Protein AF-A0A9X0A1L8-F1 (afdb_monomer_lite)

Structure (mmCIF, N/CA/C/O backbone):
data_AF-A0A9X0A1L8-F1
#
_entry.id   AF-A0A9X0A1L8-F1
#
loop_
_atom_site.group_PDB
_atom_site.id
_atom_site.type_symbol
_atom_site.label_atom_id
_atom_site.label_alt_id
_atom_site.label_comp_id
_atom_site.label_asym_id
_atom_site.label_entity_id
_atom_site.label_seq_id
_atom_site.pdbx_PDB_ins_code
_atom_site.Cartn_x
_atom_site.Cartn_y
_atom_site.Cartn_z
_atom_site.occupancy
_atom_site.B_iso_or_equiv
_atom_site.auth_seq_id
_atom_site.auth_comp_id
_atom_site.auth_asym_id
_atom_site.auth_atom_id
_atom_site.pdbx_PDB_model_num
ATOM 1 N N . MET A 1 1 ? 36.050 -16.426 -40.624 1.00 38.41 1 MET A N 1
ATOM 2 C CA . MET A 1 1 ? 35.379 -16.280 -39.311 1.00 38.41 1 MET A CA 1
ATOM 3 C C . MET A 1 1 ? 35.092 -14.802 -39.084 1.00 38.41 1 MET A C 1
ATOM 5 O O . MET A 1 1 ? 36.038 -14.027 -39.160 1.00 38.41 1 MET A O 1
ATOM 9 N N . SER A 1 2 ? 33.839 -14.403 -38.843 1.00 51.69 2 SER A N 1
ATOM 10 C CA . SER A 1 2 ? 33.506 -13.002 -38.527 1.00 51.69 2 SER A CA 1
ATOM 11 C C . SER A 1 2 ? 33.969 -12.658 -37.108 1.00 51.69 2 SER A C 1
ATOM 13 O O . SER A 1 2 ? 33.548 -13.293 -36.137 1.00 51.69 2 SER A O 1
ATOM 15 N N . SER A 1 3 ? 34.875 -11.687 -36.966 1.00 78.06 3 SER A N 1
ATOM 16 C CA . SER A 1 3 ? 35.386 -11.295 -35.650 1.00 78.06 3 SER A CA 1
ATOM 17 C C . SER A 1 3 ? 34.346 -10.463 -34.907 1.00 78.06 3 SER A C 1
ATOM 19 O O . SER A 1 3 ? 33.904 -9.438 -35.418 1.00 78.06 3 SER A O 1
ATOM 21 N N . HIS A 1 4 ? 33.992 -10.876 -33.693 1.00 86.25 4 HIS A N 1
ATOM 22 C CA . HIS A 1 4 ? 33.031 -10.173 -32.845 1.00 86.25 4 HIS A CA 1
ATOM 23 C C . HIS A 1 4 ? 33.725 -9.477 -31.661 1.00 86.25 4 HIS A C 1
ATOM 25 O O . HIS A 1 4 ? 34.794 -9.899 -31.214 1.00 86.25 4 HIS A O 1
ATOM 31 N N . ILE A 1 5 ? 33.091 -8.430 -31.128 1.00 85.44 5 ILE A N 1
ATOM 32 C CA . ILE A 1 5 ? 33.357 -7.851 -29.796 1.00 85.44 5 ILE A CA 1
ATOM 33 C C . ILE A 1 5 ? 32.002 -7.762 -29.088 1.00 85.44 5 ILE A C 1
ATOM 35 O O . ILE A 1 5 ? 31.042 -7.291 -29.690 1.00 85.44 5 ILE A O 1
ATOM 39 N N . ASN A 1 6 ? 31.891 -8.242 -27.846 1.00 81.25 6 ASN A N 1
ATOM 40 C CA . ASN A 1 6 ? 30.647 -8.256 -27.049 1.00 81.25 6 ASN A CA 1
ATOM 41 C C . ASN A 1 6 ? 29.394 -8.830 -27.763 1.00 81.25 6 ASN A C 1
ATOM 43 O O . ASN A 1 6 ? 28.267 -8.455 -27.446 1.00 81.25 6 ASN A O 1
ATOM 47 N N . GLY A 1 7 ? 29.562 -9.725 -28.744 1.00 83.25 7 GLY A N 1
ATOM 48 C CA . GLY A 1 7 ? 28.441 -10.227 -29.553 1.00 83.25 7 GLY A CA 1
ATOM 49 C C . GLY A 1 7 ? 27.898 -9.217 -30.577 1.00 83.25 7 GLY A C 1
ATOM 50 O O . GLY A 1 7 ? 26.714 -9.259 -30.913 1.00 83.25 7 GLY A O 1
ATOM 51 N N . PHE A 1 8 ? 28.748 -8.313 -31.066 1.00 88.81 8 PHE A N 1
ATOM 52 C CA . PHE A 1 8 ? 28.502 -7.439 -32.215 1.00 88.81 8 PHE A CA 1
ATOM 53 C C . PHE A 1 8 ? 29.535 -7.736 -33.318 1.00 88.81 8 PHE A C 1
ATOM 55 O O . PHE A 1 8 ? 30.725 -7.835 -32.990 1.00 88.81 8 PHE A O 1
ATOM 62 N N . PRO A 1 9 ? 29.122 -7.874 -34.593 1.00 91.56 9 PRO A N 1
ATOM 63 C CA . PRO A 1 9 ? 30.043 -8.017 -35.718 1.00 91.56 9 PRO A CA 1
ATOM 64 C C . PRO A 1 9 ? 30.997 -6.825 -35.856 1.00 91.56 9 PRO A C 1
ATOM 66 O O . PRO A 1 9 ? 30.577 -5.672 -35.781 1.00 91.56 9 PRO A O 1
ATOM 69 N N . VAL A 1 10 ? 32.285 -7.089 -36.084 1.00 91.88 10 VAL A N 1
ATOM 70 C CA . VAL A 1 10 ? 33.300 -6.047 -36.308 1.00 91.88 10 VAL A CA 1
ATOM 71 C C . VAL A 1 10 ? 33.662 -6.006 -37.787 1.00 91.88 10 VAL A C 1
ATOM 73 O O . VAL A 1 10 ? 34.184 -6.979 -38.328 1.00 91.88 10 VAL A O 1
ATOM 76 N N . TYR A 1 11 ? 33.461 -4.853 -38.423 1.00 91.06 11 TYR A N 1
ATOM 77 C CA . TYR A 1 11 ? 33.870 -4.623 -39.810 1.00 91.06 11 TYR A CA 1
ATOM 78 C C . TYR A 1 11 ? 35.401 -4.611 -39.947 1.00 91.06 11 TYR A C 1
ATOM 80 O O . TYR A 1 11 ? 35.958 -5.244 -40.843 1.00 91.06 11 TYR A O 1
ATOM 88 N N . LYS A 1 12 ? 36.092 -3.899 -39.041 1.00 90.00 12 LYS A N 1
ATOM 89 C CA . LYS A 1 12 ? 37.550 -3.689 -39.084 1.00 90.00 12 LYS A CA 1
ATOM 90 C C . LYS A 1 12 ? 38.094 -3.375 -37.684 1.00 90.00 12 LYS A C 1
ATOM 92 O O . LYS A 1 12 ? 37.662 -2.413 -37.050 1.00 90.00 12 LYS A O 1
ATOM 97 N N . ARG A 1 13 ? 39.064 -4.146 -37.177 1.00 87.56 13 ARG A N 1
ATOM 98 C CA . ARG A 1 13 ? 39.822 -3.777 -35.962 1.00 87.56 13 ARG A CA 1
ATOM 99 C C . ARG A 1 13 ? 40.931 -2.793 -36.356 1.00 87.56 13 ARG A C 1
ATOM 101 O O . ARG A 1 13 ? 41.892 -3.190 -37.002 1.00 87.56 13 ARG A O 1
ATOM 108 N N . SER A 1 14 ? 40.804 -1.516 -35.983 1.00 82.62 14 SER A N 1
ATOM 109 C CA . SER A 1 14 ? 41.853 -0.506 -36.205 1.00 82.62 14 SER A CA 1
ATOM 110 C C . SER A 1 14 ? 41.910 0.551 -35.099 1.00 82.62 14 SER A C 1
ATOM 112 O O . SER A 1 14 ? 40.878 0.963 -34.565 1.00 82.62 14 SER A O 1
ATOM 114 N N . LYS A 1 15 ? 43.129 1.028 -34.810 1.00 79.06 15 LYS A N 1
ATOM 115 C CA . LYS A 1 15 ? 43.398 2.219 -33.985 1.00 79.06 15 LYS A CA 1
ATOM 116 C C . LYS A 1 15 ? 43.471 3.517 -34.809 1.00 79.06 15 LYS A C 1
ATOM 118 O O . LYS A 1 15 ? 43.296 4.597 -34.245 1.00 79.06 15 LYS A O 1
ATOM 123 N N . SER A 1 16 ? 43.701 3.440 -36.125 1.00 84.50 16 SER A N 1
ATOM 124 C CA . SER A 1 16 ? 43.616 4.607 -37.015 1.00 84.50 16 SER A CA 1
ATOM 125 C C . SER A 1 16 ? 42.158 5.036 -37.195 1.00 84.50 16 SER A C 1
ATOM 127 O O . SER A 1 16 ? 41.257 4.198 -37.211 1.00 84.50 16 SER A O 1
ATOM 129 N N . GLY A 1 17 ? 41.905 6.344 -37.297 1.00 82.50 17 GLY A N 1
ATOM 130 C CA . GLY A 1 17 ? 40.557 6.855 -37.560 1.00 82.50 17 GLY A CA 1
ATOM 131 C C . GLY A 1 17 ? 40.110 6.521 -38.984 1.00 82.50 17 GLY A C 1
ATOM 132 O O . GLY A 1 17 ? 40.901 6.678 -39.912 1.00 82.50 17 GLY A O 1
ATOM 133 N N . ILE A 1 18 ? 38.861 6.084 -39.156 1.00 90.06 18 ILE A N 1
ATOM 134 C CA . ILE A 1 18 ? 38.295 5.824 -40.487 1.00 90.06 18 ILE A CA 1
ATOM 135 C C . ILE A 1 18 ? 38.237 7.110 -41.335 1.00 90.06 18 ILE A C 1
ATOM 137 O O . ILE A 1 18 ? 37.942 8.198 -40.824 1.00 90.06 18 ILE A O 1
ATOM 141 N N . THR A 1 19 ? 38.563 7.000 -42.626 1.00 90.12 19 THR A N 1
ATOM 142 C CA . THR A 1 19 ? 38.645 8.151 -43.541 1.00 90.12 19 THR A CA 1
ATOM 143 C C . THR A 1 19 ? 37.266 8.558 -44.063 1.00 90.12 19 THR A C 1
ATOM 145 O O . THR A 1 19 ? 36.328 7.767 -44.052 1.00 90.12 19 THR A O 1
ATOM 148 N N . SER A 1 20 ? 37.119 9.800 -44.538 1.00 88.06 20 SER A N 1
ATOM 149 C CA . SER A 1 20 ? 35.848 10.256 -45.125 1.00 88.06 20 SER A CA 1
ATOM 150 C C . SER A 1 20 ? 35.503 9.516 -46.418 1.00 88.06 20 SER A C 1
ATOM 152 O O . SER A 1 20 ? 34.327 9.262 -46.648 1.00 88.06 20 SER A O 1
ATOM 154 N N . LYS A 1 21 ? 36.512 9.113 -47.208 1.00 85.81 21 LYS A N 1
ATOM 155 C CA . LYS A 1 21 ? 36.307 8.255 -48.379 1.00 85.81 21 LYS A CA 1
ATOM 156 C C . LYS A 1 21 ? 35.808 6.868 -47.959 1.00 85.81 21 LYS A C 1
ATOM 158 O O . LYS A 1 21 ? 34.728 6.493 -48.377 1.00 85.81 21 LYS A O 1
ATOM 163 N N . GLU A 1 22 ? 36.484 6.192 -47.024 1.00 89.25 22 GLU A N 1
ATOM 164 C CA . GLU A 1 22 ? 36.054 4.866 -46.536 1.00 89.25 22 GLU A CA 1
ATOM 165 C C . GLU A 1 22 ? 34.639 4.902 -45.909 1.00 89.25 22 GLU A C 1
ATOM 167 O O . GLU A 1 22 ? 33.899 3.928 -45.995 1.00 89.25 22 GLU A O 1
ATOM 172 N N . ILE A 1 23 ? 34.219 6.035 -45.328 1.00 91.94 23 ILE A N 1
ATOM 173 C CA . ILE A 1 23 ? 32.830 6.259 -44.885 1.00 91.94 23 ILE A CA 1
ATOM 174 C C . ILE A 1 23 ? 31.853 6.356 -46.069 1.00 91.94 23 ILE A C 1
ATOM 176 O O . ILE A 1 23 ? 30.787 5.749 -46.015 1.00 91.94 23 ILE A O 1
ATOM 180 N N . LEU A 1 24 ? 32.183 7.115 -47.118 1.00 89.94 24 LEU A N 1
ATOM 181 C CA . LEU A 1 24 ? 31.334 7.275 -48.305 1.00 89.94 24 LEU A CA 1
ATOM 182 C C . LEU A 1 24 ? 31.238 5.968 -49.106 1.00 89.94 24 LEU A C 1
ATOM 184 O O . LEU A 1 24 ? 30.130 5.560 -49.441 1.00 89.94 24 LEU A O 1
ATOM 188 N N . ASP A 1 25 ? 32.359 5.272 -49.309 1.00 87.81 25 ASP A N 1
ATOM 189 C CA . ASP A 1 25 ? 32.429 3.965 -49.975 1.00 87.81 25 ASP A CA 1
ATOM 190 C C . ASP A 1 25 ? 31.475 2.946 -49.308 1.00 87.81 25 ASP A C 1
ATOM 192 O O . ASP A 1 25 ? 30.737 2.242 -49.993 1.00 87.81 25 ASP A O 1
ATOM 196 N N . ILE A 1 26 ? 31.426 2.918 -47.968 1.00 89.75 26 ILE A N 1
ATOM 197 C CA . ILE A 1 26 ? 30.514 2.062 -47.185 1.00 89.75 26 ILE A CA 1
ATOM 198 C C . ILE A 1 26 ? 29.055 2.538 -47.273 1.00 89.75 26 ILE A C 1
ATOM 200 O O . ILE A 1 26 ? 28.150 1.733 -47.482 1.00 89.75 26 ILE A O 1
ATOM 204 N N . CYS A 1 27 ? 28.802 3.832 -47.058 1.00 89.25 27 CYS A N 1
ATOM 205 C CA . CYS A 1 27 ? 27.443 4.359 -46.895 1.00 89.25 27 CYS A CA 1
ATOM 206 C C . CYS A 1 27 ? 26.685 4.570 -48.215 1.00 89.25 27 CYS A C 1
ATOM 208 O O . CYS A 1 27 ? 25.456 4.591 -48.182 1.00 89.25 27 CYS A O 1
ATOM 210 N N . ILE A 1 28 ? 27.394 4.751 -49.333 1.00 85.81 28 ILE A N 1
ATOM 211 C CA . ILE A 1 28 ? 26.831 4.924 -50.683 1.00 85.81 28 ILE A CA 1
ATOM 212 C C . ILE A 1 28 ? 26.984 3.631 -51.490 1.00 85.81 28 ILE A C 1
ATOM 214 O O . ILE A 1 28 ? 26.018 3.172 -52.088 1.00 85.81 28 ILE A O 1
ATOM 218 N N . GLY A 1 29 ? 28.179 3.025 -51.491 1.00 76.88 29 GLY A N 1
ATOM 219 C CA . GLY A 1 29 ? 28.495 1.874 -52.343 1.00 76.88 29 GLY A CA 1
ATOM 220 C C . GLY A 1 29 ? 27.828 0.558 -51.933 1.00 76.88 29 GLY A C 1
ATOM 221 O O . GLY A 1 29 ? 27.852 -0.389 -52.712 1.00 76.88 29 GLY A O 1
ATOM 222 N N . GLY A 1 30 ? 27.255 0.467 -50.726 1.00 69.62 30 GLY A N 1
ATOM 223 C CA . GLY A 1 30 ? 26.345 -0.606 -50.291 1.00 69.62 30 GLY A CA 1
ATOM 224 C C . GLY A 1 30 ? 26.935 -2.016 -50.129 1.00 69.62 30 GLY A C 1
ATOM 225 O O . GLY A 1 30 ? 26.339 -2.834 -49.435 1.00 69.62 30 GLY A O 1
ATOM 226 N N . ASN A 1 31 ? 28.106 -2.298 -50.710 1.00 71.25 31 ASN A N 1
ATOM 227 C CA . ASN A 1 31 ? 28.764 -3.607 -50.782 1.00 71.25 31 ASN A CA 1
ATOM 228 C C . ASN A 1 31 ? 29.365 -4.067 -49.435 1.00 71.25 31 ASN A C 1
ATOM 230 O O . ASN A 1 31 ? 30.573 -4.270 -49.288 1.00 71.25 31 ASN A O 1
ATOM 234 N N . VAL A 1 32 ? 28.504 -4.242 -48.432 1.00 81.56 32 VAL A N 1
ATOM 235 C CA . VAL A 1 32 ? 28.828 -4.729 -47.089 1.00 81.56 32 VAL A CA 1
ATOM 236 C C . VAL A 1 32 ? 28.094 -6.047 -46.856 1.00 81.56 32 VAL A C 1
ATOM 238 O O . VAL A 1 32 ? 26.875 -6.103 -46.928 1.00 81.56 32 VAL A O 1
ATOM 241 N N . SER A 1 33 ? 28.837 -7.108 -46.542 1.00 84.00 33 SER A N 1
ATOM 242 C CA . SER A 1 33 ? 28.254 -8.405 -46.174 1.00 84.00 33 SER A CA 1
ATOM 243 C C . SER A 1 33 ? 27.512 -8.322 -44.834 1.00 84.00 33 SER A C 1
ATOM 245 O O . SER A 1 33 ? 28.068 -7.809 -43.856 1.00 84.00 33 SER A O 1
ATOM 247 N N . ASP A 1 34 ? 26.296 -8.874 -44.772 1.00 83.00 34 ASP A N 1
ATOM 248 C CA . ASP A 1 34 ? 25.415 -8.850 -43.592 1.00 83.00 34 ASP A CA 1
ATOM 249 C C . ASP A 1 34 ? 26.090 -9.397 -42.322 1.00 83.00 34 ASP A C 1
ATOM 251 O O . ASP A 1 34 ? 25.840 -8.908 -41.220 1.00 83.00 34 ASP A O 1
ATOM 255 N N . ASP A 1 35 ? 27.031 -10.344 -42.459 1.00 86.31 35 ASP A N 1
ATOM 256 C CA . ASP A 1 35 ? 27.820 -10.915 -41.351 1.00 86.31 35 ASP A CA 1
ATOM 257 C C . ASP A 1 35 ? 28.751 -9.909 -40.637 1.00 86.31 35 ASP A C 1
ATOM 259 O O . ASP A 1 35 ? 29.437 -10.271 -39.673 1.00 86.31 35 ASP A O 1
ATOM 263 N N . LYS A 1 36 ? 28.779 -8.653 -41.108 1.00 89.25 36 LYS A N 1
ATOM 264 C CA . LYS A 1 36 ? 29.526 -7.508 -40.560 1.00 89.25 36 LYS A CA 1
ATOM 265 C C . LYS A 1 36 ? 28.630 -6.323 -40.170 1.00 89.25 36 LYS A C 1
ATOM 267 O O . LYS A 1 36 ? 29.153 -5.323 -39.671 1.00 89.25 36 LYS A O 1
ATOM 272 N N . VAL A 1 37 ? 27.312 -6.415 -40.371 1.00 92.06 37 VAL A N 1
ATOM 273 C CA . VAL A 1 37 ? 26.352 -5.334 -40.096 1.00 92.06 37 VAL A CA 1
ATOM 274 C C . VAL A 1 37 ? 25.684 -5.535 -38.734 1.00 92.06 37 VAL A C 1
ATOM 276 O O . VAL A 1 37 ? 25.174 -6.600 -38.393 1.00 92.06 37 VAL A O 1
ATOM 279 N N . CYS A 1 38 ? 25.667 -4.485 -37.917 1.00 91.31 38 CYS A N 1
ATOM 280 C CA . CYS A 1 38 ? 25.019 -4.484 -36.613 1.00 91.31 38 CYS A CA 1
ATOM 281 C C . CYS A 1 38 ? 23.559 -4.018 -36.723 1.00 91.31 38 CYS A C 1
ATOM 283 O O . CYS A 1 38 ? 23.290 -2.824 -36.839 1.00 91.31 38 CYS A O 1
ATOM 285 N N . ALA A 1 39 ? 22.606 -4.937 -36.543 1.00 89.06 39 ALA A N 1
ATOM 286 C CA . ALA A 1 39 ? 21.176 -4.625 -36.388 1.00 89.06 39 ALA A CA 1
ATOM 287 C C . ALA A 1 39 ? 20.809 -3.970 -35.027 1.00 89.06 39 ALA A C 1
ATOM 289 O O . ALA A 1 39 ? 19.639 -3.797 -34.696 1.00 89.06 39 ALA A O 1
ATOM 290 N N . ARG A 1 40 ? 21.805 -3.639 -34.193 1.00 87.44 40 ARG A N 1
ATOM 291 C CA . ARG A 1 40 ? 21.659 -3.007 -32.870 1.00 87.44 40 ARG A CA 1
ATOM 292 C C . ARG A 1 40 ? 22.895 -2.167 -32.535 1.00 87.44 40 ARG A C 1
ATOM 294 O O . ARG A 1 40 ? 23.992 -2.508 -32.965 1.00 87.44 40 ARG A O 1
ATOM 301 N N . VAL A 1 41 ? 22.736 -1.099 -31.744 1.00 88.62 41 VAL A N 1
ATOM 302 C CA . VAL A 1 41 ? 23.856 -0.231 -31.312 1.00 88.62 41 VAL A CA 1
ATOM 303 C C . VAL A 1 41 ? 24.942 -1.069 -30.607 1.00 88.62 41 VAL A C 1
ATOM 305 O O . VAL A 1 41 ? 24.600 -1.721 -29.618 1.00 88.62 41 VAL A O 1
ATOM 308 N N . PRO A 1 42 ? 26.217 -1.039 -31.051 1.00 90.12 42 PRO A N 1
ATOM 309 C CA . PRO A 1 42 ? 27.335 -1.665 -30.340 1.00 90.12 42 PRO A CA 1
ATOM 310 C C . PRO A 1 42 ? 27.419 -1.178 -28.892 1.00 90.12 42 PRO A C 1
ATOM 312 O O . PRO A 1 42 ? 27.436 0.029 -28.655 1.00 90.12 42 PRO A O 1
ATOM 315 N N . ALA A 1 43 ? 27.450 -2.103 -27.928 1.00 86.12 43 ALA A N 1
ATOM 316 C CA . ALA A 1 43 ? 27.292 -1.788 -26.507 1.00 86.12 43 ALA A CA 1
ATOM 317 C C . ALA A 1 43 ? 28.416 -2.359 -25.623 1.00 86.12 43 ALA A C 1
ATOM 319 O O . ALA A 1 43 ? 28.944 -3.448 -25.869 1.00 86.12 43 ALA A O 1
ATOM 320 N N . GLY A 1 44 ? 28.785 -1.607 -24.581 1.00 83.25 44 GLY A N 1
ATOM 321 C CA . GLY A 1 44 ? 29.842 -1.954 -23.624 1.00 83.25 44 GLY A CA 1
ATOM 322 C C . GLY A 1 44 ? 31.243 -2.061 -24.241 1.00 83.25 44 GLY A C 1
ATOM 323 O O . GLY A 1 44 ? 32.091 -2.776 -23.710 1.00 83.25 44 GLY A O 1
ATOM 324 N N . ILE A 1 45 ? 31.469 -1.451 -25.411 1.00 88.19 45 ILE A N 1
ATOM 325 C CA . ILE A 1 45 ? 32.696 -1.637 -26.193 1.00 88.19 45 ILE A CA 1
ATOM 326 C C . ILE A 1 45 ? 33.874 -0.926 -25.512 1.00 88.19 45 ILE A C 1
ATOM 328 O O . ILE A 1 45 ? 33.966 0.303 -25.540 1.00 88.19 45 ILE A O 1
ATOM 332 N N . THR A 1 46 ? 34.794 -1.716 -24.951 1.00 85.94 46 THR A N 1
ATOM 333 C CA . THR A 1 46 ? 36.021 -1.265 -24.265 1.00 85.94 46 THR A CA 1
ATOM 334 C C . THR A 1 46 ? 37.313 -1.598 -25.023 1.00 85.94 46 THR A C 1
ATOM 336 O O . THR A 1 46 ? 38.402 -1.525 -24.461 1.00 85.94 46 THR A O 1
ATOM 339 N N . GLU A 1 47 ? 37.205 -1.940 -26.308 1.00 88.31 47 GLU A N 1
ATOM 340 C CA . GLU A 1 47 ? 38.315 -2.260 -27.218 1.00 88.31 47 GLU A CA 1
ATOM 341 C C . GLU A 1 47 ? 38.290 -1.370 -28.475 1.00 88.31 47 GLU A C 1
ATOM 343 O O . GLU A 1 47 ? 37.284 -0.734 -28.786 1.00 88.31 47 GLU A O 1
ATOM 348 N N . SER A 1 48 ? 39.392 -1.342 -29.236 1.00 91.94 48 SER A N 1
ATOM 349 C CA . SER A 1 48 ? 39.428 -0.647 -30.533 1.00 91.94 48 SER A CA 1
ATOM 350 C C . SER A 1 48 ? 38.754 -1.469 -31.638 1.00 91.94 48 SER A C 1
ATOM 352 O O . SER A 1 48 ? 39.163 -2.599 -31.912 1.00 91.94 48 SER A O 1
ATOM 354 N N . GLY A 1 49 ? 37.774 -0.882 -32.327 1.00 93.00 49 GLY A N 1
ATOM 355 C CA . GLY A 1 49 ? 37.017 -1.546 -33.391 1.00 93.00 49 GLY A CA 1
ATOM 356 C C . GLY A 1 49 ? 36.110 -0.592 -34.168 1.00 93.00 49 GLY A C 1
ATOM 357 O O . GLY A 1 49 ? 35.679 0.434 -33.641 1.00 93.00 49 GLY A O 1
ATOM 358 N N . ILE A 1 50 ? 35.841 -0.933 -35.428 1.00 94.69 50 ILE A N 1
ATOM 359 C CA . ILE A 1 50 ? 34.916 -0.240 -36.330 1.00 94.69 50 ILE A CA 1
ATOM 360 C C . ILE A 1 50 ? 33.730 -1.170 -36.599 1.00 94.69 50 ILE A C 1
ATOM 362 O O . ILE A 1 50 ? 33.915 -2.330 -36.975 1.00 94.69 50 ILE A O 1
ATOM 366 N N . PHE A 1 51 ? 32.527 -0.635 -36.424 1.00 95.12 51 PHE A N 1
ATOM 367 C CA . PHE A 1 51 ? 31.243 -1.315 -36.552 1.00 95.12 51 PHE A CA 1
ATOM 368 C C . PHE A 1 51 ? 30.389 -0.564 -37.577 1.00 95.12 51 PHE A C 1
ATOM 370 O O . PHE A 1 51 ? 30.292 0.664 -37.513 1.00 95.12 51 PHE A O 1
ATOM 377 N N . ILE A 1 52 ? 29.756 -1.294 -38.493 1.00 95.56 52 ILE A N 1
ATOM 378 C CA . ILE A 1 52 ? 28.726 -0.759 -39.391 1.00 95.56 52 ILE A CA 1
ATOM 379 C C . ILE A 1 52 ? 27.373 -1.053 -38.743 1.00 95.56 52 ILE A C 1
ATOM 381 O O . ILE A 1 52 ? 27.165 -2.154 -38.241 1.00 95.56 52 ILE A O 1
ATOM 385 N N . VAL A 1 53 ? 26.476 -0.072 -38.700 1.00 95.00 53 VAL A N 1
ATOM 386 C CA . VAL A 1 53 ? 25.168 -0.152 -38.036 1.00 95.00 53 VAL A CA 1
ATOM 387 C C . VAL A 1 53 ? 24.084 0.251 -39.027 1.00 95.00 53 VAL A C 1
ATOM 389 O O . VAL A 1 53 ? 24.189 1.306 -39.652 1.00 95.00 53 VAL A O 1
ATOM 392 N N . ASP A 1 54 ? 23.044 -0.567 -39.151 1.00 93.69 54 ASP A N 1
ATOM 393 C CA . ASP A 1 54 ? 21.910 -0.282 -40.033 1.00 93.69 54 ASP A CA 1
ATOM 394 C C . ASP A 1 54 ? 20.922 0.691 -39.363 1.00 93.69 54 ASP A C 1
ATOM 396 O O . ASP A 1 54 ? 20.388 0.413 -38.286 1.00 93.69 54 ASP A O 1
ATOM 400 N N . LEU A 1 55 ? 20.666 1.838 -39.999 1.00 92.00 55 LEU A N 1
ATOM 401 C CA . LEU A 1 55 ? 19.728 2.862 -39.539 1.00 92.00 55 LEU A CA 1
ATOM 402 C C . LEU A 1 55 ? 18.249 2.543 -39.817 1.00 92.00 55 LEU A C 1
ATOM 404 O O . LEU A 1 55 ? 17.383 3.187 -39.222 1.00 92.00 55 LEU A O 1
ATOM 408 N N . GLN A 1 56 ? 17.943 1.555 -40.663 1.00 90.19 56 GLN A N 1
ATOM 409 C CA . GLN A 1 56 ? 16.596 0.988 -40.785 1.00 90.19 56 GLN A CA 1
ATOM 410 C C . GLN A 1 56 ? 16.248 0.172 -39.529 1.00 90.19 56 GLN A C 1
ATOM 412 O O . GLN A 1 56 ? 15.135 0.270 -39.012 1.00 90.19 56 GLN A O 1
ATOM 417 N N . ALA A 1 57 ? 17.221 -0.568 -38.983 1.00 87.31 57 ALA A N 1
ATOM 418 C CA . ALA A 1 57 ? 17.077 -1.301 -37.723 1.00 87.31 57 ALA A CA 1
ATOM 419 C C . ALA A 1 57 ? 17.260 -0.411 -36.474 1.00 87.31 57 ALA A C 1
ATOM 421 O O . ALA A 1 57 ? 16.641 -0.652 -35.435 1.00 87.31 57 ALA A O 1
ATOM 422 N N . VAL A 1 58 ? 18.112 0.621 -36.547 1.00 88.50 58 VAL A N 1
ATOM 423 C CA . VAL A 1 58 ? 18.562 1.405 -35.385 1.00 88.50 58 VAL A CA 1
ATOM 424 C C . VAL A 1 58 ? 18.290 2.899 -35.553 1.00 88.50 58 VAL A C 1
ATOM 426 O O . VAL A 1 58 ? 18.874 3.573 -36.396 1.00 88.50 58 VAL A O 1
ATOM 429 N N . CYS A 1 59 ? 17.495 3.488 -34.653 1.00 88.31 59 CYS A N 1
ATOM 430 C CA . CYS A 1 59 ? 17.290 4.937 -34.652 1.00 88.31 59 CYS A CA 1
ATOM 431 C C . CYS A 1 59 ? 18.627 5.688 -34.486 1.00 88.31 59 CYS A C 1
ATOM 433 O O . CYS A 1 59 ? 19.275 5.594 -33.444 1.00 88.31 59 CYS A O 1
ATOM 435 N N . TYR A 1 60 ? 19.008 6.515 -35.468 1.00 88.56 60 TYR A N 1
ATOM 436 C CA . TYR A 1 60 ? 20.310 7.206 -35.511 1.00 88.56 60 TYR A CA 1
ATOM 437 C C . TYR A 1 60 ? 20.651 8.059 -34.271 1.00 88.56 60 TYR A C 1
ATOM 439 O O . TYR A 1 60 ? 21.812 8.400 -34.042 1.00 88.56 60 TYR A O 1
ATOM 447 N N . LYS A 1 61 ? 19.645 8.445 -33.474 1.00 89.12 61 LYS A N 1
ATOM 448 C CA . LYS A 1 61 ? 19.807 9.211 -32.224 1.00 89.12 61 LYS A CA 1
ATOM 449 C C . LYS A 1 61 ? 20.339 8.329 -31.085 1.00 89.12 61 LYS A C 1
ATOM 451 O O . LYS A 1 61 ? 21.039 8.822 -30.195 1.00 89.12 61 LYS A O 1
ATOM 456 N N . ASP A 1 62 ? 20.050 7.032 -31.135 1.00 90.25 62 ASP A N 1
ATOM 457 C CA . ASP A 1 62 ? 20.409 6.051 -30.114 1.00 90.25 62 ASP A CA 1
ATOM 458 C C . ASP A 1 62 ? 21.862 5.590 -30.215 1.00 90.25 62 ASP A C 1
ATOM 460 O O . ASP A 1 62 ? 22.419 5.200 -29.198 1.00 90.25 62 ASP A O 1
ATOM 464 N N . LEU A 1 63 ? 22.527 5.774 -31.364 1.00 90.44 63 LEU A N 1
ATOM 465 C CA . LEU A 1 63 ? 23.982 5.585 -31.518 1.00 90.44 63 LEU A CA 1
ATOM 466 C C . LEU A 1 63 ? 24.806 6.370 -30.480 1.00 90.44 63 LEU A C 1
ATOM 468 O O . LEU A 1 63 ? 25.951 6.036 -30.194 1.00 90.44 63 LEU A O 1
ATOM 472 N N . THR A 1 64 ? 24.231 7.429 -29.895 1.00 88.31 64 THR A N 1
ATOM 473 C CA . THR A 1 64 ? 24.873 8.205 -28.823 1.00 88.31 64 THR A CA 1
ATOM 474 C C . THR A 1 64 ? 24.907 7.492 -27.462 1.00 88.31 64 THR A C 1
ATOM 476 O O . THR A 1 64 ? 25.552 8.005 -26.539 1.00 88.31 64 THR A O 1
ATOM 479 N N . VAL A 1 65 ? 24.239 6.339 -27.340 1.00 86.94 65 VAL A N 1
ATOM 480 C CA . VAL A 1 65 ? 24.010 5.540 -26.130 1.00 86.94 65 VAL A CA 1
ATOM 481 C C . VAL A 1 65 ? 24.399 4.080 -26.389 1.00 86.94 65 VAL A C 1
ATOM 483 O O . VAL A 1 65 ? 23.683 3.334 -27.048 1.00 86.94 65 VAL A O 1
ATOM 486 N N . ASP A 1 66 ? 25.527 3.682 -25.816 1.00 84.94 66 ASP A N 1
ATOM 487 C CA . ASP A 1 66 ? 26.250 2.426 -26.051 1.00 84.94 66 ASP A CA 1
ATOM 488 C C . ASP A 1 66 ? 26.573 1.683 -24.743 1.00 84.94 66 ASP A C 1
ATOM 490 O O . ASP A 1 66 ? 27.540 0.933 -24.663 1.00 84.94 66 ASP A O 1
ATOM 494 N N . ASP A 1 67 ? 25.813 1.959 -23.681 1.00 81.44 67 ASP A N 1
ATOM 495 C CA . ASP A 1 67 ? 25.950 1.407 -22.323 1.00 81.44 67 ASP A CA 1
ATOM 496 C C . ASP A 1 67 ? 27.317 1.565 -21.626 1.00 81.44 67 ASP A C 1
ATOM 498 O O . ASP A 1 67 ? 27.419 1.269 -20.439 1.00 81.44 67 ASP A O 1
ATOM 502 N N . ASN A 1 68 ? 28.328 2.142 -22.284 1.00 77.75 68 ASN A N 1
ATOM 503 C CA . ASN A 1 68 ? 29.600 2.503 -21.659 1.00 77.75 68 ASN A CA 1
ATOM 504 C C . ASN A 1 68 ? 29.387 3.533 -20.538 1.00 77.75 68 ASN A C 1
ATOM 506 O O . ASN A 1 68 ? 29.927 3.378 -19.450 1.00 77.75 68 ASN A O 1
ATOM 510 N N . GLY A 1 69 ? 28.557 4.563 -20.753 1.00 74.94 69 GLY A N 1
ATOM 511 C CA . GLY A 1 69 ? 28.175 5.506 -19.695 1.00 74.94 69 GLY A CA 1
ATOM 512 C C . GLY A 1 69 ? 27.944 6.937 -20.179 1.00 74.94 69 GLY A C 1
ATOM 513 O O . GLY A 1 69 ? 27.138 7.186 -21.077 1.00 74.94 69 GLY A O 1
ATOM 514 N N . VAL A 1 70 ? 28.620 7.904 -19.546 1.00 73.56 70 VAL A N 1
ATOM 515 C CA . VAL A 1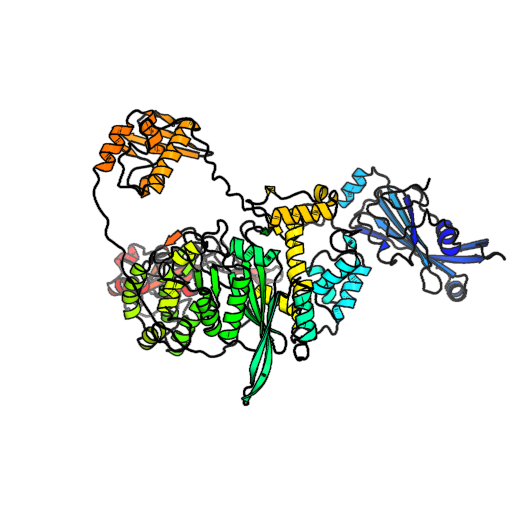 70 ? 28.484 9.340 -19.848 1.00 73.56 70 VAL A CA 1
ATOM 516 C C . VAL A 1 70 ? 29.800 9.912 -20.366 1.00 73.56 70 VAL A C 1
ATOM 518 O O . VAL A 1 70 ? 30.733 10.156 -19.605 1.00 73.56 70 VAL A O 1
ATOM 521 N N . TYR A 1 71 ? 29.838 10.201 -21.664 1.00 82.69 71 TYR A N 1
ATOM 522 C CA . TYR A 1 71 ? 30.893 11.000 -22.284 1.00 82.69 71 TYR A CA 1
ATOM 523 C C . TYR A 1 71 ? 30.801 12.457 -21.803 1.00 82.69 71 TYR A C 1
ATOM 525 O O . TYR A 1 71 ? 29.715 13.038 -21.779 1.00 82.69 71 TYR A O 1
ATOM 533 N N . GLY A 1 72 ? 31.933 13.029 -21.387 1.00 69.62 72 GLY A N 1
ATOM 534 C CA . GLY A 1 72 ? 32.006 14.370 -20.795 1.00 69.62 72 GLY A CA 1
ATOM 535 C C . GLY A 1 72 ? 32.258 15.477 -21.818 1.00 69.62 72 GLY A C 1
ATOM 536 O O . GLY A 1 72 ? 31.746 16.582 -21.665 1.00 69.62 72 GLY A O 1
ATOM 537 N N . SER A 1 73 ? 32.997 15.158 -22.882 1.00 74.50 73 SER A N 1
ATOM 538 C CA . SER A 1 73 ? 33.386 16.091 -23.944 1.00 74.50 73 SER A CA 1
ATOM 539 C C . SER A 1 73 ? 33.022 15.518 -25.317 1.00 74.50 73 SER A C 1
ATOM 541 O O . SER A 1 73 ? 33.057 14.301 -25.512 1.00 74.50 73 SER A O 1
ATOM 543 N N . HIS A 1 74 ? 32.682 16.379 -26.279 1.00 84.69 74 HIS A N 1
ATOM 544 C CA . HIS A 1 74 ? 32.331 15.982 -27.647 1.00 84.69 74 HIS A CA 1
ATOM 545 C C . HIS A 1 74 ? 32.689 17.070 -28.671 1.00 84.69 74 HIS A C 1
ATOM 547 O O . HIS A 1 74 ? 32.815 18.241 -28.320 1.00 84.69 74 HIS A O 1
ATOM 553 N N . SER A 1 75 ? 32.821 16.686 -29.940 1.00 86.38 75 SER A N 1
ATOM 554 C CA . SER A 1 75 ? 32.862 17.601 -31.090 1.00 86.38 75 SER A CA 1
ATOM 555 C C . SER A 1 75 ? 32.060 17.001 -32.246 1.00 86.38 75 SER A C 1
ATOM 557 O O . SER A 1 75 ? 31.902 15.781 -32.304 1.00 86.38 75 SER A O 1
ATOM 559 N N . SER A 1 76 ? 31.519 17.835 -33.141 1.00 88.44 76 SER A N 1
ATOM 560 C CA . SER A 1 76 ? 30.645 17.359 -34.230 1.00 88.44 76 SER A CA 1
ATOM 561 C C . SER A 1 76 ? 30.930 18.034 -35.584 1.00 88.44 76 SER A C 1
ATOM 563 O O . SER A 1 76 ? 30.116 18.838 -36.043 1.00 88.44 76 SER A O 1
ATOM 565 N N . PRO A 1 77 ? 32.099 17.791 -36.211 1.00 91.06 77 PRO A N 1
ATOM 566 C CA . PRO A 1 77 ? 32.416 18.361 -37.518 1.00 91.06 77 PRO A CA 1
ATOM 567 C C . PRO A 1 77 ? 31.558 17.755 -38.643 1.00 91.06 77 PRO A C 1
ATOM 569 O O . PRO A 1 77 ? 31.161 16.589 -38.599 1.00 91.06 77 PRO A O 1
ATOM 572 N N . SER A 1 78 ? 31.310 18.557 -39.679 1.00 89.00 78 SER A N 1
ATOM 573 C CA . SER A 1 78 ? 30.649 18.143 -40.922 1.00 89.00 78 SER A CA 1
ATOM 574 C C . SER A 1 78 ? 31.525 18.494 -42.119 1.00 89.00 78 SER A C 1
ATOM 576 O O . SER A 1 78 ? 32.018 19.621 -42.230 1.00 89.00 78 SER A O 1
ATOM 578 N N . GLU A 1 79 ? 31.717 17.519 -42.998 1.00 89.88 79 GLU A N 1
ATOM 579 C CA . GLU A 1 79 ? 32.486 17.648 -44.232 1.00 89.88 79 GLU A CA 1
ATOM 580 C C . GLU A 1 79 ? 31.562 17.380 -45.417 1.00 89.88 79 GLU A C 1
ATOM 582 O O . GLU A 1 79 ? 30.807 16.410 -45.398 1.00 89.88 79 GLU A O 1
ATOM 587 N N . ASP A 1 80 ? 31.630 18.242 -46.422 1.00 88.75 80 ASP A N 1
ATOM 588 C CA . ASP A 1 80 ? 30.747 18.227 -47.583 1.00 88.75 80 ASP A CA 1
ATOM 589 C C . ASP A 1 80 ? 31.545 17.745 -48.792 1.00 88.75 80 ASP A C 1
ATOM 591 O O . ASP A 1 80 ? 32.707 18.128 -48.966 1.00 88.75 80 ASP A O 1
ATOM 595 N N . PHE A 1 81 ? 30.934 16.886 -49.600 1.00 88.19 81 PHE A N 1
ATOM 596 C CA . PHE A 1 81 ? 31.578 16.226 -50.725 1.00 88.19 81 PHE A CA 1
ATOM 597 C C . PHE A 1 81 ? 30.696 16.265 -51.965 1.00 88.19 81 PHE A C 1
ATOM 599 O O . PHE A 1 81 ? 29.472 16.165 -51.867 1.00 88.19 81 PHE A O 1
ATOM 606 N N . GLN A 1 82 ? 31.344 16.353 -53.121 1.00 87.19 82 GLN A N 1
ATOM 607 C CA . GLN A 1 82 ? 30.755 16.020 -54.406 1.00 87.19 82 GLN A CA 1
ATOM 608 C C . GLN A 1 82 ? 31.231 14.614 -54.783 1.00 87.19 82 GLN A C 1
ATOM 610 O O . GLN A 1 82 ? 32.430 14.326 -54.755 1.00 87.19 82 GLN A O 1
ATOM 615 N N . VAL A 1 83 ? 30.286 13.719 -55.057 1.00 85.88 83 VAL A N 1
ATOM 616 C CA . VAL A 1 83 ? 30.550 12.315 -55.392 1.00 85.88 83 VAL A CA 1
ATOM 617 C C . VAL A 1 83 ? 30.170 12.082 -56.845 1.00 85.88 83 VAL A C 1
ATOM 619 O O . VAL A 1 83 ? 29.038 12.350 -57.251 1.00 85.88 83 VAL A O 1
ATOM 622 N N . PHE A 1 84 ? 31.131 11.581 -57.612 1.00 84.94 84 PHE A N 1
ATOM 623 C CA . PHE A 1 84 ? 30.970 11.200 -59.006 1.00 84.94 84 PHE A CA 1
ATOM 624 C C . PHE A 1 84 ? 30.851 9.680 -59.103 1.00 84.94 84 PHE A C 1
ATOM 626 O O . PHE A 1 84 ? 31.470 8.945 -58.326 1.00 84.94 84 PHE A O 1
ATOM 633 N N . PHE A 1 85 ? 30.057 9.223 -60.065 1.00 83.38 85 PHE A N 1
ATOM 634 C CA . PHE A 1 85 ? 29.778 7.810 -60.293 1.00 83.38 85 PHE A CA 1
ATOM 635 C C . PHE A 1 85 ? 30.381 7.343 -61.625 1.00 83.38 85 PHE A C 1
ATOM 637 O O . PHE A 1 85 ? 30.714 8.174 -62.473 1.00 83.38 85 PHE A O 1
ATOM 644 N N . ASP A 1 86 ? 30.588 6.039 -61.787 1.00 81.75 86 ASP A N 1
ATOM 645 C CA . ASP A 1 86 ? 30.860 5.407 -63.083 1.00 81.75 86 ASP A CA 1
ATOM 646 C C . ASP A 1 86 ? 29.557 4.945 -63.765 1.00 81.75 86 ASP A C 1
ATOM 648 O O . ASP A 1 86 ? 28.475 4.999 -63.175 1.00 81.75 86 ASP A O 1
ATOM 652 N N . ASP A 1 87 ? 29.658 4.460 -65.006 1.00 77.12 87 ASP A N 1
ATOM 653 C CA . ASP A 1 87 ? 28.518 3.951 -65.790 1.00 77.12 87 ASP A CA 1
ATOM 654 C C . ASP A 1 87 ? 27.848 2.701 -65.173 1.00 77.12 87 ASP A C 1
ATOM 656 O O . ASP A 1 87 ? 26.791 2.265 -65.629 1.00 77.12 87 ASP A O 1
ATOM 660 N N . LEU A 1 88 ? 28.452 2.119 -64.130 1.00 72.69 88 LEU A N 1
ATOM 661 C CA . LEU A 1 88 ? 27.945 0.979 -63.363 1.00 72.69 88 LEU A CA 1
ATOM 662 C C . LEU A 1 88 ? 27.350 1.403 -62.002 1.00 72.69 88 LEU A C 1
ATOM 664 O O . LEU A 1 88 ? 26.873 0.551 -61.253 1.00 72.69 88 LEU A O 1
ATOM 668 N N . GLY A 1 89 ? 27.357 2.701 -61.677 1.00 69.56 89 GLY A N 1
ATOM 669 C CA . GLY A 1 89 ? 26.828 3.261 -60.431 1.00 69.56 89 GLY A CA 1
ATOM 670 C C . GLY A 1 89 ? 27.764 3.175 -59.218 1.00 69.56 89 GLY A C 1
ATOM 671 O O . GLY A 1 89 ? 27.338 3.499 -58.108 1.00 69.56 89 GLY A O 1
ATOM 672 N N . ASN A 1 90 ? 29.027 2.773 -59.387 1.00 75.62 90 ASN A N 1
ATOM 673 C CA . ASN A 1 90 ? 30.029 2.806 -58.316 1.00 75.62 90 ASN A CA 1
ATOM 674 C C . ASN A 1 90 ? 30.653 4.201 -58.200 1.00 75.62 90 ASN A C 1
ATOM 676 O O . ASN A 1 90 ? 30.568 5.013 -59.114 1.00 75.62 90 ASN A O 1
ATOM 680 N N . ILE A 1 91 ? 31.325 4.482 -57.083 1.00 80.25 91 ILE A N 1
ATOM 681 C CA . ILE A 1 91 ? 32.009 5.763 -56.863 1.00 80.25 91 ILE A CA 1
ATOM 682 C C . ILE A 1 91 ? 33.288 5.835 -57.713 1.00 80.25 91 ILE A C 1
ATOM 684 O O . ILE A 1 91 ? 34.268 5.148 -57.417 1.00 80.25 91 ILE A O 1
ATOM 688 N N . SER A 1 92 ? 33.307 6.718 -58.713 1.00 80.62 92 SER A N 1
ATOM 689 C CA . SER A 1 92 ? 34.475 6.969 -59.569 1.00 80.62 92 SER A CA 1
ATOM 690 C C . SER A 1 92 ? 35.426 8.000 -58.951 1.00 80.62 92 SER A C 1
ATOM 692 O O . SER A 1 92 ? 36.636 7.770 -58.879 1.00 80.62 92 SER A O 1
ATOM 694 N N . ALA A 1 93 ? 34.891 9.104 -58.418 1.00 81.62 93 ALA A N 1
ATOM 695 C CA . ALA A 1 93 ? 35.660 10.148 -57.739 1.00 81.62 93 ALA A CA 1
ATOM 696 C C . ALA A 1 93 ? 34.894 10.775 -56.559 1.00 81.62 93 ALA A C 1
ATOM 698 O O . ALA A 1 93 ? 33.666 10.750 -56.495 1.00 81.62 93 ALA A O 1
ATOM 699 N N . VAL A 1 94 ? 35.641 11.343 -55.607 1.00 85.12 94 VAL A N 1
ATOM 700 C CA . VAL A 1 94 ? 35.106 12.027 -54.419 1.00 85.12 94 VAL A CA 1
ATOM 701 C C . VAL A 1 94 ? 35.925 13.284 -54.170 1.00 85.12 94 VAL A C 1
ATOM 703 O O . VAL A 1 94 ? 37.096 13.196 -53.799 1.00 85.12 94 VAL A O 1
ATOM 706 N N . GLU A 1 95 ? 35.298 14.445 -54.315 1.00 85.50 95 GLU A N 1
ATOM 707 C CA . GLU A 1 95 ? 35.927 15.747 -54.104 1.00 85.50 95 GLU A CA 1
ATOM 708 C C . GLU A 1 95 ? 35.352 16.432 -52.865 1.00 85.50 95 GLU A C 1
ATOM 710 O O . GLU A 1 95 ? 34.165 16.314 -52.561 1.00 85.50 95 GLU A O 1
ATOM 715 N N . LYS A 1 96 ? 36.201 17.129 -52.102 1.00 84.94 96 LYS A N 1
ATOM 716 C CA . LYS A 1 96 ? 35.803 17.782 -50.850 1.00 84.94 96 LYS A CA 1
ATOM 717 C C . LYS A 1 96 ? 35.509 19.260 -51.086 1.00 84.94 96 LYS A C 1
ATOM 719 O O . LYS A 1 96 ? 36.417 20.030 -51.389 1.00 84.94 96 LYS A O 1
ATOM 724 N N . ILE A 1 97 ? 34.267 19.660 -50.841 1.00 82.38 97 ILE A N 1
ATOM 725 C CA . ILE A 1 97 ? 33.792 21.031 -51.033 1.00 82.38 97 ILE A CA 1
ATOM 726 C C . ILE A 1 97 ? 34.378 21.930 -49.935 1.00 82.38 97 ILE A C 1
ATOM 728 O O . ILE A 1 97 ? 34.314 21.618 -48.738 1.00 82.38 97 ILE A O 1
ATOM 732 N N . ASN A 1 98 ? 34.963 23.060 -50.335 1.00 73.62 98 ASN A N 1
ATOM 733 C CA . ASN A 1 98 ? 35.560 24.027 -49.417 1.00 73.62 98 ASN A CA 1
ATOM 734 C C . ASN A 1 98 ? 34.529 25.087 -48.995 1.00 73.62 98 ASN A C 1
ATOM 736 O O . ASN A 1 98 ? 33.906 25.726 -49.834 1.00 73.62 98 ASN A O 1
ATOM 740 N N . LYS A 1 99 ? 34.364 25.314 -47.686 1.00 66.00 99 LYS A N 1
ATOM 741 C CA . LYS A 1 99 ? 33.265 26.131 -47.127 1.00 66.00 99 LYS A CA 1
ATOM 742 C C . LYS A 1 99 ? 33.489 27.652 -47.181 1.00 66.00 99 LYS A C 1
ATOM 744 O O . LYS A 1 99 ? 32.726 28.400 -46.573 1.00 66.00 99 LYS A O 1
ATOM 749 N N . ASN A 1 100 ? 34.531 28.099 -47.878 1.00 61.69 100 ASN A N 1
ATOM 750 C CA . ASN A 1 100 ? 34.933 29.506 -47.945 1.00 61.69 100 ASN A CA 1
ATOM 751 C C . ASN A 1 100 ? 34.356 30.263 -49.153 1.00 61.69 100 ASN A C 1
ATOM 753 O O . ASN A 1 100 ? 34.411 31.490 -49.154 1.00 61.69 100 ASN A O 1
ATOM 757 N N . ASP A 1 101 ? 33.810 29.560 -50.146 1.00 61.34 101 ASP A N 1
ATOM 758 C CA . ASP A 1 101 ? 33.277 30.143 -51.380 1.00 61.34 101 ASP A CA 1
ATOM 759 C C . ASP A 1 101 ? 31.759 29.927 -51.463 1.00 61.34 101 ASP A C 1
ATOM 761 O O . ASP A 1 101 ? 31.286 28.796 -51.403 1.00 61.34 101 ASP A O 1
ATOM 765 N N . LYS A 1 102 ? 30.977 31.009 -51.515 1.00 58.47 102 LYS A N 1
ATOM 766 C CA . LYS A 1 102 ? 29.528 30.961 -51.251 1.00 58.47 102 LYS A CA 1
ATOM 767 C C . LYS A 1 102 ? 28.669 30.685 -52.478 1.00 58.47 102 LYS A C 1
ATOM 769 O O . LYS A 1 102 ? 27.599 30.109 -52.305 1.00 58.47 102 LYS A O 1
ATOM 774 N N . GLU A 1 103 ? 29.108 31.093 -53.664 1.00 58.66 103 GLU A N 1
ATOM 775 C CA . GLU A 1 103 ? 28.352 30.888 -54.908 1.00 58.66 103 GLU A CA 1
ATOM 776 C C . GLU A 1 103 ? 28.483 29.421 -55.338 1.00 58.66 103 GLU A C 1
ATOM 778 O O . GLU A 1 103 ? 27.488 28.709 -55.447 1.00 58.66 103 GLU A O 1
ATOM 783 N N . THR A 1 104 ? 29.711 28.901 -55.361 1.00 58.50 104 THR A N 1
ATOM 784 C CA . THR A 1 104 ? 30.007 27.473 -55.566 1.00 58.50 104 THR A CA 1
ATOM 785 C C . THR A 1 104 ? 29.245 26.547 -54.600 1.00 58.50 104 THR A C 1
ATOM 787 O O . THR A 1 104 ? 28.796 25.468 -54.986 1.00 58.50 104 THR A O 1
ATOM 790 N N . ILE A 1 105 ? 29.038 26.952 -53.337 1.00 60.09 105 ILE A N 1
ATOM 791 C CA . ILE A 1 105 ? 28.230 26.175 -52.378 1.00 60.09 105 ILE A CA 1
ATOM 792 C C . ILE A 1 105 ? 26.746 26.141 -52.765 1.00 60.09 105 ILE A C 1
ATOM 794 O O . ILE A 1 105 ? 26.129 25.085 -52.613 1.00 60.09 105 ILE A O 1
ATOM 798 N N . SER A 1 106 ? 26.157 27.250 -53.229 1.00 61.16 106 SER A N 1
ATOM 799 C CA . SER A 1 106 ? 24.722 27.289 -53.543 1.00 61.16 106 SER A CA 1
ATOM 800 C C . SER A 1 106 ? 24.386 26.478 -54.792 1.00 61.16 106 SER A C 1
ATOM 802 O O . SER A 1 106 ? 23.368 25.788 -54.800 1.00 61.16 106 SER A O 1
ATOM 804 N N . GLU A 1 107 ? 25.257 26.481 -55.804 1.00 61.44 107 GLU A N 1
ATOM 805 C CA . GLU A 1 107 ? 25.089 25.646 -56.996 1.00 61.44 107 GLU A CA 1
ATOM 806 C C . GLU A 1 107 ? 25.247 24.156 -56.660 1.00 61.44 107 GLU A C 1
ATOM 808 O O . GLU A 1 107 ? 24.334 23.366 -56.921 1.00 61.44 107 GLU A O 1
ATOM 813 N N . ILE A 1 108 ? 26.344 23.758 -55.998 1.00 61.50 108 ILE A N 1
ATOM 814 C CA . ILE A 1 108 ? 26.612 22.339 -55.703 1.00 61.50 108 ILE A CA 1
ATOM 815 C C . ILE A 1 108 ? 25.546 21.737 -54.770 1.00 61.50 108 ILE A C 1
ATOM 817 O O . ILE A 1 108 ? 25.175 20.576 -54.959 1.00 61.50 108 ILE A O 1
ATOM 821 N N . GLN A 1 109 ? 24.976 22.511 -53.838 1.00 59.72 109 GLN A N 1
ATOM 822 C CA . GLN A 1 109 ? 23.862 22.070 -52.978 1.00 59.72 109 GLN A CA 1
ATOM 823 C C . GLN A 1 109 ? 22.568 21.726 -53.739 1.00 59.72 109 GLN A C 1
ATOM 825 O O . GLN A 1 109 ? 21.705 21.053 -53.179 1.00 59.72 109 GLN A O 1
ATOM 830 N N . THR A 1 110 ? 22.423 22.136 -55.004 1.00 57.88 110 THR A N 1
ATOM 831 C CA . THR A 1 110 ? 21.302 21.709 -55.866 1.00 57.88 110 THR A CA 1
ATOM 832 C C . THR A 1 110 ? 21.600 20.440 -56.674 1.00 57.88 110 THR A C 1
ATOM 834 O O . THR A 1 110 ? 20.702 19.883 -57.308 1.00 57.88 110 THR A O 1
ATOM 837 N N . THR A 1 111 ? 22.840 19.938 -56.644 1.00 64.06 111 THR A N 1
ATOM 838 C CA . THR A 1 111 ? 23.238 18.737 -57.391 1.00 64.06 111 THR A CA 1
ATOM 839 C C . THR A 1 111 ? 22.898 17.454 -56.631 1.00 64.06 111 THR A C 1
ATOM 841 O O . THR A 1 111 ? 23.157 17.323 -55.436 1.00 64.06 111 THR A O 1
ATOM 844 N N . ARG A 1 112 ? 22.412 16.430 -57.348 1.00 66.75 112 ARG A N 1
ATOM 845 C CA . ARG A 1 112 ? 22.195 15.077 -56.786 1.00 66.75 112 ARG A CA 1
ATOM 846 C C . ARG A 1 112 ? 23.485 14.385 -56.318 1.00 66.75 112 ARG A C 1
ATOM 848 O O . ARG A 1 112 ? 23.410 13.352 -55.660 1.00 66.75 112 ARG A O 1
ATOM 855 N N . SER A 1 113 ? 24.646 14.947 -56.650 1.00 79.75 113 SER A N 1
ATOM 856 C CA . SER A 1 113 ? 25.988 14.499 -56.268 1.00 79.75 113 SER A CA 1
ATOM 857 C C . SER A 1 113 ? 26.495 15.056 -54.927 1.00 79.75 113 SER A C 1
ATOM 859 O O . SER A 1 113 ? 27.616 14.725 -54.542 1.00 79.75 113 SER A O 1
ATOM 861 N N . HIS A 1 114 ? 25.735 15.898 -54.213 1.00 87.31 114 HIS A N 1
ATOM 862 C CA . HIS A 1 114 ? 26.155 16.465 -52.920 1.00 87.31 114 HIS A CA 1
ATOM 863 C C . HIS A 1 114 ? 25.861 15.527 -51.738 1.00 87.31 114 HIS A C 1
ATOM 865 O O . HIS A 1 114 ? 24.720 15.135 -51.504 1.00 87.31 114 HIS A O 1
ATOM 871 N N . PHE A 1 115 ? 26.895 15.200 -50.958 1.00 89.88 115 PHE A N 1
ATOM 872 C CA . PHE A 1 115 ? 26.807 14.351 -49.764 1.00 89.88 115 PHE A CA 1
ATOM 873 C C . PHE A 1 115 ? 27.496 15.008 -48.560 1.00 89.88 115 PHE A C 1
ATOM 875 O O . PHE A 1 115 ? 28.615 15.515 -48.663 1.00 89.88 115 PHE A O 1
ATOM 882 N N . ILE A 1 116 ? 26.869 14.946 -47.381 1.00 89.94 116 ILE A N 1
ATOM 883 C CA . ILE A 1 116 ? 27.407 15.521 -46.137 1.00 89.94 116 ILE A CA 1
ATOM 884 C C . ILE A 1 116 ? 27.795 14.407 -45.161 1.00 89.94 116 ILE A C 1
ATOM 886 O O . ILE A 1 116 ? 26.947 13.721 -44.588 1.00 89.94 116 ILE A O 1
ATOM 890 N N . VAL A 1 117 ? 29.092 14.263 -44.891 1.00 93.31 117 VAL A N 1
ATOM 891 C CA . VAL A 1 117 ? 29.617 13.357 -43.863 1.00 93.31 117 VAL A CA 1
ATOM 892 C C . VAL A 1 117 ? 29.563 14.063 -42.505 1.00 93.31 117 VAL A C 1
ATOM 894 O O . VAL A 1 117 ? 30.428 14.877 -42.163 1.00 93.31 117 VAL A O 1
ATOM 897 N N . ARG A 1 118 ? 28.552 13.742 -41.690 1.00 93.38 118 ARG A N 1
ATOM 898 C CA . ARG A 1 118 ? 28.436 14.236 -40.308 1.00 93.38 118 ARG A CA 1
ATOM 899 C C . ARG A 1 118 ? 29.138 13.286 -39.340 1.00 93.38 118 ARG A C 1
ATOM 901 O O . ARG A 1 118 ? 28.725 12.137 -39.175 1.00 93.38 118 ARG A O 1
ATOM 908 N N . LYS A 1 119 ? 30.166 13.786 -38.652 1.00 93.75 119 LYS A N 1
ATOM 909 C CA . LYS A 1 119 ? 30.939 13.055 -37.637 1.00 93.75 119 LYS A CA 1
ATOM 910 C C . LYS A 1 119 ? 30.625 13.598 -36.246 1.00 93.75 119 LYS A C 1
ATOM 912 O O . LYS A 1 119 ? 30.471 14.800 -36.071 1.00 93.75 119 LYS A O 1
ATOM 917 N N . GLN A 1 120 ? 30.582 12.725 -35.246 1.00 93.19 120 GLN A N 1
ATOM 918 C CA . GLN A 1 120 ? 30.456 13.071 -33.831 1.00 93.19 120 GLN A CA 1
ATOM 919 C C . GLN A 1 120 ? 31.511 12.306 -33.029 1.00 93.19 120 GLN A C 1
ATOM 921 O O . GLN A 1 120 ? 31.424 11.088 -32.882 1.00 93.19 120 GLN A O 1
ATOM 926 N N . TYR A 1 121 ? 32.487 13.022 -32.476 1.00 91.69 121 TYR A N 1
ATOM 927 C CA . TYR A 1 121 ? 33.485 12.475 -31.557 1.00 91.69 121 TYR A CA 1
ATOM 928 C C . TYR A 1 121 ? 33.012 12.613 -30.104 1.00 91.69 121 TYR A C 1
ATOM 930 O O . TYR A 1 121 ? 32.265 13.534 -29.764 1.00 91.69 121 TYR A O 1
ATOM 938 N N . SER A 1 122 ? 33.408 11.695 -29.224 1.00 90.25 122 SER A N 1
ATOM 939 C CA . SER A 1 122 ? 33.043 11.711 -27.800 1.00 90.25 122 SER A CA 1
ATOM 940 C C . SER A 1 122 ? 34.126 11.074 -26.923 1.00 90.25 122 SER A C 1
ATOM 942 O O . SER A 1 122 ? 34.676 10.031 -27.281 1.00 90.25 122 SER A O 1
ATOM 944 N N . TRP A 1 123 ? 34.391 11.684 -25.763 1.00 88.19 123 TRP A N 1
ATOM 945 C CA . TRP A 1 123 ? 35.449 11.299 -24.813 1.00 88.19 123 TRP A CA 1
ATOM 946 C C . TRP A 1 123 ? 34.933 11.276 -23.357 1.00 88.19 123 TRP A C 1
ATOM 948 O O . TRP A 1 123 ? 34.115 12.135 -22.997 1.00 88.19 123 TRP A O 1
ATOM 958 N N . PRO A 1 124 ? 35.363 10.330 -22.499 1.00 81.31 124 PRO A N 1
ATOM 959 C CA . PRO A 1 124 ? 35.051 10.352 -21.071 1.00 81.31 124 PRO A CA 1
ATOM 960 C C . PRO A 1 124 ? 35.817 11.489 -20.374 1.00 81.31 124 PRO A C 1
ATOM 962 O O . PRO A 1 124 ? 37.042 11.559 -20.410 1.00 81.31 124 PRO A O 1
ATOM 965 N N . GLY A 1 125 ? 35.089 12.417 -19.742 1.00 73.81 125 GLY A N 1
ATOM 966 C CA . GLY A 1 125 ? 35.686 13.574 -19.063 1.00 73.81 125 GLY A CA 1
ATOM 967 C C . GLY A 1 125 ? 36.613 14.398 -19.972 1.00 73.81 125 GLY A C 1
ATOM 968 O O . GLY A 1 125 ? 36.149 15.034 -20.923 1.00 73.81 125 GLY A O 1
ATOM 969 N N . LYS A 1 126 ? 37.914 14.388 -19.649 1.00 64.81 126 LYS A N 1
ATOM 970 C CA . LYS A 1 126 ? 39.008 14.993 -20.431 1.00 64.81 126 LYS A CA 1
ATOM 971 C C . LYS A 1 126 ? 39.940 13.961 -21.091 1.00 64.81 126 LYS A C 1
ATOM 973 O O . LYS A 1 126 ? 40.844 14.374 -21.817 1.00 64.81 126 LYS A O 1
ATOM 978 N N . ASP A 1 127 ? 39.768 12.664 -20.830 1.00 75.75 127 ASP A N 1
ATOM 979 C CA . ASP A 1 127 ? 40.696 11.642 -21.316 1.00 75.75 127 ASP A CA 1
ATOM 980 C C . ASP A 1 127 ? 40.474 11.370 -22.811 1.00 75.75 127 ASP A C 1
ATOM 982 O O . ASP A 1 127 ? 39.381 11.010 -23.243 1.00 75.75 127 ASP A O 1
ATOM 986 N N . LYS A 1 128 ? 41.528 11.559 -23.609 1.00 78.19 128 LYS A N 1
ATOM 987 C CA . LYS A 1 128 ? 41.521 11.349 -25.062 1.00 78.19 128 LYS A CA 1
ATOM 988 C C . LYS A 1 128 ? 41.933 9.930 -25.465 1.00 78.19 128 LYS A C 1
ATOM 990 O O . LYS A 1 128 ? 41.778 9.586 -26.637 1.00 78.19 128 LYS A O 1
ATOM 995 N N . ASN A 1 129 ? 42.434 9.120 -24.529 1.00 85.62 129 ASN A N 1
ATOM 996 C CA . ASN A 1 129 ? 42.879 7.750 -24.778 1.00 85.62 129 ASN A CA 1
ATOM 997 C C . ASN A 1 129 ? 41.704 6.797 -25.042 1.00 85.62 129 ASN A C 1
ATOM 999 O O . ASN A 1 129 ? 41.884 5.792 -25.726 1.00 85.62 129 ASN A O 1
ATOM 1003 N N . PHE A 1 130 ? 40.497 7.134 -24.576 1.00 89.75 130 PHE A N 1
ATOM 1004 C CA . PHE A 1 130 ? 39.249 6.539 -25.052 1.00 89.75 130 PHE A CA 1
ATOM 1005 C C . PHE A 1 130 ? 38.501 7.548 -25.931 1.00 89.75 130 PHE A C 1
ATOM 1007 O O . PHE A 1 130 ? 38.103 8.621 -25.474 1.00 89.75 130 PHE A O 1
ATOM 1014 N N . ARG A 1 131 ? 38.243 7.196 -27.192 1.00 90.50 131 ARG A N 1
ATOM 1015 C CA . ARG A 1 131 ? 37.492 8.028 -28.143 1.00 90.50 131 ARG A CA 1
ATOM 1016 C C . ARG A 1 131 ? 36.469 7.190 -28.895 1.00 90.50 131 ARG A C 1
ATOM 1018 O O . ARG A 1 131 ? 36.840 6.266 -29.614 1.00 90.50 131 ARG A O 1
ATOM 1025 N N . ARG A 1 132 ? 35.200 7.591 -28.828 1.00 93.06 132 ARG A N 1
ATOM 1026 C CA . ARG A 1 132 ? 34.159 7.134 -29.759 1.00 93.06 132 ARG A CA 1
ATOM 1027 C C . ARG A 1 132 ? 34.019 8.128 -30.913 1.00 93.06 132 ARG A C 1
ATOM 1029 O O . ARG A 1 132 ? 34.069 9.337 -30.688 1.00 93.06 132 ARG A O 1
ATOM 1036 N N . LEU A 1 133 ? 33.813 7.623 -32.122 1.00 93.94 133 LEU A N 1
ATOM 1037 C CA . LEU A 1 133 ? 33.356 8.347 -33.307 1.00 93.94 133 LEU A CA 1
ATOM 1038 C C . LEU A 1 133 ? 32.049 7.703 -33.782 1.00 93.94 133 LEU A C 1
ATOM 1040 O O . LEU A 1 133 ? 31.971 6.486 -33.898 1.00 93.94 133 LEU A O 1
ATOM 1044 N N . ILE A 1 134 ? 31.047 8.522 -34.083 1.00 95.25 134 ILE A N 1
ATOM 1045 C CA . ILE A 1 134 ? 29.855 8.138 -34.842 1.00 95.25 134 ILE A CA 1
ATOM 1046 C C . ILE A 1 134 ? 29.892 8.938 -36.145 1.00 95.25 134 ILE A C 1
ATOM 1048 O O . ILE A 1 134 ? 29.933 10.166 -36.097 1.00 95.25 134 ILE A O 1
ATOM 1052 N N . ALA A 1 135 ? 29.887 8.272 -37.294 1.00 95.56 135 ALA A N 1
ATOM 1053 C CA . ALA A 1 135 ? 29.826 8.894 -38.611 1.00 95.56 135 ALA A CA 1
ATOM 1054 C C . ALA A 1 135 ? 28.553 8.466 -39.348 1.00 95.56 135 ALA A C 1
ATOM 1056 O O . ALA A 1 135 ? 28.118 7.319 -39.241 1.00 95.56 135 ALA A O 1
ATOM 1057 N N . LYS A 1 136 ? 27.946 9.405 -40.074 1.00 95.31 136 LYS A N 1
ATOM 1058 C CA . LYS A 1 136 ? 26.749 9.202 -40.899 1.00 95.31 136 LYS A CA 1
ATOM 1059 C C . LYS A 1 136 ? 26.882 10.036 -42.168 1.00 95.31 136 LYS A C 1
ATOM 1061 O O . LYS A 1 136 ? 27.403 11.151 -42.092 1.00 95.31 136 LYS A O 1
ATOM 1066 N N . VAL A 1 137 ? 26.370 9.533 -43.283 1.00 94.12 137 VAL A N 1
ATOM 1067 C CA . VAL A 1 137 ? 26.268 10.286 -44.540 1.00 94.12 137 VAL A CA 1
ATOM 1068 C C . VAL A 1 137 ? 24.833 10.766 -44.720 1.00 94.12 137 VAL A C 1
ATOM 1070 O O . VAL A 1 137 ? 23.892 10.028 -44.427 1.00 94.12 137 VAL A O 1
ATOM 1073 N N . GLU A 1 138 ? 24.682 12.013 -45.151 1.00 92.00 138 GLU A N 1
ATOM 1074 C CA . GLU A 1 138 ? 23.408 12.672 -45.425 1.00 92.00 138 GLU A CA 1
ATOM 1075 C C . GLU A 1 138 ? 23.338 13.105 -46.895 1.00 92.00 138 GLU A C 1
ATOM 1077 O O . GLU A 1 138 ? 24.324 13.608 -47.434 1.00 92.00 138 GLU A O 1
ATOM 1082 N N . HIS A 1 139 ? 22.183 12.880 -47.519 1.00 89.25 139 HIS A N 1
ATOM 1083 C CA . HIS A 1 139 ? 21.859 13.142 -48.925 1.00 89.25 139 HIS A CA 1
ATOM 1084 C C . HIS A 1 139 ? 20.363 13.473 -49.009 1.00 89.25 139 HIS A C 1
ATOM 1086 O O . HIS A 1 139 ? 19.573 12.830 -48.317 1.00 89.25 139 HIS A O 1
ATOM 1092 N N . GLU A 1 140 ? 19.970 14.498 -49.773 1.00 85.50 140 GLU A N 1
ATOM 1093 C CA . GLU A 1 140 ? 18.568 14.967 -49.869 1.00 85.50 140 GLU A CA 1
ATOM 1094 C C . GLU A 1 140 ? 17.855 15.066 -48.491 1.00 85.50 140 GLU A C 1
ATOM 1096 O O . GLU A 1 140 ? 16.769 14.520 -48.275 1.00 85.50 140 GLU A O 1
ATOM 1101 N N . GLU A 1 141 ? 18.526 15.719 -47.528 1.00 82.44 141 GLU A N 1
ATOM 1102 C CA . GLU A 1 141 ? 18.134 15.893 -46.109 1.00 82.44 141 GLU A CA 1
ATOM 1103 C C . GLU A 1 141 ? 17.938 14.600 -45.278 1.00 82.44 141 GLU A C 1
ATOM 1105 O O . GLU A 1 141 ? 17.532 14.651 -44.111 1.00 82.44 141 GLU A O 1
ATOM 1110 N N . LYS A 1 142 ? 18.254 13.422 -45.828 1.00 87.75 142 LYS A N 1
ATOM 1111 C CA . LYS A 1 142 ? 18.072 12.105 -45.190 1.00 87.75 142 LYS A CA 1
ATOM 1112 C C . LYS A 1 142 ? 19.419 11.453 -44.892 1.00 87.75 142 LYS A C 1
ATOM 1114 O O . LYS A 1 142 ? 20.376 11.611 -45.641 1.00 87.75 142 LYS A O 1
ATOM 1119 N N . PHE A 1 143 ? 19.500 10.666 -43.817 1.00 91.62 143 PHE A N 1
ATOM 1120 C CA . PHE A 1 143 ? 20.660 9.793 -43.602 1.00 91.62 143 PHE A CA 1
ATOM 1121 C C . PHE A 1 143 ? 20.547 8.537 -44.473 1.00 91.62 143 PHE A C 1
ATOM 1123 O O . PHE A 1 143 ? 19.474 7.935 -44.532 1.00 91.62 143 PHE A O 1
ATOM 1130 N N . LEU A 1 144 ? 21.655 8.134 -45.101 1.00 91.94 144 LEU A N 1
ATOM 1131 C CA . LEU A 1 144 ? 21.765 6.860 -45.822 1.00 91.94 144 LEU A CA 1
ATOM 1132 C C . LEU A 1 144 ? 21.663 5.664 -44.855 1.00 91.94 144 LEU A C 1
ATOM 1134 O O . LEU A 1 144 ? 21.816 5.833 -43.644 1.00 91.94 144 LEU A O 1
ATOM 1138 N N . GLN A 1 145 ? 21.418 4.455 -45.379 1.00 92.06 145 GLN A N 1
ATOM 1139 C CA . GLN A 1 145 ? 21.139 3.258 -44.568 1.00 92.06 145 GLN A CA 1
ATOM 1140 C C . GLN A 1 145 ? 22.210 2.979 -43.507 1.00 92.06 145 GLN A C 1
ATOM 1142 O O . GLN A 1 145 ? 21.869 2.681 -42.366 1.00 92.06 145 GLN A O 1
ATOM 1147 N N . PHE A 1 146 ? 23.493 3.080 -43.850 1.00 94.88 146 PHE A N 1
ATOM 1148 C CA . PHE A 1 146 ? 24.562 2.711 -42.927 1.00 94.88 146 PHE A CA 1
ATOM 1149 C C . PHE A 1 146 ? 25.113 3.902 -42.141 1.00 94.88 146 PHE A C 1
ATOM 1151 O O . PHE A 1 146 ? 25.426 4.962 -42.684 1.00 94.88 146 PHE A O 1
ATOM 1158 N N . ALA A 1 147 ? 25.306 3.687 -40.841 1.00 95.38 147 ALA A N 1
ATOM 1159 C CA . ALA A 1 147 ? 26.120 4.522 -39.970 1.00 95.38 147 ALA A CA 1
ATOM 1160 C C . ALA A 1 147 ? 27.344 3.740 -39.489 1.00 95.38 147 ALA A C 1
ATOM 1162 O O . ALA A 1 147 ? 27.304 2.522 -39.337 1.00 95.38 147 ALA A O 1
ATOM 1163 N N . ILE A 1 148 ? 28.430 4.447 -39.193 1.00 95.31 148 ILE A N 1
ATOM 1164 C CA . ILE A 1 148 ? 29.672 3.841 -38.714 1.00 95.31 148 ILE A CA 1
ATOM 1165 C C . ILE A 1 148 ? 29.923 4.286 -37.278 1.00 95.31 148 ILE A C 1
ATOM 1167 O O . ILE A 1 148 ? 29.965 5.481 -36.982 1.00 95.31 148 ILE A O 1
ATOM 1171 N N . VAL A 1 149 ? 30.130 3.322 -36.384 1.00 95.62 149 VAL A N 1
ATOM 1172 C CA . VAL A 1 149 ? 30.565 3.565 -35.007 1.00 95.62 149 VAL A CA 1
ATOM 1173 C C . VAL A 1 149 ? 31.980 3.022 -34.856 1.00 95.62 149 VAL A C 1
ATOM 1175 O O . VAL A 1 149 ? 32.224 1.836 -35.057 1.00 95.62 149 VAL A O 1
ATOM 1178 N N . GLN A 1 150 ? 32.928 3.886 -34.503 1.00 94.75 150 GLN A N 1
ATOM 1179 C CA . GLN A 1 150 ? 34.309 3.506 -34.227 1.00 94.75 150 GLN A CA 1
ATOM 1180 C C . GLN A 1 150 ? 34.674 3.803 -32.774 1.00 94.75 150 GLN A C 1
ATOM 1182 O O . GLN A 1 150 ? 34.445 4.903 -32.271 1.00 94.75 150 GLN A O 1
ATOM 1187 N N . TYR A 1 151 ? 35.359 2.852 -32.147 1.00 93.38 151 TYR A N 1
ATOM 1188 C CA . TYR A 1 151 ? 36.062 3.028 -30.885 1.00 93.38 151 TYR A CA 1
ATOM 1189 C C . TYR A 1 151 ? 37.571 3.033 -31.144 1.00 93.38 151 TYR A C 1
ATOM 1191 O O . TYR A 1 151 ? 38.108 2.142 -31.802 1.00 93.38 151 TYR A O 1
ATOM 1199 N N . THR A 1 152 ? 38.263 4.053 -30.639 1.00 92.00 152 THR A N 1
ATOM 1200 C CA . THR A 1 152 ? 39.723 4.088 -30.503 1.00 92.00 152 THR A CA 1
ATOM 1201 C C . THR A 1 152 ? 40.045 4.031 -29.017 1.00 92.00 152 THR A C 1
ATOM 1203 O O . THR A 1 152 ? 39.624 4.913 -28.268 1.00 92.00 152 THR A O 1
ATOM 1206 N N . VAL A 1 153 ? 40.774 2.999 -28.598 1.00 89.62 153 VAL A N 1
ATOM 1207 C CA . VAL A 1 153 ? 41.113 2.734 -27.195 1.00 89.62 153 VAL A CA 1
ATOM 1208 C C . VAL A 1 153 ? 42.622 2.502 -27.081 1.00 89.62 153 VAL A C 1
ATOM 1210 O O . VAL A 1 153 ? 43.156 1.507 -27.578 1.00 89.62 153 VAL A O 1
ATOM 1213 N N . ASN A 1 154 ? 43.297 3.452 -26.435 1.00 87.38 154 ASN A N 1
ATOM 1214 C CA . ASN A 1 154 ? 44.744 3.515 -26.213 1.00 87.38 154 ASN A CA 1
ATOM 1215 C C . ASN A 1 154 ? 45.086 3.253 -24.732 1.00 87.38 154 ASN A C 1
ATOM 1217 O O . ASN A 1 154 ? 45.845 3.994 -24.118 1.00 87.38 154 ASN A O 1
ATOM 1221 N N . MET A 1 155 ? 44.468 2.221 -24.161 1.00 86.69 155 MET A N 1
ATOM 1222 C CA . MET A 1 155 ? 44.594 1.758 -22.771 1.00 86.69 155 MET A CA 1
ATOM 1223 C C . MET A 1 155 ? 44.208 0.271 -22.713 1.00 86.69 155 MET A C 1
ATOM 1225 O O . MET A 1 155 ? 43.741 -0.281 -23.716 1.00 86.69 155 MET A O 1
ATOM 1229 N N . THR A 1 156 ? 44.376 -0.383 -21.566 1.00 82.75 156 THR A N 1
ATOM 1230 C CA . THR A 1 156 ? 43.858 -1.742 -21.343 1.00 82.75 156 THR A CA 1
ATOM 1231 C C . THR A 1 156 ? 42.328 -1.751 -21.241 1.00 82.75 156 THR A C 1
ATOM 1233 O O . THR A 1 156 ? 41.690 -0.740 -20.934 1.00 82.75 156 THR A O 1
ATOM 1236 N N . SER A 1 157 ? 41.706 -2.914 -21.468 1.00 74.19 157 SER A N 1
ATOM 1237 C CA . SER A 1 157 ? 40.245 -3.026 -21.371 1.00 74.19 157 SER A CA 1
ATOM 1238 C C . SER A 1 157 ? 39.713 -2.796 -19.951 1.00 74.19 157 SER A C 1
ATOM 1240 O O . SER A 1 157 ? 38.535 -2.467 -19.821 1.00 74.19 157 SER A O 1
ATOM 1242 N N . ASP A 1 158 ? 40.516 -2.986 -18.904 1.00 76.06 158 ASP A N 1
ATOM 1243 C CA . ASP A 1 158 ? 40.059 -2.828 -17.519 1.00 76.06 158 ASP A CA 1
ATOM 1244 C C . ASP A 1 158 ? 40.200 -1.384 -17.029 1.00 76.06 158 ASP A C 1
ATOM 1246 O O . ASP A 1 158 ? 39.280 -0.875 -16.388 1.00 76.06 158 ASP A O 1
ATOM 1250 N N . GLU A 1 159 ? 41.238 -0.658 -17.457 1.00 80.75 159 GLU A N 1
ATOM 1251 C CA . GLU A 1 159 ? 41.279 0.810 -17.347 1.00 80.75 159 GLU A CA 1
ATOM 1252 C C . GLU A 1 159 ? 40.070 1.444 -18.054 1.00 80.75 159 GLU A C 1
ATOM 1254 O O . GLU A 1 159 ? 39.375 2.279 -17.470 1.00 80.75 159 GLU A O 1
ATOM 1259 N N . ALA A 1 160 ? 39.744 0.978 -19.267 1.00 77.69 160 ALA A N 1
ATOM 1260 C CA . ALA A 1 160 ? 38.584 1.452 -20.021 1.00 77.69 160 ALA A CA 1
ATOM 1261 C C . ALA A 1 160 ? 37.248 1.212 -19.290 1.00 77.69 160 ALA A C 1
ATOM 1263 O O . ALA A 1 160 ? 36.382 2.085 -19.320 1.00 77.69 160 ALA A O 1
ATOM 1264 N N . LYS A 1 161 ? 37.078 0.080 -18.588 1.00 74.19 161 LYS A N 1
ATOM 1265 C CA . LYS A 1 161 ? 35.904 -0.168 -17.722 1.00 74.19 161 LYS A CA 1
ATOM 1266 C C . LYS A 1 161 ? 35.890 0.785 -16.520 1.00 74.19 161 LYS A C 1
ATOM 1268 O O . LYS A 1 161 ? 34.851 1.365 -16.199 1.00 74.19 161 LYS A O 1
ATOM 1273 N N . MET A 1 162 ? 37.040 0.982 -15.874 1.00 74.81 162 MET A N 1
ATOM 1274 C CA . MET A 1 162 ? 37.172 1.817 -14.675 1.00 74.81 162 MET A CA 1
ATOM 1275 C C . MET A 1 162 ? 36.913 3.308 -14.945 1.00 74.81 162 MET A C 1
ATOM 1277 O O . MET A 1 162 ? 36.317 3.974 -14.095 1.00 74.81 162 MET A O 1
ATOM 1281 N N . LEU A 1 163 ? 37.253 3.824 -16.136 1.00 74.88 163 LEU A N 1
ATOM 1282 C CA . LEU A 1 163 ? 36.946 5.206 -16.543 1.00 74.88 163 LEU A CA 1
ATOM 1283 C C . LEU A 1 163 ? 35.454 5.557 -16.456 1.00 74.88 163 LEU A C 1
ATOM 1285 O O . LEU A 1 163 ? 35.106 6.684 -16.103 1.00 74.88 163 LEU A O 1
ATOM 1289 N N . PHE A 1 164 ? 34.563 4.614 -16.770 1.00 70.44 164 PHE A N 1
ATOM 1290 C CA . PHE A 1 164 ? 33.117 4.847 -16.717 1.00 70.44 164 PHE A CA 1
ATOM 1291 C C . PHE A 1 164 ? 32.482 4.481 -15.365 1.00 70.44 164 PHE A C 1
ATOM 1293 O O . PHE A 1 164 ? 31.359 4.907 -15.075 1.00 70.44 164 PHE A O 1
ATOM 1300 N N . ALA A 1 165 ? 33.199 3.738 -14.517 1.00 61.41 165 ALA A N 1
ATOM 1301 C CA . ALA A 1 165 ? 32.732 3.329 -13.196 1.00 61.41 165 ALA A CA 1
ATOM 1302 C C . ALA A 1 165 ? 32.767 4.457 -12.146 1.00 61.41 165 ALA A C 1
ATOM 1304 O O . ALA A 1 165 ? 32.047 4.375 -11.152 1.00 61.41 165 ALA A O 1
ATOM 1305 N N . ASN A 1 166 ? 33.582 5.504 -12.342 1.00 55.91 166 ASN A N 1
ATOM 1306 C CA . ASN A 1 166 ? 33.934 6.458 -11.285 1.00 55.91 166 ASN A CA 1
ATOM 1307 C C . ASN A 1 166 ? 33.334 7.876 -11.502 1.00 55.91 166 ASN A C 1
ATOM 1309 O O . ASN A 1 166 ? 33.837 8.653 -12.316 1.00 55.91 166 ASN A O 1
ATOM 1313 N N . PRO A 1 167 ? 32.241 8.260 -10.808 1.00 50.09 167 PRO A N 1
ATOM 1314 C CA . PRO A 1 167 ? 31.507 9.486 -11.116 1.00 50.09 167 PRO A CA 1
ATOM 1315 C C . PRO A 1 167 ? 31.955 10.698 -10.274 1.00 50.09 167 PRO A C 1
ATOM 1317 O O . PRO A 1 167 ? 31.251 11.077 -9.341 1.00 50.09 167 PRO A O 1
ATOM 1320 N N . GLU A 1 168 ? 33.008 11.427 -10.671 1.00 46.03 168 GLU A N 1
ATOM 1321 C CA . GLU A 1 168 ? 33.406 12.708 -10.023 1.00 46.03 168 GLU A CA 1
ATOM 1322 C C . GLU A 1 168 ? 32.228 13.698 -9.837 1.00 46.03 168 GLU A C 1
ATOM 1324 O O . GLU A 1 168 ? 32.159 14.478 -8.886 1.00 46.03 168 GLU A O 1
ATOM 1329 N N . ASN A 1 169 ? 31.222 13.610 -10.712 1.00 39.66 169 ASN A N 1
ATOM 1330 C CA . ASN A 1 169 ? 29.952 14.330 -10.627 1.00 39.66 169 ASN A CA 1
ATOM 1331 C C . ASN A 1 169 ? 28.929 13.716 -9.632 1.00 39.66 169 ASN A C 1
ATOM 1333 O O . ASN A 1 169 ? 27.718 13.722 -9.893 1.00 39.66 169 ASN A O 1
ATOM 1337 N N . SER A 1 170 ? 29.369 13.169 -8.493 1.00 42.22 170 SER A N 1
ATOM 1338 C CA . SER A 1 170 ? 28.507 12.709 -7.388 1.00 42.22 170 SER A CA 1
ATOM 1339 C C . SER A 1 170 ? 28.742 13.493 -6.089 1.00 42.22 170 SER A C 1
ATOM 1341 O O . SER A 1 170 ? 29.120 12.935 -5.061 1.00 42.22 170 SER A O 1
ATOM 1343 N N . ARG A 1 171 ? 28.415 14.796 -6.086 1.00 38.91 171 ARG A N 1
ATOM 1344 C CA . ARG A 1 171 ? 28.408 15.673 -4.886 1.00 38.91 171 ARG A CA 1
ATOM 1345 C C . ARG A 1 171 ? 27.336 15.314 -3.823 1.00 38.91 171 ARG A C 1
ATOM 1347 O O . ARG A 1 171 ? 26.824 16.190 -3.132 1.00 38.91 171 ARG A O 1
ATOM 1354 N N . LYS A 1 172 ? 26.966 14.038 -3.681 1.00 41.00 172 LYS A N 1
ATOM 1355 C CA . LYS A 1 172 ? 26.107 13.512 -2.608 1.00 41.00 172 LYS A CA 1
ATOM 1356 C C . LYS A 1 172 ? 26.788 12.300 -1.976 1.00 41.00 172 LYS A C 1
ATOM 1358 O O . LYS A 1 172 ? 26.802 11.226 -2.567 1.00 41.00 172 LYS A O 1
ATOM 1363 N N . ARG A 1 173 ? 27.356 12.503 -0.783 1.00 35.06 173 ARG A N 1
ATOM 1364 C CA . ARG A 1 173 ? 27.977 11.454 0.044 1.00 35.06 173 ARG A CA 1
ATOM 1365 C C . ARG A 1 173 ? 26.952 10.344 0.345 1.00 35.06 173 ARG A C 1
ATOM 1367 O O . ARG A 1 173 ? 25.789 10.659 0.585 1.00 35.06 173 ARG A O 1
ATOM 1374 N N . GLY A 1 174 ? 27.389 9.082 0.383 1.00 40.88 174 GLY A N 1
ATOM 1375 C CA . GLY A 1 174 ? 26.590 7.970 0.926 1.00 40.88 174 GLY A CA 1
ATOM 1376 C C . GLY A 1 174 ? 25.671 7.215 -0.049 1.00 40.88 174 GLY A C 1
ATOM 1377 O O . GLY A 1 174 ? 24.582 6.809 0.348 1.00 40.88 174 GLY A O 1
ATOM 1378 N N . ARG A 1 175 ? 26.080 6.997 -1.306 1.00 39.88 175 ARG A N 1
ATOM 1379 C CA . ARG A 1 175 ? 25.493 5.957 -2.179 1.00 39.88 175 ARG A CA 1
ATOM 1380 C C . ARG A 1 175 ? 26.593 5.121 -2.849 1.00 39.88 175 ARG A C 1
ATOM 1382 O O . ARG A 1 175 ? 27.661 5.682 -3.092 1.00 39.88 175 ARG A O 1
ATOM 1389 N N . PRO A 1 176 ? 26.335 3.839 -3.178 1.00 37.16 176 PRO A N 1
ATOM 1390 C CA . PRO A 1 176 ? 27.227 3.035 -4.012 1.00 37.16 176 PRO A CA 1
ATOM 1391 C C . PRO A 1 176 ? 27.512 3.694 -5.368 1.00 37.16 176 PRO A C 1
ATOM 1393 O O . PRO A 1 176 ? 26.657 4.383 -5.933 1.00 37.16 176 PRO A O 1
ATOM 1396 N N . SER A 1 177 ? 28.716 3.472 -5.890 1.00 48.53 177 SER A N 1
ATOM 1397 C CA . SER A 1 177 ? 29.199 4.005 -7.167 1.00 48.53 177 SER A CA 1
ATOM 1398 C C . SER A 1 177 ? 28.736 3.145 -8.349 1.00 48.53 177 SER A C 1
ATOM 1400 O O . SER A 1 177 ? 29.527 2.443 -8.972 1.00 48.53 177 SER A O 1
ATOM 1402 N N . GLU A 1 178 ? 27.438 3.183 -8.650 1.00 47.69 178 GLU A N 1
ATOM 1403 C CA . GLU A 1 178 ? 26.883 2.542 -9.849 1.00 47.69 178 GLU A CA 1
ATOM 1404 C C . GLU A 1 178 ? 27.093 3.421 -11.106 1.00 47.69 178 GLU A C 1
ATOM 1406 O O . GLU A 1 178 ? 26.851 4.638 -11.048 1.00 47.69 178 GLU A O 1
ATOM 1411 N N . PRO A 1 179 ? 27.496 2.845 -12.260 1.00 51.19 179 PRO A N 1
ATOM 1412 C CA . PRO A 1 179 ? 27.650 3.584 -13.513 1.00 51.19 179 PRO A CA 1
ATOM 1413 C C . PRO A 1 179 ? 26.356 4.276 -13.958 1.00 51.19 179 PRO A C 1
ATOM 1415 O O . PRO A 1 179 ? 25.268 3.696 -13.968 1.00 51.19 179 PRO A O 1
ATOM 1418 N N . LYS A 1 180 ? 26.459 5.536 -14.398 1.00 59.19 180 LYS A N 1
ATOM 1419 C CA . LYS A 1 180 ? 25.306 6.328 -14.861 1.00 59.19 180 LYS A CA 1
ATOM 1420 C C . LYS A 1 180 ? 24.904 5.969 -16.302 1.00 59.19 180 LYS A C 1
ATOM 1422 O O . LYS A 1 180 ? 25.005 6.811 -17.192 1.00 59.19 180 LYS A O 1
ATOM 1427 N N . LEU A 1 181 ? 24.382 4.758 -16.512 1.00 64.81 181 LEU A N 1
ATOM 1428 C CA . LEU A 1 181 ? 23.735 4.337 -17.769 1.00 64.81 181 LEU A CA 1
ATOM 1429 C C . LEU A 1 181 ? 22.677 5.361 -18.225 1.00 64.81 181 LEU A C 1
ATOM 1431 O O . LEU A 1 181 ? 22.105 6.080 -17.399 1.00 64.81 181 LEU A O 1
ATOM 1435 N N . ARG A 1 182 ? 22.385 5.465 -19.526 1.00 75.44 182 ARG A N 1
ATOM 1436 C CA . ARG A 1 182 ? 21.519 6.516 -20.098 1.00 75.44 182 ARG A CA 1
ATOM 1437 C C . ARG A 1 182 ? 20.456 5.911 -21.011 1.00 75.44 182 ARG A C 1
ATOM 1439 O O . ARG A 1 182 ? 20.786 5.472 -22.090 1.00 75.44 182 ARG A O 1
ATOM 1446 N N . THR A 1 183 ? 19.176 6.035 -20.660 1.00 84.25 183 THR A N 1
ATOM 1447 C CA . THR A 1 183 ? 18.059 5.646 -21.544 1.00 84.25 183 THR A CA 1
ATOM 1448 C C . THR A 1 183 ? 18.165 6.271 -22.939 1.00 84.25 183 THR A C 1
ATOM 1450 O O . THR A 1 183 ? 18.414 7.480 -23.067 1.00 84.25 183 THR A O 1
ATOM 1453 N N . LYS A 1 184 ? 17.934 5.451 -23.968 1.00 85.88 184 LYS A N 1
ATOM 1454 C CA . LYS A 1 184 ? 18.008 5.815 -25.386 1.00 85.88 184 LYS A CA 1
ATOM 1455 C C . LYS A 1 184 ? 17.010 6.931 -25.763 1.00 85.88 184 LYS A C 1
ATOM 1457 O O . LYS A 1 184 ? 15.876 6.942 -25.270 1.00 85.88 184 LYS A O 1
ATOM 1462 N N . PRO A 1 185 ? 17.400 7.902 -26.613 1.00 87.25 185 PRO A N 1
ATOM 1463 C CA . PRO A 1 185 ? 16.510 8.943 -27.132 1.00 87.25 185 PRO A CA 1
ATOM 1464 C C . PRO A 1 185 ? 15.180 8.461 -27.732 1.00 87.25 185 PRO A C 1
ATOM 1466 O O . PRO A 1 185 ? 14.177 9.149 -27.524 1.00 87.25 185 PRO A O 1
ATOM 1469 N N . SER A 1 186 ? 15.145 7.317 -28.422 1.00 87.44 186 SER A N 1
ATOM 1470 C CA . SER A 1 186 ? 13.914 6.700 -28.950 1.00 87.44 186 SER A CA 1
ATOM 1471 C C . SER A 1 186 ? 12.913 6.343 -27.845 1.00 87.44 186 SER A C 1
ATOM 1473 O O . SER A 1 186 ? 11.757 6.759 -27.890 1.00 87.44 186 SER A O 1
ATOM 1475 N N . VAL A 1 187 ? 13.371 5.671 -26.789 1.00 85.75 187 VAL A N 1
ATOM 1476 C CA . VAL A 1 187 ? 12.568 5.290 -25.617 1.00 85.75 187 VAL A CA 1
ATOM 1477 C C . VAL A 1 187 ? 12.038 6.541 -24.912 1.00 85.75 187 VAL A C 1
ATOM 1479 O O . VAL A 1 187 ? 10.854 6.634 -24.591 1.00 85.75 187 VAL A O 1
ATOM 1482 N N . LEU A 1 188 ? 12.882 7.570 -24.750 1.00 87.44 188 LEU A N 1
ATOM 1483 C CA . LEU A 1 188 ? 12.457 8.872 -24.220 1.00 87.44 188 LEU A CA 1
ATOM 1484 C C . LEU A 1 188 ? 11.426 9.580 -25.119 1.00 87.44 188 LEU A C 1
ATOM 1486 O O . LEU A 1 188 ? 10.692 10.435 -24.621 1.00 87.44 188 LEU A O 1
ATOM 1490 N N . TRP A 1 189 ? 11.382 9.278 -26.419 1.00 85.00 189 TRP A N 1
ATOM 1491 C CA . TRP A 1 189 ? 10.382 9.785 -27.361 1.00 85.00 189 TRP A CA 1
ATOM 1492 C C . TRP A 1 189 ? 9.069 8.988 -27.281 1.00 85.00 189 TRP A C 1
ATOM 1494 O O . TRP A 1 189 ? 8.035 9.626 -27.077 1.00 85.00 189 TRP A O 1
ATOM 1504 N N . ARG A 1 190 ? 9.102 7.643 -27.249 1.00 83.94 190 ARG A N 1
ATOM 1505 C CA . ARG A 1 190 ? 7.914 6.794 -26.981 1.00 83.94 190 ARG A CA 1
ATOM 1506 C C . ARG A 1 190 ? 7.219 7.174 -25.666 1.00 83.94 190 ARG A C 1
ATOM 1508 O O . ARG A 1 190 ? 5.995 7.273 -25.615 1.00 83.94 190 ARG A O 1
ATOM 1515 N N . MET A 1 191 ? 7.983 7.499 -24.612 1.00 86.56 191 MET A N 1
ATOM 1516 C CA . MET A 1 191 ? 7.432 8.024 -23.345 1.00 86.56 191 MET A CA 1
ATOM 1517 C C . MET A 1 191 ? 6.593 9.305 -23.512 1.00 86.56 191 MET A C 1
ATOM 1519 O O . MET A 1 191 ? 5.685 9.539 -22.717 1.00 86.56 191 MET A O 1
ATOM 1523 N N . ARG A 1 192 ? 6.912 10.168 -24.488 1.00 84.81 192 ARG A N 1
ATOM 1524 C CA . ARG A 1 192 ? 6.170 11.416 -24.753 1.00 84.81 192 ARG A CA 1
ATOM 1525 C C . ARG A 1 192 ? 4.973 11.172 -25.666 1.00 84.81 192 ARG A C 1
ATOM 1527 O O . ARG A 1 192 ? 3.902 11.696 -25.384 1.00 84.81 192 ARG A O 1
ATOM 1534 N N . GLU A 1 193 ? 5.146 10.342 -26.691 1.00 84.06 193 GLU A N 1
ATOM 1535 C CA . GLU A 1 193 ? 4.099 9.909 -27.622 1.00 84.06 193 GLU A CA 1
ATOM 1536 C C . GLU A 1 193 ? 2.930 9.232 -26.886 1.00 84.06 193 GLU A C 1
ATOM 1538 O O . GLU A 1 193 ? 1.812 9.756 -26.873 1.00 84.06 193 GLU A O 1
ATOM 1543 N N . MET A 1 194 ? 3.199 8.138 -26.161 1.00 79.56 194 MET A N 1
ATOM 1544 C CA . MET A 1 194 ? 2.198 7.474 -25.314 1.00 79.56 194 MET A CA 1
ATOM 1545 C C . MET A 1 194 ? 1.681 8.382 -24.188 1.00 79.56 194 MET A C 1
ATOM 1547 O O . MET A 1 194 ? 0.561 8.208 -23.709 1.00 79.56 194 MET A O 1
ATOM 1551 N N . GLY A 1 195 ? 2.464 9.393 -23.800 1.00 72.12 195 GLY A N 1
ATOM 1552 C CA . GLY A 1 195 ? 2.114 10.412 -22.809 1.00 72.12 195 GLY A CA 1
ATOM 1553 C C . GLY A 1 195 ? 0.873 11.249 -23.113 1.00 72.12 195 GLY A C 1
ATOM 1554 O O . GLY A 1 195 ? 0.355 11.915 -22.213 1.00 72.12 195 GLY A O 1
ATOM 1555 N N . SER A 1 196 ? 0.388 11.196 -24.354 1.00 66.38 196 SER A N 1
ATOM 1556 C CA . SER A 1 196 ? -0.884 11.781 -24.786 1.00 66.38 196 SER A CA 1
ATOM 1557 C C . SER A 1 196 ? -2.121 10.973 -24.355 1.00 66.38 196 SER A C 1
ATOM 1559 O O . SER A 1 196 ? -3.197 11.553 -24.203 1.00 66.38 196 SER A O 1
ATOM 1561 N N . LYS A 1 197 ? -1.980 9.653 -24.149 1.00 65.81 197 LYS A N 1
ATOM 1562 C CA . LYS A 1 197 ? -3.092 8.695 -23.966 1.00 65.81 197 LYS A CA 1
ATOM 1563 C C . LYS A 1 197 ? -3.022 7.907 -22.649 1.00 65.81 197 LYS A C 1
ATOM 1565 O O . LYS A 1 197 ? -4.067 7.621 -22.066 1.00 65.81 197 LYS A O 1
ATOM 1570 N N . SER A 1 198 ? -1.816 7.595 -22.174 1.00 65.19 198 SER A N 1
ATOM 1571 C CA . SER A 1 198 ? -1.574 6.604 -21.117 1.00 65.19 198 SER A CA 1
ATOM 1572 C C . SER A 1 198 ? -0.993 7.200 -19.829 1.00 65.19 198 SER A C 1
ATOM 1574 O O . SER A 1 198 ? -0.332 8.244 -19.826 1.00 65.19 198 SER A O 1
ATOM 1576 N N . SER A 1 199 ? -1.209 6.509 -18.707 1.00 64.94 199 SER A N 1
ATOM 1577 C CA . SER A 1 199 ? -0.627 6.859 -17.410 1.00 64.94 199 SER A CA 1
ATOM 1578 C C . SER A 1 199 ? 0.879 6.569 -17.351 1.00 64.94 199 SER A C 1
ATOM 1580 O O . SER A 1 199 ? 1.425 5.793 -18.136 1.00 64.94 199 SER A O 1
ATOM 1582 N N . ALA A 1 200 ? 1.582 7.170 -16.384 1.00 66.06 200 ALA A N 1
ATOM 1583 C CA . ALA A 1 200 ? 3.025 6.957 -16.236 1.00 66.06 200 ALA A CA 1
ATOM 1584 C C . ALA A 1 200 ? 3.375 5.491 -15.916 1.00 66.06 200 ALA A C 1
ATOM 1586 O O . ALA A 1 200 ? 4.476 5.054 -16.237 1.00 66.06 200 ALA A O 1
ATOM 1587 N N . LYS A 1 201 ? 2.445 4.740 -15.308 1.00 66.38 201 LYS A N 1
ATOM 1588 C CA . LYS A 1 201 ? 2.566 3.302 -15.033 1.00 66.38 201 LYS A CA 1
ATOM 1589 C C . LYS A 1 201 ? 2.375 2.465 -16.305 1.00 66.38 201 LYS A C 1
ATOM 1591 O O . LYS A 1 201 ? 3.256 1.682 -16.644 1.00 66.38 201 LYS A O 1
ATOM 1596 N N . GLN A 1 202 ? 1.301 2.717 -17.059 1.00 67.88 202 GLN A N 1
ATOM 1597 C CA . GLN A 1 202 ? 1.020 2.055 -18.343 1.00 67.88 202 GLN A CA 1
ATOM 1598 C C . GLN A 1 202 ? 2.160 2.250 -19.361 1.00 67.88 202 GLN A C 1
ATOM 1600 O O . GLN A 1 202 ? 2.523 1.319 -20.068 1.00 67.88 202 GLN A O 1
ATOM 1605 N N . ILE A 1 203 ? 2.778 3.437 -19.404 1.00 75.12 203 ILE A N 1
ATOM 1606 C CA . ILE A 1 203 ? 3.922 3.737 -20.288 1.00 75.12 203 ILE A CA 1
ATOM 1607 C C . ILE A 1 203 ? 5.141 2.860 -19.972 1.00 75.12 203 ILE A C 1
ATOM 1609 O O . ILE A 1 203 ? 5.821 2.405 -20.889 1.00 75.12 203 ILE A O 1
ATOM 1613 N N . ILE A 1 204 ? 5.408 2.600 -18.688 1.00 76.88 204 ILE A N 1
ATOM 1614 C CA . ILE A 1 204 ? 6.486 1.699 -18.257 1.00 76.88 204 ILE A CA 1
ATOM 1615 C C . ILE A 1 204 ? 6.143 0.261 -18.658 1.00 76.88 204 ILE A C 1
ATOM 1617 O O . ILE A 1 204 ? 6.977 -0.419 -19.252 1.00 76.88 204 ILE A O 1
ATOM 1621 N N . ASN A 1 205 ? 4.911 -0.178 -18.385 1.00 70.31 205 ASN A N 1
ATOM 1622 C CA . ASN A 1 205 ? 4.450 -1.536 -18.676 1.00 70.31 205 ASN A CA 1
ATOM 1623 C C . ASN A 1 205 ? 4.455 -1.842 -20.187 1.00 70.31 205 ASN A C 1
ATOM 1625 O O . ASN A 1 205 ? 4.918 -2.910 -20.584 1.00 70.31 205 ASN A O 1
ATOM 1629 N N . ASN A 1 206 ? 4.022 -0.898 -21.030 1.00 78.38 206 ASN A N 1
ATOM 1630 C CA . ASN A 1 206 ? 4.057 -1.028 -22.489 1.00 78.38 206 ASN A CA 1
ATOM 1631 C C . ASN A 1 206 ? 5.492 -1.165 -23.016 1.00 78.38 206 ASN A C 1
ATOM 1633 O O . ASN A 1 206 ? 5.777 -2.151 -23.689 1.00 78.38 206 ASN A O 1
ATOM 1637 N N . ILE A 1 207 ? 6.410 -0.260 -22.639 1.00 81.56 207 ILE A N 1
ATOM 1638 C CA . ILE A 1 207 ? 7.821 -0.341 -23.065 1.00 81.56 207 ILE A CA 1
ATOM 1639 C C . ILE A 1 207 ? 8.447 -1.660 -22.599 1.00 81.56 207 ILE A C 1
ATOM 1641 O O . ILE A 1 207 ? 9.111 -2.327 -23.385 1.00 81.56 207 ILE A O 1
ATOM 1645 N N . HIS A 1 208 ? 8.197 -2.085 -21.354 1.00 75.44 208 HIS A N 1
ATOM 1646 C CA . HIS A 1 208 ? 8.677 -3.384 -20.878 1.00 75.44 208 HIS A CA 1
ATOM 1647 C C . HIS A 1 208 ? 8.116 -4.553 -2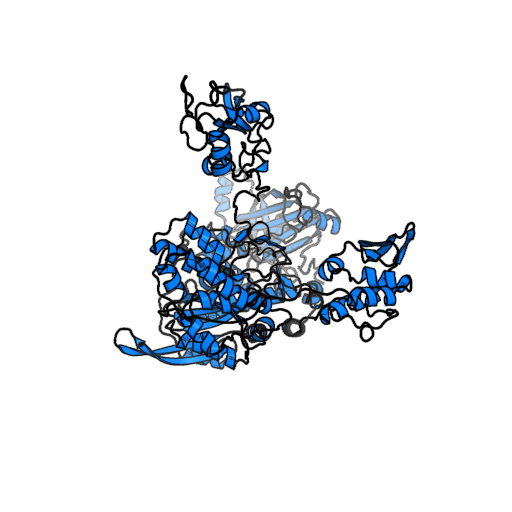1.694 1.00 75.44 208 HIS A C 1
ATOM 1649 O O . HIS A 1 208 ? 8.873 -5.457 -22.023 1.00 75.44 208 HIS A O 1
ATOM 1655 N N . ARG A 1 209 ? 6.826 -4.554 -22.053 1.00 75.06 209 ARG A N 1
ATOM 1656 C CA . ARG A 1 209 ? 6.234 -5.611 -22.891 1.00 75.06 209 ARG A CA 1
ATOM 1657 C C . ARG A 1 209 ? 6.819 -5.612 -24.308 1.00 75.06 209 ARG A C 1
ATOM 1659 O O . ARG A 1 209 ? 7.108 -6.684 -24.826 1.00 75.06 209 ARG A O 1
ATOM 1666 N N . GLU A 1 210 ? 7.042 -4.437 -24.896 1.00 75.31 210 GLU A N 1
ATOM 1667 C CA . GLU A 1 210 ? 7.666 -4.265 -26.218 1.00 75.31 210 GLU A CA 1
ATOM 1668 C C . GLU A 1 210 ? 9.097 -4.830 -26.284 1.00 75.31 210 GLU A C 1
ATOM 1670 O O . GLU A 1 210 ? 9.486 -5.348 -27.325 1.00 75.31 210 GLU A O 1
ATOM 1675 N N . VAL A 1 211 ? 9.866 -4.790 -25.185 1.00 69.12 211 VAL A N 1
ATOM 1676 C CA . VAL A 1 211 ? 11.234 -5.353 -25.112 1.00 69.12 211 VAL A CA 1
ATOM 1677 C C . VAL A 1 211 ? 11.294 -6.792 -24.563 1.00 69.12 211 VAL A C 1
ATOM 1679 O O . VAL A 1 211 ? 12.330 -7.228 -24.062 1.00 69.12 211 VAL A O 1
ATOM 1682 N N . GLY A 1 212 ? 10.188 -7.542 -24.628 1.00 61.06 212 GLY A N 1
ATOM 1683 C CA . GLY A 1 212 ? 10.131 -8.945 -24.186 1.00 61.06 212 GLY A CA 1
ATOM 1684 C C . GLY A 1 212 ? 10.005 -9.138 -22.665 1.00 61.06 212 GLY A C 1
ATOM 1685 O O . GLY A 1 212 ? 10.383 -10.169 -22.111 1.00 61.06 212 GLY A O 1
ATOM 1686 N N . GLY A 1 213 ? 9.462 -8.150 -21.956 1.00 64.75 213 GLY A N 1
ATOM 1687 C CA . GLY A 1 213 ? 9.135 -8.226 -20.534 1.00 64.75 213 GLY A CA 1
ATOM 1688 C C . GLY A 1 213 ? 10.310 -7.903 -19.607 1.00 64.75 213 GLY A C 1
ATOM 1689 O O . GLY A 1 213 ? 11.042 -6.935 -19.799 1.00 64.75 213 GLY A O 1
ATOM 1690 N N . VAL A 1 214 ? 10.443 -8.681 -18.529 1.00 56.50 214 VAL A N 1
ATOM 1691 C CA . VAL A 1 214 ? 11.512 -8.525 -17.518 1.00 56.50 214 VAL A CA 1
ATOM 1692 C C . VAL A 1 214 ? 12.700 -9.461 -17.795 1.00 56.50 214 VAL A C 1
ATOM 1694 O O . VAL A 1 214 ? 13.787 -9.230 -17.276 1.00 56.50 214 VAL A O 1
ATOM 1697 N N . VAL A 1 215 ? 12.502 -10.503 -18.610 1.00 45.69 215 VAL A N 1
ATOM 1698 C CA . VAL A 1 215 ? 13.453 -11.618 -18.785 1.00 45.69 215 VAL A CA 1
ATOM 1699 C C . VAL A 1 215 ? 14.307 -11.477 -20.056 1.00 45.69 215 VAL A C 1
ATOM 1701 O O . VAL A 1 215 ? 15.428 -11.971 -20.082 1.00 45.69 215 VAL A O 1
ATOM 1704 N N . SER A 1 216 ? 13.827 -10.764 -21.083 1.00 57.41 216 SER A N 1
ATOM 1705 C CA . SER A 1 216 ? 14.457 -10.709 -22.420 1.00 57.41 216 SER A CA 1
ATOM 1706 C C . SER A 1 216 ? 15.121 -9.366 -22.777 1.00 57.41 216 SER A C 1
ATOM 1708 O O . SER A 1 216 ? 15.431 -9.113 -23.941 1.00 57.41 216 SER A O 1
ATOM 1710 N N . ILE A 1 217 ? 15.336 -8.484 -21.795 1.00 59.94 217 ILE A N 1
ATOM 1711 C CA . ILE A 1 217 ? 15.816 -7.110 -22.020 1.00 59.94 217 ILE A CA 1
ATOM 1712 C C . ILE A 1 217 ? 17.270 -7.116 -22.523 1.00 59.94 217 ILE A C 1
ATOM 1714 O O . ILE A 1 217 ? 18.181 -7.493 -21.789 1.00 59.94 217 ILE A O 1
ATOM 1718 N N . SER A 1 218 ? 17.497 -6.641 -23.753 1.00 62.88 218 SER A N 1
ATOM 1719 C CA . SER A 1 218 ? 18.831 -6.624 -24.384 1.00 62.88 218 SER A CA 1
ATOM 1720 C C . SER A 1 218 ? 19.772 -5.523 -23.872 1.00 62.88 218 SER A C 1
ATOM 1722 O O . SER A 1 218 ? 20.985 -5.713 -23.896 1.00 62.88 218 SER A O 1
ATOM 1724 N N . SER A 1 219 ? 19.248 -4.385 -23.404 1.00 69.50 219 SER A N 1
ATOM 1725 C CA . SER A 1 219 ? 20.031 -3.320 -22.759 1.00 69.50 219 SER A CA 1
ATOM 1726 C C . SER A 1 219 ? 19.206 -2.597 -21.682 1.00 69.50 219 SER A C 1
ATOM 1728 O O . SER A 1 219 ? 18.038 -2.274 -21.917 1.00 69.50 219 SER A O 1
ATOM 1730 N N . PRO A 1 220 ? 19.789 -2.238 -20.518 1.00 69.88 220 PRO A N 1
ATOM 1731 C CA . PRO A 1 220 ? 19.127 -1.381 -19.529 1.00 69.88 220 PRO A CA 1
ATOM 1732 C C . PRO A 1 220 ? 18.763 0.016 -20.062 1.00 69.88 220 PRO A C 1
ATOM 1734 O O . PRO A 1 220 ? 17.955 0.718 -19.454 1.00 69.88 220 PRO A O 1
ATOM 1737 N N . SER A 1 221 ? 19.349 0.442 -21.185 1.00 79.06 221 SER A N 1
ATOM 1738 C CA . SER A 1 221 ? 19.048 1.721 -21.831 1.00 79.06 221 SER A CA 1
ATOM 1739 C C . SER A 1 221 ? 17.828 1.665 -22.764 1.00 79.06 221 SER A C 1
ATOM 1741 O O . SER A 1 221 ? 17.359 2.729 -23.179 1.00 79.06 221 SER A O 1
ATOM 1743 N N . ASP A 1 222 ? 17.278 0.475 -23.043 1.00 79.19 222 ASP A N 1
ATOM 1744 C CA . ASP A 1 222 ? 16.013 0.285 -23.777 1.00 79.19 222 ASP A CA 1
ATOM 1745 C C . ASP A 1 222 ? 14.759 0.546 -22.916 1.00 79.19 222 ASP A C 1
ATOM 1747 O O . ASP A 1 222 ? 13.655 0.668 -23.443 1.00 79.19 222 ASP A O 1
ATOM 1751 N N . ILE A 1 223 ? 14.912 0.675 -21.592 1.00 80.00 223 ILE A N 1
ATOM 1752 C CA . ILE A 1 223 ? 13.801 0.822 -20.639 1.00 80.00 223 ILE A CA 1
ATOM 1753 C C . ILE A 1 223 ? 13.822 2.166 -19.881 1.00 80.00 223 ILE A C 1
ATOM 1755 O O . ILE A 1 223 ? 14.853 2.851 -19.808 1.00 80.00 223 ILE A O 1
ATOM 1759 N N . PRO A 1 224 ? 12.686 2.585 -19.285 1.00 79.62 224 PRO A N 1
ATOM 1760 C CA . PRO A 1 224 ? 12.670 3.687 -18.331 1.00 79.62 224 PRO A CA 1
ATOM 1761 C C . PRO A 1 224 ? 13.445 3.293 -17.067 1.00 79.62 224 PRO A C 1
ATOM 1763 O O . PRO A 1 224 ? 13.205 2.233 -16.500 1.00 79.62 224 PRO A O 1
ATOM 1766 N N . LYS A 1 225 ? 14.328 4.169 -16.578 1.00 70.88 225 LYS A N 1
ATOM 1767 C CA . LYS A 1 225 ? 15.093 3.934 -15.337 1.00 70.88 225 LYS A CA 1
ATOM 1768 C C . LYS A 1 225 ? 14.201 3.842 -14.108 1.00 70.88 225 LYS A C 1
ATOM 1770 O O . LYS A 1 225 ? 14.438 3.048 -13.207 1.00 70.88 225 LYS A O 1
ATOM 1775 N N . ASP A 1 226 ? 13.240 4.757 -14.044 1.00 68.50 226 ASP A N 1
ATOM 1776 C CA . ASP A 1 226 ? 12.353 4.955 -12.912 1.00 68.50 226 ASP A CA 1
ATOM 1777 C C . ASP A 1 226 ? 11.103 5.740 -13.346 1.00 68.50 226 ASP A C 1
ATOM 1779 O O . ASP A 1 226 ? 11.030 6.349 -14.422 1.00 68.50 226 ASP A O 1
ATOM 1783 N N . ARG A 1 227 ? 10.098 5.757 -12.469 1.00 66.31 227 ARG A N 1
ATOM 1784 C CA . ARG A 1 227 ? 8.828 6.457 -12.697 1.00 66.31 227 ARG A CA 1
ATOM 1785 C C . ARG A 1 227 ? 8.973 7.987 -12.734 1.00 66.31 227 ARG A C 1
ATOM 1787 O O . ARG A 1 227 ? 8.155 8.667 -13.357 1.00 66.31 227 ARG A O 1
ATOM 1794 N N . GLN A 1 228 ? 10.014 8.546 -12.115 1.00 70.94 228 GLN A N 1
ATOM 1795 C CA . GLN A 1 228 ? 10.289 9.983 -12.123 1.00 70.94 228 GLN A CA 1
ATOM 1796 C C . GLN A 1 228 ? 10.839 10.448 -13.480 1.00 70.94 228 GLN A C 1
ATOM 1798 O O . GLN A 1 228 ? 10.498 11.544 -13.924 1.00 70.94 228 GLN A O 1
ATOM 1803 N N . GLN A 1 229 ? 11.618 9.623 -14.183 1.00 79.50 229 GLN A N 1
ATOM 1804 C CA . GLN A 1 229 ? 12.075 9.876 -15.548 1.00 79.50 229 GLN A CA 1
ATOM 1805 C C . GLN A 1 229 ? 10.885 10.004 -16.503 1.00 79.50 229 GLN A C 1
ATOM 1807 O O . GLN A 1 229 ? 10.827 10.972 -17.266 1.00 79.50 229 GLN A O 1
ATOM 1812 N N . VAL A 1 230 ? 9.909 9.093 -16.406 1.00 78.94 230 VAL A N 1
ATOM 1813 C CA . VAL A 1 230 ? 8.661 9.163 -17.181 1.00 78.94 230 VAL A CA 1
ATOM 1814 C C . VAL A 1 230 ? 7.904 10.445 -16.837 1.00 78.94 230 VAL A C 1
ATOM 1816 O O . VAL A 1 230 ? 7.622 11.237 -17.733 1.00 78.94 230 VAL A O 1
ATOM 1819 N N . TYR A 1 231 ? 7.680 10.753 -15.552 1.00 74.06 231 TYR A N 1
ATOM 1820 C CA . TYR A 1 231 ? 7.070 12.032 -15.158 1.00 74.06 231 TYR A CA 1
ATOM 1821 C C . TYR A 1 231 ? 7.827 13.266 -15.679 1.00 74.06 231 TYR A C 1
ATOM 1823 O O . TYR A 1 231 ? 7.189 14.263 -16.012 1.00 74.06 231 TYR A O 1
ATOM 1831 N N . ASN A 1 232 ? 9.156 13.215 -15.784 1.00 80.25 232 ASN A N 1
ATOM 1832 C CA . ASN A 1 232 ? 9.973 14.305 -16.319 1.00 80.25 232 ASN A CA 1
ATOM 1833 C C . ASN A 1 232 ? 9.849 14.447 -17.848 1.00 80.25 232 ASN A C 1
ATOM 1835 O O . ASN A 1 232 ? 9.932 15.569 -18.345 1.00 80.25 232 ASN A O 1
ATOM 1839 N N . GLN A 1 233 ? 9.608 13.362 -18.596 1.00 81.81 233 GLN A N 1
ATOM 1840 C CA . GLN A 1 233 ? 9.241 13.448 -20.018 1.00 81.81 233 GLN A CA 1
ATOM 1841 C C . GLN A 1 233 ? 7.804 13.953 -20.195 1.00 81.81 233 GLN A C 1
ATOM 1843 O O . GLN A 1 233 ? 7.569 14.853 -20.995 1.00 81.81 233 GLN A O 1
ATOM 1848 N N . LEU A 1 234 ? 6.859 13.470 -19.382 1.00 77.19 234 LEU A N 1
ATOM 1849 C CA . LEU A 1 234 ? 5.443 13.869 -19.403 1.00 77.19 234 LEU A CA 1
ATOM 1850 C C . LEU A 1 234 ? 5.164 15.303 -18.907 1.00 77.19 234 LEU A C 1
ATOM 1852 O O . LEU A 1 234 ? 4.008 15.730 -18.885 1.00 77.19 234 LEU A O 1
ATOM 1856 N N . ARG A 1 235 ? 6.195 16.039 -18.473 1.00 76.38 235 ARG A N 1
ATOM 1857 C CA . ARG A 1 235 ? 6.152 17.499 -18.257 1.00 76.38 235 ARG A CA 1
ATOM 1858 C C . ARG A 1 235 ? 6.424 18.299 -19.535 1.00 76.38 235 ARG A C 1
ATOM 1860 O O . ARG A 1 235 ? 6.160 19.491 -19.542 1.00 76.38 235 ARG A O 1
ATOM 1867 N N . LYS A 1 236 ? 6.949 17.656 -20.584 1.00 78.62 236 LYS A N 1
ATOM 1868 C CA . LYS A 1 236 ? 7.277 18.248 -21.894 1.00 78.62 236 LYS A CA 1
ATOM 1869 C C . LYS A 1 236 ? 6.213 17.958 -22.963 1.00 78.62 236 LYS A C 1
ATOM 1871 O O . LYS A 1 236 ? 6.500 18.056 -24.149 1.00 78.62 236 LYS A O 1
ATOM 1876 N N . VAL A 1 237 ? 5.030 17.511 -22.541 1.00 77.94 237 VAL A N 1
ATOM 1877 C CA . VAL A 1 237 ? 3.894 17.189 -23.411 1.00 77.94 237 VAL A CA 1
ATOM 1878 C C . VAL A 1 237 ? 2.790 18.188 -23.092 1.00 77.94 237 VAL A C 1
ATOM 1880 O O . VAL A 1 237 ? 2.234 18.176 -21.991 1.00 77.94 237 VAL A O 1
ATOM 1883 N N . GLU A 1 238 ? 2.520 19.081 -24.038 1.00 63.06 238 GLU A N 1
ATOM 1884 C CA . GLU A 1 238 ? 1.459 20.083 -23.931 1.00 63.06 238 GLU A CA 1
ATOM 1885 C C . GLU A 1 238 ? 0.071 19.446 -24.106 1.00 63.06 238 GLU A C 1
ATOM 1887 O O . GLU A 1 238 ? -0.053 18.267 -24.436 1.00 63.06 238 GLU A O 1
ATOM 1892 N N . GLY A 1 239 ? -0.996 20.178 -23.772 1.00 58.06 239 GLY A N 1
ATOM 1893 C CA . GLY A 1 239 ? -2.378 19.672 -23.839 1.00 58.06 239 GLY A CA 1
ATOM 1894 C C . GLY A 1 239 ? -2.723 18.509 -22.886 1.00 58.06 239 GLY A C 1
ATOM 1895 O O . GLY A 1 239 ? -3.880 18.092 -22.824 1.00 58.06 239 GLY A O 1
ATOM 1896 N N . ARG A 1 240 ? -1.758 17.983 -22.114 1.00 59.56 240 ARG A N 1
ATOM 1897 C CA . ARG A 1 240 ? -1.924 16.793 -21.263 1.00 59.56 240 ARG A CA 1
ATOM 1898 C C . ARG A 1 240 ? -3.094 16.929 -20.277 1.00 59.56 240 ARG A C 1
ATOM 1900 O O . ARG A 1 240 ? -3.010 17.664 -19.288 1.00 59.56 240 ARG A O 1
ATOM 1907 N N . LYS A 1 241 ? -4.148 16.131 -20.491 1.00 50.06 241 LYS A N 1
ATOM 1908 C CA . LYS A 1 241 ? -5.301 16.009 -19.582 1.00 50.06 241 LYS A CA 1
ATOM 1909 C C . LYS A 1 241 ? -4.839 15.607 -18.174 1.00 50.06 241 LYS A C 1
ATOM 1911 O O . LYS A 1 241 ? -4.217 14.566 -17.975 1.00 50.06 241 LYS A O 1
ATOM 1916 N N . LYS A 1 242 ? -5.161 16.432 -17.173 1.00 46.41 242 LYS A N 1
ATOM 1917 C CA . LYS A 1 242 ? -4.841 16.184 -15.756 1.00 46.41 242 LYS A CA 1
ATOM 1918 C C . LYS A 1 242 ? -5.983 15.425 -15.066 1.00 46.41 242 LYS A C 1
ATOM 1920 O O . LYS A 1 242 ? -6.784 16.042 -14.371 1.00 46.41 242 LYS A O 1
ATOM 1925 N N . SER A 1 243 ? -6.018 14.109 -15.293 1.00 44.75 243 SER A N 1
ATOM 1926 C CA . SER A 1 243 ? -6.686 13.046 -14.509 1.00 44.75 243 SER A CA 1
ATOM 1927 C C . SER A 1 243 ? -7.814 13.472 -13.549 1.00 44.75 243 SER A C 1
ATOM 1929 O O . SER A 1 243 ? -7.526 13.959 -12.450 1.00 44.75 243 SER A O 1
ATOM 1931 N N . ARG A 1 244 ? -9.090 13.260 -13.940 1.00 42.66 244 ARG A N 1
ATOM 1932 C CA . ARG A 1 244 ? -10.283 13.426 -13.065 1.00 42.66 244 ARG A CA 1
ATOM 1933 C C . ARG A 1 244 ? -11.548 12.608 -13.403 1.00 42.66 244 ARG A C 1
ATOM 1935 O O . ARG A 1 244 ? -12.522 12.753 -12.668 1.00 42.66 244 ARG A O 1
ATOM 1942 N N . SER A 1 245 ? -11.579 11.761 -14.434 1.00 42.97 245 SER A N 1
ATOM 1943 C CA . SER A 1 245 ? -12.806 11.040 -14.832 1.00 42.97 245 SER A CA 1
ATOM 1944 C C . SER A 1 245 ? -12.558 9.590 -15.241 1.00 42.97 245 SER A C 1
ATOM 1946 O O . SER A 1 245 ? -11.728 9.324 -16.107 1.00 42.97 245 SER A O 1
ATOM 1948 N N . THR A 1 246 ? -13.349 8.672 -14.684 1.00 47.28 246 THR A N 1
ATOM 1949 C CA . THR A 1 246 ? -13.602 7.353 -15.283 1.00 47.28 246 THR A CA 1
ATOM 1950 C C . THR A 1 246 ? -14.329 7.508 -16.626 1.00 47.28 246 THR A C 1
ATOM 1952 O O . THR A 1 246 ? -14.945 8.545 -16.885 1.00 47.28 246 THR A O 1
ATOM 1955 N N . GLY A 1 247 ? -14.237 6.495 -17.495 1.00 47.44 247 GLY A N 1
ATOM 1956 C CA . GLY A 1 247 ? -14.884 6.503 -18.810 1.00 47.44 247 GLY A CA 1
ATOM 1957 C C . GLY A 1 247 ? -16.422 6.475 -18.759 1.00 47.44 247 GLY A C 1
ATOM 1958 O O . GLY A 1 247 ? -17.014 6.351 -17.681 1.00 47.44 247 GLY A O 1
ATOM 1959 N N . PRO A 1 248 ? -17.095 6.584 -19.923 1.00 41.06 248 PRO A N 1
ATOM 1960 C CA . PRO A 1 248 ? -18.550 6.489 -20.004 1.00 41.06 248 PRO A CA 1
ATOM 1961 C C . PRO A 1 248 ? -19.035 5.123 -19.499 1.00 41.06 248 PRO A C 1
ATOM 1963 O O . PRO A 1 248 ? -18.503 4.078 -19.873 1.00 41.06 248 PRO A O 1
ATOM 1966 N N . ALA A 1 249 ? -20.056 5.138 -18.642 1.00 49.41 249 ALA A N 1
ATOM 1967 C CA . ALA A 1 249 ? -20.603 3.933 -18.030 1.00 49.41 249 ALA A CA 1
ATOM 1968 C C . ALA A 1 249 ? -21.332 3.054 -19.059 1.00 49.41 249 ALA A C 1
ATOM 1970 O O . ALA A 1 249 ? -22.237 3.525 -19.748 1.00 49.41 249 ALA A O 1
ATOM 1971 N N . LYS A 1 250 ? -20.990 1.761 -19.101 1.00 55.69 250 LYS A N 1
ATOM 1972 C CA . LYS A 1 250 ? -21.743 0.725 -19.823 1.00 55.69 250 LYS A CA 1
ATOM 1973 C C . LYS A 1 250 ? -22.470 -0.205 -18.846 1.00 55.69 250 LYS A C 1
ATOM 1975 O O . LYS A 1 250 ? -22.155 -0.258 -17.658 1.00 55.69 250 LYS A O 1
ATOM 1980 N N . SER A 1 251 ? -23.456 -0.944 -19.351 1.00 52.16 251 SER A N 1
ATOM 1981 C CA . SER A 1 251 ? -23.999 -2.122 -18.664 1.00 52.16 251 SER A CA 1
ATOM 1982 C C . SER A 1 251 ? -22.936 -3.222 -18.536 1.00 52.16 251 SER A C 1
ATOM 1984 O O . SER A 1 251 ? -22.053 -3.290 -19.390 1.00 52.16 251 SER A O 1
ATOM 1986 N N . PRO A 1 252 ? -23.010 -4.094 -17.513 1.00 58.59 252 PRO A N 1
ATOM 1987 C CA . PRO A 1 252 ? -22.135 -5.259 -17.437 1.00 58.59 252 PRO A CA 1
ATOM 1988 C C . PRO A 1 252 ? -22.433 -6.217 -18.596 1.00 58.59 252 PRO A C 1
ATOM 1990 O O . PRO A 1 252 ? -23.593 -6.549 -18.843 1.00 58.59 252 PRO A O 1
ATOM 1993 N N . ASP A 1 253 ? -21.385 -6.662 -19.286 1.00 71.19 253 ASP A N 1
ATOM 1994 C CA . ASP A 1 253 ? -21.460 -7.765 -20.241 1.00 71.19 253 ASP A CA 1
ATOM 1995 C C . ASP A 1 253 ? -21.428 -9.087 -19.461 1.00 71.19 253 ASP A C 1
ATOM 1997 O O . ASP A 1 253 ? -20.382 -9.518 -18.970 1.00 71.19 253 ASP A O 1
ATOM 2001 N N . ILE A 1 254 ? -22.604 -9.690 -19.281 1.00 70.44 254 ILE A N 1
ATOM 2002 C CA . ILE A 1 254 ? -22.767 -10.924 -18.503 1.00 70.44 254 ILE A CA 1
ATOM 2003 C C . ILE A 1 254 ? -22.114 -12.111 -19.227 1.00 70.44 254 ILE A C 1
ATOM 2005 O O . ILE A 1 254 ? -21.488 -12.942 -18.575 1.00 70.44 254 ILE A O 1
ATOM 2009 N N . THR A 1 255 ? -22.185 -12.168 -20.559 1.00 71.62 255 THR A N 1
ATOM 2010 C CA . THR A 1 255 ? -21.569 -13.238 -21.358 1.00 71.62 255 THR A CA 1
ATOM 2011 C C . THR A 1 255 ? -20.048 -13.211 -21.219 1.00 71.62 255 THR A C 1
ATOM 2013 O O . THR A 1 255 ? -19.423 -14.243 -20.958 1.00 71.62 255 THR A O 1
ATOM 2016 N N . LYS A 1 256 ? -19.442 -12.020 -21.309 1.00 80.88 256 LYS A N 1
ATOM 2017 C CA . LYS A 1 256 ? -18.001 -11.836 -21.105 1.00 80.88 256 LYS A CA 1
ATOM 2018 C C . LYS A 1 256 ? -17.582 -12.128 -19.659 1.00 80.88 256 LYS A C 1
ATOM 2020 O O . LYS A 1 256 ? -16.555 -12.768 -19.456 1.00 80.88 256 LYS A O 1
ATOM 2025 N N . LEU A 1 257 ? -18.380 -11.741 -18.657 1.00 78.25 257 LEU A N 1
ATOM 2026 C CA . LEU A 1 257 ? -18.129 -12.107 -17.253 1.00 78.25 257 LEU A CA 1
ATOM 2027 C C . LEU A 1 257 ? -18.126 -13.627 -17.032 1.00 78.25 257 LEU A C 1
ATOM 2029 O O . LEU A 1 257 ? -17.205 -14.141 -16.402 1.00 78.25 257 LEU A O 1
ATOM 2033 N N . LEU A 1 258 ? -19.116 -14.344 -17.571 1.00 76.94 258 LEU A N 1
ATOM 2034 C CA . LEU A 1 258 ? -19.188 -15.804 -17.464 1.00 76.94 258 LEU A CA 1
ATOM 2035 C C . LEU A 1 258 ? -18.028 -16.483 -18.208 1.00 76.94 258 LEU A C 1
ATOM 2037 O O . LEU A 1 258 ? -17.470 -17.450 -17.702 1.00 76.94 258 LEU A O 1
ATOM 2041 N N . SER A 1 259 ? -17.590 -15.934 -19.344 1.00 80.31 259 SER A N 1
ATOM 2042 C CA . SER A 1 259 ? -16.397 -16.416 -20.061 1.00 80.31 259 SER A CA 1
ATOM 2043 C C . SER A 1 259 ? -15.110 -16.229 -19.239 1.00 80.31 259 SER A C 1
ATOM 2045 O O . SER A 1 259 ? -14.270 -17.125 -19.190 1.00 80.31 259 SER A O 1
ATOM 2047 N N . LEU A 1 260 ? -14.962 -15.094 -18.540 1.00 83.62 260 LEU A N 1
ATOM 2048 C CA . LEU A 1 260 ? -13.834 -14.852 -17.627 1.00 83.62 260 LEU A CA 1
ATOM 2049 C C . LEU A 1 260 ? -13.859 -15.786 -16.405 1.00 83.62 260 LEU A C 1
ATOM 2051 O O . LEU A 1 260 ? -12.797 -16.216 -15.957 1.00 83.62 260 LEU A O 1
ATOM 2055 N N . GLN A 1 261 ? -15.046 -16.130 -15.894 1.00 84.19 261 GLN A N 1
ATOM 2056 C CA . GLN A 1 261 ? -15.209 -17.123 -14.826 1.00 84.19 261 GLN A CA 1
ATOM 2057 C C . GLN A 1 261 ? -14.854 -18.537 -15.309 1.00 84.19 261 GLN A C 1
ATOM 2059 O O . GLN A 1 261 ? -14.099 -19.240 -14.645 1.00 84.19 261 GLN A O 1
ATOM 2064 N N . GLN A 1 262 ? -15.341 -18.944 -16.487 1.00 79.94 262 GLN A N 1
ATOM 2065 C CA . GLN A 1 262 ? -15.036 -20.246 -17.097 1.00 79.94 262 GLN A CA 1
ATOM 2066 C C . GLN A 1 262 ? -13.542 -20.422 -17.401 1.00 79.94 262 GLN A C 1
ATOM 2068 O O . GLN A 1 262 ? -13.031 -21.537 -17.332 1.00 79.94 262 GLN A O 1
ATOM 2073 N N . ALA A 1 263 ? -12.820 -19.333 -17.684 1.00 83.31 263 ALA A N 1
ATOM 2074 C CA . ALA A 1 263 ? -11.366 -19.361 -17.823 1.00 83.31 263 ALA A CA 1
ATOM 2075 C C . ALA A 1 263 ? -10.626 -19.642 -16.496 1.00 83.31 263 ALA A C 1
ATOM 2077 O O . ALA A 1 263 ? -9.462 -20.035 -16.530 1.00 83.31 263 ALA A O 1
ATOM 2078 N N . GLY A 1 264 ? -11.258 -19.420 -15.334 1.00 75.00 264 GLY A N 1
ATOM 2079 C CA . GLY A 1 264 ? -10.754 -19.803 -14.006 1.00 75.00 264 GLY A CA 1
ATOM 2080 C C . GLY A 1 264 ? -9.493 -19.080 -13.508 1.00 75.00 264 GLY A C 1
ATOM 2081 O O . GLY A 1 264 ? -8.945 -19.452 -12.474 1.00 75.00 264 GLY A O 1
ATOM 2082 N N . ARG A 1 265 ? -8.996 -18.064 -14.229 1.00 77.12 265 ARG A N 1
ATOM 2083 C CA . ARG A 1 265 ? -7.687 -17.428 -13.956 1.00 77.12 265 ARG A CA 1
ATOM 2084 C C . ARG A 1 265 ? -7.715 -16.410 -12.817 1.00 77.12 265 ARG A C 1
ATOM 2086 O O . ARG A 1 265 ? -6.795 -16.365 -12.002 1.00 77.12 265 ARG A O 1
ATOM 2093 N N . PHE A 1 266 ? -8.745 -15.567 -12.797 1.00 89.88 266 PHE A N 1
ATOM 2094 C CA . PHE A 1 266 ? -8.814 -14.397 -11.919 1.00 89.88 266 PHE A CA 1
ATOM 2095 C C . PHE A 1 266 ? -10.230 -14.129 -11.412 1.00 89.88 266 PHE A C 1
ATOM 2097 O O . PHE A 1 266 ? -10.423 -14.058 -10.201 1.00 89.88 266 PHE A O 1
ATOM 2104 N N . VAL A 1 267 ? -11.227 -14.032 -12.300 1.00 90.50 267 VAL A N 1
ATOM 2105 C CA . VAL A 1 267 ? -12.646 -14.054 -11.903 1.00 90.50 267 VAL A CA 1
ATOM 2106 C C . VAL A 1 267 ? -12.987 -15.469 -11.436 1.00 90.50 267 VAL A C 1
ATOM 2108 O O . VAL A 1 267 ? -12.770 -16.423 -12.177 1.00 90.50 267 VAL A O 1
ATOM 2111 N N . ARG A 1 268 ? -13.495 -15.598 -10.206 1.00 90.31 268 ARG A N 1
ATOM 2112 C CA . ARG A 1 268 ? -13.831 -16.889 -9.577 1.00 90.31 268 ARG A CA 1
ATOM 2113 C C . ARG A 1 268 ? -15.332 -17.126 -9.503 1.00 90.31 268 ARG A C 1
ATOM 2115 O O . ARG A 1 268 ? -15.783 -18.241 -9.741 1.00 90.31 268 ARG A O 1
ATOM 2122 N N . ASP A 1 269 ? -16.103 -16.071 -9.236 1.00 89.12 269 ASP A N 1
ATOM 2123 C CA . ASP A 1 269 ? -17.562 -16.155 -9.198 1.00 89.12 269 ASP A CA 1
ATOM 2124 C C . ASP A 1 269 ? -18.283 -14.948 -9.824 1.00 89.12 269 ASP A C 1
ATOM 2126 O O . ASP A 1 269 ? -17.790 -13.814 -9.784 1.00 89.12 269 ASP A O 1
ATOM 2130 N N . VAL A 1 270 ? -19.467 -15.220 -10.388 1.00 84.75 270 VAL A N 1
ATOM 2131 C CA . VAL A 1 270 ? -20.403 -14.267 -10.999 1.00 84.75 270 VAL A CA 1
ATOM 2132 C C . VAL A 1 270 ? -21.824 -14.567 -10.504 1.00 84.75 270 VAL A C 1
ATOM 2134 O O . VAL A 1 270 ? -22.591 -15.303 -11.124 1.00 84.75 270 VAL A O 1
ATOM 2137 N N . SER A 1 271 ? -22.214 -13.941 -9.396 1.00 80.12 271 SER A N 1
ATOM 2138 C CA . SER A 1 271 ? -23.563 -14.060 -8.841 1.00 80.12 271 SER A CA 1
ATOM 2139 C C . SER A 1 271 ? -24.526 -13.064 -9.495 1.00 80.12 271 SER A C 1
ATOM 2141 O O . SER A 1 271 ? -24.388 -11.843 -9.359 1.00 80.12 271 SER A O 1
ATOM 2143 N N . LEU A 1 272 ? -25.531 -13.585 -10.202 1.00 73.81 272 LEU A N 1
ATOM 2144 C CA . LEU A 1 272 ? -26.598 -12.800 -10.825 1.00 73.81 272 LEU A CA 1
ATOM 2145 C C . LEU A 1 272 ? -27.815 -12.712 -9.897 1.00 73.81 272 LEU A C 1
ATOM 2147 O O . LEU A 1 272 ? -28.345 -13.729 -9.460 1.00 73.81 272 LEU A O 1
ATOM 2151 N N . GLY A 1 273 ? -28.304 -11.497 -9.635 1.00 63.16 273 GLY A N 1
ATOM 2152 C CA . GLY A 1 273 ? -29.505 -11.288 -8.823 1.00 63.16 273 GLY A CA 1
ATOM 2153 C C . GLY A 1 273 ? -30.382 -10.141 -9.317 1.00 63.16 273 GLY A C 1
ATOM 2154 O O . GLY A 1 273 ? -29.888 -9.136 -9.835 1.00 63.16 273 GLY A O 1
ATOM 2155 N N . ALA A 1 274 ? -31.696 -10.268 -9.127 1.00 58.44 274 ALA A N 1
ATOM 2156 C CA . ALA A 1 274 ? -32.639 -9.180 -9.362 1.00 58.44 274 ALA A CA 1
ATOM 2157 C C . ALA A 1 274 ? -32.476 -8.081 -8.296 1.00 58.44 274 ALA A C 1
ATOM 2159 O O . ALA A 1 274 ? -32.381 -8.349 -7.092 1.00 58.44 274 ALA A O 1
ATOM 2160 N N . ARG A 1 275 ? -32.435 -6.819 -8.732 1.00 63.12 275 ARG A N 1
ATOM 2161 C CA . ARG A 1 275 ? -32.357 -5.651 -7.846 1.00 63.12 275 ARG A CA 1
ATOM 2162 C C . ARG A 1 275 ? -33.321 -4.569 -8.305 1.00 63.12 275 ARG A C 1
ATOM 2164 O O . ARG A 1 275 ? -33.282 -4.155 -9.462 1.00 63.12 275 ARG A O 1
ATOM 2171 N N . SER A 1 276 ? -34.145 -4.096 -7.376 1.00 51.78 276 SER A N 1
ATOM 2172 C CA . SER A 1 276 ? -35.017 -2.946 -7.595 1.00 51.78 276 SER A CA 1
ATOM 2173 C C . SER A 1 276 ? -34.184 -1.671 -7.749 1.00 51.78 276 SER A C 1
ATOM 2175 O O . SER A 1 276 ? -33.296 -1.388 -6.939 1.00 51.78 276 SER A O 1
ATOM 2177 N N . LYS A 1 277 ? -34.460 -0.896 -8.799 1.00 55.41 277 LYS A N 1
ATOM 2178 C CA . LYS A 1 277 ? -34.039 0.502 -8.920 1.00 55.41 277 LYS A CA 1
ATOM 2179 C C . LYS A 1 277 ? -34.815 1.369 -7.913 1.00 55.41 277 LYS A C 1
ATOM 2181 O O . LYS A 1 277 ? -35.830 0.969 -7.355 1.00 55.41 277 LYS A O 1
ATOM 2186 N N . LYS A 1 278 ? -34.411 2.634 -7.756 1.00 53.97 278 LYS A N 1
ATOM 2187 C CA . LYS A 1 278 ? -35.136 3.620 -6.923 1.00 53.97 278 LYS A CA 1
ATOM 2188 C C . LYS A 1 278 ? -36.582 3.916 -7.363 1.00 53.97 278 LYS A C 1
ATOM 2190 O O . LYS A 1 278 ? -37.309 4.538 -6.600 1.00 53.97 278 LYS A O 1
ATOM 2195 N N . ASN A 1 279 ? -36.979 3.509 -8.566 1.00 50.06 279 ASN A N 1
ATOM 2196 C CA . ASN A 1 279 ? -38.328 3.642 -9.123 1.00 50.06 279 ASN A CA 1
ATOM 2197 C C . ASN A 1 279 ? -39.081 2.296 -9.212 1.00 50.06 279 ASN A C 1
ATOM 2199 O O . ASN A 1 279 ? -40.034 2.188 -9.974 1.00 50.06 279 ASN A O 1
ATOM 2203 N N . GLY A 1 280 ? -38.648 1.261 -8.482 1.00 54.28 280 GLY A N 1
ATOM 2204 C CA . GLY A 1 280 ? -39.347 -0.029 -8.397 1.00 54.28 280 GLY A CA 1
ATOM 2205 C C . GLY A 1 280 ? -39.018 -1.041 -9.501 1.00 54.28 280 GLY A C 1
ATOM 2206 O O . GLY A 1 280 ? -39.232 -2.235 -9.306 1.00 54.28 280 GLY A O 1
ATOM 2207 N N . GLU A 1 281 ? -38.454 -0.611 -10.635 1.00 47.69 281 GLU A N 1
ATOM 2208 C CA . GLU A 1 281 ? -38.077 -1.518 -11.728 1.00 47.69 281 GLU A CA 1
ATOM 2209 C C . GLU A 1 281 ? -36.996 -2.521 -11.294 1.00 47.69 281 GLU A C 1
ATOM 2211 O O . GLU A 1 281 ? -35.900 -2.127 -10.884 1.00 47.69 281 GLU A O 1
ATOM 2216 N N . MET A 1 282 ? -37.249 -3.819 -11.465 1.00 49.41 282 MET A N 1
ATOM 2217 C CA . MET A 1 282 ? -36.231 -4.855 -11.279 1.00 49.41 282 MET A CA 1
ATOM 2218 C C . MET A 1 282 ? -35.249 -4.876 -12.457 1.00 49.41 282 MET A C 1
ATOM 2220 O O . MET A 1 282 ? -35.652 -4.929 -13.618 1.00 49.41 282 MET A O 1
ATOM 2224 N N . ARG A 1 283 ? -33.944 -4.901 -12.170 1.00 55.75 283 ARG A N 1
ATOM 2225 C CA . ARG A 1 283 ? -32.888 -5.191 -13.153 1.00 55.75 283 ARG A CA 1
ATOM 2226 C C . ARG A 1 283 ? -32.002 -6.327 -12.649 1.00 55.75 283 ARG A C 1
ATOM 2228 O O . ARG A 1 283 ? -31.667 -6.364 -11.466 1.00 55.75 283 ARG A O 1
ATOM 2235 N N . ALA A 1 284 ? -31.572 -7.212 -13.546 1.00 56.47 284 ALA A N 1
ATOM 2236 C CA . ALA A 1 284 ? -30.468 -8.124 -13.264 1.00 56.47 284 ALA A CA 1
ATOM 2237 C C . ALA A 1 284 ? -29.181 -7.326 -12.982 1.00 56.47 284 ALA A C 1
ATOM 2239 O O . ALA A 1 284 ? -28.828 -6.405 -13.726 1.00 56.47 284 ALA A O 1
ATOM 2240 N N . ALA A 1 285 ? -28.491 -7.675 -11.902 1.00 65.44 285 ALA A N 1
ATOM 2241 C CA . ALA A 1 285 ? -27.229 -7.077 -11.492 1.00 65.44 285 ALA A CA 1
ATOM 2242 C C . ALA A 1 285 ? -26.250 -8.180 -11.080 1.00 65.44 285 ALA A C 1
ATOM 2244 O O . ALA A 1 285 ? -26.592 -9.027 -10.255 1.00 65.44 285 ALA A O 1
ATOM 2245 N N . ALA A 1 286 ? -25.038 -8.133 -11.631 1.00 70.88 286 ALA A N 1
ATOM 2246 C CA . ALA A 1 286 ? -23.958 -9.036 -11.264 1.00 70.88 286 ALA A CA 1
ATOM 2247 C C . ALA A 1 286 ? -23.188 -8.491 -10.050 1.00 70.88 286 ALA A C 1
ATOM 2249 O O . ALA A 1 286 ? -22.706 -7.353 -10.064 1.00 70.88 286 ALA A O 1
ATOM 2250 N N . SER A 1 287 ? -23.044 -9.315 -9.018 1.00 83.75 287 SER A N 1
ATOM 2251 C CA . SER A 1 287 ? -21.912 -9.230 -8.094 1.00 83.75 287 SER A CA 1
ATOM 2252 C C . SER A 1 287 ? -20.866 -10.243 -8.548 1.00 83.75 287 SER A C 1
ATOM 2254 O O . SER A 1 287 ? -21.220 -11.318 -9.019 1.00 83.75 287 SER A O 1
ATOM 2256 N N . THR A 1 288 ? -19.585 -9.905 -8.446 1.00 89.50 288 THR A N 1
ATOM 2257 C CA . THR A 1 288 ? -18.506 -10.784 -8.928 1.00 89.50 288 THR A CA 1
ATOM 2258 C C . THR A 1 288 ? -17.306 -10.739 -8.003 1.00 89.50 288 THR A C 1
ATOM 2260 O O . THR A 1 288 ? -16.930 -9.644 -7.573 1.00 89.50 288 THR A O 1
ATOM 2263 N N . PHE A 1 289 ? -16.678 -11.888 -7.778 1.00 93.19 289 PHE A N 1
ATOM 2264 C CA . PHE A 1 289 ? -15.504 -12.080 -6.926 1.00 93.19 289 PHE A CA 1
ATOM 2265 C C . PHE A 1 289 ? -14.280 -12.490 -7.761 1.00 93.19 289 PHE A C 1
ATOM 2267 O O . PHE A 1 289 ? -14.389 -13.338 -8.650 1.00 93.19 289 PHE A O 1
ATOM 2274 N N . ALA A 1 290 ? -13.117 -11.886 -7.486 1.00 93.44 290 ALA A N 1
ATOM 2275 C CA . ALA A 1 290 ? -11.876 -12.168 -8.211 1.00 93.44 290 ALA A CA 1
ATOM 2276 C C . ALA A 1 290 ? -10.600 -12.080 -7.343 1.00 93.44 290 ALA A C 1
ATOM 2278 O O . ALA A 1 290 ? -10.524 -11.304 -6.385 1.00 93.44 290 ALA A O 1
ATOM 2279 N N . GLY A 1 291 ? -9.584 -12.866 -7.709 1.00 93.19 291 GLY A N 1
ATOM 2280 C CA . GLY A 1 291 ? -8.271 -12.976 -7.057 1.00 93.19 291 GLY A CA 1
ATOM 2281 C C . GLY A 1 291 ? -7.441 -14.135 -7.636 1.00 93.19 291 GLY A C 1
ATOM 2282 O O . GLY A 1 291 ? -8.005 -15.068 -8.211 1.00 93.19 291 GLY A O 1
ATOM 2283 N N . THR A 1 292 ? -6.110 -14.105 -7.502 1.00 91.69 292 THR A N 1
ATOM 2284 C CA . THR A 1 292 ? -5.232 -15.194 -7.984 1.00 91.69 292 THR A CA 1
ATOM 2285 C C . THR A 1 292 ? -5.101 -16.299 -6.928 1.00 91.69 292 THR A C 1
ATOM 2287 O O . THR A 1 292 ? -5.258 -16.044 -5.733 1.00 91.69 292 THR A O 1
ATOM 2290 N N . ASP A 1 293 ? -4.771 -17.534 -7.331 1.00 90.06 293 ASP A N 1
ATOM 2291 C CA . ASP A 1 293 ? -4.554 -18.635 -6.369 1.00 90.06 293 ASP A CA 1
ATOM 2292 C C . ASP A 1 293 ? -3.448 -18.294 -5.363 1.00 90.06 293 ASP A C 1
ATOM 2294 O O . ASP A 1 293 ? -3.520 -18.665 -4.189 1.00 90.06 293 ASP A O 1
ATOM 2298 N N . THR A 1 294 ? -2.435 -17.553 -5.823 1.00 90.12 294 THR A N 1
ATOM 2299 C CA . THR A 1 294 ? -1.354 -17.010 -4.999 1.00 90.12 294 THR A CA 1
ATOM 2300 C C . THR A 1 294 ? -1.909 -16.121 -3.890 1.00 90.12 294 THR A C 1
ATOM 2302 O O . THR A 1 294 ? -1.617 -16.348 -2.715 1.00 90.12 294 THR A O 1
ATOM 2305 N N . THR A 1 295 ? -2.726 -15.118 -4.232 1.00 91.94 295 THR A N 1
ATOM 2306 C CA . THR A 1 295 ? -3.193 -14.140 -3.247 1.00 91.94 295 THR A CA 1
ATOM 2307 C C . THR A 1 295 ? -4.281 -14.685 -2.329 1.00 91.94 295 THR A C 1
ATOM 2309 O O . THR A 1 295 ? -4.222 -14.424 -1.128 1.00 91.94 295 THR A O 1
ATOM 2312 N N . ILE A 1 296 ? -5.217 -15.495 -2.834 1.00 93.38 296 ILE A N 1
ATOM 2313 C CA . ILE A 1 296 ? -6.208 -16.203 -2.004 1.00 93.38 296 ILE A CA 1
ATOM 2314 C C . ILE A 1 296 ? -5.509 -17.193 -1.056 1.00 93.38 296 ILE A C 1
ATOM 2316 O O . ILE A 1 296 ? -5.815 -17.240 0.138 1.00 93.38 296 ILE A O 1
ATOM 2320 N N . GLY A 1 297 ? -4.505 -17.927 -1.549 1.00 91.56 297 GLY A N 1
ATOM 2321 C CA . GLY A 1 297 ? -3.656 -18.798 -0.735 1.00 91.56 297 GLY A CA 1
ATOM 2322 C C . GLY A 1 297 ? -2.889 -18.054 0.363 1.00 91.56 297 GL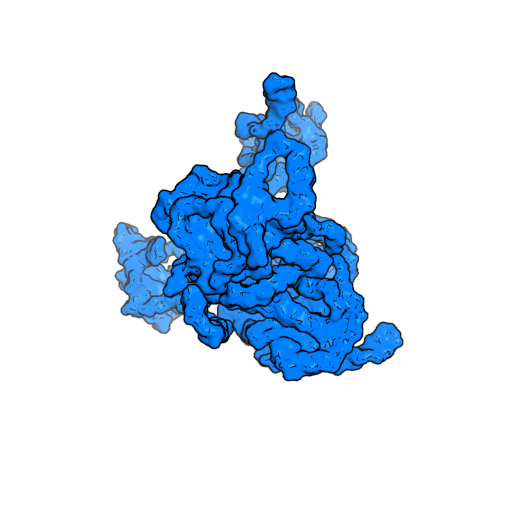Y A C 1
ATOM 2323 O O . GLY A 1 297 ? -2.678 -18.604 1.442 1.00 91.56 297 GLY A O 1
ATOM 2324 N N . TRP A 1 298 ? -2.521 -16.790 0.138 1.00 93.38 298 TRP A N 1
ATOM 2325 C CA . TRP A 1 298 ? -1.918 -15.943 1.167 1.00 93.38 298 TRP A CA 1
ATOM 2326 C C . TRP A 1 298 ? -2.925 -15.403 2.197 1.00 93.38 298 TRP A C 1
ATOM 2328 O O . TRP A 1 298 ? -2.560 -15.314 3.369 1.00 93.38 298 TRP A O 1
ATOM 2338 N N . ILE A 1 299 ? -4.190 -15.132 1.834 1.00 94.00 299 ILE A N 1
ATOM 2339 C CA . ILE A 1 299 ? -5.236 -14.787 2.825 1.00 94.00 299 ILE A CA 1
ATOM 2340 C C . ILE A 1 299 ? -5.407 -15.947 3.821 1.00 94.00 299 ILE A C 1
ATOM 2342 O O . ILE A 1 299 ? -5.299 -15.736 5.028 1.00 94.00 299 ILE A O 1
ATOM 2346 N N . LYS A 1 300 ? -5.554 -17.187 3.326 1.00 90.94 300 LYS A N 1
ATOM 2347 C CA . LYS A 1 300 ? -5.632 -18.417 4.150 1.00 90.94 300 LYS A CA 1
ATOM 2348 C C . LYS A 1 300 ? -4.434 -18.637 5.084 1.00 90.94 300 LYS A C 1
ATOM 2350 O O . LYS A 1 300 ? -4.521 -19.416 6.024 1.00 90.94 300 LYS A O 1
ATOM 2355 N N . ARG A 1 301 ? -3.289 -18.023 4.777 1.00 89.19 301 ARG A N 1
ATOM 2356 C CA . ARG A 1 301 ? -1.997 -18.294 5.419 1.00 89.19 301 ARG A CA 1
ATOM 2357 C C . ARG A 1 301 ? -1.578 -17.227 6.430 1.00 89.19 301 ARG A C 1
ATOM 2359 O O . ARG A 1 301 ? -0.897 -17.554 7.397 1.00 89.19 301 ARG A O 1
ATOM 2366 N N . PHE A 1 302 ? -1.910 -15.966 6.167 1.00 92.00 302 PHE A N 1
ATOM 2367 C CA . PHE A 1 302 ? -1.489 -14.827 6.989 1.00 92.00 302 PHE A CA 1
ATOM 2368 C C . PHE A 1 302 ? -2.672 -14.143 7.680 1.00 92.00 302 PHE A C 1
ATOM 2370 O O . PHE A 1 302 ? -2.525 -13.638 8.789 1.00 92.00 302 PHE A O 1
ATOM 2377 N N . CYS A 1 303 ? -3.858 -14.160 7.068 1.00 92.94 303 CYS A N 1
ATOM 2378 C CA . CYS A 1 303 ? -5.053 -13.486 7.577 1.00 92.94 303 CYS A CA 1
ATOM 2379 C C . CYS A 1 303 ? -5.956 -14.405 8.411 1.00 92.94 303 CYS A C 1
ATOM 2381 O O . CYS A 1 303 ? -7.160 -14.180 8.475 1.00 92.94 303 CYS A O 1
ATOM 2383 N N . CYS A 1 304 ? -5.401 -15.432 9.058 1.00 88.25 304 CYS A N 1
ATOM 2384 C CA . CYS A 1 304 ? -6.136 -16.335 9.947 1.00 88.25 304 CYS A CA 1
ATOM 2385 C C . CYS A 1 304 ? -5.671 -16.159 11.409 1.00 88.25 304 CYS A C 1
ATOM 2387 O O . CYS A 1 304 ? -4.464 -16.024 11.644 1.00 88.25 304 CYS A O 1
ATOM 2389 N N . PRO A 1 305 ? -6.574 -16.160 12.411 1.00 83.94 305 PRO A N 1
ATOM 2390 C CA . PRO A 1 305 ? -6.194 -16.141 13.826 1.00 83.94 305 PRO A CA 1
ATOM 2391 C C . PRO A 1 305 ? -5.195 -17.259 14.170 1.00 83.94 305 PRO A C 1
ATOM 2393 O O . PRO A 1 305 ? -5.388 -18.400 13.767 1.00 83.94 305 PRO A O 1
ATOM 2396 N N . GLY A 1 306 ? -4.131 -16.941 14.912 1.00 75.31 306 GLY A N 1
ATOM 2397 C CA . GLY A 1 306 ? -3.076 -17.905 15.272 1.00 75.31 306 GLY A CA 1
ATOM 2398 C C . GLY A 1 306 ? -1.969 -18.114 14.224 1.00 75.31 306 GLY A C 1
ATOM 2399 O O . GLY A 1 306 ? -1.022 -18.848 14.495 1.00 75.31 306 GLY A O 1
ATOM 2400 N N . SER A 1 307 ? -2.029 -17.456 13.058 1.00 80.94 307 SER A N 1
ATOM 2401 C CA . SER A 1 307 ? -0.957 -17.524 12.048 1.00 80.94 307 SER A CA 1
ATOM 2402 C C . SER A 1 307 ? 0.383 -17.019 12.607 1.00 80.94 307 SER A C 1
ATOM 2404 O O . SER A 1 307 ? 0.460 -15.892 13.093 1.00 80.94 307 SER A O 1
ATOM 2406 N N . THR A 1 308 ? 1.466 -17.795 12.455 1.00 72.88 308 THR A N 1
ATOM 2407 C CA . THR A 1 308 ? 2.833 -17.446 12.920 1.00 72.88 308 THR A CA 1
ATOM 2408 C C . THR A 1 308 ? 3.334 -16.099 12.387 1.00 72.88 308 THR A C 1
ATOM 2410 O O . THR A 1 308 ? 4.152 -15.436 13.015 1.00 72.88 308 THR A O 1
ATOM 2413 N N . GLN A 1 309 ? 2.839 -15.697 11.216 1.00 77.81 309 GLN A N 1
ATOM 2414 C CA . GLN A 1 309 ? 3.078 -14.402 10.584 1.00 77.81 309 GLN A CA 1
ATOM 2415 C C . GLN A 1 309 ? 1.724 -13.749 10.280 1.00 77.81 309 GLN A C 1
ATOM 2417 O O . GLN A 1 309 ? 1.301 -13.657 9.129 1.00 77.81 309 GLN A O 1
ATOM 2422 N N . ALA A 1 310 ? 1.003 -13.378 11.336 1.00 84.00 310 ALA A N 1
ATOM 2423 C CA . ALA A 1 310 ? -0.315 -12.766 11.236 1.00 84.00 310 ALA A CA 1
ATOM 2424 C C . ALA A 1 310 ? -0.291 -11.419 10.486 1.00 84.00 310 ALA A C 1
ATOM 2426 O O . ALA A 1 310 ? 0.565 -10.566 10.721 1.00 84.00 310 ALA A O 1
ATOM 2427 N N . ALA A 1 311 ? -1.278 -11.215 9.613 1.00 90.31 311 ALA A N 1
ATOM 2428 C CA . ALA A 1 311 ? -1.523 -9.969 8.901 1.00 90.31 311 ALA A CA 1
ATOM 2429 C C . ALA A 1 311 ? -3.031 -9.702 8.816 1.00 90.31 311 ALA A C 1
ATOM 2431 O O . ALA A 1 311 ? -3.798 -10.555 8.378 1.00 90.31 311 ALA A O 1
ATOM 2432 N N . VAL A 1 312 ? -3.468 -8.498 9.183 1.00 92.00 312 VAL A N 1
ATOM 2433 C CA . VAL A 1 312 ? -4.896 -8.143 9.168 1.00 92.00 312 VAL A CA 1
ATOM 2434 C C . VAL A 1 312 ? -5.360 -7.842 7.740 1.00 92.00 312 VAL A C 1
ATOM 2436 O O . VAL A 1 312 ? -4.802 -6.962 7.081 1.00 92.00 312 VAL A O 1
ATOM 2439 N N . ALA A 1 313 ? -6.414 -8.526 7.294 1.00 93.94 313 ALA A N 1
ATOM 2440 C CA . ALA A 1 313 ? -7.102 -8.266 6.033 1.00 93.94 313 ALA A CA 1
ATOM 2441 C C . ALA A 1 313 ? -7.946 -6.978 6.120 1.00 93.94 313 ALA A C 1
ATOM 2443 O O . ALA A 1 313 ? -9.087 -6.991 6.580 1.00 93.94 313 ALA A O 1
ATOM 2444 N N . GLY A 1 314 ? -7.396 -5.847 5.683 1.00 92.69 314 GLY A N 1
ATOM 2445 C CA . GLY A 1 314 ? -8.142 -4.601 5.528 1.00 92.69 314 GLY A CA 1
ATOM 2446 C C . GLY A 1 314 ? -9.160 -4.715 4.394 1.00 92.69 314 GLY A C 1
ATOM 2447 O O . GLY A 1 314 ? -8.770 -4.877 3.235 1.00 92.69 314 GLY A O 1
ATOM 2448 N N . VAL A 1 315 ? -10.447 -4.624 4.735 1.00 92.31 315 VAL A N 1
ATOM 2449 C CA . VAL A 1 315 ? -11.574 -4.615 3.794 1.00 92.31 315 VAL A CA 1
ATOM 2450 C C . VAL A 1 315 ? -12.050 -3.174 3.610 1.00 92.31 315 VAL A C 1
ATOM 2452 O O . VAL A 1 315 ? -12.441 -2.518 4.577 1.00 92.31 315 VAL A O 1
ATOM 2455 N N . ASP A 1 316 ? -12.013 -2.675 2.374 1.00 85.31 316 ASP A N 1
ATOM 2456 C CA . ASP A 1 316 ? -12.299 -1.271 2.047 1.00 85.31 316 ASP A CA 1
ATOM 2457 C C . ASP A 1 316 ? -13.251 -1.153 0.848 1.00 85.31 316 ASP A C 1
ATOM 2459 O O . ASP A 1 316 ? -13.025 -1.764 -0.200 1.00 85.31 316 ASP A O 1
ATOM 2463 N N . MET A 1 317 ? -14.303 -0.333 0.958 1.00 78.06 317 MET A N 1
ATOM 2464 C CA . MET A 1 317 ? -15.099 0.088 -0.203 1.00 78.06 317 MET A CA 1
ATOM 2465 C C . MET A 1 317 ? -14.413 1.288 -0.860 1.00 78.06 317 MET A C 1
ATOM 2467 O O . MET A 1 317 ? -14.697 2.450 -0.574 1.00 78.06 317 MET A O 1
ATOM 2471 N N . THR A 1 318 ? -13.504 0.984 -1.776 1.00 60.59 318 THR A N 1
ATOM 2472 C CA . THR A 1 318 ? -12.492 1.927 -2.253 1.00 60.59 318 THR A CA 1
ATOM 2473 C C . THR A 1 318 ? -13.063 3.178 -2.940 1.00 60.59 318 THR A C 1
ATOM 2475 O O . THR A 1 318 ? -12.614 4.295 -2.662 1.00 60.59 318 THR A O 1
ATOM 2478 N N . TYR A 1 319 ? -13.972 3.002 -3.914 1.00 63.94 319 TYR A N 1
ATOM 2479 C CA . TYR A 1 319 ? -14.668 4.033 -4.708 1.00 63.94 319 TYR A CA 1
ATOM 2480 C C . TYR A 1 319 ? -15.584 3.375 -5.775 1.00 63.94 319 TYR A C 1
ATOM 2482 O O . TYR A 1 319 ? -15.756 2.155 -5.799 1.00 63.94 319 TYR A O 1
ATOM 2490 N N . LYS A 1 320 ? -16.182 4.184 -6.671 1.00 64.06 320 LYS A N 1
ATOM 2491 C CA . LYS A 1 320 ? -16.910 3.706 -7.861 1.00 64.06 320 LYS A CA 1
ATOM 2492 C C . LYS A 1 320 ? -16.051 3.665 -9.126 1.00 64.06 320 LYS A C 1
ATOM 2494 O O . LYS A 1 320 ? -15.446 4.675 -9.485 1.00 64.06 320 LYS A O 1
ATOM 2499 N N . LEU A 1 321 ? -16.112 2.553 -9.855 1.00 68.69 321 LEU A N 1
ATOM 2500 C CA . LEU A 1 321 ? -15.634 2.418 -11.232 1.00 68.69 321 LEU A CA 1
ATOM 2501 C C . LEU A 1 321 ? -16.841 2.407 -12.176 1.00 68.69 321 LEU A C 1
ATOM 2503 O O . LEU A 1 321 ? -17.593 1.435 -12.243 1.00 68.69 321 LEU A O 1
ATOM 2507 N N . GLY A 1 322 ? -17.066 3.531 -12.860 1.00 66.19 322 GLY A N 1
ATOM 2508 C CA . GLY A 1 322 ? -18.287 3.743 -13.640 1.00 66.19 322 GLY A CA 1
ATOM 2509 C C . GLY A 1 322 ? -19.536 3.624 -12.745 1.00 66.19 322 GLY A C 1
ATOM 2510 O O . GLY A 1 322 ? -19.638 4.354 -11.754 1.00 66.19 322 GLY A O 1
ATOM 2511 N N . PRO A 1 323 ? -20.493 2.726 -13.051 1.00 64.38 323 PRO A N 1
ATOM 2512 C CA . PRO A 1 323 ? -21.664 2.508 -12.206 1.00 64.38 323 PRO A CA 1
ATOM 2513 C C . PRO A 1 323 ? -21.371 1.617 -10.983 1.00 64.38 323 PRO A C 1
ATOM 2515 O O . PRO A 1 323 ? -22.082 1.733 -9.978 1.00 64.38 323 PRO A O 1
ATOM 2518 N N . PHE A 1 324 ? -20.341 0.766 -11.045 1.00 77.25 324 PHE A N 1
ATOM 2519 C CA . PHE A 1 324 ? -20.042 -0.281 -10.064 1.00 77.25 324 PHE A CA 1
ATOM 2520 C C . PHE A 1 324 ? -19.275 0.263 -8.853 1.00 77.25 324 PHE A C 1
ATOM 2522 O O . PHE A 1 324 ? -18.457 1.173 -8.977 1.00 77.25 324 PHE A O 1
ATOM 2529 N N . TYR A 1 325 ? -19.519 -0.310 -7.679 1.00 82.38 325 TYR A N 1
ATOM 2530 C CA . TYR A 1 325 ? -18.657 -0.186 -6.506 1.00 82.38 325 TYR A CA 1
ATOM 2531 C C . TYR A 1 325 ? -17.527 -1.220 -6.597 1.00 82.38 325 TYR A C 1
ATOM 2533 O O . TYR A 1 325 ? -17.751 -2.326 -7.086 1.00 82.38 325 TYR A O 1
ATOM 2541 N N . LEU A 1 326 ? -16.328 -0.861 -6.127 1.00 86.69 326 LEU A N 1
ATOM 2542 C CA . LEU A 1 326 ? -15.203 -1.783 -5.954 1.00 86.69 326 LEU A CA 1
ATOM 2543 C C . LEU A 1 326 ? -14.869 -1.911 -4.462 1.00 86.69 326 LEU A C 1
ATOM 2545 O O . LEU A 1 326 ? -14.480 -0.924 -3.828 1.00 86.69 326 LEU A O 1
ATOM 2549 N N . THR A 1 327 ? -14.961 -3.127 -3.931 1.00 90.44 327 THR A N 1
ATOM 2550 C CA . THR A 1 327 ? -14.499 -3.484 -2.583 1.00 90.44 327 THR A CA 1
ATOM 2551 C C . THR A 1 327 ? -13.226 -4.317 -2.698 1.00 90.44 327 THR A C 1
ATOM 2553 O O . THR A 1 327 ? -13.161 -5.231 -3.519 1.00 90.44 327 THR A O 1
ATOM 2556 N N . THR A 1 328 ? -12.207 -4.012 -1.898 1.00 91.81 328 THR A N 1
ATOM 2557 C CA . THR A 1 328 ? -10.910 -4.704 -1.924 1.00 91.81 328 THR A CA 1
ATOM 2558 C C . THR A 1 328 ? -10.606 -5.360 -0.583 1.00 91.81 328 THR A C 1
ATOM 2560 O O . THR A 1 328 ? -10.954 -4.830 0.470 1.00 91.81 328 THR A O 1
ATOM 2563 N N . VAL A 1 329 ? -9.924 -6.505 -0.632 1.00 93.44 329 VAL A N 1
ATOM 2564 C CA . VAL A 1 329 ? -9.201 -7.085 0.506 1.00 93.44 329 VAL A CA 1
ATOM 2565 C C . VAL A 1 329 ? -7.719 -6.812 0.300 1.00 93.44 329 VAL A C 1
ATOM 2567 O O . VAL A 1 329 ? -7.162 -7.155 -0.748 1.00 93.44 329 VAL A O 1
ATOM 2570 N N . THR A 1 330 ? -7.070 -6.217 1.297 1.00 92.75 330 THR A N 1
ATOM 2571 C CA . THR A 1 330 ? -5.629 -5.939 1.281 1.00 92.75 330 THR A CA 1
ATOM 2572 C C . THR A 1 330 ? -4.967 -6.356 2.590 1.00 92.75 330 THR A C 1
ATOM 2574 O O . THR A 1 330 ? -5.611 -6.338 3.635 1.00 92.75 330 THR A O 1
ATOM 2577 N N . PHE A 1 331 ? -3.686 -6.721 2.570 1.00 91.56 331 PHE A N 1
ATOM 2578 C CA . PHE A 1 331 ? -2.925 -6.996 3.798 1.00 91.56 331 PHE A CA 1
ATOM 2579 C C . PHE A 1 331 ? -1.431 -6.656 3.628 1.00 91.56 331 PHE A C 1
ATOM 2581 O O . PHE A 1 331 ? -0.918 -6.665 2.504 1.00 91.56 331 PHE A O 1
ATOM 2588 N N . PRO A 1 332 ? -0.698 -6.330 4.712 1.00 89.81 332 PRO A N 1
ATOM 2589 C CA . PRO A 1 332 ? 0.760 -6.213 4.676 1.00 89.81 332 PRO A CA 1
ATOM 2590 C C . PRO A 1 332 ? 1.391 -7.604 4.520 1.00 89.81 332 PRO A C 1
ATOM 2592 O O . PRO A 1 332 ? 1.215 -8.449 5.388 1.00 89.81 332 PRO A O 1
ATOM 2595 N N . ASN A 1 333 ? 2.107 -7.860 3.424 1.00 91.38 333 ASN A N 1
ATOM 2596 C CA . ASN A 1 333 ? 2.582 -9.204 3.087 1.00 91.38 333 ASN A CA 1
ATOM 2597 C C . ASN A 1 333 ? 3.834 -9.598 3.894 1.00 91.38 333 ASN A C 1
ATOM 2599 O O . ASN A 1 333 ? 4.899 -9.023 3.641 1.00 91.38 333 ASN A O 1
ATOM 2603 N N . PRO A 1 334 ? 3.760 -10.587 4.809 1.00 90.12 334 PRO A N 1
ATOM 2604 C CA . PRO A 1 334 ? 4.880 -10.910 5.691 1.00 90.12 334 PRO A CA 1
ATOM 2605 C C . PRO A 1 334 ? 6.104 -11.473 4.963 1.00 90.12 334 PRO A C 1
ATOM 2607 O O . PRO A 1 334 ? 7.210 -11.398 5.485 1.00 90.12 334 PRO A O 1
ATOM 2610 N N . MET A 1 335 ? 5.940 -12.007 3.745 1.00 91.38 335 MET A N 1
ATOM 2611 C CA . MET A 1 335 ? 7.040 -12.619 2.992 1.00 91.38 335 MET A CA 1
ATOM 2612 C C . MET A 1 335 ? 8.080 -11.624 2.475 1.00 91.38 335 MET A C 1
ATOM 2614 O O . MET A 1 335 ? 9.191 -12.028 2.130 1.00 91.38 335 MET A O 1
ATOM 2618 N N . PHE A 1 336 ? 7.730 -10.339 2.388 1.00 91.38 336 PHE A N 1
ATOM 2619 C CA . PHE A 1 336 ? 8.533 -9.322 1.714 1.00 91.38 336 PHE A CA 1
ATOM 2620 C C . PHE A 1 336 ? 8.714 -8.082 2.582 1.00 91.38 336 PHE A C 1
ATOM 2622 O O . PHE A 1 336 ? 7.829 -7.720 3.354 1.00 91.38 336 PHE A O 1
ATOM 2629 N N . VAL A 1 337 ? 9.829 -7.378 2.401 1.00 88.38 337 VAL A N 1
ATOM 2630 C CA . VAL A 1 337 ? 10.085 -6.060 3.005 1.00 88.38 337 VAL A CA 1
ATOM 2631 C C . VAL A 1 337 ? 10.681 -5.102 1.974 1.00 88.38 337 VAL A C 1
ATOM 2633 O O . VAL A 1 337 ? 11.323 -5.528 1.009 1.00 88.38 337 VAL A O 1
ATOM 2636 N N . TYR A 1 338 ? 10.487 -3.793 2.151 1.00 82.44 338 TYR A N 1
ATOM 2637 C CA . TYR A 1 338 ? 11.128 -2.797 1.285 1.00 82.44 338 TYR A CA 1
ATOM 2638 C C . TYR A 1 338 ? 12.653 -2.860 1.434 1.00 82.44 338 TYR A C 1
ATOM 2640 O O . TYR A 1 338 ? 13.174 -2.859 2.548 1.00 82.44 338 TYR A O 1
ATOM 2648 N N . LYS A 1 339 ? 13.398 -2.797 0.321 1.00 78.44 339 LYS A N 1
ATOM 2649 C CA . LYS A 1 339 ? 14.877 -2.761 0.360 1.00 78.44 339 LYS A CA 1
ATOM 2650 C C . LYS A 1 339 ? 15.443 -1.628 1.226 1.00 78.44 339 LYS A C 1
ATOM 2652 O O . LYS A 1 339 ? 16.500 -1.789 1.825 1.00 78.44 339 LYS A O 1
ATOM 2657 N N . ASN A 1 340 ? 14.722 -0.507 1.303 1.00 75.25 340 ASN A N 1
ATOM 2658 C CA . ASN A 1 340 ? 15.123 0.694 2.041 1.00 75.25 340 ASN A CA 1
ATOM 2659 C C . ASN A 1 340 ? 14.563 0.769 3.478 1.00 75.25 340 ASN A C 1
ATOM 2661 O O . ASN A 1 340 ? 14.958 1.664 4.217 1.00 75.25 340 ASN A O 1
ATOM 2665 N N . ASN A 1 341 ? 13.636 -0.114 3.875 1.00 72.12 341 ASN A N 1
ATOM 2666 C CA . ASN A 1 341 ? 13.148 -0.214 5.255 1.00 72.12 341 ASN A CA 1
ATOM 2667 C C . ASN A 1 341 ? 12.776 -1.674 5.557 1.00 72.12 341 ASN A C 1
ATOM 2669 O O . ASN A 1 341 ? 11.737 -2.174 5.122 1.00 72.12 341 ASN A O 1
ATOM 2673 N N . VAL A 1 342 ? 13.636 -2.329 6.337 1.00 70.56 342 VAL A N 1
ATOM 2674 C CA . VAL A 1 342 ? 13.553 -3.759 6.662 1.00 70.56 342 VAL A CA 1
ATOM 2675 C C . VAL A 1 342 ? 12.389 -4.117 7.591 1.00 70.56 342 VAL A C 1
ATOM 2677 O O . VAL A 1 342 ? 12.025 -5.282 7.653 1.00 70.56 342 VAL A O 1
ATOM 2680 N N . ASN A 1 343 ? 11.784 -3.129 8.258 1.00 69.62 343 ASN A N 1
ATOM 2681 C CA . ASN A 1 343 ? 10.651 -3.299 9.174 1.00 69.62 343 ASN A CA 1
ATOM 2682 C C . ASN A 1 343 ? 9.298 -3.026 8.488 1.00 69.62 343 ASN A C 1
ATOM 2684 O O . ASN A 1 343 ? 8.256 -2.999 9.143 1.00 69.62 343 ASN A O 1
ATOM 2688 N N . LYS A 1 344 ? 9.292 -2.759 7.173 1.00 80.38 344 LYS A N 1
ATOM 2689 C CA . LYS A 1 344 ? 8.089 -2.383 6.426 1.00 80.38 344 LYS A CA 1
ATOM 2690 C C . LYS A 1 344 ? 7.749 -3.430 5.371 1.00 80.38 344 LYS A C 1
ATOM 2692 O O . LYS A 1 344 ? 8.416 -3.535 4.344 1.00 80.38 344 LYS A O 1
ATOM 2697 N N . HIS A 1 345 ? 6.648 -4.139 5.596 1.00 86.75 345 HIS A N 1
ATOM 2698 C CA . HIS A 1 345 ? 6.029 -5.020 4.607 1.00 86.75 345 HIS A CA 1
ATOM 2699 C C . HIS A 1 345 ? 5.266 -4.219 3.529 1.00 86.75 345 HIS A C 1
ATOM 2701 O O . HIS A 1 345 ? 4.582 -3.242 3.875 1.00 86.75 345 HIS A O 1
ATOM 2707 N N . PRO A 1 346 ? 5.344 -4.606 2.239 1.00 89.12 346 PRO A N 1
ATOM 2708 C CA . PRO A 1 346 ? 4.528 -4.031 1.174 1.00 89.12 346 PRO A CA 1
ATOM 2709 C C . PRO A 1 346 ? 3.066 -4.472 1.326 1.00 89.12 346 PRO A C 1
ATOM 2711 O O . PRO A 1 346 ? 2.771 -5.506 1.922 1.00 89.12 346 PRO A O 1
ATOM 2714 N N . THR A 1 347 ? 2.132 -3.688 0.790 1.00 89.19 347 THR A N 1
ATOM 2715 C CA . THR A 1 347 ? 0.696 -4.015 0.860 1.00 89.19 347 THR A CA 1
ATOM 2716 C C . THR A 1 347 ? 0.295 -4.815 -0.375 1.00 89.19 347 THR A C 1
ATOM 2718 O O . THR A 1 347 ? 0.463 -4.326 -1.488 1.00 89.19 347 THR A O 1
ATOM 2721 N N . THR A 1 348 ? -0.219 -6.029 -0.179 1.00 90.69 348 THR A N 1
ATOM 2722 C CA . THR A 1 348 ? -0.810 -6.868 -1.228 1.00 90.69 348 THR A CA 1
ATOM 2723 C C . THR A 1 348 ? -2.284 -6.507 -1.398 1.00 90.69 348 THR A C 1
ATOM 2725 O O . THR A 1 348 ? -3.041 -6.570 -0.431 1.00 90.69 348 THR A O 1
ATOM 2728 N N . LEU A 1 349 ? -2.711 -6.185 -2.622 1.00 92.25 349 LEU A N 1
ATOM 2729 C CA . LEU A 1 349 ? -4.093 -6.378 -3.062 1.00 92.25 349 LEU A CA 1
ATOM 2730 C C . LEU A 1 349 ? -4.325 -7.876 -3.237 1.00 92.25 349 LEU A C 1
ATOM 2732 O O . LEU A 1 349 ? -3.614 -8.511 -4.015 1.00 92.25 349 LEU A O 1
ATOM 2736 N N . ALA A 1 350 ? -5.278 -8.434 -2.495 1.00 92.81 350 ALA A N 1
ATOM 2737 C CA . ALA A 1 350 ? -5.417 -9.877 -2.360 1.00 92.81 350 ALA A CA 1
ATOM 2738 C C . ALA A 1 350 ? -6.659 -10.446 -3.053 1.00 92.81 350 ALA A C 1
ATOM 2740 O O . ALA A 1 350 ? -6.584 -11.491 -3.696 1.00 92.81 350 ALA A O 1
ATOM 2741 N N . ALA A 1 351 ? -7.785 -9.746 -2.941 1.00 94.50 351 ALA A N 1
ATOM 2742 C CA . ALA A 1 351 ? -9.035 -10.092 -3.603 1.00 94.50 351 ALA A CA 1
ATOM 2743 C C . ALA A 1 351 ? -9.868 -8.834 -3.860 1.00 94.50 351 ALA A C 1
ATOM 2745 O O . ALA A 1 351 ? -9.684 -7.805 -3.198 1.00 94.50 351 ALA A O 1
ATOM 2746 N N . VAL A 1 352 ? -10.805 -8.926 -4.799 1.00 93.62 352 VAL A N 1
ATOM 2747 C CA . VAL A 1 352 ? -11.747 -7.857 -5.136 1.00 93.62 352 VAL A CA 1
ATOM 2748 C C . VAL A 1 352 ? -13.169 -8.388 -5.277 1.00 93.62 352 VAL A C 1
ATOM 2750 O O . VAL A 1 352 ? -13.387 -9.513 -5.724 1.00 93.62 352 VAL A O 1
ATOM 2753 N N . MET A 1 353 ? -14.136 -7.530 -4.963 1.00 92.69 353 MET A N 1
ATOM 2754 C CA . MET A 1 353 ? -15.517 -7.659 -5.411 1.00 92.69 353 MET A CA 1
ATOM 2755 C C . MET A 1 353 ? -15.909 -6.404 -6.193 1.00 92.69 353 MET A C 1
ATOM 2757 O O . MET A 1 353 ? -15.650 -5.286 -5.741 1.00 92.69 353 MET A O 1
ATOM 2761 N N . THR A 1 354 ? -16.599 -6.579 -7.321 1.00 89.06 354 THR A N 1
ATOM 2762 C CA . THR A 1 354 ? -17.400 -5.506 -7.932 1.00 89.06 354 THR A CA 1
ATOM 2763 C C . THR A 1 354 ? -18.893 -5.801 -7.822 1.00 89.06 354 THR A C 1
ATOM 2765 O O . THR A 1 354 ? -19.327 -6.952 -7.918 1.00 89.06 354 THR A O 1
ATOM 2768 N N . SER A 1 355 ? -19.677 -4.753 -7.571 1.00 84.00 355 SER A N 1
ATOM 2769 C CA . SER A 1 355 ? -21.111 -4.832 -7.262 1.00 84.00 355 SER A CA 1
ATOM 2770 C C . SER A 1 355 ? -21.850 -3.553 -7.684 1.00 84.00 355 SER A C 1
ATOM 2772 O O . SER A 1 355 ? -21.250 -2.498 -7.898 1.00 84.00 355 SER A O 1
ATOM 2774 N N . VAL A 1 356 ? -23.177 -3.618 -7.839 1.00 75.81 356 VAL A N 1
ATOM 2775 C CA . VAL A 1 356 ? -24.000 -2.469 -8.293 1.00 75.81 356 VAL A CA 1
ATOM 2776 C C . VAL A 1 356 ? -24.496 -1.596 -7.124 1.00 75.81 356 VAL A C 1
ATOM 2778 O O . VAL A 1 356 ? -24.785 -0.410 -7.304 1.00 75.81 356 VAL A O 1
ATOM 2781 N N . THR A 1 357 ? -24.540 -2.153 -5.912 1.00 76.69 357 THR A N 1
ATOM 2782 C CA . THR A 1 357 ? -24.968 -1.500 -4.661 1.00 76.69 357 THR A CA 1
ATOM 2783 C C . THR A 1 357 ? -23.909 -1.676 -3.561 1.00 76.69 357 THR A C 1
ATOM 2785 O O . THR A 1 357 ? -22.833 -2.210 -3.812 1.00 76.69 357 THR A O 1
ATOM 2788 N N . LYS A 1 358 ? -24.195 -1.174 -2.353 1.00 83.88 358 LYS A N 1
ATOM 2789 C CA . LYS A 1 358 ? -23.342 -1.292 -1.154 1.00 83.88 358 LYS A CA 1
ATOM 2790 C C . LYS A 1 358 ? -24.161 -1.737 0.066 1.00 83.88 358 LYS A C 1
ATOM 2792 O O . LYS A 1 358 ? -24.166 -1.102 1.120 1.00 83.88 358 LYS A O 1
ATOM 2797 N N . GLU A 1 359 ? -24.981 -2.759 -0.147 1.00 86.31 359 GLU A N 1
ATOM 2798 C CA . GLU A 1 359 ? -25.940 -3.296 0.823 1.00 86.31 359 GLU A CA 1
ATOM 2799 C C . GLU A 1 359 ? -25.326 -4.473 1.596 1.00 86.31 359 GLU A C 1
ATOM 2801 O O . GLU A 1 359 ? -24.346 -5.061 1.142 1.00 86.31 359 GLU A O 1
ATOM 2806 N N . LYS A 1 360 ? -25.920 -4.875 2.736 1.00 90.44 360 LYS A N 1
ATOM 2807 C CA . LYS A 1 360 ? -25.443 -6.028 3.535 1.00 90.44 360 LYS A CA 1
ATOM 2808 C C . LYS A 1 360 ? -25.163 -7.250 2.654 1.00 90.44 360 LYS A C 1
ATOM 2810 O O . LYS A 1 360 ? -24.091 -7.834 2.756 1.00 90.44 360 LYS A O 1
ATOM 2815 N N . ARG A 1 361 ? -26.093 -7.573 1.745 1.00 86.81 361 ARG A N 1
ATOM 2816 C CA . ARG A 1 361 ? -26.002 -8.717 0.822 1.00 86.81 361 ARG A CA 1
ATOM 2817 C C . ARG A 1 361 ? -24.792 -8.687 -0.117 1.00 86.81 361 ARG A C 1
ATOM 2819 O O . ARG A 1 361 ? -24.351 -9.749 -0.529 1.00 86.81 361 ARG A O 1
ATOM 2826 N N . ASP A 1 362 ? -24.250 -7.514 -0.446 1.00 88.94 362 ASP A N 1
ATOM 2827 C CA . ASP A 1 362 ? -23.062 -7.399 -1.305 1.00 88.94 362 ASP A CA 1
ATOM 2828 C C . ASP A 1 362 ? -21.807 -7.828 -0.539 1.00 88.94 362 ASP A C 1
ATOM 2830 O O . ASP A 1 362 ? -21.032 -8.665 -0.991 1.00 88.94 362 ASP A O 1
ATOM 2834 N N . TYR A 1 363 ? -21.654 -7.313 0.676 1.00 94.12 363 TYR A N 1
ATOM 2835 C CA . TYR A 1 363 ? -20.533 -7.644 1.549 1.00 94.12 363 TYR A CA 1
ATOM 2836 C C . TYR A 1 363 ? -20.632 -9.063 2.127 1.00 94.12 363 TYR A C 1
ATOM 2838 O O . TYR A 1 363 ? -19.625 -9.747 2.267 1.00 94.12 363 TYR A O 1
ATOM 2846 N N . GLU A 1 364 ? -21.848 -9.535 2.393 1.00 94.00 364 GLU A N 1
ATOM 2847 C CA . GLU A 1 364 ? -22.151 -10.918 2.767 1.00 94.00 364 GLU A CA 1
ATOM 2848 C C . GLU A 1 364 ? -21.839 -11.898 1.624 1.00 94.00 364 GLU A C 1
ATOM 2850 O O . GLU A 1 364 ? -21.278 -12.963 1.868 1.00 94.00 364 GLU A O 1
ATOM 2855 N N . TYR A 1 365 ? -22.131 -11.526 0.372 1.00 93.19 365 TYR A N 1
ATOM 2856 C CA . TYR A 1 365 ? -21.701 -12.275 -0.811 1.00 93.19 365 TYR A CA 1
ATOM 2857 C C . TYR A 1 365 ? -20.170 -12.351 -0.911 1.00 93.19 365 TYR A C 1
ATOM 2859 O O . TYR A 1 365 ? -19.628 -13.442 -1.086 1.00 93.19 365 TYR A O 1
ATOM 2867 N N . PHE A 1 366 ? -19.457 -11.233 -0.733 1.00 95.38 366 PHE A N 1
ATOM 2868 C CA . PHE A 1 366 ? -17.989 -11.229 -0.770 1.00 95.38 366 PHE A CA 1
ATOM 2869 C C . PHE A 1 366 ? -17.392 -12.105 0.342 1.00 95.38 366 PHE A C 1
ATOM 2871 O O . PHE A 1 366 ? -16.501 -12.912 0.083 1.00 95.38 366 PHE A O 1
ATOM 2878 N N . ALA A 1 367 ? -17.928 -12.015 1.562 1.00 95.25 367 ALA A N 1
ATOM 2879 C CA . ALA A 1 367 ? -17.497 -12.844 2.681 1.00 95.25 367 ALA A CA 1
ATOM 2880 C C . ALA A 1 367 ? -17.802 -14.339 2.458 1.00 95.25 367 ALA A C 1
ATOM 2882 O O . ALA A 1 367 ? -16.940 -15.174 2.727 1.00 95.25 367 ALA A O 1
ATOM 2883 N N . ARG A 1 368 ? -18.968 -14.696 1.888 1.00 94.31 368 ARG A N 1
ATOM 2884 C CA . ARG A 1 368 ? -19.247 -16.081 1.457 1.00 94.31 368 ARG A CA 1
ATOM 2885 C C . ARG A 1 368 ? -18.287 -16.555 0.372 1.00 94.31 368 ARG A C 1
ATOM 2887 O O . ARG A 1 368 ? -17.856 -17.695 0.447 1.00 94.31 368 ARG A O 1
ATOM 2894 N N . SER A 1 369 ? -17.928 -15.692 -0.577 1.00 94.94 369 SER A N 1
ATOM 2895 C CA . SER A 1 369 ? -17.004 -16.025 -1.671 1.00 94.94 369 SER A CA 1
ATOM 2896 C C . SER A 1 369 ? -15.595 -16.333 -1.152 1.00 94.94 369 SER A C 1
ATOM 2898 O O . SER A 1 369 ? -14.980 -17.317 -1.552 1.00 94.94 369 SER A O 1
ATOM 2900 N N . LEU A 1 370 ? -15.103 -15.547 -0.185 1.00 95.19 370 LEU A N 1
ATOM 2901 C CA . LEU A 1 370 ? -13.863 -15.854 0.537 1.00 95.19 370 LEU A CA 1
ATOM 2902 C C . LEU A 1 370 ? -13.975 -17.186 1.297 1.00 95.19 370 LEU A C 1
ATOM 2904 O O . LEU A 1 370 ? -13.046 -17.993 1.269 1.00 95.19 370 LEU A O 1
ATOM 2908 N N . LYS A 1 371 ? -15.121 -17.456 1.933 1.00 93.00 371 LYS A N 1
ATOM 2909 C CA . LYS A 1 371 ? -15.326 -18.706 2.670 1.00 93.00 371 LYS A CA 1
ATOM 2910 C C . LYS A 1 371 ? -15.399 -19.932 1.755 1.00 93.00 371 LYS A C 1
ATOM 2912 O O . LYS A 1 371 ? -14.770 -20.933 2.077 1.00 93.00 371 LYS A O 1
ATOM 2917 N N . SER A 1 372 ? -16.053 -19.851 0.593 1.00 91.31 372 SER A N 1
ATOM 2918 C CA . SER A 1 372 ? -16.117 -20.950 -0.386 1.00 91.31 372 SER A CA 1
ATOM 2919 C C . SER A 1 372 ? -14.767 -21.294 -1.017 1.00 91.31 372 SER A C 1
ATOM 2921 O O . SER A 1 372 ? -14.560 -22.441 -1.398 1.00 91.31 372 SER A O 1
ATOM 2923 N N . GLU A 1 373 ? -13.809 -20.361 -1.052 1.00 92.19 373 GLU A N 1
ATOM 2924 C CA . GLU A 1 373 ? -12.418 -20.695 -1.388 1.00 92.19 373 GLU A CA 1
ATOM 2925 C C . GLU A 1 373 ? -11.750 -21.586 -0.324 1.00 92.19 373 GLU A C 1
ATOM 2927 O O . GLU A 1 373 ? -10.667 -22.111 -0.571 1.00 92.19 373 GLU A O 1
ATOM 2932 N N . GLY A 1 374 ? -12.332 -21.747 0.868 1.00 88.56 374 GLY A N 1
ATOM 2933 C CA . GLY A 1 374 ? -11.735 -22.434 2.016 1.00 88.56 374 GLY A CA 1
ATOM 2934 C C . GLY A 1 374 ? -10.959 -21.500 2.948 1.00 88.56 374 GLY A C 1
ATOM 2935 O O . GLY A 1 374 ? -9.902 -21.876 3.455 1.00 88.56 374 GLY A O 1
ATOM 2936 N N . ILE A 1 375 ? -11.430 -20.261 3.133 1.00 92.19 375 ILE A N 1
ATOM 2937 C CA . ILE A 1 375 ? -11.009 -19.381 4.236 1.00 92.19 375 ILE A CA 1
ATOM 2938 C C . ILE A 1 375 ? -12.060 -19.530 5.343 1.00 92.19 375 ILE A C 1
ATOM 2940 O O . ILE A 1 375 ? -13.053 -18.806 5.357 1.00 92.19 375 ILE A O 1
ATOM 2944 N N . GLU A 1 376 ? -11.877 -20.499 6.242 1.00 88.88 376 GLU A N 1
ATOM 2945 C CA . GLU A 1 376 ? -12.859 -20.810 7.297 1.00 88.88 376 GLU A CA 1
ATOM 2946 C C . GLU A 1 376 ? -12.907 -19.759 8.414 1.00 88.88 376 GLU A C 1
ATOM 2948 O O . GLU A 1 376 ? -13.996 -19.383 8.856 1.00 88.88 376 GLU A O 1
ATOM 2953 N N . SER A 1 377 ? -11.731 -19.265 8.812 1.00 89.94 377 SER A N 1
ATOM 2954 C CA . SER A 1 377 ? -11.507 -18.233 9.830 1.00 89.94 377 SER A CA 1
ATOM 2955 C C . SER A 1 377 ? -10.820 -17.014 9.219 1.00 89.94 377 SER A C 1
ATOM 2957 O O . SER A 1 377 ? -9.906 -17.180 8.413 1.00 89.94 377 SER A O 1
ATOM 2959 N N . LEU A 1 378 ? -11.185 -15.802 9.640 1.00 92.81 378 LEU A N 1
ATOM 2960 C CA . LEU A 1 378 ? -10.623 -14.562 9.106 1.00 92.81 378 LEU A CA 1
ATOM 2961 C C . LEU A 1 378 ? -10.249 -13.558 10.208 1.00 92.81 378 LEU A C 1
ATOM 2963 O O . LEU A 1 378 ? -11.001 -13.302 11.149 1.00 92.81 378 LEU A O 1
ATOM 2967 N N . MET A 1 379 ? -9.076 -12.953 10.044 1.00 93.19 379 MET A N 1
ATOM 2968 C CA . MET A 1 379 ? -8.570 -11.794 10.771 1.00 93.19 379 MET A CA 1
ATOM 2969 C C . MET A 1 379 ? -8.645 -10.580 9.838 1.00 93.19 379 MET A C 1
ATOM 2971 O O . MET A 1 379 ? -7.801 -10.417 8.955 1.00 93.19 379 MET A O 1
ATOM 2975 N N . TYR A 1 380 ? -9.661 -9.739 10.013 1.00 94.12 380 TYR A N 1
ATOM 2976 C CA . TYR A 1 380 ? -9.978 -8.622 9.122 1.00 94.12 380 TYR A CA 1
ATOM 2977 C C . TYR A 1 380 ? -10.146 -7.296 9.863 1.00 94.12 380 TYR A C 1
ATOM 2979 O O . TYR A 1 380 ? -10.269 -7.254 11.086 1.00 94.12 380 TYR A O 1
ATOM 2987 N N . GLY A 1 381 ? -10.157 -6.187 9.124 1.00 93.75 381 GLY A N 1
ATOM 2988 C CA . GLY A 1 381 ? -10.428 -4.863 9.675 1.00 93.75 381 GLY A CA 1
ATOM 2989 C C . GLY A 1 381 ? -11.182 -3.955 8.710 1.00 93.75 381 GLY A C 1
ATOM 2990 O O . GLY A 1 381 ? -11.049 -4.100 7.496 1.00 93.75 381 GLY A O 1
ATOM 2991 N N . THR A 1 382 ? -11.984 -3.026 9.242 1.00 92.62 382 THR A N 1
ATOM 2992 C CA . THR A 1 382 ? -12.936 -2.221 8.449 1.00 92.62 382 THR A CA 1
ATOM 2993 C C . THR A 1 382 ? -12.939 -0.719 8.775 1.00 92.62 382 THR A C 1
ATOM 2995 O O . THR A 1 382 ? -12.532 -0.258 9.854 1.00 92.62 382 THR A O 1
ATOM 2998 N N . ASP A 1 383 ? -13.453 0.071 7.827 1.00 88.69 383 ASP A N 1
ATOM 2999 C CA . ASP A 1 383 ? -13.722 1.508 7.975 1.00 88.69 383 ASP A CA 1
ATOM 3000 C C . ASP A 1 383 ? -14.955 1.823 8.847 1.00 88.69 383 ASP A C 1
ATOM 3002 O O . ASP A 1 383 ? -15.123 2.975 9.261 1.00 88.69 383 ASP A O 1
ATOM 3006 N N . GLY A 1 384 ? -15.737 0.804 9.225 1.00 87.19 384 GLY A N 1
ATOM 3007 C CA . GLY A 1 384 ? -16.940 0.909 10.052 1.00 87.19 384 GLY A CA 1
ATOM 3008 C C . GLY A 1 384 ? -18.237 1.169 9.284 1.00 87.19 384 GLY A C 1
ATOM 3009 O O . GLY A 1 384 ? -19.229 1.546 9.911 1.00 87.19 384 GLY A O 1
ATOM 3010 N N . GLU A 1 385 ? -18.273 0.997 7.957 1.00 89.31 385 GLU A N 1
ATOM 3011 C CA . GLU A 1 385 ? -19.540 1.038 7.227 1.00 89.31 385 GLU A CA 1
ATOM 3012 C C . GLU A 1 385 ? -20.488 -0.072 7.720 1.00 89.31 385 GLU A C 1
ATOM 3014 O O . GLU A 1 385 ? -20.229 -1.262 7.555 1.00 89.31 385 GLU A O 1
ATOM 3019 N N . CYS A 1 386 ? -21.638 0.333 8.271 1.00 90.50 386 CYS A N 1
ATOM 3020 C CA . CYS A 1 386 ? -22.658 -0.543 8.860 1.00 90.50 386 CYS A CA 1
ATOM 3021 C C . CYS A 1 386 ? -23.016 -1.766 7.991 1.00 90.50 386 CYS A C 1
ATOM 3023 O O . CYS A 1 386 ? -23.142 -2.879 8.502 1.00 90.50 386 CYS A O 1
ATOM 3025 N N . ALA A 1 387 ? -23.164 -1.570 6.677 1.00 90.75 387 ALA A N 1
ATOM 3026 C CA . ALA A 1 387 ? -23.489 -2.637 5.733 1.00 90.75 387 ALA A CA 1
ATOM 3027 C C . ALA A 1 387 ? -22.329 -3.627 5.528 1.00 90.75 387 ALA A C 1
ATOM 3029 O O . ALA A 1 387 ? -22.580 -4.823 5.385 1.00 90.75 387 ALA A O 1
ATOM 3030 N N . LEU A 1 388 ? -21.086 -3.137 5.545 1.00 92.69 388 LEU A N 1
ATOM 3031 C CA . LEU A 1 388 ? -19.866 -3.924 5.370 1.00 92.69 388 LEU A CA 1
ATOM 3032 C C . LEU A 1 388 ? -19.615 -4.786 6.606 1.00 92.69 388 LEU A C 1
ATOM 3034 O O . LEU A 1 388 ? -19.550 -6.009 6.484 1.00 92.69 388 LEU A O 1
ATOM 3038 N N . GLU A 1 389 ? -19.600 -4.166 7.789 1.00 92.75 389 GLU A N 1
ATOM 3039 C CA . GLU A 1 389 ? -19.519 -4.876 9.070 1.00 92.75 389 GLU A CA 1
ATOM 3040 C C . GLU A 1 389 ? -20.627 -5.938 9.183 1.00 92.75 389 GLU A C 1
ATOM 3042 O O . GLU A 1 389 ? -20.348 -7.098 9.467 1.00 92.75 389 GLU A O 1
ATOM 3047 N N . SER A 1 390 ? -21.882 -5.577 8.873 1.00 92.25 390 SER A N 1
ATOM 3048 C CA . SER A 1 390 ? -23.014 -6.513 8.949 1.00 92.25 390 SER A CA 1
ATOM 3049 C C . SER A 1 390 ? -22.943 -7.659 7.946 1.00 92.25 390 SER A C 1
ATOM 3051 O O . SER A 1 390 ? -23.474 -8.730 8.230 1.00 92.25 390 SER A O 1
ATOM 3053 N N . GLY A 1 391 ? -22.350 -7.447 6.770 1.00 93.31 391 GLY A N 1
ATOM 3054 C CA . GLY A 1 391 ? -22.159 -8.504 5.784 1.00 93.31 391 GLY A CA 1
ATOM 3055 C C . GLY A 1 391 ? -21.096 -9.496 6.245 1.00 93.31 391 GLY A C 1
ATOM 3056 O O . GLY A 1 391 ? -21.383 -10.690 6.354 1.00 93.31 391 GLY A O 1
ATOM 3057 N N . PHE A 1 392 ? -19.911 -8.988 6.598 1.00 94.81 392 PHE A N 1
ATOM 3058 C CA . PHE A 1 392 ? -18.775 -9.804 7.028 1.00 94.81 392 PHE A CA 1
ATOM 3059 C C . PHE A 1 392 ? -19.031 -10.527 8.356 1.00 94.81 392 PHE A C 1
ATOM 3061 O O . PHE A 1 392 ? -18.854 -11.740 8.398 1.00 94.81 392 PHE A O 1
ATOM 3068 N N . GLU A 1 393 ? -19.542 -9.861 9.399 1.00 93.12 393 GLU A N 1
ATOM 3069 C CA . GLU A 1 393 ? -19.834 -10.514 10.692 1.00 93.12 393 GLU A CA 1
ATOM 3070 C C . GLU A 1 393 ? -20.950 -11.577 10.591 1.00 93.12 393 GLU A C 1
ATOM 3072 O O . GLU A 1 393 ? -21.057 -12.432 11.465 1.00 93.12 393 GLU A O 1
ATOM 3077 N N . SER A 1 394 ? -21.746 -11.598 9.509 1.00 92.88 394 SER A N 1
ATOM 3078 C CA . SER A 1 394 ? -22.738 -12.664 9.263 1.00 92.88 394 SER A CA 1
ATOM 3079 C C . SER A 1 394 ? -22.199 -13.919 8.556 1.00 92.88 394 SER A C 1
ATOM 3081 O O . SER A 1 394 ? -22.952 -14.869 8.355 1.00 92.88 394 SER A O 1
ATOM 3083 N N . VAL A 1 395 ? -20.909 -13.939 8.201 1.00 93.62 395 VAL A N 1
ATOM 3084 C CA . VAL A 1 395 ? -20.192 -15.111 7.648 1.00 93.62 395 VAL A CA 1
ATOM 3085 C C . VAL A 1 395 ? -18.949 -15.444 8.481 1.00 93.62 395 VAL A C 1
ATOM 3087 O O . VAL A 1 395 ? -18.644 -16.613 8.708 1.00 93.62 395 VAL A O 1
ATOM 3090 N N . TYR A 1 396 ? -18.280 -14.406 8.985 1.00 93.00 396 TYR A N 1
ATOM 3091 C CA . TYR A 1 396 ? -17.131 -14.442 9.884 1.00 93.00 396 TYR A CA 1
ATOM 3092 C C . TYR A 1 396 ? -17.495 -13.812 11.242 1.00 93.00 396 TYR A C 1
ATOM 3094 O O . TYR A 1 396 ? -17.022 -12.710 11.557 1.00 93.00 396 TYR A O 1
ATOM 3102 N N . PRO A 1 397 ? -18.365 -14.470 12.037 1.00 90.19 397 PRO A N 1
ATOM 3103 C CA . PRO A 1 397 ? -18.827 -13.950 13.318 1.00 90.19 397 PRO A CA 1
ATOM 3104 C C . PRO A 1 397 ? -17.682 -13.857 14.326 1.00 90.19 397 PRO A C 1
ATOM 3106 O O . PRO A 1 397 ? -16.850 -14.763 14.434 1.00 90.19 397 PRO A O 1
ATOM 3109 N N . ILE A 1 398 ? -17.675 -12.761 15.080 1.00 87.62 398 ILE A N 1
ATOM 3110 C CA . ILE A 1 398 ? -16.784 -12.534 16.220 1.00 87.62 398 ILE A CA 1
ATOM 3111 C C . ILE A 1 398 ? -17.482 -12.919 17.527 1.00 87.62 398 ILE A C 1
ATOM 3113 O O . ILE A 1 398 ? -18.702 -12.807 17.641 1.00 87.62 398 ILE A O 1
ATOM 3117 N N . ALA A 1 399 ? -16.700 -13.360 18.509 1.00 68.94 399 ALA A N 1
ATOM 3118 C CA . ALA A 1 399 ? -17.168 -13.754 19.833 1.00 68.94 399 ALA A CA 1
ATOM 3119 C C . ALA A 1 399 ? -16.390 -13.009 20.928 1.00 68.94 399 ALA A C 1
ATOM 3121 O O . ALA A 1 399 ? -15.316 -12.466 20.677 1.00 68.94 399 ALA A O 1
ATOM 3122 N N . GLU A 1 400 ? -16.932 -13.010 22.144 1.00 57.06 400 GLU A N 1
ATOM 3123 C CA . GLU A 1 400 ? -16.328 -12.382 23.331 1.00 57.06 400 GLU A CA 1
ATOM 3124 C C . GLU A 1 400 ? -15.100 -13.159 23.852 1.00 57.06 400 GLU A C 1
ATOM 3126 O O . GLU A 1 400 ? -14.222 -12.586 24.492 1.00 57.06 400 GLU A O 1
ATOM 3131 N N . SER A 1 401 ? -14.996 -14.458 23.542 1.00 52.56 401 SER A N 1
ATOM 3132 C CA . SER A 1 401 ? -13.825 -15.277 23.879 1.00 52.56 401 SER A CA 1
ATOM 3133 C C . SER A 1 401 ? -12.785 -15.264 22.746 1.00 52.56 401 SER A C 1
ATOM 3135 O O . SER A 1 401 ? -13.122 -15.619 21.613 1.00 52.56 401 SER A O 1
ATOM 3137 N N . PRO A 1 402 ? -11.505 -14.937 23.020 1.00 48.91 402 PRO A N 1
ATOM 3138 C CA . PRO A 1 402 ? -10.447 -14.895 22.008 1.00 48.91 402 PRO A CA 1
ATOM 3139 C C . PRO A 1 402 ? -9.915 -16.279 21.589 1.00 48.91 402 PRO A C 1
ATOM 3141 O O . PRO A 1 402 ? -9.001 -16.342 20.768 1.00 48.91 402 PRO A O 1
ATOM 3144 N N . ALA A 1 403 ? -10.467 -17.383 22.111 1.00 50.84 403 ALA A N 1
ATOM 3145 C CA . ALA A 1 403 ? -10.034 -18.768 21.862 1.00 50.84 403 ALA A CA 1
ATOM 3146 C C . ALA A 1 403 ? -10.419 -19.324 20.464 1.00 50.84 403 ALA A C 1
ATOM 3148 O O . ALA A 1 403 ? -10.768 -20.491 20.323 1.00 50.84 403 ALA A O 1
ATOM 3149 N N . HIS A 1 404 ? -10.293 -18.477 19.438 1.00 52.12 404 HIS A N 1
ATOM 3150 C CA . HIS A 1 404 ? -10.545 -18.698 18.009 1.00 52.12 404 HIS A CA 1
AT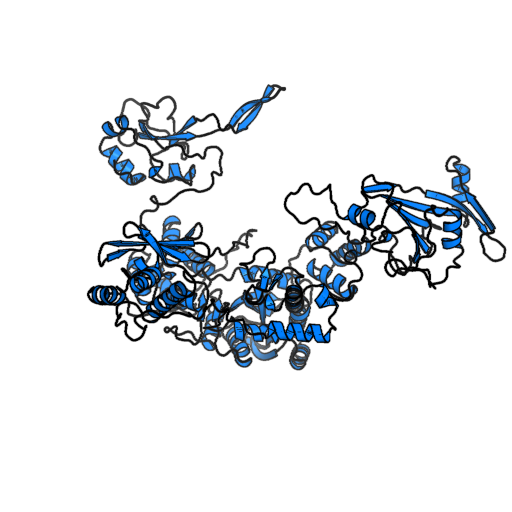OM 3151 C C . HIS A 1 404 ? -12.011 -18.808 17.547 1.00 52.12 404 HIS A C 1
ATOM 3153 O O . HIS A 1 404 ? -12.741 -19.742 17.853 1.00 52.12 404 HIS A O 1
ATOM 3159 N N . ASN A 1 405 ? -12.375 -17.886 16.650 1.00 74.00 405 ASN A N 1
ATOM 3160 C CA . ASN A 1 405 ? -13.082 -18.228 15.410 1.00 74.00 405 ASN A CA 1
ATOM 3161 C C . ASN A 1 405 ? -12.786 -17.166 14.338 1.00 74.00 405 ASN A C 1
ATOM 3163 O O . ASN A 1 405 ? -12.206 -17.481 13.305 1.00 74.00 405 ASN A O 1
ATOM 3167 N N . ASN A 1 406 ? -13.062 -15.887 14.619 1.00 89.88 406 ASN A N 1
ATOM 3168 C CA . ASN A 1 406 ? -12.690 -14.754 13.760 1.00 89.88 406 ASN A CA 1
ATOM 3169 C C . ASN A 1 406 ? -12.229 -13.557 14.593 1.00 89.88 406 ASN A C 1
ATOM 3171 O O . ASN A 1 406 ? -12.568 -13.449 15.769 1.00 89.88 406 ASN A O 1
ATOM 3175 N N . ILE A 1 407 ? -11.488 -12.638 13.971 1.00 92.25 407 ILE A N 1
ATOM 3176 C CA . ILE A 1 407 ? -11.059 -11.379 14.590 1.00 92.25 407 ILE A CA 1
ATOM 3177 C C . ILE A 1 407 ? -11.408 -10.223 13.650 1.00 92.25 407 ILE A C 1
ATOM 3179 O O . ILE A 1 407 ? -10.945 -10.188 12.513 1.00 92.25 407 ILE A O 1
ATOM 3183 N N . HIS A 1 408 ? -12.185 -9.260 14.143 1.00 94.00 408 HIS A N 1
ATOM 3184 C CA . HIS A 1 408 ? -12.534 -8.028 13.433 1.00 94.00 408 HIS A CA 1
ATOM 3185 C C . HIS A 1 408 ? -11.904 -6.830 14.155 1.00 94.00 408 HIS A C 1
ATOM 3187 O O . HIS A 1 408 ? -12.128 -6.646 15.350 1.00 94.00 408 HIS A O 1
ATOM 3193 N N . LEU A 1 409 ? -11.151 -5.993 13.438 1.00 94.56 409 LEU A N 1
ATOM 3194 C CA . LEU A 1 409 ? -10.595 -4.736 13.937 1.00 94.56 409 LEU A CA 1
ATOM 3195 C C . LEU A 1 409 ? -11.282 -3.497 13.349 1.00 94.56 409 LEU A C 1
ATOM 3197 O O . LEU A 1 409 ? -11.537 -3.394 12.151 1.00 94.56 409 LEU A O 1
ATOM 3201 N N . ARG A 1 410 ? -11.515 -2.489 14.190 1.00 93.81 410 ARG A N 1
ATOM 3202 C CA . ARG A 1 410 ? -12.054 -1.187 13.777 1.00 93.81 410 ARG A CA 1
ATOM 3203 C C . ARG A 1 410 ? -10.905 -0.205 13.525 1.00 93.81 410 ARG A C 1
ATOM 3205 O O . ARG A 1 410 ? -10.059 -0.001 14.392 1.00 93.81 410 ARG A O 1
ATOM 3212 N N . CYS A 1 411 ? -10.892 0.451 12.361 1.00 92.88 411 CYS A N 1
ATOM 3213 C CA . CYS A 1 411 ? -9.882 1.466 12.031 1.00 92.88 411 CYS A CA 1
ATOM 3214 C C . CYS A 1 411 ? -9.884 2.632 13.041 1.00 92.88 411 CYS A C 1
ATOM 3216 O O . CYS A 1 411 ? -10.865 3.375 13.136 1.00 92.88 411 CYS A O 1
ATOM 3218 N N . PHE A 1 412 ? -8.759 2.854 13.729 1.00 92.44 412 PHE A N 1
ATOM 3219 C CA . PHE A 1 412 ? -8.637 3.861 14.791 1.00 92.44 412 PHE A CA 1
ATOM 3220 C C . PHE A 1 412 ? -8.897 5.293 14.306 1.00 92.44 412 PHE A C 1
ATOM 3222 O O . PHE A 1 412 ? -9.595 6.041 14.987 1.00 92.44 412 PHE A O 1
ATOM 3229 N N . ASP A 1 413 ? -8.407 5.671 13.120 1.00 89.38 413 ASP A N 1
ATOM 3230 C CA . ASP A 1 413 ? -8.659 7.004 12.548 1.00 89.38 413 ASP A CA 1
ATOM 3231 C C . ASP A 1 413 ? -10.142 7.261 12.248 1.00 89.38 413 ASP A C 1
ATOM 3233 O O . ASP A 1 413 ? -10.628 8.381 12.422 1.00 89.38 413 ASP A O 1
ATOM 3237 N N . HIS A 1 414 ? -10.881 6.230 11.830 1.00 89.62 414 HIS A N 1
ATOM 3238 C CA . HIS A 1 414 ? -12.309 6.344 11.542 1.00 89.62 414 HIS A CA 1
ATOM 3239 C C . HIS A 1 414 ? -13.129 6.399 12.837 1.00 89.62 414 HIS A C 1
ATOM 3241 O O . HIS A 1 414 ? -13.947 7.303 12.978 1.00 89.62 414 HIS A O 1
ATOM 3247 N N . ALA A 1 415 ? -12.830 5.557 13.834 1.00 92.19 415 ALA A N 1
ATOM 3248 C CA . ALA A 1 415 ? -13.444 5.652 15.164 1.00 92.19 415 ALA A CA 1
ATOM 3249 C C . ALA A 1 415 ? -13.157 7.007 15.853 1.00 92.19 415 ALA A C 1
ATOM 3251 O O . ALA A 1 415 ? -14.055 7.628 16.426 1.00 92.19 415 ALA A O 1
ATOM 3252 N N . LYS A 1 416 ? -11.925 7.525 15.733 1.00 93.12 416 LYS A N 1
ATOM 3253 C CA . LYS A 1 416 ? -11.549 8.880 16.171 1.00 93.12 416 LYS A CA 1
ATOM 3254 C C . LYS A 1 416 ? -12.350 9.957 15.437 1.00 93.12 416 LYS A C 1
ATOM 3256 O O . LYS A 1 416 ? -12.796 10.916 16.067 1.00 93.12 416 LYS A O 1
ATOM 3261 N N . GLY A 1 417 ? -12.543 9.796 14.128 1.00 90.56 417 GLY A N 1
ATOM 3262 C CA . GLY A 1 417 ? -13.391 10.663 13.313 1.00 90.56 417 GLY A CA 1
ATOM 3263 C C . GLY A 1 417 ? -14.843 10.674 13.793 1.00 90.56 417 GLY A C 1
ATOM 3264 O O . GLY A 1 417 ? -15.394 11.752 14.015 1.00 90.56 417 GLY A O 1
ATOM 3265 N N . ASP A 1 418 ? -15.435 9.500 14.021 1.00 90.94 418 ASP A N 1
ATOM 3266 C CA . ASP A 1 418 ? -16.813 9.340 14.504 1.00 90.94 418 ASP A CA 1
ATOM 3267 C C . ASP A 1 418 ? -17.030 10.084 15.833 1.00 90.94 418 ASP A C 1
ATOM 3269 O O . ASP A 1 418 ? -17.937 10.917 15.945 1.00 90.94 418 ASP A O 1
ATOM 3273 N N . ILE A 1 419 ? -16.158 9.817 16.815 1.00 93.31 419 ILE A N 1
ATOM 3274 C CA . ILE A 1 419 ? -16.191 10.399 18.167 1.00 93.31 419 ILE A CA 1
ATOM 3275 C C . ILE A 1 419 ? -16.059 11.925 18.106 1.00 93.31 419 ILE A C 1
ATOM 3277 O O . ILE A 1 419 ? -16.938 12.644 18.586 1.00 93.31 419 ILE A O 1
ATOM 3281 N N . LEU A 1 420 ? -15.004 12.440 17.462 1.00 92.69 420 LEU A N 1
ATOM 3282 C CA . LEU A 1 420 ? -14.771 13.885 17.367 1.00 92.69 420 LEU A CA 1
ATOM 3283 C C . LEU A 1 420 ? -15.895 14.603 16.610 1.00 92.69 420 LEU A C 1
ATOM 3285 O O . LEU A 1 420 ? -16.254 15.724 16.971 1.00 92.69 420 LEU A O 1
ATOM 3289 N N . THR A 1 421 ? -16.492 13.962 15.601 1.00 92.88 421 THR A N 1
ATOM 3290 C CA . THR A 1 421 ? -17.605 14.547 14.841 1.00 92.88 421 THR A CA 1
ATOM 3291 C C . THR A 1 421 ? -18.891 14.591 15.669 1.00 92.88 421 THR A C 1
ATOM 3293 O O . THR A 1 421 ? -19.645 15.552 15.551 1.00 92.88 421 THR A O 1
ATOM 3296 N N . LYS A 1 422 ? -19.180 13.600 16.532 1.00 94.00 422 LYS A N 1
ATOM 3297 C CA . LYS A 1 422 ? -20.336 13.692 17.453 1.00 94.00 422 LYS A CA 1
ATOM 3298 C C . LYS A 1 422 ? -20.113 14.755 18.520 1.00 94.00 422 LYS A C 1
ATOM 3300 O O . LYS A 1 422 ? -20.993 15.581 18.719 1.00 94.00 422 LYS A O 1
ATOM 3305 N N . LEU A 1 423 ? -18.934 14.809 19.134 1.00 92.69 423 LEU A N 1
ATOM 3306 C CA . LEU A 1 423 ? -18.630 15.851 20.117 1.00 92.69 423 LEU A CA 1
ATOM 3307 C C . LEU A 1 423 ? -18.639 17.267 19.483 1.00 92.69 423 LEU A C 1
ATOM 3309 O O . LEU A 1 423 ? -19.009 18.229 20.149 1.00 92.69 423 LEU A O 1
ATOM 3313 N N . LYS A 1 424 ? -18.306 17.408 18.185 1.00 93.06 424 LYS A N 1
ATOM 3314 C CA . LYS A 1 424 ? -18.477 18.653 17.395 1.00 93.06 424 LYS A CA 1
ATOM 3315 C C . LYS A 1 424 ? -19.956 19.041 17.230 1.00 93.06 424 LYS A C 1
ATOM 3317 O O . LYS A 1 424 ? -20.279 20.214 17.386 1.00 93.06 424 LYS A O 1
ATOM 3322 N N . GLU A 1 425 ? -20.843 18.091 16.926 1.00 93.19 425 GLU A N 1
ATOM 3323 C CA . GLU A 1 425 ? -22.297 18.333 16.820 1.00 93.19 425 GLU A CA 1
ATOM 3324 C C . GLU A 1 425 ? -22.929 18.712 18.162 1.00 93.19 425 GLU A C 1
ATOM 3326 O O . GLU A 1 425 ? -23.721 19.648 18.213 1.00 93.19 425 GLU A O 1
ATOM 3331 N N . LEU A 1 426 ? -22.511 18.057 19.250 1.00 93.00 426 LEU A N 1
ATOM 3332 C CA . LEU A 1 426 ? -22.896 18.394 20.627 1.00 93.00 426 LEU A CA 1
ATOM 3333 C C . LEU A 1 426 ? -22.256 19.702 21.144 1.00 93.00 426 LEU A C 1
ATOM 3335 O O . LEU A 1 426 ? -22.266 19.973 22.339 1.00 93.00 426 LEU A O 1
ATOM 3339 N N . LYS A 1 427 ? -21.646 20.507 20.261 1.00 92.19 427 LYS A N 1
ATOM 3340 C CA . LYS A 1 427 ? -21.022 21.812 20.552 1.00 92.19 427 LYS A CA 1
ATOM 3341 C C . LYS A 1 427 ? -19.919 21.794 21.631 1.00 92.19 427 LYS A C 1
ATOM 3343 O O . LYS A 1 427 ? -19.467 22.858 22.049 1.00 92.19 427 LYS A O 1
ATOM 3348 N N . VAL A 1 428 ? -19.421 20.618 22.028 1.00 87.81 428 VAL A N 1
ATOM 3349 C CA . VAL A 1 428 ? -18.367 20.449 23.045 1.00 87.81 428 VAL A CA 1
ATOM 3350 C C . VAL A 1 428 ? -17.102 21.196 22.614 1.00 87.81 428 VAL A C 1
ATOM 3352 O O . VAL A 1 428 ? -16.693 21.117 21.449 1.00 87.81 428 VAL A O 1
ATOM 3355 N N . CYS A 1 429 ? -16.468 21.926 23.536 1.00 85.81 429 CYS A N 1
ATOM 3356 C CA . CYS A 1 429 ? -15.298 22.757 23.243 1.00 85.81 429 CYS A CA 1
ATOM 3357 C C . CYS A 1 429 ? -14.070 21.909 22.861 1.00 85.81 429 CYS A C 1
ATOM 3359 O O . CYS A 1 429 ? -13.908 20.779 23.316 1.00 85.81 429 CYS A O 1
ATOM 3361 N N . GLU A 1 430 ? -13.186 22.436 22.007 1.00 82.12 430 GLU A N 1
ATOM 3362 C CA . GLU A 1 430 ? -12.130 21.626 21.378 1.00 82.12 430 GLU A CA 1
ATOM 3363 C C . GLU A 1 430 ? -11.168 20.957 22.371 1.00 82.12 430 GLU A C 1
ATOM 3365 O O . GLU A 1 430 ? -10.792 19.802 22.166 1.00 82.12 430 GLU A O 1
ATOM 3370 N N . THR A 1 431 ? -10.831 21.638 23.468 1.00 78.69 431 THR A N 1
ATOM 3371 C CA . THR A 1 431 ? -10.023 21.084 24.563 1.00 78.69 431 THR A CA 1
ATOM 3372 C C . THR A 1 431 ? -10.657 19.818 25.137 1.00 78.69 431 THR A C 1
ATOM 3374 O O . THR A 1 431 ? -9.994 18.786 25.231 1.00 78.69 431 THR A O 1
ATOM 3377 N N . GLU A 1 432 ? -11.956 19.866 25.442 1.00 84.75 432 GLU A N 1
ATOM 3378 C CA . GLU A 1 432 ? -12.681 18.745 26.040 1.00 84.75 432 GLU A CA 1
ATOM 3379 C C . GLU A 1 432 ? -12.934 17.625 25.016 1.00 84.75 432 GLU A C 1
ATOM 3381 O O . GLU A 1 432 ? -12.743 16.452 25.328 1.00 84.75 432 GLU A O 1
ATOM 3386 N N . ARG A 1 433 ? -13.206 17.958 23.741 1.00 87.44 433 ARG A N 1
ATOM 3387 C CA . ARG A 1 433 ? -13.261 16.952 22.655 1.00 87.44 433 ARG A CA 1
ATOM 3388 C C . ARG A 1 433 ? -11.960 16.155 22.551 1.00 87.44 433 ARG A C 1
ATOM 3390 O O . ARG A 1 433 ? -11.989 14.936 22.386 1.00 87.44 433 ARG A O 1
ATOM 3397 N N . ASN A 1 434 ? -10.822 16.840 22.649 1.00 85.50 434 ASN A N 1
ATOM 3398 C CA . ASN A 1 434 ? -9.503 16.218 22.596 1.00 85.50 434 ASN A CA 1
ATOM 3399 C C . ASN A 1 434 ? -9.158 15.462 23.894 1.00 85.50 434 ASN A C 1
ATOM 3401 O O . ASN A 1 434 ? -8.446 14.461 23.827 1.00 85.50 434 ASN A O 1
ATOM 3405 N N . LYS A 1 435 ? -9.682 15.871 25.058 1.00 86.94 435 LYS A N 1
ATOM 3406 C CA . LYS A 1 435 ? -9.587 15.119 26.322 1.00 86.94 435 LYS A CA 1
ATOM 3407 C C . LYS A 1 435 ? -10.362 13.798 26.250 1.00 86.94 435 LYS A C 1
ATOM 3409 O O . LYS A 1 435 ? -9.727 12.750 26.364 1.00 86.94 435 LYS A O 1
ATOM 3414 N N . ILE A 1 436 ? -11.658 13.836 25.930 1.00 89.19 436 ILE A N 1
ATOM 3415 C CA . ILE A 1 436 ? -12.523 12.648 25.782 1.00 89.19 436 ILE A CA 1
ATOM 3416 C C . ILE A 1 436 ? -11.971 11.697 24.705 1.00 89.19 436 ILE A C 1
ATOM 3418 O O . ILE A 1 436 ? -11.866 10.490 24.921 1.00 89.19 436 ILE A O 1
ATOM 3422 N N . GLN A 1 437 ? -11.508 12.217 23.560 1.00 92.25 437 GLN A N 1
ATOM 3423 C CA . GLN A 1 437 ? -10.855 11.379 22.545 1.00 92.25 437 GLN A CA 1
ATOM 3424 C C . GLN A 1 437 ? -9.613 10.669 23.103 1.00 92.25 437 GLN A C 1
ATOM 3426 O O . GLN A 1 437 ? -9.451 9.469 22.858 1.00 92.25 437 GLN A O 1
ATOM 3431 N N . ARG A 1 438 ? -8.737 11.386 23.827 1.00 86.62 438 ARG A N 1
ATOM 3432 C CA . ARG A 1 438 ? -7.545 10.811 24.478 1.00 86.62 438 ARG A CA 1
ATOM 3433 C C . ARG A 1 438 ? -7.906 9.825 25.599 1.00 86.62 438 ARG A C 1
ATOM 3435 O O . ARG A 1 438 ? -7.040 9.052 25.983 1.00 86.62 438 ARG A O 1
ATOM 3442 N N . GLU A 1 439 ? -9.103 9.882 26.186 1.00 90.06 439 GLU A N 1
ATOM 3443 C CA . GLU A 1 439 ? -9.561 8.924 27.214 1.00 90.06 439 GLU A CA 1
ATOM 3444 C C . GLU A 1 439 ? -9.964 7.605 26.566 1.00 90.06 439 GLU A C 1
ATOM 3446 O O . GLU A 1 439 ? -9.519 6.542 26.982 1.00 90.06 439 GLU A O 1
ATOM 3451 N N . ILE A 1 440 ? -10.743 7.680 25.489 1.00 93.19 440 ILE A N 1
ATOM 3452 C CA . ILE A 1 440 ? -11.274 6.500 24.809 1.00 93.19 440 ILE A CA 1
ATOM 3453 C C . ILE A 1 440 ? -10.183 5.772 24.004 1.00 93.19 440 ILE A C 1
ATOM 3455 O O . ILE A 1 440 ? -10.053 4.556 24.104 1.00 93.19 440 ILE A O 1
ATOM 3459 N N . LEU A 1 441 ? -9.392 6.504 23.206 1.00 92.31 441 LEU A N 1
ATOM 3460 C CA . LEU A 1 441 ? -8.483 5.935 22.190 1.00 92.31 441 LEU A CA 1
ATOM 3461 C C . LEU A 1 441 ? -6.982 6.096 22.500 1.00 92.31 441 LEU A C 1
ATOM 3463 O O . LEU A 1 441 ? -6.141 5.831 21.627 1.00 92.31 441 LEU A O 1
ATOM 3467 N N . GLY A 1 442 ? -6.645 6.601 23.689 1.00 87.44 442 GLY A N 1
ATOM 3468 C CA . GLY A 1 442 ? -5.275 6.923 24.091 1.00 87.44 442 GLY A CA 1
ATOM 3469 C C . GLY A 1 442 ? -4.601 7.977 23.198 1.00 87.44 442 GLY A C 1
ATOM 3470 O O . GLY A 1 442 ? -5.218 8.618 22.335 1.00 87.44 442 GLY A O 1
ATOM 3471 N N . SER A 1 443 ? -3.288 8.130 23.359 1.00 80.62 443 SER A N 1
ATOM 3472 C CA . SER A 1 443 ? -2.442 8.979 22.501 1.00 80.62 443 SER A CA 1
ATOM 3473 C C . SER A 1 443 ? -1.023 8.428 22.387 1.00 80.62 443 SER A C 1
ATOM 3475 O O . SER A 1 443 ? -0.607 7.623 23.209 1.00 80.62 443 SER A O 1
ATOM 3477 N N . GLU A 1 444 ? -0.282 8.834 21.360 1.00 73.94 444 GLU A N 1
ATOM 3478 C CA . GLU A 1 444 ? 1.064 8.324 21.071 1.00 73.94 444 GLU A CA 1
ATOM 3479 C C . GLU A 1 444 ? 2.030 9.485 20.859 1.00 73.94 444 GLU A C 1
ATOM 3481 O O . GLU A 1 444 ? 1.692 10.460 20.184 1.00 73.94 444 GLU A O 1
ATOM 3486 N N . PHE A 1 445 ? 3.230 9.381 21.428 1.00 59.34 445 PHE A N 1
ATOM 3487 C CA . PHE A 1 445 ? 4.312 10.343 21.230 1.00 59.34 445 PHE A CA 1
ATOM 3488 C C . PHE A 1 445 ? 5.668 9.638 21.348 1.00 59.34 445 PHE A C 1
ATOM 3490 O O . PHE A 1 445 ? 5.880 8.849 22.260 1.00 59.34 445 PHE A O 1
ATOM 3497 N N . GLY A 1 446 ? 6.596 9.892 20.419 1.00 53.22 446 GLY A N 1
ATOM 3498 C CA . GLY A 1 446 ? 7.985 9.412 20.520 1.00 53.22 446 GLY A CA 1
ATOM 3499 C C . GLY A 1 446 ? 8.178 7.898 20.730 1.00 53.22 446 GLY A C 1
ATOM 3500 O O . GLY A 1 446 ? 9.141 7.515 21.381 1.00 53.22 446 GLY A O 1
ATOM 3501 N N . GLY A 1 447 ? 7.269 7.047 20.236 1.00 57.72 447 GLY A N 1
ATOM 3502 C CA . GLY A 1 447 ? 7.312 5.587 20.445 1.00 57.72 447 GLY A CA 1
ATOM 3503 C C . GLY A 1 447 ? 6.697 5.087 21.764 1.00 57.72 447 GLY A C 1
ATOM 3504 O O . GLY A 1 447 ? 6.724 3.887 22.027 1.00 57.72 447 GLY A O 1
ATOM 3505 N N . LYS A 1 448 ? 6.119 5.983 22.576 1.00 66.06 448 LYS A N 1
ATOM 3506 C CA . LYS A 1 448 ? 5.378 5.682 23.812 1.00 66.06 448 LYS A CA 1
ATOM 3507 C C . LYS A 1 448 ? 3.865 5.780 23.575 1.00 66.06 448 LYS A C 1
ATOM 3509 O O . LYS A 1 448 ? 3.402 6.693 22.880 1.00 66.06 448 LYS A O 1
ATOM 3514 N N . ARG A 1 449 ? 3.086 4.881 24.186 1.00 76.69 449 ARG A N 1
ATOM 3515 C CA . ARG A 1 449 ? 1.608 4.905 24.207 1.00 76.69 449 ARG A CA 1
ATOM 3516 C C . ARG A 1 449 ? 1.117 5.410 25.562 1.00 76.69 449 ARG A C 1
ATOM 3518 O O . ARG A 1 449 ? 1.365 4.773 26.574 1.00 76.69 449 ARG A O 1
ATOM 3525 N N . VAL A 1 450 ? 0.360 6.503 25.574 1.00 81.44 450 VAL A N 1
ATOM 3526 C CA . VAL A 1 450 ? -0.510 6.856 26.706 1.00 81.44 450 VAL A CA 1
ATOM 3527 C C . VAL A 1 450 ? -1.761 5.995 26.605 1.00 81.44 450 VAL A C 1
ATOM 3529 O O . VAL A 1 450 ? -2.467 6.095 25.592 1.00 81.44 450 VAL A O 1
ATOM 3532 N N . LYS A 1 451 ? -2.028 5.176 27.628 1.00 84.38 451 LYS A N 1
ATOM 3533 C CA . LYS A 1 451 ? -3.206 4.300 27.665 1.00 84.38 451 LYS A CA 1
ATOM 3534 C C . LYS A 1 451 ? -4.518 5.099 27.582 1.00 84.38 451 LYS A C 1
ATOM 3536 O O . LYS A 1 451 ? -4.664 6.153 28.205 1.00 84.38 451 LYS A O 1
ATOM 3541 N N . GLY A 1 452 ? -5.477 4.577 26.820 1.00 88.25 452 GLY A N 1
ATOM 3542 C CA . GLY A 1 452 ? -6.908 4.881 26.941 1.00 88.25 452 GLY A CA 1
ATOM 3543 C C . GLY A 1 452 ? -7.724 3.608 27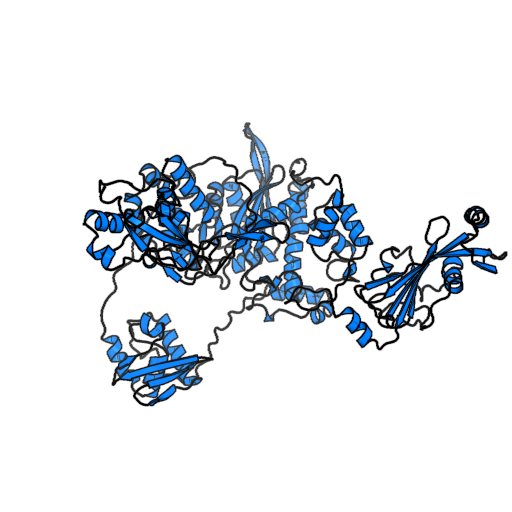.182 1.00 88.25 452 GLY A C 1
ATOM 3544 O O . GLY A 1 452 ? -7.148 2.537 27.334 1.00 88.25 452 GLY A O 1
ATOM 3545 N N . LEU A 1 453 ? -9.057 3.693 27.157 1.00 93.25 453 LEU A N 1
ATOM 3546 C CA . LEU A 1 453 ? -9.946 2.537 27.388 1.00 93.25 453 LEU A CA 1
ATOM 3547 C C . LEU A 1 453 ? -9.643 1.351 26.447 1.00 93.25 453 LEU A C 1
ATOM 3549 O O . LEU A 1 453 ? -9.662 0.199 26.857 1.00 93.25 453 LEU A O 1
ATOM 3553 N N . VAL A 1 454 ? -9.286 1.611 25.186 1.00 93.31 454 VAL A N 1
ATOM 3554 C CA . VAL A 1 454 ? -8.873 0.559 24.227 1.00 93.31 454 VAL A CA 1
ATOM 3555 C C . VAL A 1 454 ? -7.524 -0.111 24.535 1.00 93.31 454 VAL A C 1
ATOM 3557 O O . VAL A 1 454 ? -7.136 -1.042 23.828 1.00 93.31 454 VAL A O 1
ATOM 3560 N N . ASP A 1 455 ? -6.793 0.351 25.549 1.00 91.88 455 ASP A N 1
ATOM 3561 C CA . ASP A 1 455 ? -5.500 -0.189 25.993 1.00 91.88 455 ASP A CA 1
ATOM 3562 C C . ASP A 1 455 ? -5.596 -1.009 27.295 1.00 91.88 455 ASP A C 1
ATOM 3564 O O . ASP A 1 455 ? -4.569 -1.465 27.799 1.00 91.88 455 ASP A O 1
ATOM 3568 N N . CYS A 1 456 ? -6.810 -1.224 27.815 1.00 90.31 456 CYS A N 1
ATOM 3569 C CA . CYS A 1 456 ? -7.075 -2.116 28.945 1.00 90.31 456 CYS A CA 1
ATOM 3570 C C . CYS A 1 456 ? -6.742 -3.577 28.609 1.00 90.31 456 CYS A C 1
ATOM 3572 O O . CYS A 1 456 ? -6.997 -4.041 27.494 1.00 90.31 456 CYS A O 1
ATOM 3574 N N . GLU A 1 457 ? -6.196 -4.312 29.578 1.00 86.81 457 GLU A N 1
ATOM 3575 C CA . GLU A 1 457 ? -5.657 -5.670 29.409 1.00 86.81 457 GLU A CA 1
ATOM 3576 C C . GLU A 1 457 ? -6.748 -6.730 29.188 1.00 86.81 457 GLU A C 1
ATOM 3578 O O . GLU A 1 457 ? -6.454 -7.858 28.799 1.00 86.81 457 GLU A O 1
ATOM 3583 N N . ASN A 1 458 ? -8.010 -6.403 29.475 1.00 86.44 458 ASN A N 1
ATOM 3584 C CA . ASN A 1 458 ? -9.147 -7.321 29.452 1.00 86.44 458 ASN A CA 1
ATOM 3585 C C . ASN A 1 458 ? -10.482 -6.555 29.389 1.00 86.44 458 ASN A C 1
ATOM 3587 O O . ASN A 1 458 ? -10.538 -5.338 29.567 1.00 86.44 458 ASN A O 1
ATOM 3591 N N . GLU A 1 459 ? -11.578 -7.280 29.159 1.00 86.69 459 GLU A N 1
ATOM 3592 C CA . GLU A 1 459 ? -12.910 -6.678 29.042 1.00 86.69 459 GLU A CA 1
ATOM 3593 C C . GLU A 1 459 ? -13.486 -6.122 30.352 1.00 86.69 459 GLU A C 1
ATOM 3595 O O . GLU A 1 459 ? -14.323 -5.231 30.295 1.00 86.69 459 GLU A O 1
ATOM 3600 N N . THR A 1 460 ? -13.074 -6.620 31.519 1.00 88.56 460 THR A N 1
ATOM 3601 C CA . THR A 1 460 ? -13.619 -6.152 32.809 1.00 88.56 460 THR A CA 1
ATOM 3602 C C . THR A 1 460 ? -13.055 -4.790 33.170 1.00 88.56 460 THR A C 1
ATOM 3604 O O . THR A 1 460 ? -13.813 -3.859 33.409 1.00 88.56 460 THR A O 1
ATOM 3607 N N . GLU A 1 461 ? -11.731 -4.650 33.096 1.00 89.44 461 GLU A N 1
ATOM 3608 C CA . GLU A 1 461 ? -11.029 -3.375 33.264 1.00 89.44 461 GLU A CA 1
ATOM 3609 C C . GLU A 1 461 ? -11.581 -2.313 32.295 1.00 89.44 461 GLU A C 1
ATOM 3611 O O . GLU A 1 461 ? -11.760 -1.155 32.672 1.00 89.44 461 GLU A O 1
ATOM 3616 N N . PHE A 1 462 ? -11.932 -2.714 31.063 1.00 91.25 462 PHE A N 1
ATOM 3617 C CA . PHE A 1 462 ? -12.629 -1.840 30.119 1.00 91.25 462 PHE A CA 1
ATOM 3618 C C . PHE A 1 462 ? -13.998 -1.386 30.641 1.00 91.25 462 PHE A C 1
ATOM 3620 O O . PHE A 1 462 ? -14.274 -0.192 30.599 1.00 91.25 462 PHE A O 1
ATOM 3627 N N . GLU A 1 463 ? -14.870 -2.293 31.094 1.00 92.06 463 GLU A N 1
ATOM 3628 C CA . GLU A 1 463 ? -16.221 -1.938 31.562 1.00 92.06 463 GLU A CA 1
ATOM 3629 C C . GLU A 1 463 ? -16.155 -1.079 32.848 1.00 92.06 463 GLU A C 1
ATOM 3631 O O . GLU A 1 463 ? -16.824 -0.045 32.922 1.00 92.06 463 GLU A O 1
ATOM 3636 N N . GLU A 1 464 ? -15.279 -1.421 33.803 1.00 89.25 464 GLU A N 1
ATOM 3637 C CA . GLU A 1 464 ? -15.017 -0.658 35.037 1.00 89.25 464 GLU A CA 1
ATOM 3638 C C . GLU A 1 464 ? -14.508 0.765 34.752 1.00 89.25 464 GLU A C 1
ATOM 3640 O O . GLU A 1 464 ? -15.055 1.754 35.255 1.00 89.25 464 GLU A O 1
ATOM 3645 N N . LEU A 1 465 ? -13.465 0.911 33.926 1.00 88.19 465 LEU A N 1
ATOM 3646 C CA . LEU A 1 465 ? -12.920 2.228 33.586 1.00 88.19 465 LEU A CA 1
ATOM 3647 C C . LEU A 1 465 ? -13.855 3.017 32.664 1.00 88.19 465 LEU A C 1
ATOM 3649 O O . LEU A 1 465 ? -13.881 4.247 32.744 1.00 88.19 465 LEU A O 1
ATOM 3653 N N . TYR A 1 466 ? -14.654 2.346 31.829 1.00 91.06 466 TYR A N 1
ATOM 3654 C CA . TYR A 1 466 ? -15.668 2.996 31.003 1.00 91.06 466 TYR A CA 1
ATOM 3655 C C . TYR A 1 466 ? -16.718 3.692 31.876 1.00 91.06 466 TYR A C 1
ATOM 3657 O O . TYR A 1 466 ? -16.953 4.878 31.663 1.00 91.06 466 TYR A O 1
ATOM 3665 N N . VAL A 1 467 ? -17.269 3.020 32.897 1.00 89.81 467 VAL A N 1
ATOM 3666 C CA . VAL A 1 467 ? -18.234 3.635 33.834 1.00 89.81 467 VAL A CA 1
ATOM 3667 C C . VAL A 1 467 ? -17.610 4.838 34.553 1.00 89.81 467 VAL A C 1
ATOM 3669 O O . VAL A 1 467 ? -18.183 5.928 34.573 1.00 89.81 467 VAL A O 1
ATOM 3672 N N . ASN A 1 468 ? -16.385 4.690 35.068 1.00 87.88 468 ASN A N 1
ATOM 3673 C CA . ASN A 1 468 ? -15.679 5.770 35.768 1.00 87.88 468 ASN A CA 1
ATOM 3674 C C . ASN A 1 468 ? -15.396 7.003 34.883 1.00 87.88 468 ASN A C 1
ATOM 3676 O O . ASN A 1 468 ? -15.377 8.136 35.377 1.00 87.88 468 ASN A O 1
ATOM 3680 N N . LYS A 1 469 ? -15.167 6.822 33.574 1.00 86.88 469 LYS A N 1
ATOM 3681 C CA . LYS A 1 469 ? -14.963 7.946 32.643 1.00 86.88 469 LYS A CA 1
ATOM 3682 C C . LYS A 1 469 ? -16.276 8.498 32.085 1.00 86.88 469 LYS A C 1
ATOM 3684 O O . LYS A 1 469 ? -16.391 9.718 31.990 1.00 86.88 469 LYS A O 1
ATOM 3689 N N . GLU A 1 470 ? -17.277 7.667 31.791 1.00 89.81 470 GLU A N 1
ATOM 3690 C CA . GLU A 1 470 ? -18.506 8.131 31.136 1.00 89.81 470 GLU A CA 1
ATOM 3691 C C . GLU A 1 470 ? -19.334 9.089 31.992 1.00 89.81 470 GLU A C 1
ATOM 3693 O O . GLU A 1 470 ? -19.957 9.984 31.432 1.00 89.81 470 GLU A O 1
ATOM 3698 N N . VAL A 1 471 ? -19.270 8.994 33.328 1.00 87.50 471 VAL A N 1
ATOM 3699 C CA . VAL A 1 471 ? -19.870 9.975 34.261 1.00 87.50 471 VAL A CA 1
ATOM 3700 C C . VAL A 1 471 ? -19.522 11.423 33.884 1.00 87.50 471 VAL A C 1
ATOM 3702 O O . VAL A 1 471 ? -20.368 12.305 34.001 1.00 87.50 471 VAL A O 1
ATOM 3705 N N . HIS A 1 472 ? -18.311 11.657 33.369 1.00 84.94 472 HIS A N 1
ATOM 3706 C CA . HIS A 1 472 ? -17.771 12.977 33.039 1.00 84.94 472 HIS A CA 1
ATOM 3707 C C . HIS A 1 472 ? -18.073 13.441 31.599 1.00 84.94 472 HIS A C 1
ATOM 3709 O O . HIS A 1 472 ? -17.636 14.522 31.199 1.00 84.94 472 HIS A O 1
ATOM 3715 N N . TRP A 1 473 ? -18.770 12.636 30.793 1.00 92.19 473 TRP A N 1
ATOM 3716 C CA . TRP A 1 473 ? -19.118 12.961 29.405 1.00 92.19 473 TRP A CA 1
ATOM 3717 C C . TRP A 1 473 ? -20.547 13.538 29.300 1.00 92.19 473 TRP A C 1
ATOM 3719 O O . TRP A 1 473 ? -21.369 13.292 30.180 1.00 92.19 473 TRP A O 1
ATOM 3729 N N . PRO A 1 474 ? -20.902 14.274 28.226 1.00 92.69 474 PRO A N 1
ATOM 3730 C CA . PRO A 1 474 ? -22.282 14.728 28.012 1.00 92.69 474 PRO A CA 1
ATOM 3731 C C . PRO A 1 474 ? -23.257 13.550 27.861 1.00 92.69 474 PRO A C 1
ATOM 3733 O O . PRO A 1 474 ? -22.938 12.595 27.153 1.00 92.69 474 PRO A O 1
ATOM 3736 N N . GLU A 1 475 ? -24.461 13.624 28.436 1.00 91.62 475 GLU A N 1
ATOM 3737 C CA . GLU A 1 475 ? -25.456 12.531 28.362 1.00 91.62 475 GLU A CA 1
ATOM 3738 C C . GLU A 1 475 ? -25.782 12.131 26.911 1.00 91.62 475 GLU A C 1
ATOM 3740 O O . GLU A 1 475 ? -25.694 10.961 26.546 1.00 91.62 475 GLU A O 1
ATOM 3745 N N . GLU A 1 476 ? -25.991 13.113 26.027 1.00 91.38 476 GLU A N 1
ATOM 3746 C CA . GLU A 1 476 ? -26.226 12.924 24.583 1.00 91.38 476 GLU A CA 1
ATOM 3747 C C . GLU A 1 476 ? -25.049 12.242 23.840 1.00 91.38 476 GLU A C 1
ATOM 3749 O O . GLU A 1 476 ? -25.165 11.851 22.667 1.00 91.38 476 GLU A O 1
ATOM 3754 N N . PHE A 1 477 ? -23.875 12.161 24.482 1.00 94.06 477 PHE A N 1
ATOM 3755 C CA . PHE A 1 477 ? -22.718 11.394 24.024 1.00 94.06 477 PHE A CA 1
ATOM 3756 C C . PHE A 1 477 ? -22.720 9.977 24.605 1.00 94.06 477 PHE A C 1
ATOM 3758 O O . PHE A 1 477 ? -22.503 9.041 23.836 1.00 94.06 477 PHE A O 1
ATOM 3765 N N . LYS A 1 478 ? -23.025 9.796 25.900 1.00 93.50 478 LYS A N 1
ATOM 3766 C CA . LYS A 1 478 ? -23.200 8.467 26.526 1.00 93.50 478 LYS A CA 1
ATOM 3767 C C . LYS A 1 478 ? -24.272 7.665 25.785 1.00 93.50 478 LYS A C 1
ATOM 3769 O O . LYS A 1 478 ? -24.003 6.564 25.303 1.00 93.50 478 LYS A O 1
ATOM 3774 N N . GLU A 1 479 ? -25.432 8.283 25.545 1.00 92.38 479 GLU A N 1
ATOM 3775 C CA . GLU A 1 479 ? -26.493 7.730 24.702 1.00 92.38 479 GLU A CA 1
ATOM 3776 C C . GLU A 1 479 ? -25.961 7.301 23.332 1.00 92.38 479 GLU A C 1
ATOM 3778 O O . GLU A 1 479 ? -26.197 6.173 22.915 1.00 92.38 479 GLU A O 1
ATOM 3783 N N . TRP A 1 480 ? -25.200 8.161 22.641 1.00 94.31 480 TRP A N 1
ATOM 3784 C CA . TRP A 1 480 ? -24.653 7.899 21.299 1.00 94.31 480 TRP A CA 1
ATOM 3785 C C . TRP A 1 480 ? -23.585 6.792 21.253 1.00 94.31 480 TRP A C 1
ATOM 3787 O O . TRP A 1 480 ? -23.386 6.151 20.208 1.00 94.31 480 TRP A O 1
ATOM 3797 N N . MET A 1 481 ? -22.906 6.546 22.375 1.00 93.56 481 MET A N 1
ATOM 3798 C CA . MET A 1 481 ? -22.007 5.407 22.539 1.00 93.56 481 MET A CA 1
ATOM 3799 C C . MET A 1 481 ? -22.793 4.088 22.665 1.00 93.56 481 MET A C 1
ATOM 3801 O O . MET A 1 481 ? -22.303 3.069 22.166 1.00 93.56 481 MET A O 1
ATOM 3805 N N . ALA A 1 482 ? -24.001 4.118 23.251 1.00 92.00 482 ALA A N 1
ATOM 3806 C CA . ALA A 1 482 ? -24.804 2.951 23.645 1.00 92.00 482 ALA A CA 1
ATOM 3807 C C . ALA A 1 482 ? -25.955 2.544 22.686 1.00 92.00 482 ALA A C 1
ATOM 3809 O O . ALA A 1 482 ? -26.099 1.351 22.425 1.00 92.00 482 ALA A O 1
ATOM 3810 N N . THR A 1 483 ? -26.729 3.508 22.163 1.00 90.94 483 THR A N 1
ATOM 3811 C CA . THR A 1 483 ? -27.902 3.427 21.237 1.00 90.94 483 THR A CA 1
ATOM 3812 C C . THR A 1 483 ? -27.768 2.460 20.034 1.00 90.94 483 THR A C 1
ATOM 3814 O O . THR A 1 483 ? -26.647 2.054 19.749 1.00 90.94 483 THR A O 1
ATOM 3817 N N . THR A 1 484 ? -28.852 2.123 19.291 1.00 88.69 484 THR A N 1
ATOM 3818 C CA . THR A 1 484 ? -28.928 1.053 18.243 1.00 88.69 484 THR A CA 1
ATOM 3819 C C . THR A 1 484 ? -28.972 1.443 16.746 1.00 88.69 484 THR A C 1
ATOM 3821 O O . THR A 1 484 ? -28.902 0.576 15.874 1.00 88.69 484 THR A O 1
ATOM 3824 N N . LYS A 1 485 ? -29.109 2.717 16.400 1.00 84.44 485 LYS A N 1
ATOM 3825 C CA . LYS A 1 485 ? -29.601 3.252 15.112 1.00 84.44 485 LYS A CA 1
ATOM 3826 C C . LYS A 1 485 ? -28.568 3.411 13.961 1.00 84.44 485 LYS A C 1
ATOM 3828 O O . LYS A 1 485 ? -28.497 4.480 13.366 1.00 84.44 485 LYS A O 1
ATOM 3833 N N . GLY A 1 486 ? -27.770 2.396 13.595 1.00 80.88 486 GLY A N 1
ATOM 3834 C CA . GLY A 1 486 ? -27.100 2.377 12.264 1.00 80.88 486 GLY A CA 1
ATOM 3835 C C . GLY A 1 486 ? -25.566 2.222 12.175 1.00 80.88 486 GLY A C 1
ATOM 3836 O O . GLY A 1 486 ? -24.944 2.802 11.288 1.00 80.88 486 GLY A O 1
ATOM 3837 N N . ARG A 1 487 ? -24.947 1.430 13.056 1.00 85.81 487 ARG A N 1
ATOM 3838 C CA . ARG A 1 487 ? -23.657 0.719 12.848 1.00 85.81 487 ARG A CA 1
ATOM 3839 C C . ARG A 1 487 ? -23.947 -0.784 12.929 1.00 85.81 487 ARG A C 1
ATOM 3841 O O . ARG A 1 487 ? -25.099 -1.156 13.150 1.00 85.81 487 ARG A O 1
ATOM 3848 N N . HIS A 1 488 ? -22.939 -1.658 12.851 1.00 89.81 488 HIS A N 1
ATOM 3849 C CA . HIS A 1 488 ? -23.163 -3.052 13.246 1.00 89.81 488 HIS A CA 1
ATOM 3850 C C . HIS A 1 488 ? -23.153 -3.275 14.769 1.00 89.81 488 HIS A C 1
ATOM 3852 O O . HIS A 1 488 ? -23.855 -4.155 15.265 1.00 89.81 488 HIS A O 1
ATOM 3858 N N . ARG A 1 489 ? -22.434 -2.468 15.556 1.00 91.50 489 ARG A N 1
ATOM 3859 C CA . ARG A 1 489 ? -22.467 -2.532 17.034 1.00 91.50 489 ARG A CA 1
ATOM 3860 C C . ARG A 1 489 ? -22.240 -1.157 17.668 1.00 91.50 489 ARG A C 1
ATOM 3862 O O . ARG A 1 489 ? -22.093 -0.155 16.971 1.00 91.50 489 ARG A O 1
ATOM 3869 N N . SER A 1 490 ? -22.374 -1.064 18.993 1.00 93.69 490 SER A N 1
ATOM 3870 C CA . SER A 1 490 ? -22.289 0.231 19.701 1.00 93.69 490 SER A CA 1
ATOM 3871 C C . SER A 1 490 ? -20.875 0.774 19.627 1.00 93.69 490 SER A C 1
ATOM 3873 O O . SER A 1 490 ? -19.964 0.012 19.308 1.00 93.69 490 SER A O 1
ATOM 3875 N N . MET A 1 491 ? -20.652 2.059 19.910 1.00 93.88 491 MET A N 1
ATOM 3876 C CA . MET A 1 491 ? -19.264 2.519 19.967 1.00 93.88 491 MET A CA 1
ATOM 3877 C C . MET A 1 491 ? -18.547 1.844 21.147 1.00 93.88 491 MET A C 1
ATOM 3879 O O . MET A 1 491 ? -17.454 1.327 20.952 1.00 93.88 491 MET A O 1
ATOM 3883 N N . LYS A 1 492 ? -19.209 1.687 22.305 1.00 94.19 492 LYS A N 1
ATOM 3884 C CA . LYS A 1 492 ? -18.709 0.893 23.444 1.00 94.19 492 LYS A CA 1
ATOM 3885 C C . LYS A 1 492 ? -18.345 -0.550 23.039 1.00 94.19 492 LYS A C 1
ATOM 3887 O O . LYS A 1 492 ? -17.223 -0.988 23.268 1.00 94.19 492 LYS A O 1
ATOM 3892 N N . THR A 1 493 ? -19.236 -1.266 22.349 1.00 92.44 493 THR A N 1
ATOM 3893 C CA . THR A 1 493 ? -18.992 -2.644 21.865 1.00 92.44 493 THR A CA 1
ATOM 3894 C C . THR A 1 493 ? -17.923 -2.714 20.775 1.00 92.44 493 THR A C 1
ATOM 3896 O O . THR A 1 493 ? -17.173 -3.679 20.711 1.00 92.44 493 THR A O 1
ATOM 3899 N N . THR A 1 494 ? -17.837 -1.696 19.918 1.00 93.31 494 THR A N 1
ATOM 3900 C CA . THR A 1 494 ? -16.817 -1.592 18.865 1.00 93.31 494 THR A CA 1
ATOM 3901 C C . THR A 1 494 ? -15.431 -1.428 19.475 1.00 93.31 494 THR A C 1
ATOM 3903 O O . THR A 1 494 ? -14.493 -2.100 19.055 1.00 93.31 494 THR A O 1
ATOM 3906 N N . LEU A 1 495 ? -15.310 -0.562 20.484 1.00 94.38 495 LEU A N 1
ATOM 3907 C CA . LEU A 1 495 ? -14.075 -0.353 21.233 1.00 94.38 495 LEU A CA 1
ATOM 3908 C C . LEU A 1 495 ? -13.639 -1.653 21.920 1.00 94.38 495 LEU A C 1
ATOM 3910 O O . LEU A 1 495 ? -12.492 -2.067 21.765 1.00 94.38 495 LEU A O 1
ATOM 3914 N N . LYS A 1 496 ? -14.572 -2.326 22.604 1.00 91.56 496 LYS A N 1
ATOM 3915 C CA . LYS A 1 496 ? -14.290 -3.547 23.361 1.00 91.56 496 LYS A CA 1
ATOM 3916 C C . LYS A 1 496 ? -13.942 -4.748 22.472 1.00 91.56 496 LYS A C 1
ATOM 3918 O O . LYS A 1 496 ? -12.834 -5.259 22.552 1.00 91.56 496 LYS A O 1
ATOM 3923 N N . LEU A 1 497 ? -14.823 -5.145 21.552 1.00 90.38 497 LEU A N 1
ATOM 3924 C CA . LEU A 1 497 ? -14.585 -6.339 20.730 1.00 90.38 497 LEU A CA 1
ATOM 3925 C C . LEU A 1 497 ? -13.505 -6.120 19.657 1.00 90.38 497 LEU A C 1
ATOM 3927 O O . LEU A 1 497 ? -12.798 -7.060 19.311 1.00 90.38 497 LEU A O 1
ATOM 3931 N N . CYS A 1 498 ? -13.367 -4.898 19.120 1.00 92.81 498 CYS A N 1
ATOM 3932 C CA . CYS A 1 498 ? -12.623 -4.646 17.876 1.00 92.81 498 CYS A CA 1
ATOM 3933 C C . CYS A 1 498 ? -11.487 -3.613 17.982 1.00 92.81 498 CYS A C 1
ATOM 3935 O O . CYS A 1 498 ? -10.893 -3.262 16.958 1.00 92.81 498 CYS A O 1
ATOM 3937 N N . MET A 1 499 ? -11.187 -3.087 19.174 1.00 94.50 499 MET A N 1
ATOM 3938 C CA . MET A 1 499 ? -10.076 -2.139 19.382 1.00 94.50 499 MET A CA 1
ATOM 3939 C C . MET A 1 499 ? -9.254 -2.407 20.649 1.00 94.50 499 MET A C 1
ATOM 3941 O O . MET A 1 499 ? -8.168 -1.841 20.773 1.00 94.50 499 MET A O 1
ATOM 3945 N N . LEU A 1 500 ? -9.726 -3.258 21.561 1.00 93.00 500 LEU A N 1
ATOM 3946 C CA . LEU A 1 500 ? -9.077 -3.558 22.836 1.00 93.00 500 LEU A CA 1
ATOM 3947 C C . LEU A 1 500 ? -7.702 -4.230 22.658 1.00 93.00 500 LEU A C 1
ATOM 3949 O O . LEU A 1 500 ? -7.405 -4.832 21.620 1.00 93.00 500 LEU A O 1
ATOM 3953 N N . LYS A 1 501 ? -6.838 -4.115 23.672 1.00 91.94 501 LYS A N 1
ATOM 3954 C CA . LYS A 1 501 ? -5.461 -4.626 23.646 1.00 91.94 501 LYS A CA 1
ATOM 3955 C C . LYS A 1 501 ? -5.375 -6.139 23.358 1.00 91.94 501 LYS A C 1
ATOM 3957 O O . LYS A 1 501 ? -4.628 -6.477 22.437 1.00 91.94 501 LYS A O 1
ATOM 3962 N N . PRO A 1 502 ? -6.164 -7.042 23.984 1.00 90.19 502 PRO A N 1
ATOM 3963 C CA . PRO A 1 502 ? -6.148 -8.471 23.653 1.00 90.19 502 PRO A CA 1
ATOM 3964 C C . PRO A 1 502 ? -6.521 -8.764 22.199 1.00 90.19 502 PRO A C 1
ATOM 3966 O O . PRO A 1 502 ? -5.798 -9.500 21.533 1.00 90.19 502 PRO A O 1
ATOM 3969 N N . THR A 1 503 ? -7.574 -8.133 21.661 1.00 89.75 503 THR A N 1
ATOM 3970 C CA . THR A 1 503 ? -7.971 -8.295 20.251 1.00 89.75 503 THR A CA 1
ATOM 3971 C C . THR A 1 503 ? -6.837 -7.901 19.307 1.00 89.75 503 THR A C 1
ATOM 3973 O O . THR A 1 503 ? -6.573 -8.589 18.323 1.00 89.75 503 THR A O 1
ATOM 3976 N N . ARG A 1 504 ? -6.120 -6.810 19.611 1.00 91.06 504 ARG A N 1
ATOM 3977 C CA . ARG A 1 504 ? -4.989 -6.341 18.796 1.00 91.06 504 ARG A CA 1
ATOM 3978 C C . ARG A 1 504 ? -3.745 -7.229 18.916 1.00 91.06 504 ARG A C 1
ATOM 3980 O O . ARG A 1 504 ? -3.057 -7.413 17.914 1.00 91.06 504 ARG A O 1
ATOM 3987 N N . ILE A 1 505 ? -3.482 -7.810 20.089 1.00 88.62 505 ILE A N 1
ATOM 3988 C CA . ILE A 1 505 ? -2.414 -8.807 20.289 1.00 88.62 505 ILE A CA 1
ATOM 3989 C C . ILE A 1 505 ? -2.742 -10.093 19.514 1.00 88.62 505 ILE A C 1
ATOM 3991 O O . ILE A 1 505 ? -1.906 -10.576 18.753 1.00 88.62 505 ILE A O 1
ATOM 3995 N N . ALA A 1 506 ? -3.974 -10.602 19.624 1.00 86.88 506 ALA A N 1
ATOM 3996 C CA . ALA A 1 506 ? -4.452 -11.767 18.872 1.00 86.88 506 ALA A CA 1
ATOM 3997 C C . ALA A 1 506 ? -4.472 -11.527 17.346 1.00 86.88 506 ALA A C 1
ATOM 3999 O O . ALA A 1 506 ? -4.311 -12.463 16.563 1.00 86.88 506 ALA A O 1
ATOM 4000 N N . ALA A 1 507 ? -4.606 -10.266 16.923 1.00 88.06 507 ALA A N 1
ATOM 4001 C CA . ALA A 1 507 ? -4.455 -9.821 15.539 1.00 88.06 507 ALA A CA 1
ATOM 4002 C C . ALA A 1 507 ? -2.992 -9.587 15.090 1.00 88.06 507 ALA A C 1
ATOM 4004 O O . ALA A 1 507 ? -2.757 -9.001 14.033 1.00 88.06 507 ALA A O 1
ATOM 4005 N N . GLY A 1 508 ? -1.999 -9.988 15.890 1.00 85.94 508 GLY A N 1
ATOM 4006 C CA . GLY A 1 508 ? -0.580 -9.912 15.530 1.00 85.94 508 GLY A CA 1
ATOM 4007 C C . GLY A 1 508 ? 0.039 -8.510 15.554 1.00 85.94 508 GLY A C 1
ATOM 4008 O O . GLY A 1 508 ? 1.151 -8.336 15.063 1.00 85.94 508 GLY A O 1
ATOM 4009 N N . LEU A 1 509 ? -0.618 -7.496 16.130 1.00 86.38 509 LEU A N 1
ATOM 4010 C CA . LEU A 1 509 ? -0.146 -6.098 16.085 1.00 86.38 509 LEU A CA 1
ATOM 4011 C C . LEU A 1 509 ? 0.983 -5.764 17.083 1.00 86.38 509 LEU A C 1
ATOM 4013 O O . LEU A 1 509 ? 1.264 -4.585 17.317 1.00 86.38 509 LEU A O 1
ATOM 4017 N N . GLY A 1 510 ? 1.637 -6.788 17.639 1.00 84.50 510 GLY A N 1
ATOM 4018 C CA . GLY A 1 510 ? 2.667 -6.695 18.675 1.00 84.50 510 GLY A CA 1
ATOM 4019 C C . GLY A 1 510 ? 2.106 -6.673 20.101 1.00 84.50 510 GLY A C 1
ATOM 4020 O O . GLY A 1 510 ? 0.896 -6.633 20.312 1.00 84.50 510 GLY A O 1
ATOM 4021 N N . ASN A 1 511 ? 3.004 -6.694 21.087 1.00 84.25 511 ASN A N 1
ATOM 4022 C CA . ASN A 1 511 ? 2.693 -6.450 22.495 1.00 84.25 511 ASN A CA 1
ATOM 4023 C C . ASN A 1 511 ? 3.828 -5.594 23.106 1.00 84.25 511 ASN A C 1
ATOM 4025 O O . ASN A 1 511 ? 4.946 -6.104 23.204 1.00 84.25 511 ASN A O 1
ATOM 4029 N N . PRO A 1 512 ? 3.594 -4.317 23.468 1.00 81.44 512 PRO A N 1
ATOM 4030 C CA . PRO A 1 512 ? 2.314 -3.603 23.415 1.00 81.44 512 PRO A CA 1
ATOM 4031 C C . PRO A 1 512 ? 1.810 -3.384 21.972 1.00 81.44 512 PRO A C 1
ATOM 4033 O O . PRO A 1 512 ? 2.608 -3.108 21.073 1.00 81.44 512 PRO A O 1
ATOM 4036 N N . PRO A 1 513 ? 0.498 -3.525 21.705 1.00 86.31 513 PRO A N 1
ATOM 4037 C CA . PRO A 1 513 ? -0.014 -3.496 20.340 1.00 86.31 513 PRO A CA 1
ATOM 4038 C C . PRO A 1 513 ? -0.073 -2.097 19.719 1.00 86.31 513 PRO A C 1
ATOM 4040 O O . PRO A 1 513 ? -0.590 -1.128 20.294 1.00 86.31 513 PRO A O 1
ATOM 4043 N N . ASN A 1 514 ? 0.316 -2.032 18.448 1.00 86.81 514 ASN A N 1
ATOM 4044 C CA . ASN A 1 514 ? 0.066 -0.888 17.574 1.00 86.81 514 ASN A CA 1
ATOM 4045 C C . ASN A 1 514 ? -1.443 -0.604 17.415 1.00 86.81 514 ASN A C 1
ATOM 4047 O O . ASN A 1 514 ? -2.303 -1.410 17.788 1.00 86.81 514 ASN A O 1
ATOM 4051 N N . LYS A 1 515 ? -1.789 0.568 16.873 1.00 89.38 515 LYS A N 1
ATOM 4052 C CA . LYS A 1 515 ? -3.161 0.859 16.421 1.00 89.38 515 LYS A CA 1
ATOM 4053 C C . LYS A 1 515 ? -3.379 0.224 15.056 1.00 89.38 515 LYS A C 1
ATOM 4055 O O . LYS A 1 515 ? -2.459 0.189 14.243 1.00 89.38 515 LYS A O 1
ATOM 4060 N N . TRP A 1 516 ? -4.593 -0.255 14.798 1.00 90.19 516 TRP A N 1
ATOM 4061 C CA . TRP A 1 516 ? -4.960 -0.677 13.451 1.00 90.19 516 TRP A CA 1
ATOM 4062 C C . TRP A 1 516 ? -5.530 0.499 12.658 1.00 90.19 516 TRP A C 1
ATOM 4064 O O . TRP A 1 516 ? -6.461 1.176 13.106 1.00 90.19 516 TRP A O 1
ATOM 4074 N N . ASP A 1 517 ? -4.978 0.725 11.472 1.00 83.38 517 ASP A N 1
ATOM 4075 C CA . ASP A 1 517 ? -5.442 1.721 10.517 1.00 83.38 517 ASP A CA 1
ATOM 4076 C C . ASP A 1 517 ? -5.552 1.119 9.109 1.00 83.38 517 ASP A C 1
ATOM 4078 O O . ASP A 1 517 ? -4.886 0.139 8.773 1.00 83.38 517 ASP A O 1
ATOM 4082 N N . ASN A 1 518 ? -6.409 1.729 8.289 1.00 73.06 518 ASN A N 1
ATOM 4083 C CA . ASN A 1 518 ? -6.643 1.346 6.896 1.00 73.06 518 ASN A CA 1
ATOM 4084 C C . ASN A 1 518 ? -5.903 2.285 5.909 1.00 73.06 518 ASN A C 1
ATOM 4086 O O . ASN A 1 518 ? -6.248 2.346 4.730 1.00 73.06 518 ASN A O 1
ATOM 4090 N N . GLN A 1 519 ? -4.907 3.069 6.363 1.00 60.28 519 GLN A N 1
ATOM 4091 C CA . GLN A 1 519 ? -4.259 4.104 5.533 1.00 60.28 519 GLN A CA 1
ATOM 4092 C C . GLN A 1 519 ? -3.493 3.500 4.350 1.00 60.28 519 GLN A C 1
ATOM 4094 O O . GLN A 1 519 ? -3.400 4.114 3.284 1.00 60.28 519 GLN A O 1
ATOM 4099 N N . ARG A 1 520 ? -2.968 2.278 4.516 1.00 60.47 520 ARG A N 1
ATOM 4100 C CA . ARG A 1 520 ? -2.244 1.536 3.469 1.00 60.47 520 ARG A CA 1
ATOM 4101 C C . ARG A 1 520 ? -3.081 1.412 2.188 1.00 60.47 520 ARG A C 1
ATOM 4103 O O . ARG A 1 520 ? -2.550 1.592 1.088 1.00 60.47 520 ARG A O 1
ATOM 4110 N N . THR A 1 521 ? -4.391 1.232 2.337 1.00 59.91 521 THR A N 1
ATOM 4111 C CA . THR A 1 521 ? -5.352 1.056 1.245 1.00 59.91 521 THR A CA 1
ATOM 4112 C C . THR A 1 521 ? -5.560 2.335 0.425 1.00 59.91 521 THR A C 1
ATOM 4114 O O . THR A 1 521 ? -5.705 2.248 -0.792 1.00 59.91 521 THR A O 1
ATOM 4117 N N . GLU A 1 522 ? -5.426 3.542 1.005 1.00 58.84 522 GLU A N 1
ATOM 4118 C CA . GLU A 1 522 ? -5.478 4.798 0.227 1.00 58.84 522 GLU A CA 1
ATOM 4119 C C . GLU A 1 522 ? -4.415 4.841 -0.885 1.00 58.84 522 GLU A C 1
ATOM 4121 O O . GLU A 1 522 ? -4.665 5.378 -1.968 1.00 58.84 522 GLU A O 1
ATOM 4126 N N . SER A 1 523 ? -3.223 4.282 -0.640 1.00 62.47 523 SER A N 1
ATOM 4127 C CA . SER A 1 523 ? -2.131 4.283 -1.621 1.00 62.47 523 SER A CA 1
ATOM 4128 C C . SER A 1 523 ? -2.471 3.419 -2.841 1.00 62.47 523 SER A C 1
ATOM 4130 O O . SER A 1 523 ? -2.393 3.888 -3.980 1.00 62.47 523 SER A O 1
ATOM 4132 N N . LEU A 1 524 ? -2.966 2.205 -2.594 1.00 70.75 524 LEU A N 1
ATOM 4133 C CA . LEU A 1 524 ? -3.434 1.264 -3.603 1.00 70.75 524 LEU A CA 1
ATOM 4134 C C . LEU A 1 524 ? -4.667 1.796 -4.346 1.00 70.75 524 LEU A C 1
ATOM 4136 O O . LEU A 1 524 ? -4.734 1.706 -5.570 1.00 70.75 524 LEU A O 1
ATOM 4140 N N . ASN A 1 525 ? -5.593 2.450 -3.642 1.00 68.12 525 ASN A N 1
ATOM 4141 C CA . ASN A 1 525 ? -6.783 3.062 -4.234 1.00 68.12 525 ASN A CA 1
ATOM 4142 C C . ASN A 1 525 ? -6.439 4.142 -5.273 1.00 68.12 525 ASN A C 1
ATOM 4144 O O . ASN A 1 525 ? -7.284 4.463 -6.105 1.00 68.12 525 ASN A O 1
ATOM 4148 N N . ASN A 1 526 ? -5.227 4.709 -5.260 1.00 66.19 526 ASN A N 1
ATOM 4149 C CA . ASN A 1 526 ? -4.735 5.574 -6.337 1.00 66.19 526 ASN A CA 1
ATOM 4150 C C . ASN A 1 526 ? -4.118 4.778 -7.502 1.00 66.19 526 ASN A C 1
ATOM 4152 O O . ASN A 1 526 ? -4.297 5.172 -8.651 1.00 66.19 526 ASN A O 1
ATOM 4156 N N . VAL A 1 527 ? -3.456 3.646 -7.235 1.00 71.75 527 VAL A N 1
ATOM 4157 C CA . VAL A 1 527 ? -2.927 2.739 -8.275 1.00 71.75 527 VAL A CA 1
ATOM 4158 C C . VAL A 1 527 ? -4.058 2.132 -9.109 1.00 71.75 527 VAL A C 1
ATOM 4160 O O . VAL A 1 527 ? -3.961 2.108 -10.332 1.00 71.75 527 VAL A O 1
ATOM 4163 N N . ILE A 1 528 ? -5.153 1.703 -8.474 1.00 74.31 528 ILE A N 1
ATOM 4164 C CA . ILE A 1 528 ? -6.313 1.144 -9.188 1.00 74.31 528 ILE A CA 1
ATOM 4165 C C . ILE A 1 528 ? -7.008 2.235 -10.031 1.00 74.31 528 ILE A C 1
ATOM 4167 O O . ILE A 1 528 ? -7.404 1.978 -11.168 1.00 74.31 528 ILE A O 1
ATOM 4171 N N . LYS A 1 529 ? -7.076 3.483 -9.534 1.00 69.62 529 LYS A N 1
ATOM 4172 C CA . LYS A 1 529 ? -7.597 4.639 -10.299 1.00 69.62 529 LYS A CA 1
ATOM 4173 C C . LYS A 1 529 ? -6.757 4.951 -11.532 1.00 69.62 529 LYS A C 1
ATOM 4175 O O . LYS A 1 529 ? -7.329 5.261 -12.565 1.00 69.62 529 LYS A O 1
ATOM 4180 N N . GLU A 1 530 ? -5.433 4.862 -11.421 1.00 68.12 530 GLU A N 1
ATOM 4181 C CA . GLU A 1 530 ? -4.483 5.086 -12.521 1.00 68.12 530 GLU A CA 1
ATOM 4182 C C . GLU A 1 530 ? -4.465 3.935 -13.546 1.00 68.12 530 GLU A C 1
ATOM 4184 O O . GLU A 1 530 ? -4.148 4.159 -14.714 1.00 68.12 530 GLU A O 1
ATOM 4189 N N . ALA A 1 531 ? -4.802 2.710 -13.127 1.00 69.00 531 ALA A N 1
ATOM 4190 C CA . ALA A 1 531 ? -4.924 1.550 -14.010 1.00 69.00 531 ALA A CA 1
ATOM 4191 C C . ALA A 1 531 ? -6.216 1.598 -14.845 1.00 69.00 531 ALA A C 1
ATOM 4193 O O . ALA A 1 531 ? -6.166 1.465 -16.067 1.00 69.00 531 ALA A O 1
ATOM 4194 N N . ALA A 1 532 ? -7.355 1.862 -14.194 1.00 64.19 532 ALA A N 1
ATOM 4195 C CA . ALA A 1 532 ? -8.672 1.977 -14.828 1.00 64.19 532 ALA A CA 1
ATOM 4196 C C . ALA A 1 532 ? -8.943 3.354 -15.480 1.00 64.19 532 ALA A C 1
ATOM 4198 O O . ALA A 1 532 ? -10.077 3.653 -15.865 1.00 64.19 532 ALA A O 1
ATOM 4199 N N . GLU A 1 533 ? -7.934 4.224 -15.585 1.00 62.94 533 GLU A N 1
ATOM 4200 C CA . GLU A 1 533 ? -8.091 5.557 -16.168 1.00 62.94 533 GLU A CA 1
ATOM 4201 C C . GLU A 1 533 ? -8.278 5.494 -17.693 1.00 62.94 533 GLU A C 1
ATOM 4203 O O . GLU A 1 533 ? -7.627 4.712 -18.382 1.00 62.94 533 GLU A O 1
ATOM 4208 N N . ASN A 1 534 ? -9.178 6.333 -18.220 1.00 51.69 534 ASN A N 1
ATOM 4209 C CA . ASN A 1 534 ? -9.582 6.413 -19.634 1.00 51.69 534 ASN A CA 1
ATOM 4210 C C . ASN A 1 534 ? -10.180 5.130 -20.258 1.00 51.69 534 ASN A C 1
ATOM 4212 O O . ASN A 1 534 ? -10.592 5.173 -21.416 1.00 51.69 534 ASN A O 1
ATOM 4216 N N . GLN A 1 535 ? -10.282 4.019 -19.522 1.00 53.28 535 GLN A N 1
ATOM 4217 C CA . GLN A 1 535 ? -10.888 2.782 -20.019 1.00 53.28 535 GLN A CA 1
ATOM 4218 C C . GLN A 1 535 ? -12.427 2.828 -20.008 1.00 53.28 535 GLN A C 1
ATOM 4220 O O . GLN A 1 535 ? -13.054 3.554 -19.230 1.00 53.28 535 GLN A O 1
ATOM 4225 N N . VAL A 1 536 ? -13.042 2.028 -20.883 1.00 50.31 536 VAL A N 1
ATOM 4226 C CA . VAL A 1 536 ? -14.499 1.857 -20.978 1.00 50.31 536 VAL A CA 1
ATOM 4227 C C . VAL A 1 536 ? -14.923 0.793 -19.971 1.00 50.31 536 VAL A C 1
ATOM 4229 O O . VAL A 1 536 ? -14.828 -0.402 -20.227 1.00 50.31 536 VAL A O 1
ATOM 4232 N N . THR A 1 537 ? -15.361 1.229 -18.794 1.00 60.69 537 THR A N 1
ATOM 4233 C CA . THR A 1 537 ? -15.632 0.335 -17.664 1.00 60.69 537 THR A CA 1
ATOM 4234 C C . THR A 1 537 ? -17.039 -0.265 -17.728 1.00 60.69 537 THR A C 1
ATOM 4236 O O . THR A 1 537 ? -17.976 0.254 -17.112 1.00 60.69 537 THR A O 1
ATOM 4239 N N . ASP A 1 538 ? -17.181 -1.378 -18.448 1.00 71.88 538 ASP A N 1
ATOM 4240 C CA . ASP A 1 538 ? -18.066 -2.462 -18.010 1.00 71.88 538 ASP A CA 1
ATOM 4241 C C . ASP A 1 538 ? -17.370 -3.309 -16.915 1.00 71.88 538 ASP A C 1
ATOM 4243 O O . ASP A 1 538 ? -16.205 -3.086 -16.575 1.00 71.88 538 ASP A O 1
ATOM 4247 N N . GLN A 1 539 ? -18.095 -4.257 -16.320 1.00 74.62 539 GLN A N 1
ATOM 4248 C CA . GLN A 1 539 ? -17.623 -5.037 -15.170 1.00 74.62 539 GLN A CA 1
ATOM 4249 C C . GLN A 1 539 ? -16.554 -6.085 -15.526 1.00 74.62 539 GLN A C 1
ATOM 4251 O O . GLN A 1 539 ? -15.707 -6.380 -14.687 1.00 74.62 539 GLN A O 1
ATOM 4256 N N . ALA A 1 540 ? -16.551 -6.606 -16.756 1.00 81.38 540 ALA A N 1
ATOM 4257 C CA . ALA A 1 540 ? -15.546 -7.560 -17.224 1.00 81.38 540 ALA A CA 1
ATOM 4258 C C . ALA A 1 540 ? -14.216 -6.851 -17.518 1.00 81.38 540 ALA A C 1
ATOM 4260 O O . ALA A 1 540 ? -13.164 -7.270 -17.043 1.00 81.38 540 ALA A O 1
ATOM 4261 N N . SER A 1 541 ? -14.284 -5.711 -18.206 1.00 79.94 541 SER A N 1
ATOM 4262 C CA . SER A 1 541 ? -13.127 -4.880 -18.554 1.00 79.94 541 SER A CA 1
ATOM 4263 C C . SER A 1 541 ? -12.433 -4.282 -17.312 1.00 79.94 541 SER A C 1
ATOM 4265 O O . SER A 1 541 ? -11.217 -4.072 -17.312 1.00 79.94 541 SER A O 1
ATOM 4267 N N . ILE A 1 542 ? -13.168 -4.072 -16.206 1.00 81.50 542 ILE A N 1
ATOM 4268 C CA . ILE A 1 542 ? -12.571 -3.768 -14.890 1.00 81.50 542 ILE A CA 1
ATOM 4269 C C . ILE A 1 542 ? -11.688 -4.928 -14.404 1.00 81.50 542 ILE A C 1
ATOM 4271 O O . ILE A 1 542 ? -10.561 -4.678 -13.980 1.00 81.50 542 ILE A O 1
ATOM 4275 N N . HIS A 1 543 ? -12.166 -6.176 -14.464 1.00 87.69 543 HIS A N 1
ATOM 4276 C CA . HIS A 1 543 ? -11.400 -7.338 -13.992 1.00 87.69 543 HIS A CA 1
ATOM 4277 C C . HIS A 1 543 ? -10.167 -7.613 -14.851 1.00 87.69 543 HIS A C 1
ATOM 4279 O O . HIS A 1 543 ? -9.095 -7.811 -14.290 1.00 87.69 543 HIS A O 1
ATOM 4285 N N . GLU A 1 544 ? -10.274 -7.515 -16.177 1.00 86.69 544 GLU A N 1
ATOM 4286 C CA . GLU A 1 544 ? -9.123 -7.618 -17.091 1.00 86.69 544 GLU A CA 1
ATOM 4287 C C . GLU A 1 544 ? -8.039 -6.576 -16.759 1.00 86.69 544 GLU A C 1
ATOM 4289 O O . GLU A 1 544 ? -6.858 -6.906 -16.653 1.00 86.69 544 GLU A O 1
ATOM 4294 N N . THR A 1 545 ? -8.445 -5.323 -16.508 1.00 83.38 545 THR A N 1
ATOM 4295 C CA . THR A 1 545 ? -7.525 -4.244 -16.103 1.00 83.38 545 THR A CA 1
ATOM 4296 C C . THR A 1 545 ? -6.876 -4.518 -14.742 1.00 83.38 545 THR A C 1
ATOM 4298 O O . THR A 1 545 ? -5.706 -4.194 -14.530 1.00 83.38 545 THR A O 1
ATOM 4301 N N . LEU A 1 546 ? -7.624 -5.097 -13.797 1.00 87.31 546 LEU A N 1
ATOM 4302 C CA . LEU A 1 546 ? -7.106 -5.465 -12.478 1.00 87.31 546 LEU A CA 1
ATOM 4303 C C . LEU A 1 546 ? -6.102 -6.620 -12.573 1.00 87.31 546 LEU A C 1
ATOM 4305 O O . LEU A 1 546 ? -5.039 -6.525 -11.957 1.00 87.31 546 LEU A O 1
ATOM 4309 N N . GLU A 1 547 ? -6.393 -7.659 -13.361 1.00 89.75 547 GLU A N 1
ATOM 4310 C CA . GLU A 1 547 ? -5.484 -8.784 -13.610 1.00 89.75 547 GLU A CA 1
ATOM 4311 C C . GLU A 1 547 ? -4.171 -8.282 -14.237 1.00 89.75 547 GLU A C 1
ATOM 4313 O O . GLU A 1 547 ? -3.102 -8.470 -13.649 1.00 89.75 547 GLU A O 1
ATOM 4318 N N . SER A 1 548 ? -4.236 -7.569 -15.371 1.00 82.94 548 SER A N 1
ATOM 4319 C CA . SER A 1 548 ? -3.041 -7.209 -16.149 1.00 82.94 548 SER A CA 1
ATOM 4320 C C . SER A 1 548 ? -2.223 -6.056 -15.556 1.00 82.94 548 SER A C 1
ATOM 4322 O O . SER A 1 548 ? -0.996 -6.141 -15.490 1.00 82.94 548 SER A O 1
ATOM 4324 N N . GLU A 1 549 ? -2.869 -4.973 -15.107 1.00 80.94 549 GLU A N 1
ATOM 4325 C CA . GLU A 1 549 ? -2.170 -3.751 -14.685 1.00 80.94 549 GLU A CA 1
ATOM 4326 C C . GLU A 1 549 ? -1.972 -3.647 -13.169 1.00 80.94 549 GLU A C 1
ATOM 4328 O O . GLU A 1 549 ? -1.206 -2.786 -12.729 1.00 80.94 549 GLU A O 1
ATOM 4333 N N . VAL A 1 550 ? -2.629 -4.471 -12.342 1.00 84.81 550 VAL A N 1
ATOM 4334 C CA . VAL A 1 550 ? -2.506 -4.397 -10.871 1.00 84.81 550 VAL A CA 1
ATOM 4335 C C . VAL A 1 550 ? -1.950 -5.691 -10.279 1.00 84.81 550 VAL A C 1
ATOM 4337 O O . VAL A 1 550 ? -0.842 -5.657 -9.741 1.00 84.81 550 VAL A O 1
ATOM 4340 N N . PHE A 1 551 ? -2.657 -6.817 -10.404 1.00 89.31 551 PHE A N 1
ATOM 4341 C CA . PHE A 1 551 ? -2.248 -8.097 -9.814 1.00 89.31 551 PHE A CA 1
ATOM 4342 C C . PHE A 1 551 ? -0.961 -8.637 -10.448 1.00 89.31 551 PHE A C 1
ATOM 4344 O O . PHE A 1 551 ? 0.011 -8.867 -9.730 1.00 89.31 551 PHE A O 1
ATOM 4351 N N . GLN A 1 552 ? -0.888 -8.745 -11.780 1.00 86.00 552 GLN A N 1
ATOM 4352 C CA . GLN A 1 552 ? 0.304 -9.262 -12.460 1.00 86.00 552 GLN A CA 1
ATOM 4353 C C . GLN A 1 552 ? 1.553 -8.412 -12.180 1.00 86.00 552 GLN A C 1
ATOM 4355 O O . GLN A 1 552 ? 2.641 -8.953 -11.987 1.00 86.00 552 GLN A O 1
ATOM 4360 N N . GLN A 1 553 ? 1.425 -7.080 -12.110 1.00 82.19 553 GLN A N 1
ATOM 4361 C CA . GLN A 1 553 ? 2.558 -6.207 -11.781 1.00 82.19 553 GLN A CA 1
ATOM 4362 C C . GLN A 1 553 ? 3.000 -6.338 -10.316 1.00 82.19 553 GLN A C 1
ATOM 4364 O O . GLN A 1 553 ? 4.196 -6.280 -10.035 1.00 82.19 553 GLN A O 1
ATOM 4369 N N . GLN A 1 554 ? 2.057 -6.534 -9.394 1.00 89.44 554 GLN A N 1
ATOM 4370 C CA . GLN A 1 554 ? 2.341 -6.797 -7.986 1.00 89.44 554 GLN A CA 1
ATOM 4371 C C . GLN A 1 554 ? 3.075 -8.138 -7.808 1.00 89.44 554 GLN A C 1
ATOM 4373 O O . GLN A 1 554 ? 4.119 -8.179 -7.158 1.00 89.44 554 GLN A O 1
ATOM 4378 N N . GLU A 1 555 ? 2.589 -9.212 -8.439 1.00 89.12 555 GLU A N 1
ATOM 4379 C CA . GLU A 1 555 ? 3.275 -10.510 -8.436 1.00 89.12 555 GLU A CA 1
ATOM 4380 C C . GLU A 1 555 ? 4.664 -10.420 -9.089 1.00 89.12 555 GLU A C 1
ATOM 4382 O O . GLU A 1 555 ? 5.622 -10.981 -8.560 1.00 89.12 555 GLU A O 1
ATOM 4387 N N . ASN A 1 556 ? 4.830 -9.630 -10.157 1.00 86.69 556 ASN A N 1
ATOM 4388 C CA . ASN A 1 556 ? 6.137 -9.404 -10.782 1.00 86.69 556 ASN A CA 1
ATOM 4389 C C . ASN A 1 556 ? 7.158 -8.739 -9.836 1.00 86.69 556 ASN A C 1
ATOM 4391 O O . ASN A 1 556 ? 8.335 -9.094 -9.890 1.00 86.69 556 ASN A O 1
ATOM 4395 N N . GLU A 1 557 ? 6.760 -7.809 -8.958 1.00 87.56 557 GLU A N 1
ATOM 4396 C CA . GLU A 1 557 ? 7.676 -7.259 -7.939 1.00 87.56 557 GLU A CA 1
ATOM 4397 C C . GLU A 1 557 ? 7.999 -8.275 -6.829 1.00 87.56 557 GLU A C 1
ATOM 4399 O O . GLU A 1 557 ? 9.134 -8.314 -6.350 1.00 87.56 557 GLU A O 1
ATOM 4404 N N . TYR A 1 558 ? 7.062 -9.157 -6.467 1.00 91.88 558 TYR A N 1
ATOM 4405 C CA . TYR A 1 558 ? 7.326 -10.264 -5.537 1.00 91.88 558 TYR A CA 1
ATOM 4406 C C . TYR A 1 558 ? 8.263 -11.326 -6.133 1.00 91.88 558 TYR A C 1
ATOM 4408 O O . TYR A 1 558 ? 9.151 -11.817 -5.436 1.00 91.88 558 TYR A O 1
ATOM 4416 N N . VAL A 1 559 ? 8.150 -11.631 -7.429 1.00 90.25 559 VAL A N 1
ATOM 4417 C CA . VAL A 1 559 ? 9.095 -12.515 -8.134 1.00 90.25 559 VAL A CA 1
ATOM 4418 C C . VAL A 1 559 ? 10.482 -11.868 -8.232 1.00 90.25 559 VAL A C 1
ATOM 4420 O O . VAL A 1 559 ? 11.476 -12.518 -7.909 1.00 90.25 559 VAL A O 1
ATOM 4423 N N . LYS A 1 560 ? 10.568 -10.572 -8.573 1.00 85.88 560 LYS A N 1
ATOM 4424 C CA . LYS A 1 560 ? 11.833 -9.808 -8.559 1.00 85.88 560 LYS A CA 1
ATOM 4425 C C . LYS A 1 560 ? 12.534 -9.851 -7.199 1.00 85.88 560 LYS A C 1
ATOM 4427 O O . LYS A 1 560 ? 13.753 -10.018 -7.154 1.00 85.88 560 LYS A O 1
ATOM 4432 N N . ALA A 1 561 ? 11.776 -9.746 -6.107 1.00 89.94 561 ALA A N 1
ATOM 4433 C CA . ALA A 1 561 ? 12.309 -9.766 -4.748 1.00 89.94 561 ALA A CA 1
ATOM 4434 C C . ALA A 1 561 ? 13.036 -11.078 -4.391 1.00 89.94 561 ALA A C 1
ATOM 4436 O O . ALA A 1 561 ? 14.015 -11.038 -3.644 1.00 89.94 561 ALA A O 1
ATOM 4437 N N . ILE A 1 562 ? 12.615 -12.221 -4.955 1.00 89.75 562 ILE A N 1
ATOM 4438 C CA . ILE A 1 562 ? 13.268 -13.526 -4.745 1.00 89.75 562 ILE A CA 1
ATOM 4439 C C . ILE A 1 562 ? 14.716 -13.487 -5.248 1.00 89.75 562 ILE A C 1
ATOM 4441 O O . ILE A 1 562 ? 15.634 -13.844 -4.508 1.00 89.75 562 ILE A O 1
ATOM 4445 N N . TYR A 1 563 ? 14.943 -12.990 -6.469 1.00 83.94 563 TYR A N 1
ATOM 4446 C CA . TYR A 1 563 ? 16.286 -12.846 -7.046 1.00 83.94 563 TYR A CA 1
ATOM 4447 C C . TYR A 1 563 ? 16.932 -11.475 -6.764 1.00 83.94 563 TYR A C 1
ATOM 4449 O O . TYR A 1 563 ? 17.783 -11.002 -7.518 1.00 83.94 563 TYR A O 1
ATOM 4457 N N . ARG A 1 564 ? 16.536 -10.836 -5.651 1.00 80.75 564 ARG A N 1
ATOM 4458 C CA . ARG A 1 564 ? 17.095 -9.584 -5.100 1.00 80.75 564 ARG A CA 1
ATOM 4459 C C . ARG A 1 564 ? 16.943 -8.343 -5.997 1.00 80.75 564 ARG A C 1
ATOM 4461 O O . ARG A 1 564 ? 17.549 -7.305 -5.725 1.00 80.75 564 ARG A O 1
ATOM 4468 N N . MET A 1 565 ? 16.079 -8.383 -7.010 1.00 76.38 565 MET A N 1
ATOM 4469 C CA . MET A 1 565 ? 15.733 -7.260 -7.898 1.00 76.38 565 MET A CA 1
ATOM 4470 C C . MET A 1 565 ? 14.436 -6.556 -7.448 1.00 76.38 565 MET A C 1
ATOM 4472 O O . MET A 1 565 ? 13.909 -6.861 -6.385 1.00 76.38 565 MET A O 1
ATOM 4476 N N . GLY A 1 566 ? 13.956 -5.551 -8.192 1.00 80.38 566 GLY A N 1
ATOM 4477 C CA . GLY A 1 566 ? 12.712 -4.824 -7.866 1.00 80.38 566 GLY A CA 1
ATOM 4478 C C . GLY A 1 566 ? 12.805 -3.899 -6.643 1.00 80.38 566 GLY A C 1
ATOM 4479 O O . GLY A 1 566 ? 13.906 -3.606 -6.162 1.00 80.38 566 GLY A O 1
ATOM 4480 N N . GLU A 1 567 ? 11.658 -3.424 -6.149 1.00 80.69 567 GLU A N 1
ATOM 4481 C CA . GLU A 1 567 ? 11.569 -2.542 -4.963 1.00 80.69 567 GLU A CA 1
ATOM 4482 C C . GLU A 1 567 ? 11.737 -3.279 -3.617 1.00 80.69 567 GLU A C 1
ATOM 4484 O O . GLU A 1 567 ? 12.148 -2.680 -2.613 1.00 80.69 567 GLU A O 1
ATOM 4489 N N . TYR A 1 568 ? 11.403 -4.572 -3.581 1.00 88.31 568 TYR A N 1
ATOM 4490 C CA . TYR A 1 568 ? 11.322 -5.375 -2.356 1.00 88.31 568 TYR A CA 1
ATOM 4491 C C . TYR A 1 568 ? 12.447 -6.413 -2.288 1.00 88.31 568 TYR A C 1
ATOM 4493 O O . TYR A 1 568 ? 13.163 -6.669 -3.254 1.00 88.31 568 TYR A O 1
ATOM 4501 N N . ARG A 1 569 ? 12.606 -7.016 -1.116 1.00 88.00 569 ARG A N 1
ATOM 4502 C CA . ARG A 1 569 ? 13.395 -8.229 -0.878 1.00 88.00 569 ARG A CA 1
ATOM 4503 C C . ARG A 1 569 ? 12.560 -9.186 -0.026 1.00 88.00 569 ARG A C 1
ATOM 4505 O O . ARG A 1 569 ? 11.524 -8.775 0.502 1.00 88.00 569 ARG A O 1
ATOM 4512 N N . LEU A 1 570 ? 12.995 -10.431 0.121 1.00 89.31 570 LEU A N 1
ATOM 4513 C CA . LEU A 1 570 ? 12.375 -11.348 1.077 1.00 89.31 570 LEU A CA 1
ATOM 4514 C C . LEU A 1 570 ? 12.571 -10.837 2.520 1.00 89.31 570 LEU A C 1
ATOM 4516 O O . LEU A 1 570 ? 13.533 -10.124 2.824 1.00 89.31 570 LEU A O 1
ATOM 4520 N N . ALA A 1 571 ? 11.621 -11.146 3.400 1.00 87.38 571 ALA A N 1
ATOM 4521 C CA . ALA A 1 571 ? 11.771 -10.918 4.835 1.00 87.38 571 ALA A CA 1
ATOM 4522 C C . ALA A 1 571 ? 12.799 -11.914 5.430 1.00 87.38 571 ALA A C 1
ATOM 4524 O O . ALA A 1 571 ? 13.054 -12.955 4.810 1.00 87.38 571 ALA A O 1
ATOM 4525 N N . PRO A 1 572 ? 13.426 -11.625 6.589 1.00 83.44 572 PRO A N 1
ATOM 4526 C CA . PRO A 1 572 ? 14.533 -12.428 7.130 1.00 83.44 572 PRO A CA 1
ATOM 4527 C C . PRO A 1 572 ? 14.231 -13.930 7.264 1.00 83.44 572 PRO A C 1
ATOM 4529 O O . PRO A 1 572 ? 15.097 -14.764 7.014 1.00 83.44 572 PRO A O 1
ATOM 4532 N N . GLU A 1 573 ? 12.984 -14.280 7.574 1.00 82.88 573 GLU A N 1
ATOM 4533 C CA . GLU A 1 573 ? 12.478 -15.647 7.762 1.00 82.88 573 GLU A CA 1
ATOM 4534 C C . GLU A 1 573 ? 12.435 -16.447 6.444 1.00 82.88 573 GLU A C 1
ATOM 4536 O O . GLU A 1 573 ? 12.388 -17.682 6.445 1.00 82.88 573 GLU A O 1
ATOM 4541 N N . PHE A 1 574 ? 12.465 -15.736 5.312 1.00 87.31 574 PHE A N 1
ATOM 4542 C CA . PHE A 1 574 ? 12.398 -16.269 3.953 1.00 87.31 574 PHE A CA 1
ATOM 4543 C C . PHE A 1 574 ? 13.685 -16.076 3.146 1.00 87.31 574 PHE A C 1
ATOM 4545 O O . PHE A 1 574 ? 13.791 -16.654 2.068 1.00 87.31 574 PHE A O 1
ATOM 4552 N N . GLU A 1 575 ? 14.676 -15.324 3.637 1.00 85.31 575 GLU A N 1
ATOM 4553 C CA . GLU A 1 575 ? 15.900 -14.984 2.887 1.00 85.31 575 GLU A CA 1
ATOM 4554 C C . GLU A 1 575 ? 16.671 -16.227 2.392 1.00 85.31 575 GLU A C 1
ATOM 4556 O O . GLU A 1 575 ? 17.287 -16.187 1.331 1.00 85.31 575 GLU A O 1
ATOM 4561 N N . LYS A 1 576 ? 16.536 -17.378 3.071 1.00 86.06 576 LYS A N 1
ATOM 4562 C CA . LYS A 1 576 ? 17.040 -18.695 2.618 1.00 86.06 576 LYS A CA 1
ATOM 4563 C C . LYS A 1 576 ? 16.484 -19.182 1.264 1.00 86.06 576 LYS A C 1
ATOM 4565 O O . LYS A 1 576 ? 17.007 -20.137 0.699 1.00 86.06 576 LYS A O 1
ATOM 4570 N N . PHE A 1 577 ? 15.407 -18.577 0.762 1.00 88.06 577 PHE A N 1
ATOM 4571 C CA . PHE A 1 577 ? 14.835 -18.836 -0.564 1.00 88.06 577 PHE A CA 1
ATOM 4572 C C . PHE A 1 577 ? 15.287 -17.823 -1.625 1.00 88.06 577 PHE A C 1
ATOM 4574 O O . PHE A 1 577 ? 14.941 -17.975 -2.802 1.00 88.06 577 PHE A O 1
ATOM 4581 N N . SER A 1 578 ? 16.043 -16.797 -1.221 1.00 87.38 578 SER A N 1
ATOM 4582 C CA . SER A 1 578 ? 16.618 -15.815 -2.130 1.00 87.38 578 SER A CA 1
ATOM 4583 C C . SER A 1 578 ? 17.734 -16.429 -2.975 1.00 87.38 578 SER A C 1
ATOM 4585 O O . SER A 1 578 ? 18.436 -17.345 -2.547 1.00 87.38 578 SER A O 1
ATOM 4587 N N . VAL A 1 579 ? 17.916 -15.904 -4.184 1.00 86.50 579 VAL A N 1
ATOM 4588 C CA . VAL A 1 579 ? 19.017 -16.265 -5.085 1.00 86.50 579 VAL A CA 1
ATOM 4589 C C . VAL A 1 579 ? 19.659 -15.002 -5.657 1.00 86.50 579 VAL A C 1
ATOM 4591 O O . VAL A 1 579 ? 19.090 -13.912 -5.590 1.00 86.50 579 VAL A O 1
ATOM 4594 N N . THR A 1 580 ? 20.859 -15.115 -6.220 1.00 76.38 580 THR A N 1
ATOM 4595 C CA . THR A 1 580 ? 21.472 -13.993 -6.943 1.00 76.38 580 THR A CA 1
ATOM 4596 C C . THR A 1 580 ? 20.828 -13.816 -8.326 1.00 76.38 580 THR A C 1
ATOM 4598 O O . THR A 1 580 ? 20.354 -14.796 -8.908 1.00 76.38 580 THR A O 1
ATOM 4601 N N . PRO A 1 581 ? 20.876 -12.606 -8.918 1.00 75.44 581 PRO A N 1
ATOM 4602 C CA . PRO A 1 581 ? 20.470 -12.399 -10.308 1.00 75.44 581 PRO A CA 1
ATOM 4603 C C . PRO A 1 581 ? 21.203 -13.319 -11.298 1.00 75.44 581 PRO A C 1
ATOM 4605 O O . PRO A 1 581 ? 20.588 -13.816 -12.232 1.00 75.44 581 PRO A O 1
ATOM 4608 N N . SER A 1 582 ? 22.490 -13.609 -11.068 1.00 69.12 582 SER A N 1
ATOM 4609 C CA . SER A 1 582 ? 23.277 -14.525 -11.908 1.00 69.12 582 SER A CA 1
ATOM 4610 C C . SER A 1 582 ? 22.729 -15.957 -11.905 1.00 69.12 582 SER A C 1
ATOM 4612 O O . SER A 1 582 ? 22.514 -16.529 -12.971 1.00 69.12 582 SER A O 1
ATOM 4614 N N . VAL A 1 583 ? 22.430 -16.509 -10.724 1.00 75.75 583 VAL A N 1
ATOM 4615 C CA . VAL A 1 583 ? 21.838 -17.850 -10.571 1.00 75.75 583 VAL A CA 1
ATOM 4616 C C . VAL A 1 583 ? 20.389 -17.886 -11.070 1.00 75.75 583 VAL A C 1
ATOM 4618 O O . VAL A 1 583 ? 19.909 -18.939 -11.483 1.00 75.75 583 VAL A O 1
ATOM 4621 N N . TRP A 1 584 ? 19.681 -16.753 -11.065 1.00 78.75 584 TRP A N 1
ATOM 4622 C CA . TRP A 1 584 ? 18.340 -16.651 -11.642 1.00 78.75 584 TRP A CA 1
ATOM 4623 C C . TRP A 1 584 ? 18.353 -16.723 -13.172 1.00 78.75 584 TRP A C 1
ATOM 4625 O O . TRP A 1 584 ? 17.630 -17.533 -13.748 1.00 78.75 584 TRP A O 1
ATOM 4635 N N . THR A 1 585 ? 19.215 -15.945 -13.833 1.00 76.50 585 THR A N 1
ATOM 4636 C CA . THR A 1 585 ? 19.345 -15.937 -15.302 1.00 76.50 585 THR A CA 1
ATOM 4637 C C . THR A 1 585 ? 19.835 -17.278 -15.864 1.00 76.50 585 THR A C 1
ATOM 4639 O O . THR A 1 585 ? 19.534 -17.608 -17.005 1.00 76.50 585 THR A O 1
ATOM 4642 N N . GLN A 1 586 ? 20.541 -18.084 -15.065 1.00 79.00 586 GLN A N 1
ATOM 4643 C CA . GLN A 1 586 ? 20.961 -19.445 -15.429 1.00 79.00 586 GLN A CA 1
ATOM 4644 C C . GLN A 1 586 ? 19.835 -20.498 -15.358 1.00 79.00 586 GLN A C 1
ATOM 4646 O O . GLN A 1 586 ? 20.030 -21.617 -15.827 1.00 79.00 586 GLN A O 1
ATOM 4651 N N . LYS A 1 587 ? 18.671 -20.181 -14.774 1.00 83.12 587 LYS A N 1
ATOM 4652 C CA . LYS A 1 587 ? 17.524 -21.103 -14.691 1.00 83.12 587 LYS A CA 1
ATOM 4653 C C . LYS A 1 587 ? 16.644 -21.014 -15.929 1.00 83.12 587 LYS A C 1
ATOM 4655 O O . LYS A 1 587 ? 16.320 -19.910 -16.369 1.00 83.12 587 LYS A O 1
ATOM 4660 N N . THR A 1 588 ? 16.153 -22.159 -16.410 1.00 86.31 588 THR A N 1
ATOM 4661 C CA . THR A 1 588 ? 15.103 -22.175 -17.444 1.00 86.31 588 THR A CA 1
ATOM 4662 C C . THR A 1 588 ? 13.808 -21.538 -16.914 1.00 86.31 588 THR A C 1
ATOM 4664 O O . THR A 1 588 ? 13.596 -21.509 -15.694 1.00 86.31 588 THR A O 1
ATOM 4667 N N . PRO A 1 589 ? 12.900 -21.056 -17.782 1.00 82.12 589 PRO A N 1
ATOM 4668 C CA . PRO A 1 589 ? 11.617 -20.503 -17.348 1.00 82.12 589 PRO A CA 1
ATOM 4669 C C . PRO A 1 589 ? 10.803 -21.460 -16.457 1.00 82.12 589 PRO A C 1
ATOM 4671 O O . PRO A 1 589 ? 10.061 -21.012 -15.587 1.00 82.12 589 PRO A O 1
ATOM 4674 N N . GLU A 1 590 ? 10.945 -22.770 -16.638 1.00 85.00 590 GLU A N 1
ATOM 4675 C CA . GLU A 1 590 ? 10.276 -23.834 -15.879 1.00 85.00 590 GLU A CA 1
ATOM 4676 C C . GLU A 1 590 ? 10.841 -23.874 -14.461 1.00 85.00 590 GLU A C 1
ATOM 4678 O O . GLU A 1 590 ? 10.098 -23.713 -13.495 1.00 85.00 590 GLU A O 1
ATOM 4683 N N . GLN A 1 591 ? 12.169 -23.958 -14.342 1.00 82.38 591 GLN A N 1
ATOM 4684 C CA . GLN A 1 591 ? 12.888 -23.919 -13.068 1.00 82.38 591 GLN A CA 1
ATOM 4685 C C . GLN A 1 591 ? 12.649 -22.604 -12.309 1.00 82.38 591 GLN A C 1
ATOM 4687 O O . GLN A 1 591 ? 12.594 -22.597 -11.079 1.00 82.38 591 GLN A O 1
ATOM 4692 N N . GLN A 1 592 ? 12.485 -21.484 -13.023 1.00 82.69 592 GLN A N 1
ATOM 4693 C CA . GLN A 1 592 ? 12.075 -20.207 -12.437 1.00 82.69 592 GLN A CA 1
ATOM 4694 C C . GLN A 1 592 ? 10.650 -20.295 -11.867 1.00 82.69 592 GLN A C 1
ATOM 4696 O O . GLN A 1 592 ? 10.446 -19.965 -10.697 1.00 82.69 592 GLN A O 1
ATOM 4701 N N . ARG A 1 593 ? 9.669 -20.795 -12.638 1.00 86.31 593 ARG A N 1
ATOM 4702 C CA . ARG A 1 593 ? 8.276 -20.977 -12.176 1.00 86.31 593 ARG A CA 1
ATOM 4703 C C . ARG A 1 593 ? 8.183 -21.935 -10.984 1.00 86.31 593 ARG A C 1
ATOM 4705 O O . ARG A 1 593 ? 7.467 -21.643 -10.027 1.00 86.31 593 ARG A O 1
ATOM 4712 N N . GLU A 1 594 ? 8.930 -23.036 -10.993 1.00 88.38 594 GLU A N 1
ATOM 4713 C CA . GLU A 1 594 ? 9.012 -23.966 -9.863 1.00 88.38 594 GLU A CA 1
ATOM 4714 C C . GLU A 1 594 ? 9.651 -23.332 -8.628 1.00 88.38 594 GLU A C 1
ATOM 4716 O O . GLU A 1 594 ? 9.131 -23.502 -7.524 1.00 88.38 594 GLU A O 1
ATOM 4721 N N . HIS A 1 595 ? 10.725 -22.549 -8.789 1.00 89.38 595 HIS A N 1
ATOM 4722 C CA . HIS A 1 595 ? 11.342 -21.831 -7.672 1.00 89.38 595 HIS A CA 1
ATOM 4723 C C . HIS A 1 595 ? 10.367 -20.811 -7.068 1.00 89.38 595 HIS A C 1
ATOM 4725 O O . HIS A 1 595 ? 10.196 -20.817 -5.853 1.00 89.38 595 HIS A O 1
ATOM 4731 N N . VAL A 1 596 ? 9.650 -20.011 -7.875 1.00 89.88 596 VAL A N 1
ATOM 4732 C CA . VAL A 1 596 ? 8.581 -19.108 -7.382 1.00 89.88 596 VAL A CA 1
ATOM 4733 C C . VAL A 1 596 ? 7.514 -19.887 -6.616 1.00 89.88 596 VAL A C 1
ATOM 4735 O O . VAL A 1 596 ? 7.206 -19.547 -5.474 1.00 89.88 596 VAL A O 1
ATOM 4738 N N . LYS A 1 597 ? 6.984 -20.965 -7.209 1.00 88.19 597 LYS A N 1
ATOM 4739 C CA . LYS A 1 597 ? 5.956 -21.825 -6.602 1.00 88.19 597 LYS A CA 1
ATOM 4740 C C . LYS A 1 597 ? 6.441 -22.420 -5.275 1.00 88.19 597 LYS A C 1
ATOM 4742 O O . LYS A 1 597 ? 5.669 -22.466 -4.319 1.00 88.19 597 LYS A O 1
ATOM 4747 N N . LYS A 1 598 ? 7.722 -22.800 -5.191 1.00 88.81 598 LYS A N 1
ATOM 4748 C CA . LYS A 1 598 ? 8.389 -23.253 -3.964 1.00 88.81 598 LYS A CA 1
ATOM 4749 C C . LYS A 1 598 ? 8.494 -22.137 -2.928 1.00 88.81 598 LYS A C 1
ATOM 4751 O O . LYS A 1 598 ? 8.150 -22.403 -1.786 1.00 88.81 598 LYS A O 1
ATOM 4756 N N . VAL A 1 599 ? 8.897 -20.910 -3.280 1.00 88.25 599 VAL A N 1
ATOM 4757 C CA . VAL A 1 599 ? 8.955 -19.795 -2.310 1.00 88.25 599 VAL A CA 1
ATOM 4758 C C . VAL A 1 599 ? 7.556 -19.438 -1.807 1.00 88.25 599 VAL A C 1
ATOM 4760 O O . VAL A 1 599 ? 7.326 -19.437 -0.603 1.00 88.25 599 VAL A O 1
ATOM 4763 N N . PHE A 1 600 ? 6.601 -19.186 -2.707 1.00 88.56 600 PHE A N 1
ATOM 4764 C CA . PHE A 1 600 ? 5.253 -18.718 -2.354 1.00 88.56 600 PHE A CA 1
ATOM 4765 C C . PHE A 1 600 ? 4.467 -19.744 -1.515 1.00 88.56 600 PHE A C 1
ATOM 4767 O O . PHE A 1 600 ? 3.694 -19.348 -0.638 1.00 88.56 600 PHE A O 1
ATOM 4774 N N . LYS A 1 601 ? 4.692 -21.050 -1.739 1.00 83.69 601 LYS A N 1
ATOM 4775 C CA . LYS A 1 601 ? 4.118 -22.136 -0.924 1.00 83.69 601 LYS A CA 1
ATOM 4776 C C . LYS A 1 601 ? 4.977 -22.569 0.263 1.00 83.69 601 LYS A C 1
ATOM 4778 O O . LYS A 1 601 ? 4.449 -23.256 1.133 1.00 83.69 601 LYS A O 1
ATOM 4783 N N . ALA A 1 602 ? 6.259 -22.208 0.329 1.00 74.31 602 ALA A N 1
ATOM 4784 C CA . ALA A 1 602 ? 7.113 -22.629 1.434 1.00 74.31 602 ALA A CA 1
ATOM 4785 C C . ALA A 1 602 ? 6.523 -22.136 2.756 1.00 74.31 602 ALA A C 1
ATOM 4787 O O . ALA A 1 602 ? 6.232 -20.936 2.847 1.00 74.31 602 ALA A O 1
ATOM 4788 N N . PRO A 1 603 ? 6.375 -22.998 3.779 1.00 60.25 603 PRO A N 1
ATOM 4789 C CA . PRO A 1 603 ? 5.986 -22.534 5.098 1.00 60.25 603 PRO A CA 1
ATOM 4790 C C . PRO A 1 603 ? 6.965 -21.449 5.546 1.00 60.25 603 PRO A C 1
ATOM 4792 O O . PRO A 1 603 ? 8.127 -21.419 5.120 1.00 60.25 603 PRO A O 1
ATOM 4795 N N . ALA A 1 604 ? 6.496 -20.541 6.402 1.00 48.94 604 ALA A N 1
ATOM 4796 C CA . ALA A 1 604 ? 7.445 -19.753 7.165 1.00 48.94 604 ALA A CA 1
ATOM 4797 C C . ALA A 1 604 ? 8.356 -20.763 7.864 1.00 48.94 604 ALA A C 1
ATOM 4799 O O . ALA A 1 604 ? 7.861 -21.764 8.390 1.00 48.94 604 ALA A O 1
ATOM 4800 N N . ASN A 1 605 ? 9.664 -20.517 7.891 1.00 40.53 605 ASN A N 1
ATOM 4801 C CA . ASN A 1 605 ? 10.388 -21.101 9.000 1.00 40.53 605 ASN A CA 1
ATOM 4802 C C . ASN A 1 605 ? 9.692 -20.545 10.247 1.00 40.53 605 ASN A C 1
ATOM 4804 O O . ASN A 1 605 ? 9.710 -19.336 10.475 1.00 40.53 605 ASN A O 1
ATOM 4808 N N . THR A 1 606 ? 9.140 -21.431 11.075 1.00 31.75 606 THR A N 1
ATOM 4809 C CA . THR A 1 606 ? 9.453 -21.321 12.492 1.00 31.75 606 THR A CA 1
ATOM 4810 C C . THR A 1 606 ? 10.968 -21.258 12.540 1.00 31.75 606 THR A C 1
ATOM 4812 O O . THR A 1 606 ? 11.657 -22.275 12.443 1.00 31.75 606 THR A O 1
ATOM 4815 N N . SER A 1 607 ? 11.497 -20.036 12.565 1.00 31.88 607 SER A N 1
ATOM 4816 C CA . SER A 1 607 ? 12.805 -19.826 13.128 1.00 31.88 607 SER A CA 1
ATOM 4817 C C . SER A 1 607 ? 12.726 -20.487 14.489 1.00 31.88 607 SER A C 1
ATOM 4819 O O . SER A 1 607 ? 11.911 -20.122 15.339 1.00 31.88 607 SER A O 1
ATOM 4821 N N . SER A 1 608 ? 13.572 -21.488 14.678 1.00 29.48 608 SER A N 1
ATOM 4822 C CA . SER A 1 608 ? 14.158 -21.662 15.982 1.00 29.48 608 SER A CA 1
ATOM 4823 C C . SER A 1 608 ? 14.616 -20.269 16.430 1.00 29.48 608 SER A C 1
ATOM 4825 O O . SER A 1 608 ? 15.629 -19.752 15.960 1.00 29.48 608 SER A O 1
ATOM 4827 N N . SER A 1 609 ? 13.871 -19.668 17.363 1.00 31.39 609 SER A N 1
ATOM 4828 C CA . SER A 1 609 ? 14.562 -19.135 18.533 1.00 31.39 609 SER A CA 1
ATOM 4829 C C . SER A 1 609 ? 15.544 -20.228 18.920 1.00 31.39 609 SER A C 1
ATOM 4831 O O . SER A 1 609 ? 15.114 -21.378 19.040 1.00 31.39 609 SER A O 1
ATOM 4833 N N . ASN A 1 610 ? 16.840 -19.922 18.927 1.00 35.19 610 ASN A N 1
ATOM 4834 C CA . ASN A 1 610 ? 17.871 -20.944 19.039 1.00 35.19 610 ASN A CA 1
ATOM 4835 C C . ASN A 1 610 ? 17.722 -21.647 20.394 1.00 35.19 610 ASN A C 1
ATOM 4837 O O . ASN A 1 610 ? 18.308 -21.218 21.383 1.00 35.19 610 ASN A O 1
ATOM 4841 N N . GLN A 1 611 ? 16.950 -22.735 20.423 1.00 35.56 611 GLN A N 1
ATOM 4842 C CA . GLN A 1 611 ? 16.996 -23.737 21.471 1.00 35.56 611 GLN A CA 1
ATOM 4843 C C . GLN A 1 611 ? 18.324 -24.452 21.286 1.00 35.56 611 GLN A C 1
ATOM 4845 O O . GLN A 1 611 ? 18.425 -25.485 20.629 1.00 35.56 611 GLN A O 1
ATOM 4850 N N . VAL A 1 612 ? 19.370 -23.810 21.802 1.00 48.03 612 VAL A N 1
ATOM 4851 C CA . VAL A 1 612 ? 20.676 -24.420 21.969 1.00 48.03 612 VAL A CA 1
ATOM 4852 C C . VAL A 1 612 ? 20.461 -25.499 23.024 1.00 48.03 612 VAL A C 1
ATOM 4854 O O . VAL A 1 612 ? 20.357 -25.185 24.206 1.00 48.03 612 VAL A O 1
ATOM 4857 N N . THR A 1 613 ? 20.242 -26.740 22.589 1.00 50.72 613 THR A N 1
ATOM 4858 C CA . THR A 1 613 ? 19.802 -27.830 23.467 1.00 50.72 613 THR A CA 1
ATOM 4859 C C . THR A 1 613 ? 20.819 -28.010 24.594 1.00 50.72 613 THR A C 1
ATOM 4861 O O . THR A 1 613 ? 21.954 -28.387 24.300 1.00 50.72 613 THR A O 1
ATOM 4864 N N . PRO A 1 614 ? 20.475 -27.709 25.860 1.00 56.12 614 PRO A N 1
ATOM 4865 C CA . PRO A 1 614 ? 21.479 -27.592 26.904 1.00 56.12 614 PRO A CA 1
ATOM 4866 C C . PRO A 1 614 ? 22.144 -28.941 27.188 1.00 56.12 614 PRO A C 1
ATOM 4868 O O . PRO A 1 614 ? 21.479 -29.948 27.429 1.00 56.12 614 PRO A O 1
ATOM 4871 N N . SER A 1 615 ? 23.476 -28.947 27.144 1.00 66.25 615 SER A N 1
ATOM 4872 C CA . SER A 1 615 ? 24.328 -30.106 27.425 1.00 66.25 615 SER A CA 1
ATOM 4873 C C . SER A 1 615 ? 24.543 -30.351 28.922 1.00 66.25 615 SER A C 1
ATOM 4875 O O . SER A 1 615 ? 25.018 -31.421 29.299 1.00 66.25 615 SER A O 1
ATOM 4877 N N . LYS A 1 616 ? 24.177 -29.388 29.777 1.00 69.88 616 LYS A N 1
ATOM 4878 C CA . LYS A 1 616 ? 24.086 -29.527 31.234 1.00 69.88 616 LYS A CA 1
ATOM 4879 C C . LYS A 1 616 ? 22.683 -29.176 31.717 1.00 69.88 616 LYS A C 1
ATOM 4881 O O . LYS A 1 616 ? 22.076 -28.219 31.242 1.00 69.88 616 LYS A O 1
ATOM 4886 N N . ARG A 1 617 ? 22.212 -29.930 32.706 1.00 81.94 617 ARG A N 1
ATOM 4887 C CA . ARG A 1 617 ? 20.977 -29.679 33.455 1.00 81.94 617 ARG A CA 1
ATOM 4888 C C . ARG A 1 617 ? 21.304 -29.011 34.792 1.00 81.94 617 ARG A C 1
ATOM 4890 O O . ARG A 1 617 ? 22.437 -29.124 35.257 1.00 81.94 617 ARG A O 1
ATOM 4897 N N . LEU A 1 618 ? 20.319 -28.339 35.384 1.00 82.00 618 LEU A N 1
ATOM 4898 C CA . LEU A 1 618 ? 20.364 -27.921 36.791 1.00 82.00 618 LEU A CA 1
ATOM 4899 C C . LEU A 1 618 ? 20.331 -29.158 37.709 1.00 82.00 618 LEU A C 1
ATOM 4901 O O . LEU A 1 618 ? 19.803 -30.203 37.325 1.00 82.00 618 LEU A O 1
ATOM 4905 N N . SER A 1 619 ? 20.847 -29.031 38.933 1.00 80.44 619 SER A N 1
ATOM 4906 C CA . SER A 1 619 ? 20.807 -30.084 39.966 1.00 80.44 619 SER A CA 1
ATOM 4907 C C . SER A 1 619 ? 19.398 -30.414 40.479 1.00 80.44 619 SER A C 1
ATOM 4909 O O . SER A 1 619 ? 19.204 -31.471 41.075 1.00 80.44 619 SER A O 1
ATOM 4911 N N . ILE A 1 620 ? 18.419 -29.540 40.226 1.00 81.75 620 ILE A N 1
ATOM 4912 C CA . ILE A 1 620 ? 16.989 -29.758 40.474 1.00 81.75 620 ILE A CA 1
ATOM 4913 C C . ILE A 1 620 ? 16.253 -29.590 39.141 1.00 81.75 620 ILE A C 1
ATOM 4915 O O . ILE A 1 620 ? 16.460 -28.599 38.427 1.00 81.75 620 ILE A O 1
ATOM 4919 N N . THR A 1 621 ? 15.412 -30.565 38.792 1.00 76.31 621 THR A N 1
ATOM 4920 C CA . THR A 1 621 ? 14.647 -30.558 37.536 1.00 76.31 621 THR A CA 1
ATOM 4921 C C . THR A 1 621 ? 13.576 -29.459 37.539 1.00 76.31 621 THR A C 1
ATOM 4923 O O . THR A 1 621 ? 13.365 -28.771 38.540 1.00 76.31 621 THR A O 1
ATOM 4926 N N . PHE A 1 622 ? 12.902 -29.247 36.407 1.00 72.31 622 PHE A N 1
ATOM 4927 C CA . PHE A 1 622 ? 11.752 -28.339 36.369 1.00 72.31 622 PHE A CA 1
ATOM 4928 C C . PHE A 1 622 ? 10.548 -28.951 37.106 1.00 72.31 622 PHE A C 1
ATOM 4930 O O . PHE A 1 622 ? 9.754 -28.242 37.720 1.00 72.31 622 PHE A O 1
ATOM 4937 N N . GLU A 1 623 ? 10.446 -30.274 37.067 1.00 73.69 623 GLU A N 1
ATOM 4938 C CA . GLU A 1 623 ? 9.396 -31.088 37.661 1.00 73.69 623 GLU A CA 1
ATOM 4939 C C . GLU A 1 623 ? 9.490 -31.111 39.200 1.00 73.69 623 GLU A C 1
ATOM 4941 O O . GLU A 1 623 ? 8.472 -30.968 39.874 1.00 73.69 623 GLU A O 1
ATOM 4946 N N . ASP A 1 624 ? 10.707 -31.187 39.751 1.00 74.56 624 ASP A N 1
ATOM 4947 C CA . ASP A 1 624 ? 10.984 -31.297 41.195 1.00 74.56 624 ASP A CA 1
ATOM 4948 C C . ASP A 1 624 ? 11.113 -29.933 41.914 1.00 74.56 624 ASP A C 1
ATOM 4950 O O . ASP A 1 624 ? 11.484 -29.874 43.085 1.00 74.56 624 ASP A O 1
ATOM 4954 N N . CYS A 1 625 ? 10.876 -28.804 41.232 1.00 72.44 625 CYS A N 1
ATOM 4955 C CA . CYS A 1 625 ? 11.197 -27.479 41.787 1.00 72.44 625 CYS A CA 1
ATOM 4956 C C . CYS A 1 625 ? 10.146 -26.887 42.749 1.00 72.44 625 CYS A C 1
ATOM 4958 O O . CYS A 1 625 ? 10.432 -25.901 43.431 1.00 72.44 625 CYS A O 1
ATOM 4960 N N . GLU A 1 626 ? 8.926 -27.433 42.760 1.00 70.25 626 GLU A N 1
ATOM 4961 C CA . GLU A 1 626 ? 7.761 -27.014 43.568 1.00 70.25 626 GLU A CA 1
ATOM 4962 C C . GLU A 1 626 ? 7.332 -25.524 43.471 1.00 70.25 626 GLU A C 1
ATOM 4964 O O . GLU A 1 626 ? 6.427 -25.083 44.186 1.00 70.25 626 GLU A O 1
ATOM 4969 N N . VAL A 1 627 ? 7.921 -24.716 42.577 1.00 70.81 627 VAL A N 1
ATOM 4970 C CA . VAL A 1 627 ? 7.617 -23.276 42.472 1.00 70.81 627 VAL A CA 1
ATOM 4971 C C . VAL A 1 627 ? 6.256 -23.031 41.813 1.00 70.81 627 VAL A C 1
ATOM 4973 O O . VAL A 1 627 ? 6.120 -22.997 40.592 1.00 70.81 627 VAL A O 1
ATOM 4976 N N . THR A 1 628 ? 5.235 -22.773 42.629 1.00 61.09 628 THR A N 1
ATOM 4977 C CA . THR A 1 628 ? 3.860 -22.479 42.168 1.00 61.09 628 THR A CA 1
ATOM 4978 C C . THR A 1 628 ? 3.557 -20.986 41.991 1.00 61.09 628 THR A C 1
ATOM 4980 O O . THR A 1 628 ? 2.570 -20.625 41.350 1.00 61.09 628 THR A O 1
ATOM 4983 N N . SER A 1 629 ? 4.402 -20.094 42.518 1.00 60.34 629 SER A N 1
ATOM 4984 C CA . SER A 1 629 ? 4.187 -18.635 42.531 1.00 60.34 629 SER A CA 1
ATOM 4985 C C . SER A 1 629 ? 4.551 -17.911 41.224 1.00 60.34 629 SER A C 1
ATOM 4987 O O . SER A 1 629 ? 4.307 -16.711 41.093 1.00 60.34 629 SER A O 1
ATOM 4989 N N . VAL A 1 630 ? 5.101 -18.625 40.235 1.00 61.88 630 VAL A N 1
ATOM 4990 C CA . VAL A 1 630 ? 5.426 -18.113 38.893 1.00 61.88 630 VAL A CA 1
ATOM 4991 C C . VAL A 1 630 ? 4.718 -18.979 37.853 1.00 61.88 630 VAL A C 1
ATOM 4993 O O . VAL A 1 630 ? 4.770 -20.202 37.915 1.00 61.88 630 VAL A O 1
ATOM 4996 N N . ALA A 1 631 ? 4.069 -18.356 36.863 1.00 59.59 631 ALA A N 1
ATOM 4997 C CA . ALA A 1 631 ? 3.328 -19.085 35.834 1.00 59.59 631 ALA A CA 1
ATOM 4998 C C . ALA A 1 631 ? 4.225 -20.102 35.099 1.00 59.59 631 ALA A C 1
ATOM 5000 O O . ALA A 1 631 ? 5.256 -19.723 34.540 1.00 59.59 631 ALA A O 1
ATOM 5001 N N . ALA A 1 632 ? 3.803 -21.371 35.043 1.00 60.84 632 ALA A N 1
ATOM 5002 C CA . ALA A 1 632 ? 4.627 -22.510 34.614 1.00 60.84 632 ALA A CA 1
ATOM 5003 C C . ALA A 1 632 ? 5.379 -22.310 33.282 1.00 60.84 632 ALA A C 1
ATOM 5005 O O . ALA A 1 632 ? 6.536 -22.702 33.163 1.00 60.84 632 ALA A O 1
ATOM 5006 N N . ARG A 1 633 ? 4.780 -21.632 32.290 1.00 55.84 633 ARG A N 1
ATOM 5007 C CA . ARG A 1 633 ? 5.450 -21.310 31.013 1.00 55.84 633 ARG A CA 1
ATOM 5008 C C . ARG A 1 633 ? 6.636 -20.345 31.173 1.00 55.84 633 ARG A C 1
ATOM 5010 O O . ARG A 1 633 ? 7.628 -20.484 30.466 1.00 55.84 633 ARG A O 1
ATOM 5017 N N . MET A 1 634 ? 6.534 -19.368 32.074 1.00 55.66 634 MET A N 1
ATOM 5018 C CA . MET A 1 634 ? 7.619 -18.431 32.388 1.00 55.66 634 MET A CA 1
ATOM 5019 C C . MET A 1 634 ? 8.694 -19.109 33.242 1.00 55.66 634 MET A C 1
ATOM 5021 O O . MET A 1 634 ? 9.879 -18.919 32.989 1.00 55.66 634 MET A O 1
ATOM 5025 N N . LEU A 1 635 ? 8.284 -19.942 34.202 1.00 67.69 635 LEU A N 1
ATOM 5026 C CA . LEU A 1 635 ? 9.189 -20.733 35.036 1.00 67.69 635 LEU A CA 1
ATOM 5027 C C . LEU A 1 635 ? 10.017 -21.723 34.195 1.00 67.69 635 LEU A C 1
ATOM 5029 O O . LEU A 1 635 ? 11.238 -21.743 34.307 1.00 67.69 635 LEU A O 1
ATOM 5033 N N . SER A 1 636 ? 9.370 -22.456 33.283 1.00 70.56 636 SER A N 1
ATOM 5034 C CA . SER A 1 636 ? 10.012 -23.377 32.334 1.00 70.56 636 SER A CA 1
ATOM 5035 C C . SER A 1 636 ? 11.014 -22.664 31.416 1.00 70.56 636 SER A C 1
ATOM 5037 O O . SER A 1 636 ? 12.124 -23.154 31.214 1.00 70.56 636 SER A O 1
ATOM 5039 N N . GLN A 1 637 ? 10.678 -21.463 30.923 1.00 69.75 637 GLN A N 1
ATOM 5040 C CA . GLN A 1 637 ? 11.622 -20.641 30.160 1.00 69.75 637 GLN A CA 1
ATOM 5041 C C . GLN A 1 637 ? 12.832 -20.219 31.013 1.00 69.75 637 GLN A C 1
ATOM 5043 O O . GLN A 1 637 ? 13.964 -20.313 30.546 1.00 69.75 637 GLN A O 1
ATOM 5048 N N . ILE A 1 638 ? 12.612 -19.795 32.262 1.00 75.06 638 ILE A N 1
ATOM 5049 C CA . ILE A 1 638 ? 13.680 -19.407 33.196 1.00 75.06 638 ILE A CA 1
ATOM 5050 C C . ILE A 1 638 ? 14.600 -20.598 33.533 1.00 75.06 638 ILE A C 1
ATOM 5052 O O . ILE A 1 638 ? 15.815 -20.412 33.604 1.00 75.06 638 ILE A O 1
ATOM 5056 N N . TRP A 1 639 ? 14.051 -21.812 33.673 1.00 81.56 639 TRP A N 1
ATOM 5057 C CA . TRP A 1 639 ? 14.826 -23.054 33.819 1.00 81.56 639 TRP A CA 1
ATOM 5058 C C . TRP A 1 639 ? 15.693 -23.313 32.582 1.00 81.56 639 TRP A C 1
ATOM 5060 O O . TRP A 1 639 ? 16.911 -23.428 32.686 1.00 81.56 639 TRP A O 1
ATOM 5070 N N . HIS A 1 640 ? 15.086 -23.317 31.393 1.00 76.25 640 HIS A N 1
ATOM 5071 C CA . HIS A 1 640 ? 15.781 -23.588 30.132 1.00 76.25 640 HIS A CA 1
ATOM 5072 C C . HIS A 1 640 ? 16.898 -22.568 29.834 1.00 76.25 640 HIS A C 1
ATOM 5074 O O . HIS A 1 640 ? 17.984 -22.939 29.391 1.00 76.25 640 HIS A O 1
ATOM 5080 N N . GLU A 1 641 ? 16.674 -21.284 30.129 1.00 77.94 641 GLU A N 1
ATOM 5081 C CA . GLU A 1 641 ? 17.700 -20.239 30.031 1.00 77.94 641 GLU A CA 1
ATOM 5082 C C . GLU A 1 641 ? 18.868 -20.467 31.014 1.00 77.94 641 GLU A C 1
ATOM 5084 O O . GLU A 1 641 ? 20.021 -20.236 30.651 1.00 77.94 641 GLU A O 1
ATOM 5089 N N . ALA A 1 642 ? 18.606 -20.948 32.237 1.00 81.06 642 ALA A N 1
ATOM 5090 C CA . ALA A 1 642 ? 19.652 -21.276 33.212 1.00 81.06 642 ALA A CA 1
ATOM 5091 C C . ALA A 1 642 ? 20.503 -22.479 32.771 1.00 81.06 642 ALA A C 1
ATOM 5093 O O . ALA A 1 642 ? 21.731 -22.443 32.859 1.00 81.06 642 ALA A O 1
ATOM 5094 N N . GLU A 1 643 ? 19.867 -23.519 32.231 1.00 83.06 643 GLU A N 1
ATOM 5095 C CA . GLU A 1 643 ? 20.553 -24.681 31.659 1.00 83.06 643 GLU A CA 1
ATOM 5096 C C . GLU A 1 643 ? 21.436 -24.289 30.461 1.00 83.06 643 GLU A C 1
ATOM 5098 O O . GLU A 1 643 ? 22.574 -24.749 30.346 1.00 83.06 643 GLU A O 1
ATOM 5103 N N . ILE A 1 644 ? 20.962 -23.383 29.593 1.00 74.31 644 ILE A N 1
ATOM 5104 C CA . ILE A 1 644 ? 21.754 -22.819 28.486 1.00 74.31 644 ILE A CA 1
ATOM 5105 C C . ILE A 1 644 ? 22.976 -22.055 29.020 1.00 74.31 644 ILE A C 1
ATOM 5107 O O . ILE A 1 644 ? 24.079 -22.238 28.497 1.00 74.31 644 ILE A O 1
ATOM 5111 N N . ILE A 1 645 ? 22.815 -21.254 30.082 1.00 79.62 645 ILE A N 1
ATOM 5112 C CA . ILE A 1 645 ? 23.929 -20.559 30.747 1.00 79.62 645 ILE A CA 1
ATOM 5113 C C . ILE A 1 645 ? 24.970 -21.565 31.261 1.00 79.62 645 ILE A C 1
ATOM 5115 O O . ILE A 1 645 ? 26.153 -21.407 30.967 1.00 79.62 645 ILE A O 1
ATOM 5119 N N . LEU A 1 646 ? 24.556 -22.619 31.971 1.00 77.94 646 LEU A N 1
ATOM 5120 C CA . LEU A 1 646 ? 25.472 -23.644 32.495 1.00 77.94 646 LEU A CA 1
ATOM 5121 C C . LEU A 1 646 ? 26.165 -24.455 31.387 1.00 77.94 646 LEU A C 1
ATOM 5123 O O . LEU A 1 646 ? 27.298 -24.915 31.569 1.00 77.94 646 LEU A O 1
ATOM 5127 N N . SER A 1 647 ? 25.494 -24.634 30.250 1.00 75.50 647 SER A N 1
ATOM 5128 C CA . SER A 1 647 ? 25.967 -25.422 29.107 1.00 75.50 647 SER A CA 1
ATOM 5129 C C . SER A 1 647 ? 26.992 -24.688 28.239 1.00 75.50 647 SER A C 1
ATOM 5131 O O . SER A 1 647 ? 27.976 -25.297 27.819 1.00 75.50 647 SER A O 1
ATOM 5133 N N . TYR A 1 648 ? 26.768 -23.397 27.964 1.00 68.31 648 TYR A N 1
ATOM 5134 C CA . TYR A 1 648 ? 27.501 -22.648 26.929 1.00 68.31 648 TYR A CA 1
ATOM 5135 C C . TYR A 1 648 ? 28.236 -21.406 27.432 1.00 68.31 648 TYR A C 1
ATOM 5137 O O . TYR A 1 648 ? 29.184 -20.960 26.783 1.00 68.31 648 TYR A O 1
ATOM 5145 N N . ASN A 1 649 ? 27.843 -20.867 28.586 1.00 74.56 649 ASN A N 1
ATOM 5146 C CA . ASN A 1 649 ? 28.456 -19.679 29.165 1.00 74.56 649 ASN A CA 1
ATOM 5147 C C . ASN A 1 649 ? 29.337 -20.052 30.368 1.00 74.56 649 ASN A C 1
ATOM 5149 O O . ASN A 1 649 ? 29.404 -21.199 30.813 1.00 74.56 649 ASN A O 1
ATOM 5153 N N . LYS A 1 650 ? 30.046 -19.058 30.907 1.00 73.06 650 LYS A N 1
ATOM 5154 C CA . LYS A 1 650 ? 30.796 -19.170 32.163 1.00 73.06 650 LYS A CA 1
ATOM 5155 C C . LYS A 1 650 ? 30.140 -18.332 33.254 1.00 73.06 650 LYS A C 1
ATOM 5157 O O . LYS A 1 650 ? 29.864 -17.148 33.038 1.00 73.06 650 LYS A O 1
ATOM 5162 N N . VAL A 1 651 ? 29.974 -18.944 34.423 1.00 78.81 651 VAL A N 1
ATOM 5163 C CA . VAL A 1 651 ? 29.857 -18.252 35.710 1.00 78.81 651 VAL A CA 1
ATOM 5164 C C . VAL A 1 651 ? 31.280 -18.065 36.241 1.00 78.81 651 VAL A C 1
ATOM 5166 O O . VAL A 1 651 ? 32.057 -19.018 36.268 1.00 78.81 651 VAL A O 1
ATOM 5169 N N . ILE A 1 652 ? 31.648 -16.836 36.597 1.00 76.06 652 ILE A N 1
ATOM 5170 C CA . ILE A 1 652 ? 32.994 -16.463 37.051 1.00 76.06 652 ILE A CA 1
ATOM 5171 C C . ILE A 1 652 ? 32.863 -15.779 38.413 1.00 76.06 652 ILE A C 1
ATOM 5173 O O . ILE A 1 652 ? 32.194 -14.752 38.514 1.00 76.06 652 ILE A O 1
ATOM 5177 N N . ASP A 1 653 ? 33.498 -16.324 39.450 1.00 79.88 653 ASP A N 1
ATOM 5178 C CA . ASP A 1 653 ? 33.621 -15.642 40.744 1.00 79.88 653 ASP A CA 1
ATOM 5179 C C . ASP A 1 653 ? 34.594 -14.456 40.602 1.00 79.88 653 ASP A C 1
ATOM 5181 O O . ASP A 1 653 ? 35.710 -14.619 40.105 1.00 79.88 653 ASP A O 1
ATOM 5185 N N . LEU A 1 654 ? 34.159 -13.255 40.991 1.00 72.56 654 LEU A N 1
ATOM 5186 C CA . LEU A 1 654 ? 34.978 -12.036 41.002 1.00 72.56 654 LEU A CA 1
ATOM 5187 C C . LEU A 1 654 ? 35.499 -11.687 42.409 1.00 72.56 654 LEU A C 1
ATOM 5189 O O . LEU A 1 654 ? 36.132 -10.645 42.591 1.00 72.56 654 LEU A O 1
ATOM 5193 N N . GLY A 1 655 ? 35.231 -12.533 43.404 1.00 57.41 655 GLY A N 1
ATOM 5194 C CA . GLY A 1 655 ? 35.494 -12.279 44.813 1.00 57.41 655 GLY A CA 1
ATOM 5195 C C . GLY A 1 655 ? 34.407 -11.434 45.487 1.00 57.41 655 GLY A C 1
ATOM 5196 O O . GLY A 1 655 ? 33.536 -10.834 44.853 1.00 57.41 655 GLY A O 1
ATOM 5197 N N . GLY A 1 656 ? 34.435 -11.401 46.823 1.00 70.69 656 GLY A N 1
ATOM 5198 C CA . GLY A 1 656 ? 33.538 -10.562 47.630 1.00 70.69 656 GLY A CA 1
ATOM 5199 C C . GLY A 1 656 ? 32.041 -10.901 47.530 1.00 70.69 656 GLY A C 1
ATOM 5200 O O . GLY A 1 656 ? 31.212 -10.064 47.888 1.00 70.69 656 GLY A O 1
ATOM 5201 N N . GLY A 1 657 ? 31.686 -12.095 47.040 1.00 77.56 657 GLY A N 1
ATOM 5202 C CA . GLY A 1 657 ? 30.296 -12.507 46.820 1.00 77.56 657 GLY A CA 1
ATOM 5203 C C . GLY A 1 657 ? 29.671 -11.926 45.547 1.00 77.56 657 GLY A C 1
ATOM 5204 O O . GLY A 1 657 ? 28.473 -11.638 45.528 1.00 77.56 657 GLY A O 1
ATOM 5205 N N . VAL A 1 658 ? 30.458 -11.710 44.487 1.00 78.75 658 VAL A N 1
ATOM 5206 C CA . VAL A 1 658 ? 29.963 -11.245 43.182 1.00 78.75 658 VAL A CA 1
ATOM 5207 C C . VAL A 1 658 ? 30.318 -12.250 42.089 1.00 78.75 658 VAL A C 1
ATOM 5209 O O . VAL A 1 658 ? 31.486 -12.455 41.777 1.00 78.75 658 VAL A O 1
ATOM 5212 N N . TYR A 1 659 ? 29.292 -12.818 41.458 1.00 81.75 659 TYR A N 1
ATOM 5213 C CA . TYR A 1 659 ? 29.417 -13.771 40.358 1.00 81.75 659 TYR A CA 1
ATOM 5214 C C . TYR A 1 659 ? 29.041 -13.103 39.038 1.00 81.75 659 TYR A C 1
ATOM 5216 O O . TYR A 1 659 ? 27.944 -12.565 38.892 1.00 81.75 659 TYR A O 1
ATOM 5224 N N . CYS A 1 660 ? 29.946 -13.142 38.068 1.00 74.69 660 CYS A N 1
ATOM 5225 C CA . CYS A 1 660 ? 29.730 -12.660 36.711 1.00 74.69 660 CYS A CA 1
ATOM 5226 C C . CYS A 1 660 ? 29.232 -13.809 35.832 1.00 74.69 660 CYS A C 1
ATOM 5228 O O . CYS A 1 660 ? 29.963 -14.765 35.570 1.00 74.69 660 CYS A O 1
ATOM 5230 N N . VAL A 1 661 ? 27.986 -13.715 35.372 1.00 79.31 661 VAL A N 1
ATOM 5231 C CA . VAL A 1 661 ? 27.416 -14.623 34.377 1.00 79.31 661 VAL A CA 1
ATOM 5232 C C . VAL A 1 661 ? 27.644 -14.018 32.998 1.00 79.31 661 VAL A C 1
ATOM 5234 O O . VAL A 1 661 ? 27.172 -12.921 32.706 1.00 79.31 661 VAL A O 1
ATOM 5237 N N . THR A 1 662 ? 28.394 -14.711 32.149 1.00 63.66 662 THR A N 1
ATOM 5238 C CA . THR A 1 662 ? 28.610 -14.289 30.755 1.00 63.66 662 THR A CA 1
ATOM 5239 C C . THR A 1 662 ? 27.410 -14.641 29.872 1.00 63.66 662 THR A C 1
ATOM 5241 O O . THR A 1 662 ? 26.693 -15.602 30.139 1.00 63.66 662 THR A O 1
ATOM 5244 N N . GLU A 1 663 ? 27.185 -13.859 28.817 1.00 65.44 663 GLU A N 1
ATOM 5245 C CA . GLU A 1 663 ? 26.168 -14.083 27.782 1.00 65.44 663 GLU A CA 1
ATOM 5246 C C . GLU A 1 663 ? 26.739 -13.702 26.401 1.00 65.44 663 GLU A C 1
ATOM 5248 O O . GLU A 1 663 ? 27.814 -13.104 26.300 1.00 65.44 663 GLU A O 1
ATOM 5253 N N . PHE A 1 664 ? 26.024 -14.009 25.312 1.00 42.34 664 PHE A N 1
ATOM 5254 C CA . PHE A 1 664 ? 26.451 -13.667 23.948 1.00 42.34 664 PHE A CA 1
ATOM 5255 C C . PHE A 1 664 ? 26.535 -12.142 23.729 1.00 42.34 664 PHE A C 1
ATOM 5257 O O . PHE A 1 664 ? 25.564 -11.494 23.348 1.00 42.34 664 PHE A O 1
ATOM 5264 N N . GLY A 1 665 ? 27.728 -11.579 23.949 1.00 45.22 665 GLY A N 1
ATOM 5265 C CA . GLY A 1 665 ? 28.020 -10.149 23.801 1.00 45.22 665 GLY A CA 1
ATOM 5266 C C . GLY A 1 665 ? 27.710 -9.286 25.030 1.00 45.22 665 GLY A C 1
ATOM 5267 O O . GLY A 1 665 ? 27.708 -8.064 24.907 1.00 45.22 665 GLY A O 1
ATOM 5268 N N . ASN A 1 666 ? 27.449 -9.886 26.197 1.00 57.19 666 ASN A N 1
ATOM 5269 C CA . ASN A 1 666 ? 27.096 -9.173 27.429 1.00 57.19 666 ASN A CA 1
ATOM 5270 C C . ASN A 1 666 ? 27.566 -9.937 28.688 1.00 57.19 666 ASN A C 1
ATOM 5272 O O . ASN A 1 666 ? 27.990 -11.090 28.601 1.00 57.19 666 ASN A O 1
ATOM 5276 N N . SER A 1 667 ? 27.472 -9.321 29.868 1.00 69.75 667 SER A N 1
ATOM 5277 C CA . SER A 1 667 ? 27.583 -10.032 31.147 1.00 69.75 667 SER A CA 1
ATOM 5278 C C . SER A 1 667 ? 26.675 -9.443 32.228 1.00 69.75 667 SER A C 1
ATOM 5280 O O . SER A 1 667 ? 26.328 -8.260 32.216 1.00 69.75 667 SER A O 1
ATOM 5282 N N . VAL A 1 668 ? 26.267 -10.291 33.172 1.00 74.31 668 VAL A N 1
ATOM 5283 C CA . VAL A 1 668 ? 25.328 -9.970 34.248 1.00 74.31 668 VAL A CA 1
ATOM 5284 C C . VAL A 1 668 ? 25.938 -10.367 35.588 1.00 74.31 668 VAL A C 1
ATOM 5286 O O . VAL A 1 668 ? 26.176 -11.543 35.853 1.00 74.31 668 VAL A O 1
ATOM 5289 N N . ASN A 1 669 ? 26.154 -9.384 36.463 1.00 79.31 669 ASN A N 1
ATOM 5290 C CA . ASN A 1 669 ? 26.633 -9.637 37.820 1.00 79.31 669 ASN A CA 1
ATOM 5291 C C . ASN A 1 669 ? 25.465 -9.987 38.756 1.00 79.31 669 ASN A C 1
ATOM 5293 O O . ASN A 1 669 ? 24.516 -9.209 38.902 1.00 79.31 669 ASN A O 1
ATOM 5297 N N . VAL A 1 670 ? 25.577 -11.131 39.426 1.00 81.56 670 VAL A N 1
ATOM 5298 C CA . VAL A 1 670 ? 24.737 -11.567 40.547 1.00 81.56 670 VAL A CA 1
ATOM 5299 C C . VAL A 1 670 ? 25.523 -11.340 41.837 1.00 81.56 670 VAL A C 1
ATOM 5301 O O . VAL A 1 670 ? 26.670 -11.764 41.956 1.00 81.56 670 VAL A O 1
ATOM 5304 N N . THR A 1 671 ? 24.928 -10.659 42.813 1.00 83.56 671 THR A N 1
ATOM 5305 C CA . THR A 1 671 ? 25.532 -10.472 44.141 1.00 83.56 671 THR A CA 1
ATOM 5306 C C . THR A 1 671 ? 24.900 -11.439 45.132 1.00 83.56 671 THR A C 1
ATOM 5308 O O . THR A 1 671 ? 23.675 -11.496 45.236 1.00 83.56 671 THR A O 1
ATOM 5311 N N . VAL A 1 672 ? 25.728 -12.164 45.878 1.00 82.50 672 VAL A N 1
ATOM 5312 C CA . VAL A 1 672 ? 25.319 -13.153 46.879 1.00 82.50 672 VAL A CA 1
ATOM 5313 C C . VAL A 1 672 ? 25.798 -12.695 48.256 1.00 82.50 672 VAL A C 1
ATOM 5315 O O . VAL A 1 672 ? 26.974 -12.399 48.453 1.00 82.50 672 VAL A O 1
ATOM 5318 N N . LYS A 1 673 ? 24.873 -12.590 49.215 1.00 76.25 673 LYS A N 1
ATOM 5319 C CA . LYS A 1 673 ? 25.154 -12.197 50.607 1.00 76.25 673 LYS A CA 1
ATOM 5320 C C . LYS A 1 673 ? 24.483 -13.185 51.555 1.00 76.25 673 LYS A C 1
ATOM 5322 O O . LYS A 1 673 ? 23.293 -13.056 51.846 1.00 76.25 673 LYS A O 1
ATOM 5327 N N . GLY A 1 674 ? 25.242 -14.194 51.989 1.00 70.94 674 GLY A N 1
ATOM 5328 C CA . GLY A 1 674 ? 24.672 -15.402 52.594 1.00 70.94 674 GLY A CA 1
ATOM 5329 C C . GLY A 1 674 ? 23.652 -16.041 51.645 1.00 70.94 674 GLY A C 1
ATOM 5330 O O . GLY A 1 674 ? 23.791 -15.942 50.427 1.00 70.94 674 GLY A O 1
ATOM 5331 N N . ASN A 1 675 ? 22.567 -16.599 52.183 1.00 64.62 675 ASN A N 1
ATOM 5332 C CA . ASN A 1 675 ? 21.482 -17.211 51.399 1.00 64.62 675 ASN A CA 1
ATOM 5333 C C . ASN A 1 675 ? 20.545 -16.145 50.778 1.00 64.62 675 ASN A C 1
ATOM 5335 O O . ASN A 1 675 ? 19.319 -16.201 50.927 1.00 64.62 675 ASN A O 1
ATOM 5339 N N . SER A 1 676 ? 21.111 -15.111 50.152 1.00 72.19 676 SER A N 1
ATOM 5340 C CA . SER A 1 676 ? 20.391 -14.022 49.487 1.00 72.19 676 SER A CA 1
ATOM 5341 C C . SER A 1 676 ? 21.094 -13.664 48.181 1.00 72.19 676 SER A C 1
ATOM 5343 O O . SER A 1 676 ? 22.174 -13.072 48.187 1.00 72.19 676 SER A O 1
ATOM 5345 N N . HIS A 1 677 ? 20.469 -14.043 47.068 1.00 83.19 677 HIS A N 1
ATOM 5346 C CA . HIS A 1 677 ? 20.949 -13.803 45.711 1.00 83.19 677 HIS A CA 1
ATOM 5347 C C . HIS A 1 677 ? 20.215 -12.587 45.133 1.00 83.19 677 HIS A C 1
ATOM 5349 O O . HIS A 1 677 ? 18.995 -12.483 45.262 1.00 83.19 677 HIS A O 1
ATOM 5355 N N . ASN A 1 678 ? 20.937 -11.658 44.506 1.00 78.81 678 ASN A N 1
ATOM 5356 C CA . ASN A 1 678 ? 20.370 -10.433 43.945 1.00 78.81 678 ASN A CA 1
ATOM 5357 C C . ASN A 1 678 ? 20.909 -10.184 42.531 1.00 78.81 678 ASN A C 1
ATOM 5359 O O . ASN A 1 678 ? 22.121 -10.090 42.329 1.00 78.81 678 ASN A O 1
ATOM 5363 N N . CYS A 1 679 ? 20.004 -10.064 41.559 1.00 78.12 679 CYS A N 1
ATOM 5364 C CA . CYS A 1 679 ? 20.325 -9.798 40.161 1.00 78.12 679 CYS A CA 1
ATOM 5365 C C . CYS A 1 679 ? 19.557 -8.569 39.658 1.00 78.12 679 CYS A C 1
ATOM 5367 O O . CYS A 1 679 ? 18.387 -8.370 39.975 1.00 78.12 679 CYS A O 1
ATOM 5369 N N . LYS A 1 680 ? 20.199 -7.743 38.826 1.00 69.00 680 LYS A N 1
ATOM 5370 C CA . LYS A 1 680 ? 19.588 -6.522 38.268 1.00 69.00 680 LYS A CA 1
ATOM 5371 C C . LYS A 1 680 ? 18.813 -6.752 36.960 1.00 69.00 680 LYS A C 1
ATOM 5373 O O . LYS A 1 680 ? 18.418 -5.779 36.322 1.00 69.00 680 LYS A O 1
ATOM 5378 N N . CYS A 1 681 ? 18.616 -8.001 36.532 1.00 60.84 681 CYS A N 1
ATOM 5379 C CA . CYS A 1 681 ? 17.915 -8.306 35.285 1.00 60.84 681 CYS A CA 1
ATOM 5380 C C . CYS A 1 681 ? 16.386 -8.166 35.416 1.00 60.84 681 CYS A C 1
ATOM 5382 O O . CYS A 1 681 ? 15.815 -8.255 36.506 1.00 60.84 681 CYS A O 1
ATOM 5384 N N . ARG A 1 682 ? 15.711 -7.975 34.275 1.00 54.00 682 ARG A N 1
ATOM 5385 C CA . ARG A 1 682 ? 14.251 -7.789 34.201 1.00 54.00 682 ARG A CA 1
ATOM 5386 C C . ARG A 1 682 ? 13.481 -8.974 34.794 1.00 54.00 682 ARG A C 1
ATOM 5388 O O . ARG A 1 682 ? 12.525 -8.753 35.529 1.00 54.00 682 ARG A O 1
ATOM 5395 N N . ASN A 1 683 ? 13.931 -10.202 34.523 1.00 54.47 683 ASN A N 1
ATOM 5396 C CA . ASN A 1 683 ? 13.251 -11.422 34.964 1.00 54.47 683 ASN A CA 1
ATOM 5397 C C . ASN A 1 683 ? 13.211 -11.511 36.501 1.00 54.47 683 ASN A C 1
ATOM 5399 O O . ASN A 1 683 ? 12.142 -11.744 37.056 1.00 54.47 683 ASN A O 1
ATOM 5403 N N . PHE A 1 684 ? 14.326 -11.209 37.182 1.00 67.56 684 PHE A N 1
ATOM 5404 C CA . PHE A 1 684 ? 14.430 -11.210 38.651 1.00 67.56 684 PHE A CA 1
ATOM 5405 C C . PHE A 1 684 ? 13.456 -10.222 39.312 1.00 67.56 684 PHE A C 1
ATOM 5407 O O . PHE A 1 684 ? 12.880 -10.516 40.359 1.00 67.56 684 PHE A O 1
ATOM 5414 N N . GLN A 1 685 ? 13.249 -9.058 38.688 1.00 59.53 685 GLN A N 1
ATOM 5415 C CA . GLN A 1 685 ? 12.307 -8.043 39.166 1.00 59.53 685 GLN A CA 1
ATOM 5416 C C . GLN A 1 685 ? 10.847 -8.480 38.974 1.00 59.53 685 GLN A C 1
ATOM 5418 O O . GLN A 1 685 ? 10.042 -8.317 39.886 1.00 59.53 685 GLN A O 1
ATOM 5423 N N . SER A 1 686 ? 10.503 -9.064 37.819 1.00 49.66 686 SER A N 1
ATOM 5424 C CA . SER A 1 686 ? 9.125 -9.480 37.509 1.00 49.66 686 SER A CA 1
ATOM 5425 C C . SER A 1 686 ? 8.643 -10.724 38.264 1.00 49.66 686 SER A C 1
ATOM 5427 O O . SER A 1 686 ? 7.440 -10.920 38.387 1.00 49.66 686 SER A O 1
ATOM 5429 N N . THR A 1 687 ? 9.553 -11.549 38.785 1.00 56.97 687 THR A N 1
ATOM 5430 C CA . THR A 1 687 ? 9.252 -12.759 39.577 1.00 56.97 687 THR A CA 1
ATOM 5431 C C . THR A 1 687 ? 9.449 -12.564 41.087 1.00 56.97 687 THR A C 1
ATOM 5433 O O . THR A 1 687 ? 9.410 -13.531 41.838 1.00 56.97 687 THR A O 1
ATOM 5436 N N . ALA A 1 688 ? 9.720 -11.340 41.558 1.00 62.31 688 ALA A N 1
ATOM 5437 C CA . ALA A 1 688 ? 10.048 -11.044 42.961 1.00 62.31 688 ALA A CA 1
ATOM 5438 C C . ALA A 1 688 ? 11.264 -11.821 43.542 1.00 62.31 688 ALA A C 1
ATOM 5440 O O . ALA A 1 688 ? 11.382 -11.983 44.769 1.00 62.31 688 ALA A O 1
ATOM 5441 N N . GLY A 1 689 ? 12.197 -12.254 42.679 1.00 66.62 689 GLY A N 1
ATOM 5442 C CA . GLY A 1 689 ? 13.507 -12.783 43.084 1.00 66.62 689 GLY A CA 1
ATOM 5443 C C . GLY A 1 689 ? 14.072 -13.979 42.304 1.00 66.62 689 GLY A C 1
ATOM 5444 O O . GLY A 1 689 ? 15.050 -14.557 42.770 1.00 66.62 689 GLY A O 1
ATOM 5445 N N . LEU A 1 690 ? 13.499 -14.375 41.160 1.00 77.00 690 LEU A N 1
ATOM 5446 C CA . LEU A 1 690 ? 13.894 -15.588 40.423 1.00 77.00 690 LEU A CA 1
ATOM 5447 C C . LEU A 1 690 ? 14.279 -15.291 38.962 1.00 77.00 690 LEU A C 1
ATOM 5449 O O . LEU A 1 690 ? 13.488 -14.738 38.195 1.00 77.00 690 LEU A O 1
ATOM 5453 N N . CYS A 1 691 ? 15.486 -15.666 38.541 1.00 84.56 691 CYS A N 1
ATOM 5454 C CA . CYS A 1 691 ? 15.907 -15.563 37.142 1.00 84.56 691 CYS A CA 1
ATOM 5455 C C . CYS A 1 691 ? 16.954 -16.615 36.776 1.00 84.56 691 CYS A C 1
ATOM 5457 O O . CYS A 1 691 ? 17.593 -17.203 37.647 1.00 84.56 691 CYS A O 1
ATOM 5459 N N . SER A 1 692 ? 17.171 -16.781 35.474 1.00 85.56 692 SER A N 1
ATOM 5460 C CA . SER A 1 692 ? 18.114 -17.730 34.888 1.00 85.56 692 SER A CA 1
ATOM 5461 C C . SER A 1 692 ? 19.557 -17.520 35.372 1.00 85.56 692 SER A C 1
ATOM 5463 O O . SER A 1 692 ? 20.242 -18.488 35.694 1.00 85.56 692 SER A O 1
ATOM 5465 N N . HIS A 1 693 ? 19.990 -16.266 35.562 1.00 85.19 693 HIS A N 1
ATOM 5466 C CA . HIS A 1 693 ? 21.290 -15.935 36.173 1.00 85.19 693 HIS A CA 1
ATOM 5467 C C . HIS A 1 693 ? 21.407 -16.397 37.630 1.00 85.19 693 HIS A C 1
ATOM 5469 O O . HIS A 1 693 ? 22.467 -16.855 38.042 1.00 85.19 693 HIS A O 1
ATOM 5475 N N . VAL A 1 694 ? 20.334 -16.268 38.419 1.00 86.38 694 VAL A N 1
ATOM 5476 C CA . VAL A 1 694 ? 20.324 -16.651 39.841 1.00 86.38 694 VAL A CA 1
ATOM 5477 C C . VAL A 1 694 ? 20.249 -18.163 40.005 1.00 86.38 694 VAL A C 1
ATOM 5479 O O . VAL A 1 694 ? 20.968 -18.685 40.848 1.00 86.38 694 VAL A O 1
ATOM 5482 N N . LEU A 1 695 ? 19.464 -18.864 39.179 1.00 87.06 695 LEU A N 1
ATOM 5483 C CA . LEU A 1 695 ? 19.459 -20.330 39.154 1.00 87.06 695 LEU A CA 1
ATOM 5484 C C . LEU A 1 695 ? 20.848 -20.872 38.791 1.00 87.06 695 LEU A C 1
ATOM 5486 O O . LEU A 1 695 ? 21.395 -21.666 39.545 1.00 87.06 695 LEU A O 1
ATOM 5490 N N . ALA A 1 696 ? 21.465 -20.386 37.707 1.00 84.81 696 ALA A N 1
ATOM 5491 C CA . ALA A 1 696 ? 22.789 -20.845 37.282 1.00 84.81 696 ALA A CA 1
ATOM 5492 C C . ALA A 1 696 ? 23.897 -20.558 38.318 1.00 84.81 696 ALA A C 1
ATOM 5494 O O . ALA A 1 696 ? 24.798 -21.377 38.493 1.00 84.81 696 ALA A O 1
ATOM 5495 N N . VAL A 1 697 ? 23.839 -19.425 39.031 1.00 84.75 697 VAL A N 1
ATOM 5496 C CA . VAL A 1 697 ? 24.783 -19.123 40.125 1.00 84.75 697 VAL A CA 1
ATOM 5497 C C . VAL A 1 697 ? 24.520 -20.003 41.348 1.00 84.75 697 VAL A C 1
ATOM 5499 O O . VAL A 1 697 ? 25.464 -20.598 41.857 1.00 84.75 697 VAL A O 1
ATOM 5502 N N . ALA A 1 698 ? 23.268 -20.145 41.793 1.00 85.25 698 ALA A N 1
ATOM 5503 C CA . ALA A 1 698 ? 22.928 -20.982 42.946 1.00 85.25 698 ALA A CA 1
ATOM 5504 C C . ALA A 1 698 ? 23.257 -22.467 42.699 1.00 85.25 698 ALA A C 1
ATOM 5506 O O . ALA A 1 698 ? 23.736 -23.149 43.599 1.00 85.25 698 ALA A O 1
ATOM 5507 N N . ASP A 1 699 ? 23.078 -22.951 41.470 1.00 85.12 699 ASP A N 1
ATOM 5508 C CA . ASP A 1 699 ? 23.476 -24.295 41.045 1.00 85.12 699 ASP A CA 1
ATOM 5509 C C . ASP A 1 699 ? 25.004 -24.469 41.034 1.00 85.12 699 ASP A C 1
ATOM 5511 O O . ASP A 1 699 ? 25.525 -25.395 41.651 1.00 85.12 699 ASP A O 1
ATOM 5515 N N . THR A 1 700 ? 25.740 -23.504 40.462 1.00 82.94 700 THR A N 1
ATOM 5516 C CA . THR A 1 700 ? 27.219 -23.473 40.499 1.00 82.94 700 THR A CA 1
ATOM 5517 C C . THR A 1 700 ? 27.771 -23.432 41.935 1.00 82.94 700 THR A C 1
ATOM 5519 O O . THR A 1 700 ? 28.873 -23.913 42.185 1.00 82.94 700 THR A O 1
ATOM 5522 N N . MET A 1 701 ? 27.014 -22.874 42.886 1.00 79.44 701 MET A N 1
ATOM 5523 C CA . MET A 1 701 ? 27.358 -22.820 44.312 1.00 79.44 701 MET A CA 1
ATOM 5524 C C . MET A 1 701 ? 26.827 -24.009 45.137 1.00 79.44 701 MET A C 1
ATOM 5526 O O . MET A 1 701 ? 27.119 -24.082 46.329 1.00 79.44 701 MET A O 1
ATOM 5530 N N . GLY A 1 702 ? 26.024 -24.910 44.559 1.00 79.88 702 GLY A N 1
ATOM 5531 C CA . GLY A 1 702 ? 25.353 -25.994 45.293 1.00 79.88 702 GLY A CA 1
ATOM 5532 C C . GLY A 1 702 ? 24.263 -25.534 46.278 1.00 79.88 702 GLY A C 1
ATOM 5533 O O . GLY A 1 702 ? 23.867 -26.292 47.158 1.00 79.88 702 GLY A O 1
ATOM 5534 N N . THR A 1 703 ? 23.769 -24.297 46.161 1.00 83.38 703 THR A N 1
ATOM 5535 C CA . THR A 1 703 ? 22.787 -23.676 47.074 1.00 83.38 703 THR A CA 1
ATOM 5536 C C . THR A 1 703 ? 21.355 -23.651 46.524 1.00 83.38 703 THR A C 1
ATOM 5538 O O . THR A 1 703 ? 20.463 -23.087 47.164 1.00 83.38 703 THR A O 1
ATOM 5541 N N . LEU A 1 704 ? 21.112 -24.266 45.358 1.00 83.19 704 LEU A N 1
ATOM 5542 C CA . LEU A 1 704 ? 19.846 -24.197 44.618 1.00 83.19 704 LEU A CA 1
ATOM 5543 C C . LEU A 1 704 ? 18.616 -24.605 45.452 1.00 83.19 704 LEU A C 1
ATOM 5545 O O . LEU A 1 704 ? 17.633 -23.871 45.465 1.00 83.19 704 LEU A O 1
ATOM 5549 N N . ALA A 1 705 ? 18.678 -25.704 46.212 1.00 79.00 705 ALA A N 1
ATOM 5550 C CA . ALA A 1 705 ? 17.563 -26.156 47.058 1.00 79.00 705 ALA A CA 1
ATOM 5551 C C . ALA A 1 705 ? 17.114 -25.082 48.073 1.00 79.00 705 ALA A C 1
ATOM 5553 O O . ALA A 1 705 ? 15.941 -24.707 48.129 1.00 79.00 705 ALA A O 1
ATOM 5554 N N . ALA A 1 706 ? 18.072 -24.504 48.806 1.00 77.38 706 ALA A N 1
ATOM 5555 C CA . ALA A 1 706 ? 17.830 -23.476 49.822 1.00 77.38 706 ALA A CA 1
ATOM 5556 C C . ALA A 1 706 ? 17.383 -22.116 49.239 1.00 77.38 706 ALA A C 1
ATOM 5558 O O . ALA A 1 706 ? 16.914 -21.243 49.976 1.00 77.38 706 ALA A O 1
ATOM 5559 N N . LEU A 1 707 ? 17.526 -21.906 47.923 1.00 80.38 707 LEU A N 1
ATOM 5560 C CA . LEU A 1 707 ? 16.924 -20.773 47.216 1.00 80.38 707 LEU A CA 1
ATOM 5561 C C . LEU A 1 707 ? 15.416 -20.995 47.007 1.00 80.38 707 LEU A C 1
ATOM 5563 O O . LEU A 1 707 ? 14.636 -20.073 47.246 1.00 80.38 707 LEU A O 1
ATOM 5567 N N . LEU A 1 708 ? 15.014 -22.192 46.564 1.00 79.56 708 LEU A N 1
ATOM 5568 C CA . LEU A 1 708 ? 13.633 -22.504 46.173 1.00 79.56 708 LEU A CA 1
ATOM 5569 C C . LEU A 1 708 ? 12.692 -22.593 47.384 1.00 79.56 708 LEU A C 1
ATOM 5571 O O . LEU A 1 708 ? 11.645 -21.947 47.390 1.00 79.56 708 LEU A O 1
ATOM 5575 N N . GLU A 1 709 ? 13.107 -23.262 48.461 1.00 74.31 709 GLU A N 1
ATOM 5576 C CA . GLU A 1 709 ? 12.364 -23.328 49.735 1.00 74.31 709 GLU A CA 1
ATOM 5577 C C . GLU A 1 709 ? 12.030 -21.919 50.284 1.00 74.31 709 GLU A C 1
ATOM 5579 O O . GLU A 1 709 ? 10.899 -21.596 50.666 1.00 74.31 709 GLU A O 1
ATOM 5584 N N . LYS A 1 710 ? 13.016 -21.016 50.227 1.00 70.12 710 LYS A N 1
ATOM 5585 C CA . LYS A 1 710 ? 12.898 -19.608 50.638 1.00 70.12 710 LYS A CA 1
ATOM 5586 C C . LYS A 1 710 ? 12.108 -18.735 49.648 1.00 70.12 710 LYS A C 1
ATOM 5588 O O . LYS A 1 710 ? 11.714 -17.613 49.977 1.00 70.12 710 LYS A O 1
ATOM 5593 N N . PHE A 1 711 ? 11.897 -19.212 48.425 1.00 69.19 711 PHE A N 1
ATOM 5594 C CA . PHE A 1 711 ? 11.072 -18.547 47.421 1.00 69.19 711 PHE A CA 1
ATOM 5595 C C . PHE A 1 711 ? 9.593 -18.933 47.580 1.00 69.19 711 PHE A C 1
ATOM 5597 O O . PHE A 1 711 ? 8.730 -18.053 47.567 1.00 69.19 711 PHE A O 1
ATOM 5604 N N . ASN A 1 712 ? 9.314 -20.213 47.842 1.00 65.75 712 ASN A N 1
ATOM 5605 C CA . ASN A 1 712 ? 7.962 -20.758 48.021 1.00 65.75 712 ASN A CA 1
ATOM 5606 C C . ASN A 1 712 ? 7.266 -20.267 49.308 1.00 65.75 712 ASN A C 1
ATOM 5608 O O . ASN A 1 712 ? 6.042 -20.259 49.393 1.00 65.75 712 ASN A O 1
ATOM 5612 N N . THR A 1 713 ? 8.027 -19.774 50.288 1.00 56.72 713 THR A N 1
ATOM 5613 C CA . THR A 1 713 ? 7.523 -19.237 51.567 1.00 56.72 713 THR A CA 1
ATOM 5614 C C . THR A 1 713 ? 7.059 -17.765 51.523 1.00 56.72 713 THR A C 1
ATOM 5616 O O . THR A 1 713 ? 6.652 -17.218 52.550 1.00 56.72 713 THR A O 1
ATOM 5619 N N . LYS A 1 714 ? 7.066 -17.098 50.356 1.00 49.78 714 LYS A N 1
ATOM 5620 C CA . LYS A 1 714 ? 6.575 -15.711 50.188 1.00 49.78 714 LYS A CA 1
ATOM 5621 C C . LYS A 1 714 ? 5.124 -15.656 49.689 1.00 49.78 714 LYS A C 1
ATOM 5623 O O . LYS A 1 714 ? 4.855 -15.935 48.524 1.00 49.78 714 LYS A O 1
ATOM 5628 N N . THR A 1 715 ? 4.196 -15.200 50.531 1.00 36.34 715 THR A N 1
ATOM 5629 C CA . THR A 1 715 ? 2.765 -15.068 50.192 1.00 36.34 715 THR A CA 1
ATOM 5630 C C . THR A 1 715 ? 2.335 -13.643 49.805 1.00 36.34 715 THR A C 1
ATOM 5632 O O . THR A 1 715 ? 2.911 -12.656 50.263 1.00 36.34 715 THR A O 1
ATOM 5635 N N . ASN A 1 716 ? 1.220 -13.563 49.057 1.00 28.72 716 ASN A N 1
ATOM 5636 C CA . ASN A 1 716 ? 0.450 -12.363 48.664 1.00 28.72 716 ASN A CA 1
ATOM 5637 C C . ASN A 1 716 ? 1.049 -11.523 47.504 1.00 28.72 716 ASN A C 1
ATOM 5639 O O . ASN A 1 716 ? 2.243 -11.258 47.472 1.00 28.72 716 ASN A O 1
ATOM 5643 N N . LYS A 1 717 ? 0.274 -11.022 46.525 1.00 26.69 717 LYS A N 1
ATOM 5644 C CA . LYS A 1 717 ? -1.192 -10.810 46.439 1.00 26.69 717 LYS A CA 1
ATOM 5645 C C . LYS A 1 717 ? -1.749 -11.184 45.054 1.00 26.69 717 LYS A C 1
ATOM 5647 O O . LYS A 1 717 ? -1.113 -10.882 44.050 1.00 26.69 717 LYS A O 1
ATOM 5652 N N . ALA A 1 718 ? -2.979 -11.699 45.002 1.00 26.56 718 ALA A N 1
ATOM 5653 C CA . ALA A 1 718 ? -3.768 -11.843 43.775 1.00 26.56 718 ALA A CA 1
ATOM 5654 C C . ALA A 1 718 ? -5.185 -11.280 43.997 1.00 26.56 718 ALA A C 1
ATOM 5656 O O . ALA A 1 718 ? -5.920 -11.817 44.821 1.00 26.56 718 ALA A O 1
ATOM 5657 N N . SER A 1 719 ? -5.552 -10.191 43.306 1.00 22.69 719 SER A N 1
ATOM 5658 C CA . SER A 1 719 ? -6.902 -9.596 43.377 1.00 22.69 719 SER A CA 1
ATOM 5659 C C . SER A 1 719 ? -7.149 -8.512 42.306 1.00 22.69 719 SER A C 1
ATOM 5661 O O . SER A 1 719 ? -7.060 -7.319 42.601 1.00 22.69 719 SER A O 1
ATOM 5663 N N . SER A 1 720 ? -7.472 -8.911 41.073 1.00 24.66 720 SER A N 1
ATOM 5664 C CA . SER A 1 720 ? -8.194 -8.090 40.078 1.00 24.66 720 SER A CA 1
ATOM 5665 C C . SER A 1 720 ? -8.658 -8.957 38.892 1.00 24.66 720 SER A C 1
ATOM 5667 O O . SER A 1 720 ? -8.145 -10.062 38.718 1.00 24.66 720 SER A O 1
ATOM 5669 N N . ILE A 1 721 ? -9.563 -8.412 38.061 1.00 25.38 721 ILE A N 1
ATOM 5670 C CA . ILE A 1 721 ? -10.055 -8.940 36.764 1.00 25.38 721 ILE A CA 1
ATOM 5671 C C . ILE A 1 721 ? -11.180 -10.007 36.850 1.00 25.38 721 ILE A C 1
ATOM 5673 O O . ILE A 1 721 ? -11.041 -11.005 37.549 1.00 25.38 721 ILE A O 1
ATOM 5677 N N . LEU A 1 722 ? -12.227 -9.804 36.015 1.00 21.72 722 LEU A N 1
ATOM 5678 C CA . LEU A 1 722 ? -13.524 -10.512 35.813 1.00 21.72 722 LEU A CA 1
ATOM 5679 C C . LEU A 1 722 ? -14.726 -9.833 36.534 1.00 21.72 722 LEU A C 1
ATOM 5681 O O . LEU A 1 722 ? -14.728 -9.750 37.755 1.00 21.72 722 LEU A O 1
ATOM 5685 N N . ASN A 1 723 ? -15.781 -9.306 35.870 1.00 23.83 723 ASN A N 1
ATOM 5686 C CA . ASN A 1 723 ? -16.467 -9.760 34.638 1.00 23.83 723 ASN A CA 1
ATOM 5687 C C . ASN A 1 723 ? -17.123 -8.662 33.727 1.00 23.83 723 ASN A C 1
ATOM 5689 O O . ASN A 1 723 ? -17.628 -7.657 34.206 1.00 23.83 723 ASN A O 1
ATOM 5693 N N . ALA A 1 724 ? -17.220 -8.961 32.417 1.00 20.38 724 ALA A N 1
ATOM 5694 C CA . ALA A 1 724 ? -18.387 -8.879 31.490 1.00 20.38 724 ALA A CA 1
ATOM 5695 C C . ALA A 1 724 ? -19.343 -7.636 31.296 1.00 20.38 724 ALA A C 1
ATOM 5697 O O . ALA A 1 724 ? -20.227 -7.369 32.098 1.00 20.38 724 ALA A O 1
ATOM 5698 N N . ASN A 1 725 ? -19.349 -7.115 30.047 1.00 22.02 725 ASN A N 1
ATOM 5699 C CA . ASN A 1 725 ? -20.481 -7.060 29.062 1.00 22.02 725 ASN A CA 1
ATOM 5700 C C . ASN A 1 725 ? -21.589 -5.947 28.902 1.00 22.02 725 ASN A C 1
ATOM 5702 O O . ASN A 1 725 ? -22.688 -6.081 29.424 1.00 22.02 725 ASN A O 1
ATOM 5706 N N . ILE A 1 726 ? -21.423 -5.113 27.832 1.00 26.16 726 ILE A N 1
ATOM 5707 C CA . ILE A 1 726 ? -22.270 -5.013 26.571 1.00 26.16 726 ILE A CA 1
ATOM 5708 C C . ILE A 1 726 ? -23.635 -4.229 26.601 1.00 26.16 726 ILE A C 1
ATOM 5710 O O . ILE A 1 726 ? -24.389 -4.348 27.548 1.00 26.16 726 ILE A O 1
ATOM 5714 N N . SER A 1 727 ? -24.138 -3.451 25.595 1.00 26.16 727 SER A N 1
ATOM 5715 C CA . SER A 1 727 ? -23.722 -3.076 24.199 1.00 26.16 727 SER A CA 1
ATOM 5716 C C . SER A 1 727 ? -24.220 -1.658 23.673 1.00 26.16 727 SER A C 1
ATOM 5718 O O . SER A 1 727 ? -23.664 -0.693 24.189 1.00 26.16 727 SER A O 1
ATOM 5720 N N . LYS A 1 728 ? -25.106 -1.322 22.675 1.00 26.56 728 LYS A N 1
ATOM 5721 C CA . LYS A 1 728 ? -25.594 -1.939 21.390 1.00 26.56 728 LYS A CA 1
ATOM 5722 C C . LYS A 1 728 ? -26.110 -0.951 20.236 1.00 26.56 728 LYS A C 1
ATOM 5724 O O . LYS A 1 728 ? -27.309 -0.786 20.141 1.00 26.56 728 LYS A O 1
ATOM 5729 N N . ARG A 1 729 ? -25.289 -0.487 19.237 1.00 30.12 729 ARG A N 1
ATOM 5730 C CA . ARG A 1 729 ? -25.591 -0.217 17.751 1.00 30.12 729 ARG A CA 1
ATOM 5731 C C . ARG A 1 729 ? -25.758 1.190 16.962 1.00 30.12 729 ARG A C 1
ATOM 5733 O O . ARG A 1 729 ? -25.983 1.110 15.761 1.00 30.12 729 ARG A O 1
ATOM 5740 N N . ALA A 1 730 ? -25.495 2.442 17.429 1.00 27.41 730 ALA A N 1
ATOM 5741 C CA . ALA A 1 730 ? -25.384 3.783 16.695 1.00 27.41 730 ALA A CA 1
ATOM 5742 C C . ALA A 1 730 ? -26.614 4.709 16.393 1.00 27.41 730 ALA A C 1
ATOM 5744 O O . ALA A 1 730 ? -27.539 4.700 17.180 1.00 27.41 730 ALA A O 1
ATOM 5745 N N . GLY A 1 731 ? -26.744 5.640 15.411 1.00 25.47 731 GLY A N 1
ATOM 5746 C CA . GLY A 1 731 ? -26.098 6.113 14.142 1.00 25.47 731 GLY A CA 1
ATOM 5747 C C . GLY A 1 731 ? -27.006 7.227 13.509 1.00 25.47 731 GLY A C 1
ATOM 5748 O O . GLY A 1 731 ? -27.941 7.648 14.189 1.00 25.47 731 GLY A O 1
ATOM 5749 N N . GLU A 1 732 ? -26.875 7.825 12.304 1.00 23.08 732 GLU A N 1
ATOM 5750 C CA . GLU A 1 732 ? -25.917 7.843 11.158 1.00 23.08 732 GLU A CA 1
ATOM 5751 C C . GLU A 1 732 ? -25.226 9.241 11.013 1.00 23.08 732 GLU A C 1
ATOM 5753 O O . GLU A 1 732 ? -25.370 10.053 11.927 1.00 23.08 732 GLU A O 1
ATOM 5758 N N . LYS A 1 733 ? -24.506 9.570 9.899 1.00 26.91 733 LYS A N 1
ATOM 5759 C CA . LYS A 1 733 ? -23.854 10.899 9.654 1.00 26.91 733 LYS A CA 1
ATOM 5760 C C . LYS A 1 733 ? -23.659 11.377 8.183 1.00 26.91 733 LYS A C 1
ATOM 5762 O O . LYS A 1 733 ? -23.680 10.552 7.271 1.00 26.91 733 LYS A O 1
ATOM 5767 N N . PRO A 1 734 ? -23.415 12.696 7.933 1.00 25.48 734 PRO A N 1
ATOM 5768 C CA . PRO A 1 734 ? -23.317 13.318 6.597 1.00 25.48 734 PRO A CA 1
ATOM 5769 C C . PRO A 1 734 ? -21.872 13.554 6.076 1.00 25.48 734 PRO A C 1
ATOM 5771 O O . PRO A 1 734 ? -20.882 13.219 6.719 1.00 25.48 734 PRO A O 1
ATOM 5774 N N . LYS A 1 735 ? -21.747 14.159 4.879 1.00 28.91 735 LYS A N 1
ATOM 5775 C CA . LYS A 1 735 ? -20.483 14.378 4.136 1.00 28.91 735 LYS A CA 1
ATOM 5776 C C . LYS A 1 735 ? -19.803 15.731 4.447 1.00 28.91 735 LYS A C 1
ATOM 5778 O O . LYS A 1 735 ? -20.383 16.771 4.150 1.00 28.91 735 LYS A O 1
ATOM 5783 N N . GLU A 1 736 ? -18.523 15.734 4.838 1.00 29.42 736 GLU A N 1
ATOM 5784 C CA . GLU A 1 736 ? -17.620 16.910 4.756 1.00 29.42 736 GLU A CA 1
ATOM 5785 C C . GLU A 1 736 ? -16.395 16.630 3.847 1.00 29.42 736 GLU A C 1
ATOM 5787 O O . GLU A 1 736 ? -15.963 15.490 3.671 1.00 29.42 736 GLU A O 1
ATOM 5792 N N . LYS A 1 737 ? -15.828 17.678 3.225 1.00 29.53 737 LYS A N 1
ATOM 5793 C CA . LYS A 1 737 ? -14.735 17.576 2.231 1.00 29.53 737 LYS A CA 1
ATOM 5794 C C . LYS A 1 737 ? -13.345 17.608 2.901 1.00 29.53 737 LYS A C 1
ATOM 5796 O O . LYS A 1 737 ? -12.917 18.665 3.361 1.00 29.53 737 LYS A O 1
ATOM 5801 N N . LYS A 1 738 ? -12.587 16.500 2.888 1.00 32.31 738 LYS A N 1
ATOM 5802 C CA . LYS A 1 738 ? -11.179 16.472 3.359 1.00 32.31 738 LYS A CA 1
ATOM 5803 C C . LYS A 1 738 ? -10.251 17.311 2.450 1.00 32.31 738 LYS A C 1
ATOM 5805 O O . LYS A 1 738 ? -10.284 17.181 1.226 1.00 32.31 738 LYS A O 1
ATOM 5810 N N . LYS A 1 739 ? -9.363 18.127 3.043 1.00 28.78 739 LYS A N 1
ATOM 5811 C CA . LYS A 1 739 ? -8.209 18.744 2.346 1.00 28.78 739 LYS A CA 1
ATOM 5812 C C . LYS A 1 739 ? -7.126 17.683 2.083 1.00 28.78 739 LYS A C 1
ATOM 5814 O O . LYS A 1 739 ? -6.907 16.814 2.921 1.00 28.78 739 LYS A O 1
ATOM 5819 N N . ARG A 1 740 ? -6.411 17.776 0.953 1.00 32.12 740 ARG A N 1
ATOM 5820 C CA . ARG A 1 740 ? -5.259 16.902 0.648 1.00 32.12 740 ARG A CA 1
ATOM 5821 C C . ARG A 1 740 ? -4.108 17.152 1.635 1.00 32.12 740 ARG A C 1
ATOM 5823 O O . ARG A 1 740 ? -3.687 18.296 1.784 1.00 32.12 740 ARG A O 1
ATOM 5830 N N . LYS A 1 741 ? -3.558 16.087 2.225 1.00 34.62 741 LYS A N 1
ATOM 5831 C CA . LYS A 1 741 ? -2.223 16.068 2.850 1.00 34.62 741 LYS A CA 1
ATOM 5832 C C . LYS A 1 741 ? -1.263 15.260 1.971 1.00 34.62 741 LYS A C 1
ATOM 5834 O O . LYS A 1 741 ? -1.693 14.374 1.243 1.00 34.62 741 LYS A O 1
ATOM 5839 N N . GLY A 1 742 ? 0.024 15.603 2.018 1.00 27.47 742 GLY A N 1
ATOM 5840 C CA . GLY A 1 742 ? 1.098 14.952 1.252 1.00 27.47 742 GLY A CA 1
ATOM 5841 C C . GLY A 1 742 ? 2.076 14.165 2.126 1.00 27.47 742 GLY A C 1
ATOM 5842 O O . GLY A 1 742 ? 3.256 14.114 1.805 1.00 27.47 742 GLY A O 1
ATOM 5843 N N . GLN A 1 743 ? 1.612 13.630 3.260 1.00 28.28 743 GLN A N 1
ATOM 5844 C CA . GLN A 1 743 ? 2.445 12.994 4.294 1.00 28.28 743 GLN A CA 1
ATOM 5845 C C . GLN A 1 743 ? 1.890 11.617 4.713 1.00 28.28 743 GLN A C 1
ATOM 5847 O O . GLN A 1 743 ? 2.065 11.190 5.850 1.00 28.28 743 GLN A O 1
ATOM 5852 N N . ASN A 1 744 ? 1.220 10.908 3.798 1.00 30.09 744 ASN A N 1
ATOM 5853 C CA . ASN A 1 744 ? 0.554 9.620 4.055 1.00 30.09 744 ASN A CA 1
ATOM 5854 C C . ASN A 1 744 ? 1.566 8.447 4.049 1.00 30.09 744 ASN A C 1
ATOM 5856 O O . ASN A 1 744 ? 1.400 7.449 3.356 1.00 30.09 744 ASN A O 1
ATOM 5860 N N . ASN A 1 745 ? 2.670 8.627 4.773 1.00 30.86 745 ASN A N 1
ATOM 5861 C CA . ASN A 1 745 ? 3.694 7.634 5.092 1.00 30.86 745 ASN A CA 1
ATOM 5862 C C . ASN A 1 745 ? 4.281 7.995 6.468 1.00 30.86 745 ASN A C 1
ATOM 5864 O O . ASN A 1 745 ? 5.468 8.281 6.605 1.00 30.86 745 ASN A O 1
ATOM 5868 N N . VAL A 1 746 ? 3.420 8.022 7.488 1.00 35.78 746 VAL A N 1
ATOM 5869 C CA . VAL A 1 746 ? 3.886 7.905 8.873 1.00 35.78 746 VAL A CA 1
ATOM 5870 C C . VAL A 1 746 ? 4.368 6.468 9.037 1.00 35.78 746 VAL A C 1
ATOM 5872 O O . VAL A 1 746 ? 3.648 5.529 8.695 1.00 35.78 746 VAL A O 1
ATOM 5875 N N . GLU A 1 747 ? 5.600 6.276 9.495 1.00 39.19 747 GLU A N 1
ATOM 5876 C CA . GLU A 1 747 ? 6.065 4.938 9.847 1.00 39.19 747 GLU A CA 1
ATOM 5877 C C . GLU A 1 747 ? 5.423 4.539 11.179 1.00 39.19 747 GLU A C 1
ATOM 5879 O O . GLU A 1 747 ? 5.488 5.289 12.153 1.00 39.19 747 GLU A O 1
ATOM 5884 N N . GLN A 1 748 ? 4.774 3.372 11.214 1.00 42.59 748 GLN A N 1
ATOM 5885 C CA . GLN A 1 748 ? 4.297 2.757 12.453 1.00 42.59 748 GLN A CA 1
ATOM 5886 C C . GLN A 1 748 ? 5.531 2.295 13.245 1.00 42.59 748 GLN A C 1
ATOM 5888 O O . GLN A 1 748 ? 5.995 1.167 13.088 1.00 42.59 748 GLN A O 1
ATOM 5893 N N . ILE A 1 749 ? 6.113 3.207 14.028 1.00 50.03 749 ILE A N 1
ATOM 5894 C CA . ILE A 1 749 ? 7.226 2.911 14.935 1.00 50.03 749 ILE A CA 1
ATOM 5895 C C . ILE A 1 749 ? 6.704 1.930 15.998 1.00 50.03 749 ILE A C 1
ATOM 5897 O O . ILE A 1 749 ? 5.709 2.263 16.647 1.00 50.03 749 ILE A O 1
ATOM 5901 N N . PRO A 1 750 ? 7.344 0.760 16.202 1.00 51.88 750 PRO A N 1
ATOM 5902 C CA . PRO A 1 750 ? 6.957 -0.168 17.257 1.00 51.88 750 PRO A CA 1
ATOM 5903 C C . PRO A 1 750 ? 6.924 0.527 18.617 1.00 51.88 750 PRO A C 1
ATOM 5905 O O . PRO A 1 750 ? 7.855 1.249 18.979 1.00 51.88 750 PRO A O 1
ATOM 5908 N N . ILE A 1 751 ? 5.843 0.316 19.361 1.00 51.56 751 ILE A N 1
ATOM 5909 C CA . ILE A 1 751 ? 5.659 0.934 20.671 1.00 51.56 751 ILE A CA 1
ATOM 5910 C C . ILE A 1 751 ? 6.563 0.210 21.664 1.00 51.56 751 ILE A C 1
ATOM 5912 O O . ILE A 1 751 ? 6.462 -1.001 21.842 1.00 51.56 751 ILE A O 1
ATOM 5916 N N . LEU A 1 752 ? 7.469 0.960 22.285 1.00 51.56 752 LEU A N 1
ATOM 5917 C CA . LEU A 1 752 ? 8.473 0.408 23.198 1.00 51.56 752 LEU A CA 1
ATOM 5918 C C . LEU A 1 752 ? 7.971 0.356 24.646 1.00 51.56 752 LEU A C 1
ATOM 5920 O O . LEU A 1 752 ? 8.503 -0.398 25.456 1.00 51.56 752 LEU A O 1
ATOM 5924 N N . GLU A 1 753 ? 6.963 1.168 24.974 1.00 63.38 753 GLU A N 1
ATOM 5925 C CA . GLU A 1 753 ? 6.496 1.390 26.341 1.00 63.38 753 GLU A CA 1
ATOM 5926 C C . GLU A 1 753 ? 5.048 1.910 26.352 1.00 63.38 753 GLU A C 1
ATOM 5928 O O . GLU A 1 753 ? 4.683 2.810 25.583 1.00 63.38 753 GLU A O 1
ATOM 5933 N N . GLU A 1 754 ? 4.230 1.359 27.248 1.00 58.62 754 GLU A N 1
ATOM 5934 C CA . GLU A 1 754 ? 2.927 1.910 27.629 1.00 58.62 754 GLU A CA 1
ATOM 5935 C C . GLU A 1 754 ? 3.083 2.707 28.927 1.00 58.62 754 GLU A C 1
ATOM 5937 O O . GLU A 1 754 ? 3.789 2.285 29.839 1.00 58.62 754 GLU A O 1
ATOM 5942 N N . ILE A 1 755 ? 2.422 3.859 29.003 1.00 62.94 755 ILE A N 1
ATOM 5943 C CA . ILE A 1 755 ? 2.490 4.788 30.130 1.00 62.94 755 ILE A CA 1
ATOM 5944 C C . ILE A 1 755 ? 1.057 5.092 30.574 1.00 62.94 755 ILE A C 1
ATOM 5946 O O . ILE A 1 755 ? 0.201 5.470 29.764 1.00 62.94 755 ILE A O 1
ATOM 5950 N N . GLU A 1 756 ? 0.789 4.915 31.865 1.00 50.22 756 GLU A N 1
ATOM 5951 C CA . GLU A 1 756 ? -0.458 5.345 32.500 1.00 50.22 756 GLU A CA 1
ATOM 5952 C C . GLU A 1 756 ? -0.566 6.874 32.495 1.00 50.22 756 GLU A C 1
ATOM 5954 O O . GLU A 1 756 ? 0.441 7.577 32.437 1.00 50.22 756 GLU A O 1
ATOM 5959 N N . ARG A 1 757 ? -1.781 7.427 32.549 1.00 40.94 757 ARG A N 1
ATOM 5960 C CA . ARG A 1 757 ? -1.941 8.882 32.668 1.00 40.94 757 ARG A CA 1
ATOM 5961 C C . ARG A 1 757 ? -1.516 9.361 34.060 1.00 40.94 757 ARG A C 1
ATOM 5963 O O . ARG A 1 757 ? -2.188 9.005 35.025 1.00 40.94 757 ARG A O 1
ATOM 5970 N N . PRO A 1 758 ? -0.563 10.300 34.178 1.00 39.19 758 PRO A N 1
ATOM 5971 C CA . PRO A 1 758 ? -0.659 11.311 35.217 1.00 39.19 758 PRO A CA 1
ATOM 5972 C C . PRO A 1 758 ? -1.805 12.255 34.822 1.00 39.19 758 PRO A C 1
ATOM 5974 O O . PRO A 1 758 ? -1.813 12.764 33.701 1.00 39.19 758 PRO A O 1
ATOM 5977 N N . ASP A 1 759 ? -2.743 12.557 35.720 1.00 37.41 759 ASP A N 1
ATOM 5978 C CA . ASP A 1 759 ? -3.862 13.479 35.422 1.00 37.41 759 ASP A CA 1
ATOM 5979 C C . ASP A 1 759 ? -3.436 14.966 35.270 1.00 37.41 759 ASP A C 1
ATOM 5981 O O . ASP A 1 759 ? -4.276 15.858 35.161 1.00 37.41 759 ASP A O 1
ATOM 5985 N N . ASN A 1 760 ? -2.128 15.255 35.205 1.00 46.22 760 ASN A N 1
ATOM 5986 C CA . ASN A 1 760 ? -1.551 16.600 35.132 1.00 46.22 760 ASN A CA 1
ATOM 5987 C C . ASN A 1 760 ? -0.684 16.797 33.865 1.00 46.22 760 ASN A C 1
ATOM 5989 O O . ASN A 1 760 ? 0.493 16.436 33.841 1.00 46.22 760 ASN A O 1
ATOM 5993 N N . ASP A 1 761 ? -1.243 17.457 32.837 1.00 48.94 761 ASP A N 1
ATOM 5994 C CA . ASP A 1 761 ? -0.642 17.749 31.505 1.00 48.94 761 ASP A CA 1
ATOM 5995 C C . ASP A 1 761 ? 0.660 18.632 31.539 1.00 48.94 761 ASP A C 1
ATOM 5997 O O . ASP A 1 761 ? 1.109 19.094 30.491 1.00 48.94 761 ASP A O 1
ATOM 6001 N N . ILE A 1 762 ? 1.283 18.900 32.704 1.00 50.16 762 ILE A N 1
ATOM 6002 C CA . ILE A 1 762 ? 2.488 19.763 32.870 1.00 50.16 762 ILE A CA 1
ATOM 6003 C C . ILE A 1 762 ? 3.773 18.974 33.224 1.00 50.16 762 ILE A C 1
ATOM 6005 O O . ILE A 1 762 ? 4.888 19.474 33.038 1.00 50.16 762 ILE A O 1
ATOM 6009 N N . ASP A 1 763 ? 3.655 17.732 33.698 1.00 47.19 763 ASP A N 1
ATOM 6010 C CA . ASP A 1 763 ? 4.764 17.035 34.373 1.00 47.19 763 ASP A CA 1
ATOM 6011 C C . ASP A 1 763 ? 5.776 16.337 33.446 1.00 47.19 763 ASP A C 1
ATOM 6013 O O . ASP A 1 763 ? 6.849 15.948 33.904 1.00 47.19 763 ASP A O 1
ATOM 6017 N N . CYS A 1 764 ? 5.480 16.179 32.151 1.00 45.47 764 CYS A N 1
ATOM 6018 C CA . CYS A 1 764 ? 6.280 15.352 31.238 1.00 45.47 764 CYS A CA 1
ATOM 6019 C C . CYS A 1 764 ? 6.493 15.979 29.847 1.00 45.47 764 CYS A C 1
ATOM 6021 O O . CYS A 1 764 ? 5.830 15.607 28.880 1.00 45.47 764 CYS A O 1
ATOM 6023 N N . GLN A 1 765 ? 7.496 16.855 29.708 1.00 45.38 765 GLN A N 1
ATOM 6024 C CA . GLN A 1 765 ? 8.118 17.145 28.408 1.00 45.38 765 GLN A CA 1
ATOM 6025 C C . GLN A 1 765 ? 9.637 17.325 28.509 1.00 45.38 765 GLN A C 1
ATOM 6027 O O . GLN A 1 765 ? 10.123 18.194 29.226 1.00 45.38 765 GLN A O 1
ATOM 6032 N N . LYS A 1 766 ? 10.394 16.559 27.712 1.00 43.06 766 LYS A N 1
ATOM 6033 C CA . LYS A 1 766 ? 11.767 16.895 27.298 1.00 43.06 766 LYS A CA 1
ATOM 6034 C C . LYS A 1 766 ? 12.232 15.958 26.168 1.00 43.06 766 LYS A C 1
ATOM 6036 O O . LYS A 1 766 ? 12.157 14.748 26.356 1.00 43.06 766 LYS A O 1
ATOM 6041 N N . PRO A 1 767 ? 12.814 16.461 25.066 1.00 48.69 767 PRO A N 1
ATOM 6042 C CA . PRO A 1 767 ? 12.589 17.754 24.423 1.00 48.69 767 PRO A CA 1
ATOM 6043 C C . PRO A 1 767 ? 11.986 17.601 23.009 1.00 48.69 767 PRO A C 1
ATOM 6045 O O . PRO A 1 767 ? 12.325 16.683 22.263 1.00 48.69 767 PRO A O 1
ATOM 6048 N N . LEU A 1 768 ? 11.155 18.558 22.589 1.00 53.81 768 LEU A N 1
ATOM 6049 C CA . LEU A 1 768 ? 10.946 18.808 21.158 1.00 53.81 768 LEU A CA 1
ATOM 6050 C C . LEU A 1 768 ? 12.189 19.501 20.578 1.00 53.81 768 LEU A C 1
ATOM 6052 O O . LEU A 1 768 ? 12.878 20.240 21.282 1.00 53.81 768 LEU A O 1
ATOM 6056 N N . ALA A 1 769 ? 12.466 19.292 19.289 1.00 56.16 769 ALA A N 1
ATOM 6057 C CA . ALA A 1 769 ? 13.540 20.009 18.607 1.00 56.16 769 ALA A CA 1
ATOM 6058 C C . ALA A 1 769 ? 13.269 21.526 18.595 1.00 56.16 769 ALA A C 1
ATOM 6060 O O . ALA A 1 769 ? 12.140 21.965 18.369 1.00 56.16 769 ALA A O 1
ATOM 6061 N N . PHE A 1 770 ? 14.307 22.336 18.807 1.00 71.19 770 PHE A N 1
ATOM 6062 C CA . PHE A 1 770 ? 14.207 23.795 18.765 1.00 71.19 770 PHE A CA 1
ATOM 6063 C C . PHE A 1 770 ? 13.966 24.284 17.327 1.00 71.19 770 PHE A C 1
ATOM 6065 O O . PHE A 1 770 ? 14.895 24.410 16.536 1.00 71.19 770 PHE A O 1
ATOM 6072 N N . THR A 1 771 ? 12.698 24.536 16.984 1.00 74.12 771 THR A N 1
ATOM 6073 C CA . THR A 1 771 ? 12.275 24.963 15.635 1.00 74.12 771 THR A CA 1
ATOM 6074 C C . THR A 1 771 ? 12.549 26.431 15.297 1.00 74.12 771 THR A C 1
ATOM 6076 O O . THR A 1 771 ? 12.573 26.771 14.122 1.00 74.12 771 THR A O 1
ATOM 6079 N N . GLU A 1 772 ? 12.724 27.295 16.298 1.00 82.50 772 GLU A N 1
ATOM 6080 C CA . GLU A 1 772 ? 12.816 28.753 16.153 1.00 82.50 772 GLU A CA 1
ATOM 6081 C C . GLU A 1 772 ? 14.057 29.280 16.871 1.00 82.50 772 GLU A C 1
ATOM 6083 O O . GLU A 1 772 ? 14.487 28.699 17.867 1.00 82.50 772 GLU A O 1
ATOM 6088 N N . ILE A 1 773 ? 14.611 30.411 16.417 1.00 81.81 773 ILE A N 1
ATOM 6089 C CA . ILE A 1 773 ? 15.853 30.963 16.988 1.00 81.81 773 ILE A CA 1
ATOM 6090 C C . ILE A 1 773 ? 15.743 31.238 18.494 1.00 81.81 773 ILE A C 1
ATOM 6092 O O . ILE A 1 773 ? 16.686 30.964 19.230 1.00 81.81 773 ILE A O 1
ATOM 6096 N N . TRP A 1 774 ? 14.593 31.730 18.964 1.00 83.75 774 TRP A N 1
ATOM 6097 C CA . TRP A 1 774 ? 14.378 32.073 20.372 1.00 83.75 774 TRP A CA 1
ATOM 6098 C C . TRP A 1 774 ? 14.213 30.849 21.285 1.00 83.75 774 TRP A C 1
ATOM 6100 O O . TRP A 1 774 ? 14.231 31.009 22.503 1.00 83.75 774 TRP A O 1
ATOM 6110 N N . HIS A 1 775 ? 14.087 29.636 20.735 1.00 87.00 775 HIS A N 1
ATOM 6111 C CA . HIS A 1 775 ? 14.016 28.407 21.521 1.00 87.00 775 HIS A CA 1
ATOM 6112 C C . HIS A 1 775 ? 15.403 28.010 22.054 1.00 87.00 775 HIS A C 1
ATOM 6114 O O . HIS A 1 775 ? 16.370 27.875 21.302 1.00 87.00 775 HIS A O 1
ATOM 6120 N N . ASN A 1 776 ? 15.503 27.809 23.366 1.00 84.25 776 ASN A N 1
ATOM 6121 C CA . ASN A 1 776 ? 16.737 27.421 24.048 1.00 84.25 776 ASN A CA 1
ATOM 6122 C C . ASN A 1 776 ? 16.451 26.739 25.407 1.00 84.25 776 ASN A C 1
ATOM 6124 O O . ASN A 1 776 ? 15.300 26.516 25.788 1.00 84.25 776 ASN A O 1
ATOM 6128 N N . THR A 1 777 ? 17.517 26.385 26.129 1.00 84.56 777 THR A N 1
ATOM 6129 C CA . THR A 1 777 ? 17.491 25.678 27.422 1.00 84.56 777 THR A CA 1
ATOM 6130 C C . THR A 1 777 ? 17.469 26.581 28.661 1.00 84.56 777 THR A C 1
ATOM 6132 O O . THR A 1 777 ? 17.530 26.054 29.771 1.00 84.56 777 THR A O 1
ATOM 6135 N N . ASN A 1 778 ? 17.419 27.905 28.505 1.00 88.06 778 ASN A N 1
ATOM 6136 C CA . ASN A 1 778 ? 17.451 28.847 29.620 1.00 88.06 778 ASN A CA 1
ATOM 6137 C C . ASN A 1 778 ? 16.222 28.683 30.524 1.00 88.06 778 ASN A C 1
ATOM 6139 O O . ASN A 1 778 ? 15.155 28.223 30.103 1.00 88.06 778 ASN A O 1
ATOM 6143 N N . LYS A 1 779 ? 16.378 29.086 31.783 1.00 89.62 779 LYS A N 1
ATOM 6144 C CA . LYS A 1 779 ? 15.305 29.056 32.773 1.00 89.62 779 LYS A CA 1
ATOM 6145 C C . LYS A 1 779 ? 14.218 30.092 32.470 1.00 89.62 779 LYS A C 1
ATOM 6147 O O . LYS A 1 779 ? 14.405 31.027 31.688 1.00 89.62 779 LYS A O 1
ATOM 6152 N N . PHE A 1 780 ? 13.063 29.876 33.083 1.00 91.81 780 PHE A N 1
ATOM 6153 C CA . PHE A 1 780 ? 11.906 30.759 33.091 1.00 91.81 780 PHE A CA 1
ATOM 6154 C C . PHE A 1 780 ? 11.789 31.326 34.507 1.00 91.81 780 PHE A C 1
ATOM 6156 O O . PHE A 1 780 ? 11.280 30.660 35.402 1.00 91.81 780 PHE A O 1
ATOM 6163 N N . GLN A 1 781 ? 12.337 32.514 34.735 1.00 92.12 781 GLN A N 1
ATOM 6164 C CA . GLN A 1 781 ? 12.480 33.096 36.068 1.00 92.12 781 GLN A CA 1
ATOM 6165 C C . GLN A 1 781 ? 11.219 33.868 36.466 1.00 92.12 781 GLN A C 1
ATOM 6167 O O . GLN A 1 781 ? 10.737 34.700 35.697 1.00 92.12 781 GLN A O 1
ATOM 6172 N N . VAL A 1 782 ? 10.676 33.609 37.657 1.00 91.69 782 VAL A N 1
ATOM 6173 C CA . VAL A 1 782 ? 9.640 34.472 38.253 1.00 91.69 782 VAL A CA 1
ATOM 6174 C C . VAL A 1 782 ? 10.295 35.788 38.676 1.00 91.69 782 VAL A C 1
ATOM 6176 O O . VAL A 1 782 ? 11.310 35.761 39.363 1.00 91.69 782 VAL A O 1
ATOM 6179 N N . VAL A 1 783 ? 9.729 36.924 38.264 1.00 89.88 783 VAL A N 1
ATOM 6180 C CA . VAL A 1 783 ? 10.240 38.277 38.563 1.00 89.88 783 VAL A CA 1
ATOM 6181 C C . VAL A 1 783 ? 9.092 39.240 38.866 1.00 89.88 783 VAL A C 1
ATOM 6183 O O . VAL A 1 783 ? 7.999 39.078 38.310 1.00 89.88 783 VAL A O 1
ATOM 6186 N N . PHE A 1 784 ? 9.325 40.278 39.674 1.00 87.75 784 PHE A N 1
ATOM 6187 C CA . PHE A 1 784 ? 8.345 41.354 39.829 1.00 87.75 784 PHE A CA 1
ATOM 6188 C C . PHE A 1 784 ? 8.419 42.335 38.651 1.00 87.75 784 PHE A C 1
ATOM 6190 O O . PHE A 1 784 ? 9.486 42.737 38.176 1.00 87.75 784 PHE A O 1
ATOM 6197 N N . THR A 1 785 ? 7.257 42.766 38.161 1.00 80.62 785 THR A N 1
ATOM 6198 C CA . THR A 1 785 ? 7.152 43.688 37.018 1.00 80.62 785 THR A CA 1
ATOM 6199 C C . THR A 1 785 ? 7.706 45.075 37.350 1.00 80.62 785 THR A C 1
ATOM 6201 O O . THR A 1 785 ? 8.198 45.764 36.455 1.00 80.62 785 THR A O 1
ATOM 6204 N N . LYS A 1 786 ? 7.679 45.462 38.635 1.00 74.94 786 LYS A N 1
ATOM 6205 C CA . LYS A 1 786 ? 8.198 46.743 39.141 1.00 74.94 786 LYS A CA 1
ATOM 6206 C C . LYS A 1 786 ? 9.722 46.845 39.041 1.00 74.94 786 LYS A C 1
ATOM 6208 O O . LYS A 1 786 ? 10.227 47.850 38.544 1.00 74.94 786 LYS A O 1
ATOM 6213 N N . GLU A 1 787 ? 10.443 45.792 39.414 1.00 74.31 787 GLU A N 1
ATOM 6214 C CA . GLU A 1 787 ? 11.908 45.688 39.281 1.00 74.31 787 GLU A CA 1
ATOM 6215 C C . GLU A 1 787 ? 12.343 45.697 37.807 1.00 74.31 787 GLU A C 1
ATOM 6217 O O . GLU A 1 787 ? 13.356 46.286 37.435 1.00 74.31 787 GLU A O 1
ATOM 6222 N N . CYS A 1 788 ? 11.528 45.102 36.934 1.00 70.94 788 CYS A N 1
ATOM 6223 C CA . CYS A 1 788 ? 11.791 45.011 35.500 1.00 70.94 788 CYS A CA 1
ATOM 6224 C C . CYS A 1 788 ? 11.219 46.187 34.676 1.00 70.94 788 CYS A C 1
ATOM 6226 O O . CYS A 1 788 ? 11.117 46.072 33.452 1.00 70.94 788 CYS A O 1
ATOM 6228 N N . THR A 1 789 ? 10.840 47.307 35.302 1.00 57.56 789 THR A N 1
ATOM 6229 C CA . THR A 1 789 ? 9.985 48.380 34.732 1.00 57.56 789 THR A CA 1
ATOM 6230 C C . THR A 1 789 ? 10.399 48.934 33.364 1.00 57.56 789 THR A C 1
ATOM 6232 O O . THR A 1 789 ? 9.530 49.263 32.558 1.00 57.56 789 THR A O 1
ATOM 6235 N N . SER A 1 790 ? 11.695 49.005 33.051 1.00 61.59 790 SER A N 1
ATOM 6236 C CA . SER A 1 790 ? 12.190 49.488 31.748 1.00 61.59 790 SER A CA 1
ATOM 6237 C C . SER A 1 790 ? 12.106 48.459 30.607 1.00 61.59 790 SER A C 1
ATOM 6239 O O . SER A 1 790 ? 12.297 48.819 29.446 1.00 61.59 790 SER A O 1
ATOM 6241 N N . LYS A 1 791 ? 11.825 47.181 30.909 1.00 67.62 791 LYS A N 1
ATOM 6242 C CA . LYS A 1 791 ? 11.858 46.054 29.952 1.00 67.62 791 LYS A CA 1
ATOM 6243 C C . LYS A 1 791 ? 10.567 45.219 29.952 1.00 67.62 791 LYS A C 1
ATOM 6245 O O . LYS A 1 791 ? 10.117 44.791 28.890 1.00 67.62 791 LYS A O 1
ATOM 6250 N N . ALA A 1 792 ? 9.930 45.028 31.107 1.00 75.94 792 ALA A N 1
ATOM 6251 C CA . ALA A 1 792 ? 8.690 44.266 31.278 1.00 75.94 792 ALA A CA 1
ATOM 6252 C C . ALA A 1 792 ? 7.437 45.090 30.924 1.00 75.94 792 ALA A C 1
ATOM 6254 O O . ALA A 1 792 ? 6.547 45.300 31.745 1.00 75.94 792 ALA A O 1
ATOM 6255 N N . GLN A 1 793 ? 7.348 45.574 29.683 1.00 79.00 793 GLN A N 1
ATOM 6256 C CA . GLN A 1 793 ? 6.210 46.393 29.246 1.00 79.00 793 GLN A CA 1
ATOM 6257 C C . GLN A 1 793 ? 4.924 45.574 29.043 1.00 79.00 793 GLN A C 1
ATOM 6259 O O . GLN A 1 793 ? 3.856 45.977 29.508 1.00 79.00 793 GLN A O 1
ATOM 6264 N N . LYS A 1 794 ? 5.007 44.438 28.343 1.00 85.50 794 LYS A N 1
ATOM 6265 C CA . LYS A 1 794 ? 3.856 43.598 27.966 1.00 85.50 794 LYS A CA 1
ATOM 6266 C C . LYS A 1 794 ? 4.262 42.154 27.699 1.00 85.50 794 LYS A C 1
ATOM 6268 O O . LYS A 1 794 ? 5.418 41.887 27.377 1.00 85.50 794 LYS A O 1
ATOM 6273 N N . CYS A 1 795 ? 3.308 41.235 27.805 1.00 86.88 795 CYS A N 1
ATOM 6274 C CA . CYS A 1 795 ? 3.534 39.813 27.556 1.00 86.88 795 CYS A CA 1
ATOM 6275 C C . CYS A 1 795 ? 3.826 39.538 26.070 1.00 86.88 795 CYS A C 1
ATOM 6277 O O . CYS A 1 795 ? 3.023 39.884 25.201 1.00 86.88 795 CYS A O 1
ATOM 6279 N N . GLU A 1 796 ? 4.915 38.835 25.759 1.00 88.12 796 GLU A N 1
ATOM 6280 C CA . GLU A 1 796 ? 5.330 38.580 24.371 1.00 88.12 796 GLU A CA 1
ATOM 6281 C C . GLU A 1 796 ? 4.334 37.678 23.596 1.00 88.12 796 GLU A C 1
ATOM 6283 O O . GLU A 1 796 ? 4.208 37.804 22.378 1.00 88.12 796 GLU A O 1
ATOM 6288 N N . SER A 1 797 ? 3.539 36.841 24.277 1.00 85.81 797 SER A N 1
ATOM 6289 C CA . SER A 1 797 ? 2.583 35.908 23.638 1.00 85.81 797 SER A CA 1
ATOM 6290 C C . SER A 1 797 ? 1.134 36.386 23.516 1.00 85.81 797 SER A C 1
ATOM 6292 O O . SER A 1 797 ? 0.424 35.936 22.612 1.00 85.81 797 SER A O 1
ATOM 6294 N N . CYS A 1 798 ? 0.654 37.246 24.420 1.00 82.25 798 CYS A N 1
ATOM 6295 C CA . CYS A 1 798 ? -0.716 37.786 24.374 1.00 82.25 798 CYS A CA 1
ATOM 6296 C C . CYS A 1 798 ? -0.780 39.306 24.177 1.00 82.25 798 CYS A C 1
ATOM 6298 O O . CYS A 1 798 ? -1.871 39.837 24.012 1.00 82.25 798 CYS A O 1
ATOM 6300 N N . LYS A 1 799 ? 0.370 39.995 24.183 1.00 84.94 799 LYS A N 1
ATOM 6301 C CA . LYS A 1 799 ? 0.551 41.451 24.023 1.00 84.94 799 LYS A CA 1
ATOM 6302 C C . LYS A 1 799 ? -0.168 42.346 25.047 1.00 84.94 799 LYS A C 1
ATOM 6304 O O . LYS A 1 799 ? 0.012 43.558 24.983 1.00 84.94 799 LYS A O 1
ATOM 6309 N N . VAL A 1 800 ? -0.892 41.770 26.010 1.00 79.88 800 VAL A N 1
ATOM 6310 C CA . VAL A 1 800 ? -1.454 42.466 27.180 1.00 79.88 800 VAL A CA 1
ATOM 6311 C C . VAL A 1 800 ? -0.324 43.108 27.988 1.00 79.88 800 VAL A C 1
ATOM 6313 O O . VAL A 1 800 ? 0.701 42.464 28.240 1.00 79.88 800 VAL A O 1
ATOM 6316 N N . GLU A 1 801 ? -0.506 44.370 28.371 1.00 80.31 801 GLU A N 1
ATOM 6317 C CA . GLU A 1 801 ? 0.450 45.115 29.193 1.00 80.31 801 GLU A CA 1
ATOM 6318 C C . GLU A 1 801 ? 0.469 44.590 30.635 1.00 80.31 801 GLU A C 1
ATOM 6320 O O . GLU A 1 801 ? -0.556 44.159 31.164 1.00 80.31 801 GLU A O 1
ATOM 6325 N N . PHE A 1 802 ? 1.637 44.615 31.276 1.00 81.25 802 PHE A N 1
ATOM 6326 C CA . PHE A 1 802 ? 1.726 44.349 32.714 1.00 81.25 802 PHE A CA 1
ATOM 6327 C C . PHE A 1 802 ? 1.258 45.577 33.506 1.00 81.25 802 PHE A C 1
ATOM 6329 O O . PHE A 1 802 ? 1.346 46.700 33.009 1.00 81.25 802 PHE A O 1
ATOM 6336 N N . ALA A 1 803 ? 0.780 45.382 34.738 1.00 67.56 803 ALA A N 1
ATOM 6337 C CA . ALA A 1 803 ? 0.347 46.488 35.589 1.00 67.56 803 ALA A CA 1
ATOM 6338 C C . ALA A 1 803 ? 1.512 47.463 35.859 1.00 67.56 803 ALA A C 1
ATOM 6340 O O . ALA A 1 803 ? 2.576 47.051 36.326 1.00 67.56 803 ALA A O 1
ATOM 6341 N N . ARG A 1 804 ? 1.309 48.757 35.571 1.00 62.78 804 ARG A N 1
ATOM 6342 C CA . ARG A 1 804 ? 2.284 49.838 35.799 1.00 62.78 804 ARG A CA 1
ATOM 6343 C C . ARG A 1 804 ? 1.700 50.867 36.766 1.00 62.78 804 ARG A C 1
ATOM 6345 O O . ARG A 1 804 ? 0.557 51.275 36.595 1.00 62.78 804 ARG A O 1
ATOM 6352 N N . GLY A 1 805 ? 2.493 51.312 37.740 1.00 56.12 805 GLY A N 1
ATOM 6353 C CA . GLY A 1 805 ? 2.115 52.371 38.683 1.00 56.12 805 GLY A CA 1
ATOM 6354 C C . GLY A 1 805 ? 2.516 52.090 40.135 1.00 56.12 805 GLY A C 1
ATOM 6355 O O . GLY A 1 805 ? 3.100 51.051 40.457 1.00 56.12 805 GLY A O 1
ATOM 6356 N N . GLY A 1 806 ? 2.194 53.034 41.025 1.00 52.75 806 GLY A N 1
ATOM 6357 C CA . GLY A 1 806 ? 2.466 52.922 42.464 1.00 52.75 806 GLY A CA 1
ATOM 6358 C C . GLY A 1 806 ? 1.659 51.811 43.145 1.00 52.75 806 GLY A C 1
ATOM 6359 O O . GLY A 1 806 ? 2.215 51.043 43.929 1.00 52.75 806 GLY A O 1
ATOM 6360 N N . VAL A 1 807 ? 0.386 51.647 42.771 1.00 56.41 807 VAL A N 1
ATOM 6361 C CA . VAL A 1 807 ? -0.502 50.591 43.290 1.00 56.41 807 VAL A CA 1
ATOM 6362 C C . VAL A 1 807 ? 0.074 49.202 42.982 1.00 56.41 807 VAL A C 1
ATOM 6364 O O . VAL A 1 807 ? 0.627 48.970 41.905 1.00 56.41 807 VAL A O 1
ATOM 6367 N N . VAL A 1 808 ? 0.008 48.279 43.944 1.00 57.97 808 VAL A N 1
ATOM 6368 C CA . VAL A 1 808 ? 0.426 46.878 43.772 1.00 57.97 808 VAL A CA 1
ATOM 6369 C C . VAL A 1 808 ? -0.830 46.021 43.612 1.00 57.97 808 VAL A C 1
ATOM 6371 O O . VAL A 1 808 ? -1.482 45.679 44.596 1.00 57.97 808 VAL A O 1
ATOM 6374 N N . CYS A 1 809 ? -1.189 45.693 42.372 1.00 64.75 809 CYS A N 1
ATOM 6375 C CA . CYS A 1 809 ? -2.287 44.770 42.091 1.00 64.75 809 CYS A CA 1
ATOM 6376 C C . CYS A 1 809 ? -1.794 43.328 42.247 1.00 64.75 809 CYS A C 1
ATOM 6378 O O . CYS A 1 809 ? -1.390 42.715 41.265 1.00 64.75 809 CYS A O 1
ATOM 6380 N N . ILE A 1 810 ? -1.815 42.809 43.476 1.00 69.62 810 ILE A N 1
ATOM 6381 C CA . ILE A 1 810 ? -1.481 41.410 43.776 1.00 69.62 810 ILE A CA 1
ATOM 6382 C C . ILE A 1 810 ? -2.633 40.506 43.308 1.00 69.62 810 ILE A C 1
ATOM 6384 O O . ILE A 1 810 ? -3.776 40.775 43.688 1.00 69.62 810 ILE A O 1
ATOM 6388 N N . PRO A 1 811 ? -2.389 39.398 42.574 1.00 73.56 811 PRO A N 1
ATOM 6389 C CA . PRO A 1 811 ? -1.091 38.817 42.197 1.00 73.56 811 PRO A CA 1
ATOM 6390 C C . PRO A 1 811 ? -0.596 39.124 40.764 1.00 73.56 811 PRO A C 1
ATOM 6392 O O . PRO A 1 811 ? 0.111 38.312 40.169 1.00 73.56 811 PRO A O 1
ATOM 6395 N N . GLN A 1 812 ? -1.006 40.236 40.151 1.00 76.50 812 GLN A N 1
ATOM 6396 C CA . GLN A 1 812 ? -0.673 40.601 38.765 1.00 76.50 812 GLN A CA 1
ATOM 6397 C C . GLN A 1 812 ? 0.625 41.425 38.607 1.00 76.50 812 GLN A C 1
ATOM 6399 O O . GLN A 1 812 ? 0.983 41.784 37.483 1.00 76.50 812 GLN A O 1
ATOM 6404 N N . ASP A 1 813 ? 1.345 41.707 39.695 1.00 81.31 813 ASP A N 1
ATOM 6405 C CA . ASP A 1 813 ? 2.662 42.360 39.715 1.00 81.31 813 ASP A CA 1
ATOM 6406 C C . ASP A 1 813 ? 3.855 41.396 39.538 1.00 81.31 813 ASP A C 1
ATOM 6408 O O . ASP A 1 813 ? 5.003 41.837 39.572 1.00 81.31 813 ASP A O 1
ATOM 6412 N N . ILE A 1 814 ? 3.607 40.109 39.258 1.00 87.75 814 ILE A N 1
ATOM 6413 C CA . ILE A 1 814 ? 4.634 39.140 38.834 1.00 87.75 814 ILE A CA 1
ATOM 6414 C C . ILE A 1 814 ? 4.515 38.743 37.354 1.00 87.75 814 ILE A C 1
ATOM 6416 O O . ILE A 1 814 ? 3.427 38.657 36.777 1.00 87.75 814 ILE A O 1
ATOM 6420 N N . ALA A 1 815 ? 5.660 38.453 36.738 1.00 89.38 815 ALA A N 1
ATOM 6421 C CA . ALA A 1 815 ? 5.788 37.954 35.372 1.00 89.38 815 ALA A CA 1
ATOM 6422 C C . ALA A 1 815 ? 6.809 36.808 35.297 1.00 89.38 815 ALA A C 1
ATOM 6424 O O . ALA A 1 815 ? 7.600 36.597 36.214 1.00 89.38 815 ALA A O 1
ATOM 6425 N N . ILE A 1 816 ? 6.812 36.081 34.177 1.00 91.81 816 ILE A N 1
ATOM 6426 C CA . ILE A 1 816 ? 7.847 35.086 33.869 1.00 91.81 816 ILE A CA 1
ATOM 6427 C C . ILE A 1 816 ? 8.830 35.685 32.858 1.00 91.81 816 ILE A C 1
ATOM 6429 O O . ILE A 1 816 ? 8.444 35.999 31.732 1.00 91.81 816 ILE A O 1
ATOM 6433 N N . CYS A 1 817 ? 10.091 35.842 33.248 1.00 91.62 817 CYS A N 1
ATOM 6434 C CA . CYS A 1 817 ? 11.199 36.258 32.393 1.00 91.62 817 CYS A CA 1
ATOM 6435 C C . CYS A 1 817 ? 11.861 35.041 31.727 1.00 91.62 817 CYS A C 1
ATOM 6437 O O . CYS A 1 817 ? 12.058 34.008 32.365 1.00 91.62 817 CYS A O 1
ATOM 6439 N N . HIS A 1 818 ? 12.242 35.154 30.457 1.00 92.56 818 HIS A N 1
ATOM 6440 C CA . HIS A 1 818 ? 13.050 34.159 29.753 1.00 92.56 818 HIS A CA 1
ATOM 6441 C C . HIS A 1 818 ? 14.023 34.847 28.789 1.00 92.56 818 HIS A C 1
ATOM 6443 O O . HIS A 1 818 ? 13.661 35.803 28.101 1.00 92.56 818 HIS A O 1
ATOM 6449 N N . MET A 1 819 ? 15.266 34.366 28.737 1.00 89.38 819 MET A N 1
ATOM 6450 C CA . MET A 1 819 ? 16.312 34.913 27.870 1.00 89.38 819 MET A CA 1
ATOM 6451 C C . MET A 1 819 ? 16.243 34.262 26.485 1.00 89.38 819 MET A C 1
ATOM 6453 O O . MET A 1 819 ? 16.587 33.092 26.327 1.00 89.38 819 MET A O 1
ATOM 6457 N N . GLU A 1 820 ? 15.800 35.016 25.480 1.00 89.50 820 GLU A N 1
ATOM 6458 C CA . GLU A 1 820 ? 15.641 34.559 24.095 1.00 89.50 820 GLU A CA 1
ATOM 6459 C C . GLU A 1 820 ? 16.814 34.972 23.197 1.00 89.50 820 GLU A C 1
ATOM 6461 O O . GLU A 1 820 ? 17.296 36.102 23.269 1.00 89.50 820 GLU A O 1
ATOM 6466 N N . ARG A 1 821 ? 17.205 34.114 22.249 1.00 86.25 821 ARG A N 1
ATOM 6467 C CA . ARG A 1 821 ? 18.088 34.492 21.127 1.00 86.25 821 ARG A CA 1
ATOM 6468 C C . ARG A 1 821 ? 17.284 35.183 20.030 1.00 86.25 821 ARG A C 1
ATOM 6470 O O . ARG A 1 821 ? 16.107 34.886 19.830 1.00 86.25 821 ARG A O 1
ATOM 6477 N N . TYR A 1 822 ? 17.919 36.090 19.296 1.00 80.69 822 TYR A N 1
ATOM 6478 C CA . TYR A 1 822 ? 17.250 36.920 18.292 1.00 80.69 822 TYR A CA 1
ATOM 6479 C C . TYR A 1 822 ? 18.143 37.191 17.072 1.00 80.69 822 TYR A C 1
ATOM 6481 O O . TYR A 1 822 ? 19.349 36.943 17.092 1.00 80.69 822 TYR A O 1
ATOM 6489 N N . PHE A 1 823 ? 17.544 37.681 15.984 1.00 78.50 823 PHE A N 1
ATOM 6490 C CA . PHE A 1 823 ? 18.287 38.106 14.796 1.00 78.50 823 PHE A CA 1
ATOM 6491 C C . PHE A 1 823 ? 18.905 39.488 15.023 1.00 78.50 823 PHE A C 1
ATOM 6493 O O . PHE A 1 823 ? 18.196 40.437 15.357 1.00 78.50 823 PHE A O 1
ATOM 6500 N N . TYR A 1 824 ? 20.213 39.618 14.816 1.00 78.38 824 TYR A N 1
ATOM 6501 C CA . TYR A 1 824 ? 20.939 40.862 15.041 1.0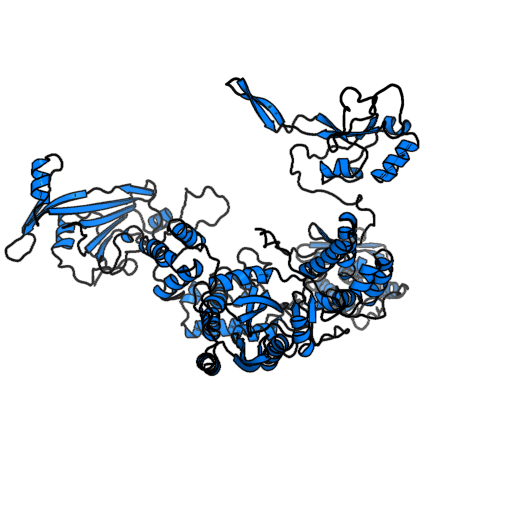0 78.38 824 TYR A CA 1
ATOM 6502 C C . TYR A 1 824 ? 21.089 41.677 13.740 1.00 78.38 824 TYR A C 1
ATOM 6504 O O . TYR A 1 824 ? 21.496 41.110 12.721 1.00 78.38 824 TYR A O 1
ATOM 6512 N N . PRO A 1 825 ? 20.796 42.994 13.749 1.00 79.19 825 PRO A N 1
ATOM 6513 C CA . PRO A 1 825 ? 20.981 43.859 12.589 1.00 79.19 825 PRO A CA 1
ATOM 6514 C C . PRO A 1 825 ? 22.469 44.102 12.296 1.00 79.19 825 PRO A C 1
ATOM 6516 O O . PRO A 1 825 ? 23.207 44.654 13.112 1.00 79.19 825 PRO A O 1
ATOM 6519 N N . LYS A 1 826 ? 22.899 43.733 11.091 1.00 77.75 826 LYS A N 1
ATOM 6520 C CA . LYS A 1 826 ? 24.263 43.857 10.573 1.00 77.75 826 LYS A CA 1
ATOM 6521 C C . LYS A 1 826 ? 24.219 44.582 9.232 1.00 77.75 826 LYS A C 1
ATOM 6523 O O . LYS A 1 826 ? 23.545 44.128 8.308 1.00 77.75 826 LYS A O 1
ATOM 6528 N N . LYS A 1 827 ? 24.925 45.706 9.114 1.00 81.56 827 LYS A N 1
ATOM 6529 C CA . LYS A 1 827 ? 25.080 46.391 7.824 1.00 81.56 827 LYS A CA 1
ATOM 6530 C C . LYS A 1 827 ? 26.037 45.598 6.933 1.00 81.56 827 LYS A C 1
ATOM 6532 O O . LYS A 1 827 ? 27.076 45.145 7.411 1.00 81.56 827 LYS A O 1
ATOM 6537 N N . ASP A 1 828 ? 25.671 45.416 5.670 1.00 74.06 828 ASP A N 1
ATOM 6538 C CA . ASP A 1 828 ? 26.595 44.940 4.641 1.00 74.06 828 ASP A CA 1
ATOM 6539 C C . ASP A 1 828 ? 27.564 46.057 4.200 1.00 74.06 828 ASP A C 1
ATOM 6541 O O . ASP A 1 828 ? 27.483 47.197 4.666 1.00 74.06 828 ASP A O 1
ATOM 6545 N N . ALA A 1 829 ? 28.500 45.729 3.302 1.00 71.88 829 ALA A N 1
ATOM 6546 C CA . ALA A 1 829 ? 29.481 46.683 2.773 1.00 71.88 829 ALA A CA 1
ATOM 6547 C C . ALA A 1 829 ? 28.846 47.865 2.010 1.00 71.88 829 ALA A C 1
ATOM 6549 O O . ALA A 1 829 ? 29.489 48.896 1.840 1.00 71.88 829 ALA A O 1
ATOM 6550 N N . ASN A 1 830 ? 27.575 47.743 1.612 1.00 71.69 830 ASN A N 1
ATOM 6551 C CA . ASN A 1 830 ? 26.805 48.776 0.922 1.00 71.69 830 ASN A CA 1
ATOM 6552 C C . ASN A 1 830 ? 25.893 49.550 1.903 1.00 71.69 830 ASN A C 1
ATOM 6554 O O . ASN A 1 830 ? 24.989 50.273 1.487 1.00 71.69 830 ASN A O 1
ATOM 6558 N N . GLY A 1 831 ? 26.100 49.384 3.217 1.00 70.38 831 GLY A N 1
ATOM 6559 C CA . GLY A 1 831 ? 25.386 50.084 4.287 1.00 70.38 831 GLY A CA 1
ATOM 6560 C C . GLY A 1 831 ? 23.991 49.537 4.613 1.00 70.38 831 GLY A C 1
ATOM 6561 O O . GLY A 1 831 ? 23.344 50.046 5.535 1.00 70.38 831 GLY A O 1
ATOM 6562 N N . LYS A 1 832 ? 23.517 48.503 3.908 1.00 70.12 832 LYS A N 1
ATOM 6563 C CA . LYS A 1 832 ? 22.157 47.968 4.035 1.00 70.12 832 LYS A CA 1
ATOM 6564 C C . LYS A 1 832 ? 22.064 47.001 5.214 1.00 70.12 832 LYS A C 1
ATOM 6566 O O . LYS A 1 832 ? 22.824 46.042 5.322 1.00 70.12 832 LYS A O 1
ATOM 6571 N N . THR A 1 833 ? 21.104 47.236 6.107 1.00 80.75 833 THR A N 1
ATOM 6572 C CA . THR A 1 833 ? 20.882 46.377 7.278 1.00 80.75 833 THR A CA 1
ATOM 6573 C C . THR A 1 833 ? 20.270 45.036 6.871 1.00 80.75 833 THR A C 1
ATOM 6575 O O . THR A 1 833 ? 19.133 44.968 6.406 1.00 80.75 833 THR A O 1
ATOM 6578 N N . THR A 1 834 ? 21.015 43.963 7.109 1.00 73.31 834 THR A N 1
ATOM 6579 C CA . THR A 1 834 ? 20.565 42.567 7.066 1.00 73.31 834 THR A CA 1
ATOM 6580 C C . THR A 1 834 ? 20.388 42.040 8.493 1.00 73.31 834 THR A C 1
ATOM 6582 O O . THR A 1 834 ? 20.951 42.598 9.432 1.00 73.31 834 THR A O 1
ATOM 6585 N N . TYR A 1 835 ? 19.586 40.993 8.687 1.00 79.50 835 TYR A N 1
ATOM 6586 C CA . TYR A 1 835 ? 19.303 40.425 10.010 1.00 79.50 835 TYR A CA 1
ATOM 6587 C C . TYR A 1 835 ? 19.857 38.999 10.095 1.00 79.50 835 TYR A C 1
ATOM 6589 O O . TYR A 1 835 ? 19.271 38.069 9.545 1.00 79.50 835 TYR A O 1
ATOM 6597 N N . GLU A 1 836 ? 20.994 38.825 10.774 1.00 77.00 836 GLU A N 1
ATOM 6598 C CA . GLU A 1 836 ? 21.666 37.524 10.909 1.00 77.00 836 GLU A CA 1
ATOM 6599 C C . GLU A 1 836 ? 21.320 36.836 12.243 1.00 77.00 836 GLU A C 1
ATOM 6601 O O . GLU A 1 836 ? 21.254 37.502 13.282 1.00 77.00 836 GLU A O 1
ATOM 6606 N N . PRO A 1 837 ? 21.108 35.507 12.265 1.00 76.62 837 PRO A N 1
ATOM 6607 C CA . PRO A 1 837 ? 20.844 34.773 13.500 1.00 76.62 837 PRO A CA 1
ATOM 6608 C C . PRO A 1 837 ? 22.106 34.720 14.373 1.00 76.62 837 PRO A C 1
ATOM 6610 O O . PRO A 1 837 ? 23.142 34.221 13.932 1.00 76.62 837 PRO A O 1
ATOM 6613 N N . THR A 1 838 ? 22.036 35.191 15.625 1.00 72.38 838 THR A N 1
ATOM 6614 C CA . THR A 1 838 ? 23.173 35.113 16.558 1.00 72.38 838 THR A CA 1
ATOM 6615 C C . THR A 1 838 ? 22.919 34.153 17.716 1.00 72.38 838 THR A C 1
ATOM 6617 O O . THR A 1 838 ? 21.959 34.275 18.470 1.00 72.38 838 THR A O 1
ATOM 6620 N N . TRP A 1 839 ? 23.846 33.209 17.884 1.00 68.88 839 TRP A N 1
ATOM 6621 C CA . TRP A 1 839 ? 23.875 32.255 18.997 1.00 68.88 839 TRP A CA 1
ATOM 6622 C C . TRP A 1 839 ? 24.605 32.795 20.238 1.00 68.88 839 TRP A C 1
ATOM 6624 O O . TRP A 1 839 ? 24.696 32.094 21.239 1.00 68.88 839 TRP A O 1
ATOM 6634 N N . LYS A 1 840 ? 25.157 34.019 20.169 1.00 70.81 840 LYS A N 1
ATOM 6635 C CA . LYS A 1 840 ? 25.987 34.638 21.223 1.00 70.81 840 LYS A CA 1
ATOM 6636 C C . LYS A 1 840 ? 25.338 35.849 21.910 1.00 70.81 840 LYS A C 1
ATOM 6638 O O . LYS A 1 840 ? 25.991 36.493 22.725 1.00 70.81 840 LYS A O 1
ATOM 6643 N N . ARG A 1 841 ? 24.107 36.227 21.547 1.00 78.25 841 ARG A N 1
ATOM 6644 C CA . ARG A 1 841 ? 23.392 37.366 22.153 1.00 78.25 841 ARG A CA 1
ATOM 6645 C C . ARG A 1 841 ? 21.952 36.984 22.447 1.00 78.25 841 ARG A C 1
ATOM 6647 O O . ARG A 1 841 ? 21.261 36.451 21.583 1.00 78.25 841 ARG A O 1
ATOM 6654 N N . GLU A 1 842 ? 21.516 37.298 23.659 1.00 84.94 842 GLU A N 1
ATOM 6655 C CA . GLU A 1 842 ? 20.196 36.952 24.177 1.00 84.94 842 GLU A CA 1
ATOM 6656 C C . GLU A 1 842 ? 19.533 38.201 24.782 1.00 84.94 842 GLU A C 1
ATOM 6658 O O . GLU A 1 842 ? 20.215 39.168 25.130 1.00 84.94 842 GLU A O 1
ATOM 6663 N N . ILE A 1 843 ? 18.203 38.218 24.849 1.00 86.12 843 ILE A N 1
ATOM 6664 C CA . ILE A 1 843 ? 17.395 39.346 25.324 1.00 86.12 843 ILE A CA 1
ATOM 6665 C C . ILE A 1 843 ? 16.256 38.844 26.215 1.00 86.12 843 ILE A C 1
ATOM 6667 O O . ILE A 1 843 ? 15.583 37.869 25.885 1.00 86.12 843 ILE A O 1
ATOM 6671 N N . ALA A 1 844 ? 16.023 39.529 27.334 1.00 88.81 844 ALA A N 1
ATOM 6672 C CA . ALA A 1 844 ? 14.929 39.212 28.245 1.00 88.81 844 ALA A CA 1
ATOM 6673 C C . ALA A 1 844 ? 13.568 39.460 27.577 1.00 88.81 844 ALA A C 1
ATOM 6675 O O . ALA A 1 844 ? 13.276 40.581 27.145 1.00 88.81 844 ALA A O 1
ATOM 6676 N N . ARG A 1 845 ? 12.726 38.425 27.524 1.00 91.06 845 ARG A N 1
ATOM 6677 C CA . ARG A 1 845 ? 11.302 38.500 27.178 1.00 91.06 845 ARG A CA 1
ATOM 6678 C C . ARG A 1 845 ? 10.447 38.117 28.371 1.00 91.06 845 ARG A C 1
ATOM 6680 O O . ARG A 1 845 ? 10.836 37.288 29.185 1.00 91.06 845 ARG A O 1
ATOM 6687 N N . PHE A 1 846 ? 9.274 38.733 28.450 1.00 91.69 846 PHE A N 1
ATOM 6688 C CA . PHE A 1 846 ? 8.392 38.643 29.606 1.00 91.69 846 PHE A CA 1
ATOM 6689 C C . PHE A 1 846 ? 7.051 38.039 29.202 1.00 91.69 846 PHE A C 1
ATOM 6691 O O . PHE A 1 846 ? 6.484 38.372 28.158 1.00 91.69 846 PHE A O 1
ATOM 6698 N N . TYR A 1 847 ? 6.536 37.158 30.051 1.00 91.31 847 TYR A N 1
ATOM 6699 C CA . TYR A 1 847 ? 5.335 36.370 29.823 1.00 91.31 847 TYR A CA 1
ATOM 6700 C C . TYR A 1 847 ? 4.346 36.532 30.970 1.00 91.31 847 TYR A C 1
ATOM 6702 O O . TYR A 1 847 ? 4.723 36.680 32.132 1.00 91.31 847 TYR A O 1
ATOM 6710 N N . CYS A 1 848 ? 3.059 36.480 30.630 1.00 88.00 848 CYS A N 1
ATOM 6711 C CA . CYS A 1 848 ? 2.005 36.394 31.627 1.00 88.00 848 CYS A CA 1
ATOM 6712 C C . CYS A 1 848 ? 2.082 35.043 32.356 1.00 88.00 848 CYS A C 1
ATOM 6714 O O . CYS A 1 848 ? 2.413 34.031 31.732 1.00 88.00 848 CYS A O 1
ATOM 6716 N N . VAL A 1 849 ? 1.744 35.011 33.650 1.00 88.06 849 VAL A N 1
ATOM 6717 C CA . VAL A 1 849 ? 1.714 33.784 34.468 1.00 88.06 849 VAL A CA 1
ATOM 6718 C C . VAL A 1 849 ? 0.480 32.939 34.106 1.00 88.06 849 VAL A C 1
ATOM 6720 O O . VAL A 1 849 ? -0.482 32.834 34.859 1.00 88.06 849 VAL A O 1
ATOM 6723 N N . LYS A 1 850 ? 0.475 32.396 32.883 1.00 84.62 850 LYS A N 1
ATOM 6724 C CA . LYS A 1 850 ? -0.515 31.453 32.341 1.00 84.62 850 LYS A CA 1
ATOM 6725 C C . LYS A 1 850 ? 0.203 30.485 31.405 1.00 84.62 850 LYS A C 1
ATOM 6727 O O . LYS A 1 850 ? 0.943 30.928 30.523 1.00 84.62 850 LYS A O 1
ATOM 6732 N N . LYS A 1 851 ? -0.032 29.179 31.540 1.00 81.94 851 LYS A N 1
ATOM 6733 C CA . LYS A 1 851 ? 0.610 28.152 30.697 1.00 81.94 851 LYS A CA 1
ATOM 6734 C C . LYS A 1 851 ? 0.393 28.388 29.193 1.00 81.94 851 LYS A C 1
ATOM 6736 O O . LYS A 1 851 ? 1.304 28.162 28.404 1.00 81.94 851 LYS A O 1
ATOM 6741 N N . GLU A 1 852 ? -0.748 28.951 28.791 1.00 80.44 852 GLU A N 1
ATOM 6742 C CA . GLU A 1 852 ? -1.079 29.284 27.398 1.00 80.44 852 GLU A CA 1
ATOM 6743 C C . GLU A 1 852 ? -0.270 30.473 26.851 1.00 80.44 852 GLU A C 1
ATOM 6745 O O . GLU A 1 852 ? -0.056 30.557 25.640 1.00 80.44 852 GLU A O 1
ATOM 6750 N N . CYS A 1 853 ? 0.201 31.388 27.712 1.00 84.56 853 CYS A N 1
ATOM 6751 C CA . CYS A 1 853 ? 1.162 32.422 27.316 1.00 84.56 853 CYS A CA 1
ATOM 6752 C C . CYS A 1 853 ? 2.511 31.780 26.967 1.00 84.56 853 CYS A C 1
ATOM 6754 O O . CYS A 1 853 ? 3.104 32.124 25.948 1.00 84.56 853 CYS A O 1
ATOM 6756 N N . ILE A 1 854 ? 2.988 30.835 27.776 1.00 87.12 854 ILE A N 1
ATOM 6757 C CA . ILE A 1 854 ? 4.329 30.264 27.612 1.00 87.12 854 ILE A CA 1
ATOM 6758 C C . ILE A 1 854 ? 4.343 29.231 26.474 1.00 87.12 854 ILE A C 1
ATOM 6760 O O . ILE A 1 854 ? 5.079 29.399 25.503 1.00 87.12 854 ILE A O 1
ATOM 6764 N N . LEU A 1 855 ? 3.457 28.229 26.515 1.00 81.69 855 LEU A N 1
ATOM 6765 C CA . LEU A 1 855 ? 3.402 27.124 25.541 1.00 81.69 855 LEU A CA 1
ATOM 6766 C C . LEU A 1 855 ? 3.153 27.582 24.094 1.00 81.69 855 LEU A C 1
ATOM 6768 O O . LEU A 1 855 ? 3.597 26.922 23.159 1.00 81.69 855 LEU A O 1
ATOM 6772 N N . ARG A 1 856 ? 2.494 28.733 23.890 1.00 81.12 856 ARG A N 1
ATOM 6773 C CA . ARG A 1 856 ? 2.289 29.339 22.559 1.00 81.12 856 ARG A CA 1
ATOM 6774 C C . ARG A 1 856 ? 3.600 29.723 21.863 1.00 81.12 856 ARG A C 1
ATOM 6776 O O . ARG A 1 856 ? 3.643 29.721 20.636 1.00 81.12 856 ARG A O 1
ATOM 6783 N N . ARG A 1 857 ? 4.634 30.091 22.628 1.00 83.19 857 ARG A N 1
ATOM 6784 C CA . ARG A 1 857 ? 5.925 30.585 22.113 1.00 83.19 857 ARG A CA 1
ATOM 6785 C C . ARG A 1 857 ? 7.114 29.694 22.481 1.00 83.19 857 ARG A C 1
ATOM 6787 O O . ARG A 1 857 ? 8.135 29.774 21.811 1.00 83.19 857 ARG A O 1
ATOM 6794 N N . HIS A 1 858 ? 6.945 28.810 23.464 1.00 85.56 858 HIS A N 1
ATOM 6795 C CA . HIS A 1 858 ? 7.892 27.769 23.859 1.00 85.56 858 HIS A CA 1
ATOM 6796 C C . HIS A 1 858 ? 7.155 26.421 24.007 1.00 85.56 858 HIS A C 1
ATOM 6798 O O . HIS A 1 858 ? 6.836 26.013 25.126 1.00 85.56 858 HIS A O 1
ATOM 6804 N N . PRO A 1 859 ? 6.876 25.694 22.903 1.00 78.50 859 PRO A N 1
ATOM 6805 C CA . PRO A 1 859 ? 6.071 24.461 22.927 1.00 78.50 859 PRO A CA 1
ATOM 6806 C C . PRO A 1 859 ? 6.711 23.258 23.644 1.00 78.50 859 PRO A C 1
ATOM 6808 O O . PRO A 1 859 ? 6.137 22.175 23.621 1.00 78.50 859 PRO A O 1
ATOM 6811 N N . TYR A 1 860 ? 7.903 23.444 24.219 1.00 76.94 860 TYR A N 1
ATOM 6812 C CA . TYR A 1 860 ? 8.716 22.468 24.954 1.00 76.94 860 TYR A CA 1
ATOM 6813 C C . TYR A 1 860 ? 8.762 22.742 26.475 1.00 76.94 860 TYR A C 1
ATOM 6815 O O . TYR A 1 860 ? 9.554 22.129 27.194 1.00 76.94 860 TYR A O 1
ATOM 6823 N N . PHE A 1 861 ? 7.994 23.727 26.954 1.00 81.56 861 PHE A N 1
ATOM 6824 C CA . PHE A 1 861 ? 7.999 24.180 28.345 1.00 81.56 861 PHE A CA 1
ATOM 6825 C C . PHE A 1 861 ? 7.354 23.158 29.299 1.00 81.56 861 PHE A C 1
ATOM 6827 O O . PHE A 1 861 ? 6.265 22.648 29.046 1.00 81.56 861 PHE A O 1
ATOM 6834 N N . TRP A 1 862 ? 8.009 22.923 30.438 1.00 79.19 862 TRP A N 1
ATOM 6835 C CA . TRP A 1 862 ? 7.554 22.068 31.543 1.00 79.19 862 TRP A CA 1
ATOM 6836 C C . TRP A 1 862 ? 8.008 22.672 32.882 1.00 79.19 862 TRP A C 1
ATOM 6838 O O . TRP A 1 862 ? 8.946 23.477 32.913 1.00 79.19 862 TRP A O 1
ATOM 6848 N N . LYS A 1 863 ? 7.377 22.284 34.001 1.00 76.25 863 LYS A N 1
ATOM 6849 C CA . LYS A 1 863 ? 7.528 22.995 35.290 1.00 76.25 863 LYS A CA 1
ATOM 6850 C C . LYS A 1 863 ? 8.971 23.165 35.787 1.00 76.25 863 LYS A C 1
ATOM 6852 O O . LYS A 1 863 ? 9.305 24.227 36.294 1.00 76.25 863 LYS A O 1
ATOM 6857 N N . GLY A 1 864 ? 9.861 22.190 35.579 1.00 78.19 864 GLY A N 1
ATOM 6858 C CA . GLY A 1 864 ? 11.270 22.283 36.000 1.00 78.19 864 GLY A CA 1
ATOM 6859 C C . GLY A 1 864 ? 12.166 23.180 35.130 1.00 78.19 864 GLY A C 1
ATOM 6860 O O . GLY A 1 864 ? 13.359 23.324 35.422 1.00 78.19 864 GLY A O 1
ATOM 6861 N N . MET A 1 865 ? 11.624 23.810 34.079 1.00 83.75 865 MET A N 1
ATOM 6862 C CA . MET A 1 865 ? 12.270 24.966 33.440 1.00 83.75 865 MET A CA 1
ATOM 6863 C C . MET A 1 865 ? 12.001 26.270 34.193 1.00 83.75 865 MET A C 1
ATOM 6865 O O . MET A 1 865 ? 12.735 27.228 33.971 1.00 83.75 865 MET A O 1
ATOM 6869 N N . VAL A 1 866 ? 11.000 26.319 35.079 1.00 88.25 866 VAL A N 1
ATOM 6870 C CA . VAL A 1 866 ? 10.784 27.475 35.953 1.00 88.25 866 VAL A CA 1
ATOM 6871 C C . VAL A 1 866 ? 11.879 27.533 37.018 1.00 88.25 866 VAL A C 1
ATOM 6873 O O . VAL A 1 866 ? 12.472 26.519 37.405 1.00 88.25 866 VAL A O 1
ATOM 6876 N N . GLU A 1 867 ? 12.178 28.749 37.447 1.00 89.62 867 GLU A N 1
ATOM 6877 C CA . GLU A 1 867 ? 13.118 29.076 38.505 1.00 89.62 867 GLU A CA 1
ATOM 6878 C C . GLU A 1 867 ? 12.547 30.234 39.329 1.00 89.62 867 GLU A C 1
ATOM 6880 O O . GLU A 1 867 ? 11.958 31.170 38.785 1.00 89.62 867 GLU A O 1
ATOM 6885 N N . VAL A 1 868 ? 12.694 30.150 40.646 1.00 89.25 868 VAL A N 1
ATOM 6886 C CA . VAL A 1 868 ? 12.328 31.207 41.591 1.00 89.25 868 VAL A CA 1
ATOM 6887 C C . VAL A 1 868 ? 13.564 31.411 42.448 1.00 89.25 868 VAL A C 1
ATOM 6889 O O . VAL A 1 868 ? 13.977 30.476 43.129 1.00 89.25 868 VAL A O 1
ATOM 6892 N N . GLN A 1 869 ? 14.191 32.581 42.345 1.00 87.31 869 GLN A N 1
ATOM 6893 C CA . GLN A 1 869 ? 15.356 32.915 43.164 1.00 87.31 869 GLN A CA 1
ATOM 6894 C C . GLN A 1 869 ? 14.903 33.186 44.607 1.00 87.31 869 GLN A C 1
ATOM 6896 O O . GLN A 1 869 ? 13.738 33.520 44.838 1.00 87.31 869 GLN A O 1
ATOM 6901 N N . ASP A 1 870 ? 15.772 32.957 45.593 1.00 84.69 870 ASP A N 1
ATOM 6902 C CA . ASP A 1 870 ? 15.359 32.945 47.004 1.00 84.69 870 ASP A CA 1
ATOM 6903 C C . ASP A 1 870 ? 14.935 34.328 47.526 1.00 84.69 870 ASP A C 1
ATOM 6905 O O . ASP A 1 870 ? 14.048 34.418 48.374 1.00 84.69 870 ASP A O 1
ATOM 6909 N N . ASP A 1 871 ? 15.490 35.402 46.965 1.00 84.94 871 ASP A N 1
ATOM 6910 C CA . ASP A 1 871 ? 15.078 36.792 47.181 1.00 84.94 871 ASP A CA 1
ATOM 6911 C C . ASP A 1 871 ? 13.649 37.053 46.671 1.00 84.94 871 ASP A C 1
ATOM 6913 O O . ASP A 1 871 ? 12.805 37.576 47.405 1.00 84.94 871 ASP A O 1
ATOM 6917 N N . VAL A 1 872 ? 13.326 36.600 45.456 1.00 86.81 872 VAL A N 1
ATOM 6918 C CA . VAL A 1 872 ? 11.962 36.633 44.916 1.00 86.81 872 VAL A CA 1
ATOM 6919 C C . VAL A 1 872 ? 11.045 35.795 45.805 1.00 86.81 872 VAL A C 1
ATOM 6921 O O . VAL A 1 872 ? 9.988 36.272 46.216 1.00 86.81 872 VAL A O 1
ATOM 6924 N N . ARG A 1 873 ? 11.460 34.569 46.156 1.00 87.75 873 ARG A N 1
ATOM 6925 C CA . ARG A 1 873 ? 10.674 33.597 46.934 1.00 87.75 873 ARG A CA 1
ATOM 6926 C C . ARG A 1 873 ? 10.282 34.123 48.314 1.00 87.75 873 ARG A C 1
ATOM 6928 O O . ARG A 1 873 ? 9.135 33.931 48.714 1.00 87.75 873 ARG A O 1
ATOM 6935 N N . GLN A 1 874 ? 11.191 34.811 49.005 1.00 87.00 874 GLN A N 1
ATOM 6936 C CA . GLN A 1 874 ? 10.921 35.468 50.291 1.00 87.00 874 GLN A CA 1
ATOM 6937 C C . GLN A 1 874 ? 9.864 36.581 50.169 1.00 87.00 874 GLN A C 1
ATOM 6939 O O . GLN A 1 874 ? 9.065 36.772 51.084 1.00 87.00 874 GLN A O 1
ATOM 6944 N N . ASN A 1 875 ? 9.799 37.263 49.022 1.00 86.38 875 ASN A N 1
ATOM 6945 C CA . ASN A 1 875 ? 8.847 38.346 48.754 1.00 86.38 875 ASN A CA 1
ATOM 6946 C C . ASN A 1 875 ? 7.502 37.877 48.143 1.00 86.38 875 ASN A C 1
ATOM 6948 O O . ASN A 1 875 ? 6.566 38.674 47.998 1.00 86.38 875 ASN A O 1
ATOM 6952 N N . LEU A 1 876 ? 7.339 36.589 47.806 1.00 88.75 876 LEU A N 1
ATOM 6953 C CA . LEU A 1 876 ? 6.080 36.052 47.270 1.00 88.75 876 LEU A CA 1
ATOM 6954 C C . LEU A 1 876 ? 4.985 35.958 48.349 1.00 88.75 876 LEU A C 1
ATOM 6956 O O . LEU A 1 876 ? 4.875 34.968 49.074 1.00 88.75 876 LEU A O 1
ATOM 6960 N N . LYS A 1 877 ? 4.102 36.962 48.394 1.00 88.19 877 LYS A N 1
ATOM 6961 C CA . LYS A 1 877 ? 2.854 36.920 49.180 1.00 88.19 877 LYS A CA 1
ATOM 6962 C C . LYS A 1 877 ? 1.913 35.802 48.706 1.00 88.19 877 LYS A C 1
ATOM 6964 O O . LYS A 1 877 ? 2.002 35.336 47.572 1.00 88.19 877 LYS A O 1
ATOM 6969 N N . GLU A 1 878 ? 0.954 35.421 49.549 1.00 84.94 878 GLU A N 1
ATOM 6970 C CA . GLU A 1 878 ? 0.105 34.236 49.335 1.00 84.94 878 GLU A CA 1
ATOM 6971 C C . GLU A 1 878 ? -0.668 34.239 48.002 1.00 84.94 878 GLU A C 1
ATOM 6973 O O . GLU A 1 878 ? -0.771 33.209 47.339 1.00 84.94 878 GLU A O 1
ATOM 6978 N N . GLY A 1 879 ? -1.120 35.408 47.530 1.00 80.25 879 GLY A N 1
ATOM 6979 C CA . GLY A 1 879 ? -1.732 35.539 46.203 1.00 80.25 879 GLY A CA 1
ATOM 6980 C C . GLY A 1 879 ? -0.806 35.109 45.055 1.00 80.25 879 GLY A C 1
ATOM 6981 O O . GLY A 1 879 ? -1.270 34.499 44.093 1.00 80.25 879 GLY A O 1
ATOM 6982 N N . HIS A 1 880 ? 0.501 35.378 45.157 1.00 86.81 880 HIS A N 1
ATOM 6983 C CA . HIS A 1 880 ? 1.494 34.949 44.168 1.00 86.81 880 HIS A CA 1
ATOM 6984 C C . HIS A 1 880 ? 1.705 33.438 44.207 1.00 86.81 880 HIS A C 1
ATOM 6986 O O . HIS A 1 880 ? 1.706 32.795 43.158 1.00 86.81 880 HIS A O 1
ATOM 6992 N N . LYS A 1 881 ? 1.825 32.860 45.410 1.00 86.94 881 LYS A N 1
ATOM 6993 C CA . LYS A 1 881 ? 1.953 31.407 45.595 1.00 86.94 881 LYS A CA 1
ATOM 6994 C C . LYS A 1 881 ? 0.739 30.676 45.029 1.00 86.94 881 LYS A C 1
ATOM 6996 O O . LYS A 1 881 ? 0.899 29.737 44.251 1.00 86.94 881 LYS A O 1
ATOM 7001 N N . LYS A 1 882 ? -0.469 31.169 45.325 1.00 83.75 882 LYS A N 1
ATOM 7002 C CA . LYS A 1 882 ? -1.725 30.673 44.752 1.00 83.75 882 LYS A CA 1
ATOM 7003 C C . LYS A 1 882 ? -1.718 30.744 43.221 1.00 83.75 882 LYS A C 1
ATOM 7005 O O . LYS A 1 882 ? -1.922 29.716 42.583 1.00 83.75 882 LYS A O 1
ATOM 7010 N N . LEU A 1 883 ? -1.399 31.899 42.627 1.00 83.62 883 LEU A N 1
ATOM 7011 C CA . LEU A 1 883 ? -1.345 32.057 41.167 1.00 83.62 883 LEU A CA 1
ATOM 7012 C C . LEU A 1 883 ? -0.329 31.106 40.507 1.00 83.62 883 LEU A C 1
ATOM 7014 O O . LEU A 1 883 ? -0.634 30.493 39.486 1.00 83.62 883 LEU A O 1
ATOM 7018 N N . LEU A 1 884 ? 0.864 30.948 41.084 1.00 86.00 884 LEU A N 1
ATOM 7019 C CA . LEU A 1 884 ? 1.917 30.070 40.557 1.00 86.00 884 LEU A CA 1
ATOM 7020 C C . LEU A 1 884 ? 1.552 28.577 40.690 1.00 86.00 884 LEU A C 1
ATOM 7022 O O . LEU A 1 884 ? 1.833 27.787 39.783 1.00 86.00 884 LEU A O 1
ATOM 7026 N N . LYS A 1 885 ? 0.850 28.196 41.763 1.00 83.38 885 LYS A N 1
ATOM 7027 C CA . LYS A 1 885 ? 0.296 26.849 41.970 1.00 83.38 885 LYS A CA 1
ATOM 7028 C C . LYS A 1 885 ? -0.858 26.539 41.007 1.00 83.38 885 LYS A C 1
ATOM 7030 O O . LYS A 1 885 ? -0.887 25.466 40.406 1.00 83.38 885 LYS A O 1
ATOM 7035 N N . GLU A 1 886 ? -1.780 27.478 40.807 1.00 80.56 886 GLU A N 1
ATOM 7036 C CA . GLU A 1 886 ? -2.941 27.316 39.919 1.00 80.56 886 GLU A CA 1
ATOM 7037 C C . GLU A 1 886 ? -2.550 27.330 38.432 1.00 80.56 886 GLU A C 1
ATOM 7039 O O . GLU A 1 886 ? -3.002 26.478 37.667 1.00 80.56 886 GLU A O 1
ATOM 7044 N N . ALA A 1 887 ? -1.684 28.258 38.010 1.00 80.06 887 ALA A N 1
ATOM 7045 C CA . ALA A 1 887 ? -1.363 28.464 36.596 1.00 80.06 887 ALA A CA 1
ATOM 7046 C C . ALA A 1 887 ? -0.202 27.603 36.065 1.00 80.06 887 ALA A C 1
ATOM 7048 O O . ALA A 1 887 ? -0.169 27.327 34.862 1.00 80.06 887 ALA A O 1
ATOM 7049 N N . LEU A 1 888 ? 0.757 27.219 36.923 1.00 80.94 888 LEU A N 1
ATOM 7050 C CA . LEU A 1 888 ? 1.996 26.517 36.538 1.00 80.94 888 LEU A CA 1
ATOM 7051 C C . LEU A 1 888 ? 2.298 25.255 37.378 1.00 80.94 888 LEU A C 1
ATOM 7053 O O . LEU A 1 888 ? 3.292 24.582 37.110 1.00 80.94 888 LEU A O 1
ATOM 7057 N N . HIS A 1 889 ? 1.457 24.920 38.366 1.00 76.06 889 HIS A N 1
ATOM 7058 C CA . HIS A 1 889 ? 1.603 23.757 39.263 1.00 76.06 889 HIS A CA 1
ATOM 7059 C C . HIS A 1 889 ? 2.952 23.704 40.000 1.00 76.06 889 HIS A C 1
ATOM 7061 O O . HIS A 1 889 ? 3.571 22.650 40.158 1.00 76.06 889 HIS A O 1
ATOM 7067 N N . LEU A 1 890 ? 3.395 24.875 40.463 1.00 78.06 890 LEU A N 1
ATOM 7068 C CA . LEU A 1 890 ? 4.602 25.047 41.264 1.00 78.06 890 LEU A CA 1
ATOM 7069 C C . LEU A 1 890 ? 4.264 24.975 42.761 1.00 78.06 890 LEU A C 1
ATOM 7071 O O . LEU A 1 890 ? 3.372 25.678 43.234 1.00 78.06 890 LEU A O 1
ATOM 7075 N N . SER A 1 891 ? 5.009 24.154 43.501 1.00 72.69 891 SER A N 1
ATOM 7076 C CA . SER A 1 891 ? 5.026 24.150 44.969 1.00 72.69 891 SER A CA 1
ATOM 7077 C C . SER A 1 891 ? 6.178 25.040 45.438 1.00 72.69 891 SER A C 1
ATOM 7079 O O . SER A 1 891 ? 7.330 24.734 45.125 1.00 72.69 891 SER A O 1
ATOM 7081 N N . ILE A 1 892 ? 5.871 26.147 46.127 1.00 65.75 892 ILE A N 1
ATOM 7082 C CA . ILE A 1 892 ? 6.810 27.241 46.448 1.00 65.75 892 ILE A CA 1
ATOM 7083 C C . ILE A 1 892 ? 6.728 27.619 47.926 1.00 65.75 892 ILE A C 1
ATOM 7085 O O . ILE A 1 892 ? 5.601 27.868 48.403 1.00 65.75 892 ILE A O 1
#

Secondary structure (DSSP, 8-state):
---EETTEE-SB--SSPPPHHHHHHHHHH----GGGEESS---S--S-EEEEEETTTS-TTGGG--SS----EEE--EEEEEEEE-TTSSEEEEEEPPTT-HHHHHHHTTSTTEEEEEEEEEESTT--SEEEEEEEEEETTEEEEEEEEEEEE-S-HHHHHHHHH--TT--SSSS---------HHHHHHHHHGGGTS-HHHHHHHHHHHTTTTT--S-GGGS-S-HHHHHHHTTS-TT---S----------HHHHHHHHHT-SSEEEEEEEEEE-TTS-EEEEEEEEE--HHHHHHHHHHSSTT-TT---EEEEEEEEETTEEEEEEEEE-TTEEETTBTT-PPEEEEEEEEES--SHHHHHHHHHHHHHTT--S-EEEE---HHHHHHHTTTS---SS-SSS-EEEE-HHHHHHHHHHHHHHTT--HHHHHHHHHHHS-EEETTEEEP-GGG-SSHHHHHHHHHHHHTTS-HHHHHHHH-BSSSSS-HHHHHHHHHSHHHHHHTT-TTTTPPP--HHHHHHHHHHHHHSTTS---HHHHHHHHIIIIIHHHHHHHHHHHTT-SSEEE-TTTGGG---HHHHHTS-HHHHHHHHHHHHHSPPP---------SS--SS-STT----SS-HHHHHHHHHHHHHHHHHS-EEE-STTEEEEEETTEEEEEEE-SS-EEE-SHHHHHTTS--HHHHHHHHHTT-HHHHHHHHHT----------------B-------PPP-S------PPP-EEEPPPS-TTS--------STT--S--EEEEETTTTTTT-SB-TTT-PBPP-SSS--TTTTEEEEEEEEEEEEEE-TTSPEEEEEEEEEEEEEEE-SSHHHHHTT-TT--GGGEE--HHHHHH--HHHHHHHHHHH----

Radius of gyration: 38.16 Å; chains: 1; bounding box: 84×84×118 Å

Organism: NCBI:txid174260

Foldseek 3Di:
DFDDDPPAGFPDQDLDDDDPVNQCQVQQVVPDDPSQEGLEQAAPDLGWTKGKYFCVSPPLQQNVARPLADFADKDKDKWKWFFDADPVGHTPDIGTDDPPDDVVVVVVLPDQRIKMWIKMWTHQRPDPQWIKIKIFIDGPNDTGGIIMITINHNDDSVVSSVSQQACPVPPDPDDDRHGHHAAGPVLLVLLQVCLQPAFLLVSQQVQCVVQVHPQRHPDPNSGDPDSVSSVVSSVVHPPRDDDDDFDAADAFPVVLLVVVCVVVAWWVDWDWDWDQDPVRDTDIWIKTKTFGPLLLVQQLQAFFFPRPNHWAFEWDQLQDRHQKTKIWTKTQRQFWDFPVDQVGGAIDGRMMIITNDLALVSLLVRLVVSVVVPSQEGRYEYLQAQSNCNSNCVRHPFDQDLPDDYAYAYALVSLLVVQLVVCVVVVPDPVVSVVVSCQLRNDDDPLETADHLQADPHLVSSVVSCVVPCVVPDPSSVCQQFDAPGTQWGVSVNSHRHRHQVSQVSSVQDVSGFGDHPLSVNVVSVQLSSQSPPDHDHPSVSSVSCVSSPNVVVVVQVLLQQQPHHRMHTRPQQVVLHHHPVVQSVDDPVRSVVSSVCSSPPRRPPPPPPLVPQPDAFPAHLVRLPDPLDDSVLSVVQRSLLSNQLRPWDFDDPDPQWTWRDDDVDIWIWGDDPLAIDTPDPSCVVSVGGGSVRSNVCRVVVNNNVNSVVSNPDDDDDDDDDDDDDTGHHDDDDDDDDDDDPPSDDDRNNRPYYDYDPPDPFADFDADPDPDQFADLAAFEKDFCVVVVVPQQAQPQPRHGQDDDPDDPPPRRIWTKDWGWFFDWDADPVRDTDTHGDPPDTDIGIHGLAPNSCCNPHVRHHLVSYDYDVVNVVVDDPSNCVSNCVHHVDDD

Sequence (892 aa):
MSSHINGFPVYKRSKSGITSKEILDICIGGNVSDDKVCARVPAGITESGIFIVDLQAVCYKDLTVDDNGVYGSHSSPSEDFQVFFDDLGNISAVEKINKNDKETISEIQTTRSHFIVRKQYSWPGKDKNFRRLIAKVEHEEKFLQFAIVQYTVNMTSDEAKMLFANPENSRKRGRPSEPKLRTKPSVLWRMREMGSKSSAKQIINNIHREVGGVVSISSPSDIPKDRQQVYNQLRKVEGRKKSRSTGPAKSPDITKLLSLQQAGRFVRDVSLGARSKKNGEMRAAASTFAGTDTTIGWIKRFCCPGSTQAAVAGVDMTYKLGPFYLTTVTFPNPMFVYKNNVNKHPTTLAAVMTSVTKEKRDYEYFARSLKSEGIESLMYGTDGECALESGFESVYPIAESPAHNNIHLRCFDHAKGDILTKLKELKVCETERNKIQREILGSEFGGKRVKGLVDCENETEFEELYVNKEVHWPEEFKEWMATTKGRHRSMKTTLKLCMLKPTRIAAGLGNPPNKWDNQRTESLNNVIKEAAENQVTDQASIHETLESEVFQQQENEYVKAIYRMGEYRLAPEFEKFSVTPSVWTQKTPEQQREHVKKVFKAPANTSSSNQVTPSKRLSITFEDCEVTSVAARMLSQIWHEAEIILSYNKVIDLGGGVYCVTEFGNSVNVTVKGNSHNCKCRNFQSTAGLCSHVLAVADTMGTLAALLEKFNTKTNKASSILNANISKRAGEKPKEKKKRKGQNNVEQIPILEEIERPDNDIDCQKPLAFTEIWHNTNKFQVVFTKECTSKAQKCESCKVEFARGGVVCIPQDIAICHMERYFYPKKDANGKTTYEPTWKREIARFYCVKKECILRRHPYFWKGMVEVQDDVRQNLKEGHKKLLKEALHLSI

pLDDT: mean 76.59, std 16.85, range [20.38, 95.62]

InterPro domains:
  IPR007527 Zinc finger, SWIM-type [PF04434] (670-698)
  IPR007527 Zinc finger, SWIM-type [PS50966] (668-702)